Protein AF-0000000066304676 (afdb_homodimer)

Structure (mmCIF, N/CA/C/O backbone):
data_AF-0000000066304676-model_v1
#
loop_
_entity.id
_entity.type
_entity.pdbx_description
1 polymer 'Putative ABC transporter ATP-binding MG390 homolog'
#
loop_
_atom_site.group_PDB
_atom_site.id
_atom_site.type_symbol
_atom_site.label_atom_id
_atom_site.label_alt_id
_atom_site.label_comp_id
_atom_site.label_asym_id
_atom_site.label_entity_id
_atom_site.label_seq_id
_atom_site.pdbx_PDB_ins_code
_atom_site.Cartn_x
_atom_site.Cartn_y
_atom_site.Cartn_z
_atom_site.occupancy
_atom_site.B_iso_or_equiv
_atom_site.auth_seq_id
_atom_site.auth_comp_id
_atom_site.auth_asym_id
_atom_site.auth_atom_id
_atom_site.pdbx_PDB_model_num
ATOM 1 N N . MET A 1 1 ? -43.719 -0.341 -11.242 1 87 1 MET A N 1
ATOM 2 C CA . MET A 1 1 ? -43.531 0.084 -9.859 1 87 1 MET A CA 1
ATOM 3 C C . MET A 1 1 ? -44.625 1.04 -9.422 1 87 1 MET A C 1
ATOM 5 O O . MET A 1 1 ? -44.969 1.96 -10.164 1 87 1 MET A O 1
ATOM 9 N N . LYS A 1 2 ? -45.281 0.711 -8.258 1 88.31 2 LYS A N 1
ATOM 10 C CA . LYS A 1 2 ? -46.312 1.581 -7.715 1 88.31 2 LYS A CA 1
ATOM 11 C C . LYS A 1 2 ? -45.719 2.805 -7.035 1 88.31 2 LYS A C 1
ATOM 13 O O . LYS A 1 2 ? -44.75 2.686 -6.273 1 88.31 2 LYS A O 1
ATOM 18 N N . ILE A 1 3 ? -46.312 3.975 -7.305 1 93.06 3 ILE A N 1
ATOM 19 C CA . ILE A 1 3 ? -45.781 5.234 -6.805 1 93.06 3 ILE A CA 1
ATOM 20 C C . ILE A 1 3 ? -46.281 5.496 -5.395 1 93.06 3 ILE A C 1
ATOM 22 O O . ILE A 1 3 ? -47.469 5.273 -5.105 1 93.06 3 ILE A O 1
ATOM 26 N N . ILE A 1 4 ? -45.406 5.879 -4.539 1 93.31 4 ILE A N 1
ATOM 27 C CA . ILE A 1 4 ? -45.75 6.457 -3.242 1 93.31 4 ILE A CA 1
ATOM 28 C C . ILE A 1 4 ? -45.531 7.969 -3.275 1 93.31 4 ILE A C 1
ATOM 30 O O . ILE A 1 4 ? -44.375 8.438 -3.355 1 93.31 4 ILE A O 1
ATOM 34 N N . TYR A 1 5 ? -46.562 8.688 -3.117 1 92.44 5 TYR A N 1
ATOM 35 C CA . TYR A 1 5 ? -46.5 10.141 -3.256 1 92.44 5 TYR A CA 1
ATOM 36 C C . TYR A 1 5 ? -46.031 10.789 -1.954 1 92.44 5 TYR A C 1
ATOM 38 O O . TYR A 1 5 ? -46.469 10.383 -0.869 1 92.44 5 TYR A O 1
ATOM 46 N N . GLN A 1 6 ? -45.156 11.766 -2.191 1 91.88 6 GLN A N 1
ATOM 47 C CA . GLN A 1 6 ? -44.688 12.539 -1.034 1 91.88 6 GLN A CA 1
ATOM 48 C C . GLN A 1 6 ? -45.719 13.609 -0.657 1 91.88 6 GLN A C 1
ATOM 50 O O . GLN A 1 6 ? -46.406 14.141 -1.523 1 91.88 6 GLN A O 1
ATOM 55 N N . GLU A 1 7 ? -45.844 13.93 0.635 1 88.75 7 GLU A N 1
ATOM 56 C CA . GLU A 1 7 ? -46.719 14.992 1.123 1 88.75 7 GLU A CA 1
ATOM 57 C C . GLU A 1 7 ? -45.938 16.266 1.438 1 88.75 7 GLU A C 1
ATOM 59 O O . GLU A 1 7 ? -46.438 17.375 1.254 1 88.75 7 GLU A O 1
ATOM 64 N N . GLN A 1 8 ? -44.75 16.047 1.874 1 88 8 GLN A N 1
ATOM 65 C CA . GLN A 1 8 ? -43.844 17.141 2.184 1 88 8 GLN A CA 1
ATOM 66 C C . GLN A 1 8 ? -42.562 17.062 1.324 1 88 8 GLN A C 1
ATOM 68 O O . GLN A 1 8 ? -42.188 15.992 0.848 1 88 8 GLN A O 1
ATOM 73 N N . PRO A 1 9 ? -42 18.188 1.101 1 85.56 9 PRO A N 1
ATOM 74 C CA . PRO A 1 9 ? -40.844 18.219 0.215 1 85.56 9 PRO A CA 1
ATOM 75 C C . PRO A 1 9 ? -39.656 17.438 0.759 1 85.56 9 PRO A C 1
ATOM 77 O O . PRO A 1 9 ? -38.781 17 -0.008 1 85.56 9 PRO A O 1
ATOM 80 N N . ASN A 1 10 ? -39.594 17.188 1.979 1 85.94 10 ASN A N 1
ATOM 81 C CA . ASN A 1 10 ? -38.438 16.5 2.547 1 85.94 10 ASN A CA 1
ATOM 82 C C . ASN A 1 10 ? -38.625 14.984 2.553 1 85.94 10 ASN A C 1
ATOM 84 O O . ASN A 1 10 ? -37.781 14.242 3.07 1 85.94 10 ASN A O 1
ATOM 88 N N . GLU A 1 11 ? -39.688 14.523 1.877 1 89.75 11 GLU A N 1
ATOM 89 C CA . GLU A 1 11 ? -40.031 13.109 1.999 1 89.75 11 GLU A CA 1
ATOM 90 C C . GLU A 1 11 ? -39.625 12.344 0.742 1 89.75 11 GLU A C 1
ATOM 92 O O . GLU A 1 11 ? -39.938 11.148 0.616 1 89.75 11 GLU A O 1
ATOM 97 N N . CYS A 1 12 ? -39 12.984 -0.152 1 89.25 12 CYS A N 1
ATOM 98 C CA . CYS A 1 12 ? -38.719 12.312 -1.419 1 89.25 12 CYS A CA 1
ATOM 99 C C . CYS A 1 12 ? -37.844 11.094 -1.212 1 89.25 12 CYS A C 1
ATOM 101 O O . CYS A 1 12 ? -38.094 10.031 -1.79 1 89.25 12 CYS A O 1
ATOM 103 N N . GLY A 1 13 ? -36.875 11.18 -0.418 1 89.25 13 GLY A N 1
ATOM 104 C CA . GLY A 1 13 ? -35.938 10.086 -0.191 1 89.25 13 GLY A CA 1
ATOM 105 C C . GLY A 1 13 ? -36.594 8.852 0.396 1 89.25 13 GLY A C 1
ATOM 106 O O . GLY A 1 13 ? -36.375 7.738 -0.088 1 89.25 13 GLY A O 1
ATOM 107 N N . ILE A 1 14 ? -37.406 9.055 1.38 1 88.44 14 ILE A N 1
ATOM 108 C CA . ILE A 1 14 ? -38.031 7.934 2.062 1 88.44 14 ILE A CA 1
ATOM 109 C C . ILE A 1 14 ? -39.062 7.289 1.149 1 88.44 14 ILE A C 1
ATOM 111 O O . ILE A 1 14 ? -39.281 6.074 1.185 1 88.44 14 ILE A O 1
ATOM 115 N N . CYS A 1 15 ? -39.719 8.07 0.42 1 92.12 15 CYS A N 1
ATOM 116 C CA . CYS A 1 15 ? -40.688 7.543 -0.523 1 92.12 15 CYS A CA 1
ATOM 117 C C . CYS A 1 15 ? -40.031 6.68 -1.581 1 92.12 15 CYS A C 1
ATOM 119 O O . CYS A 1 15 ? -40.531 5.625 -1.955 1 92.12 15 CYS A O 1
ATOM 121 N N . VAL A 1 16 ? -38.906 7.164 -2.004 1 93.06 16 VAL A N 1
ATOM 122 C CA . VAL A 1 16 ? -38.125 6.406 -2.988 1 93.06 16 VAL A CA 1
ATOM 123 C C . VAL A 1 16 ? -37.719 5.055 -2.404 1 93.06 16 VAL A C 1
ATOM 125 O O . VAL A 1 16 ? -37.844 4.023 -3.068 1 93.06 16 VAL A O 1
ATOM 128 N N . LEU A 1 17 ? -37.281 5.07 -1.208 1 90 17 LEU A N 1
ATOM 129 C CA . LEU A 1 17 ? -36.906 3.83 -0.534 1 90 17 LEU A CA 1
ATOM 130 C C . LEU A 1 17 ? -38.094 2.889 -0.439 1 90 17 LEU A C 1
ATOM 132 O O . LEU A 1 17 ? -37.969 1.69 -0.703 1 90 17 LEU A O 1
ATOM 136 N N . GLY A 1 18 ? -39.25 3.451 -0.033 1 89.12 18 GLY A N 1
ATOM 137 C CA . GLY A 1 18 ? -40.438 2.656 0.064 1 89.12 18 GLY A CA 1
ATOM 138 C C . GLY A 1 18 ? -40.875 2.055 -1.262 1 89.12 18 GLY A C 1
ATOM 139 O O . GLY A 1 18 ? -41.25 0.885 -1.322 1 89.12 18 GLY A O 1
ATOM 140 N N . MET A 1 19 ? -40.781 2.842 -2.299 1 92.5 19 MET A N 1
ATOM 141 C CA . MET A 1 19 ? -41.125 2.367 -3.629 1 92.5 19 MET A CA 1
ATOM 142 C C . MET A 1 19 ? -40.25 1.194 -4.051 1 92.5 19 MET A C 1
ATOM 144 O O . MET A 1 19 ? -40.75 0.193 -4.566 1 92.5 19 MET A O 1
ATOM 148 N N . LEU A 1 20 ? -39.031 1.387 -3.822 1 90.75 20 LEU A N 1
ATOM 149 C CA . LEU A 1 20 ? -38.062 0.37 -4.223 1 90.75 20 LEU A CA 1
ATOM 150 C C . LEU A 1 20 ? -38.188 -0.884 -3.369 1 90.75 20 LEU A C 1
ATOM 152 O O . LEU A 1 20 ? -38.094 -2.004 -3.879 1 90.75 20 LEU A O 1
ATOM 156 N N . ALA A 1 21 ? -38.344 -0.717 -2.137 1 87.38 21 ALA A N 1
ATOM 157 C CA . ALA A 1 21 ? -38.562 -1.857 -1.252 1 87.38 21 ALA A CA 1
ATOM 158 C C . ALA A 1 21 ? -39.812 -2.641 -1.67 1 87.38 21 ALA A C 1
ATOM 160 O O . ALA A 1 21 ? -39.781 -3.873 -1.697 1 87.38 21 ALA A O 1
ATOM 161 N N . ASN A 1 22 ? -40.875 -1.925 -1.966 1 88.62 22 ASN A N 1
ATOM 162 C CA . ASN A 1 22 ? -42.125 -2.555 -2.402 1 88.62 22 ASN A CA 1
ATOM 163 C C . ASN A 1 22 ? -41.938 -3.328 -3.703 1 88.62 22 ASN A C 1
ATOM 165 O O . ASN A 1 22 ? -42.531 -4.395 -3.891 1 88.62 22 ASN A O 1
ATOM 169 N N . GLU A 1 23 ? -41.062 -2.771 -4.504 1 88.19 23 GLU A N 1
ATOM 170 C CA . GLU A 1 23 ? -40.875 -3.387 -5.809 1 88.19 23 GLU A CA 1
ATOM 171 C C . GLU A 1 23 ? -39.938 -4.598 -5.711 1 88.19 23 GLU A C 1
ATOM 173 O O . GLU A 1 23 ? -40.188 -5.633 -6.332 1 88.19 23 GLU A O 1
ATOM 178 N N . LEU A 1 24 ? -38.906 -4.465 -4.992 1 83.75 24 LEU A N 1
ATOM 179 C CA . LEU A 1 24 ? -37.875 -5.496 -4.969 1 83.75 24 LEU A CA 1
ATOM 180 C C . LEU A 1 24 ? -38.25 -6.594 -3.965 1 83.75 24 LEU A C 1
ATOM 182 O O . LEU A 1 24 ? -37.875 -7.758 -4.164 1 83.75 24 LEU A O 1
ATOM 186 N N . HIS A 1 25 ? -38.719 -6.312 -2.785 1 78.56 25 HIS A N 1
ATOM 187 C CA . HIS A 1 25 ? -39 -7.301 -1.756 1 78.56 25 HIS A CA 1
ATOM 188 C C . HIS A 1 25 ? -40.5 -7.602 -1.702 1 78.56 25 HIS A C 1
ATOM 190 O O . HIS A 1 25 ? -40.938 -8.422 -0.895 1 78.56 25 HIS A O 1
ATOM 196 N N . GLU A 1 26 ? -41.281 -7.094 -2.572 1 74.44 26 GLU A N 1
ATOM 197 C CA . GLU A 1 26 ? -42.75 -7.258 -2.574 1 74.44 26 GLU A CA 1
ATOM 198 C C . GLU A 1 26 ? -43.344 -6.867 -1.226 1 74.44 26 GLU A C 1
ATOM 200 O O . GLU A 1 26 ? -44.25 -7.547 -0.719 1 74.44 26 GLU A O 1
ATOM 205 N N . ASP A 1 27 ? -42.688 -5.949 -0.563 1 73.62 27 ASP A N 1
ATOM 206 C CA . ASP A 1 27 ? -43.281 -5.375 0.646 1 73.62 27 ASP A CA 1
ATOM 207 C C . ASP A 1 27 ? -44.469 -4.473 0.31 1 73.62 27 ASP A C 1
ATOM 209 O O . ASP A 1 27 ? -44.812 -4.301 -0.861 1 73.62 27 ASP A O 1
ATOM 213 N N . LYS A 1 28 ? -45.312 -4.184 1.273 1 78.94 28 LYS A N 1
ATOM 214 C CA . LYS A 1 28 ? -46.469 -3.283 1.063 1 78.94 28 LYS A CA 1
ATOM 215 C C . LYS A 1 28 ? -46.406 -2.098 2.023 1 78.94 28 LYS A C 1
ATOM 217 O O . LYS A 1 28 ? -47.312 -1.896 2.82 1 78.94 28 LYS A O 1
ATOM 222 N N . TYR A 1 29 ? -45.281 -1.302 1.848 1 84.5 29 TYR A N 1
ATOM 223 C CA . TYR A 1 29 ? -45.156 -0.112 2.684 1 84.5 29 TYR A CA 1
ATOM 224 C C . TYR A 1 29 ? -46.062 1.008 2.158 1 84.5 29 TYR A C 1
ATOM 226 O O . TYR A 1 29 ? -46.125 1.254 0.951 1 84.5 29 TYR A O 1
ATOM 234 N N . ALA A 1 30 ? -46.844 1.49 3.084 1 84.44 30 ALA A N 1
ATOM 235 C CA . ALA A 1 30 ? -47.625 2.689 2.775 1 84.44 30 ALA A CA 1
ATOM 236 C C . ALA A 1 30 ? -46.906 3.947 3.238 1 84.44 30 ALA A C 1
ATOM 238 O O . ALA A 1 30 ? -45.906 3.863 3.957 1 84.44 30 ALA A O 1
ATOM 239 N N . HIS A 1 31 ? -47.344 5.07 2.723 1 88.06 31 HIS A N 1
ATOM 240 C CA . HIS A 1 31 ? -46.719 6.363 3.014 1 88.06 31 HIS A CA 1
ATOM 241 C C . HIS A 1 31 ? -46.562 6.57 4.516 1 88.06 31 HIS A C 1
ATOM 243 O O . HIS A 1 31 ? -45.469 6.863 4.996 1 88.06 31 HIS A O 1
ATOM 249 N N . ASP A 1 32 ? -47.594 6.312 5.277 1 81.38 32 ASP A N 1
ATOM 250 C CA . ASP A 1 32 ? -47.594 6.586 6.711 1 81.38 32 ASP A CA 1
ATOM 251 C C . ASP A 1 32 ? -46.688 5.621 7.457 1 81.38 32 ASP A C 1
ATOM 253 O O . ASP A 1 32 ? -46.031 6.008 8.422 1 81.38 32 ASP A O 1
ATOM 257 N N . GLU A 1 33 ? -46.594 4.477 7.008 1 83.56 33 GLU A N 1
ATOM 258 C CA . GLU A 1 33 ? -45.781 3.459 7.645 1 83.56 33 GLU A CA 1
ATOM 259 C C . GLU A 1 33 ? -44.281 3.771 7.469 1 83.56 33 GLU A C 1
ATOM 261 O O . GLU A 1 33 ? -43.5 3.508 8.367 1 83.56 33 GLU A O 1
ATOM 266 N N . LEU A 1 34 ? -43.969 4.34 6.34 1 85.75 34 LEU A N 1
ATOM 267 C CA . LEU A 1 34 ? -42.594 4.684 6.055 1 85.75 34 LEU A CA 1
ATOM 268 C C . LEU A 1 34 ? -42.094 5.781 6.992 1 85.75 34 LEU A C 1
ATOM 270 O O . LEU A 1 34 ? -40.969 5.699 7.516 1 85.75 34 LEU A O 1
ATOM 274 N N . LEU A 1 35 ? -42.969 6.703 7.211 1 81.38 35 LEU A N 1
ATOM 275 C CA . LEU A 1 35 ? -42.594 7.848 8.039 1 81.38 35 LEU A CA 1
ATOM 276 C C . LEU A 1 35 ? -42.469 7.438 9.5 1 81.38 35 LEU A C 1
ATOM 278 O O . LEU A 1 35 ? -41.75 8.094 10.266 1 81.38 35 LEU A O 1
ATOM 282 N N . GLU A 1 36 ? -43.094 6.328 9.805 1 74.38 36 GLU A N 1
ATOM 283 C CA . GLU A 1 36 ? -43 5.824 11.172 1 74.38 36 GLU A CA 1
ATOM 284 C C . GLU A 1 36 ? -41.688 5.074 11.391 1 74.38 36 GLU A C 1
ATOM 286 O O . GLU A 1 36 ? -41.25 4.922 12.531 1 74.38 36 GLU A O 1
ATOM 291 N N . GLN A 1 37 ? -41.094 4.676 10.32 1 71.12 37 GLN A N 1
ATOM 292 C CA . GLN A 1 37 ? -39.906 3.814 10.453 1 71.12 37 GLN A CA 1
ATOM 293 C C . GLN A 1 37 ? -38.656 4.637 10.672 1 71.12 37 GLN A C 1
ATOM 295 O O . GLN A 1 37 ? -37.656 4.129 11.195 1 71.12 37 GLN A O 1
ATOM 300 N N . ILE A 1 38 ? -38.75 5.875 10.148 1 69.75 38 ILE A N 1
ATOM 301 C CA . ILE A 1 38 ? -37.531 6.68 10.266 1 69.75 38 ILE A CA 1
ATOM 302 C C . ILE A 1 38 ? -37.906 8.078 10.781 1 69.75 38 ILE A C 1
ATOM 304 O O . ILE A 1 38 ? -39 8.562 10.555 1 69.75 38 ILE A O 1
ATOM 308 N N . ASN A 1 39 ? -37 8.539 11.57 1 64 39 ASN A N 1
ATOM 309 C CA . ASN A 1 39 ? -37.125 9.961 11.906 1 64 39 ASN A CA 1
ATOM 310 C C . ASN A 1 39 ? -36.5 10.844 10.82 1 64 39 ASN A C 1
ATOM 312 O O . ASN A 1 39 ? -35.281 11.016 10.766 1 64 39 ASN A O 1
ATOM 316 N N . LEU A 1 40 ? -37.344 11.391 10.008 1 73.19 40 LEU A N 1
ATOM 317 C CA . LEU A 1 40 ? -36.906 12.141 8.836 1 73.19 40 LEU A CA 1
ATOM 318 C C . LEU A 1 40 ? -36.438 13.539 9.227 1 73.19 40 LEU A C 1
ATOM 320 O O . LEU A 1 40 ? -37.188 14.297 9.852 1 73.19 40 LEU A O 1
ATOM 324 N N . PRO A 1 41 ? -35.25 13.812 8.914 1 66.5 41 PRO A N 1
ATOM 325 C CA . PRO A 1 41 ? -34.812 15.188 9.133 1 66.5 41 PRO A CA 1
ATOM 326 C C . PRO A 1 41 ? -35.562 16.203 8.25 1 66.5 41 PRO A C 1
ATOM 328 O O . PRO A 1 41 ? -36.125 15.828 7.219 1 66.5 41 PRO A O 1
ATOM 331 N N . ALA A 1 42 ? -35.562 17.453 8.688 1 66.69 42 ALA A N 1
ATOM 332 C CA . ALA A 1 42 ? -36.25 18.516 7.949 1 66.69 42 ALA A CA 1
ATOM 333 C C . ALA A 1 42 ? -35.625 18.734 6.582 1 66.69 42 ALA A C 1
ATOM 335 O O . ALA A 1 42 ? -36.281 19.141 5.633 1 66.69 42 ALA A O 1
ATOM 336 N N . SER A 1 43 ? -34.344 18.359 6.48 1 66.69 43 SER A N 1
ATOM 337 C CA . SER A 1 43 ? -33.656 18.594 5.223 1 66.69 43 SER A CA 1
ATOM 338 C C . SER A 1 43 ? -33.781 17.406 4.281 1 66.69 43 SER A C 1
ATOM 340 O O . SER A 1 43 ? -33.438 17.484 3.107 1 66.69 43 SER A O 1
ATOM 342 N N . GLY A 1 44 ? -34.438 16.453 4.68 1 73.5 44 GLY A N 1
ATOM 343 C CA . GLY A 1 44 ? -34.531 15.242 3.893 1 73.5 44 GLY A CA 1
ATOM 344 C C . GLY A 1 44 ? -33.344 14.328 4.051 1 73.5 44 GLY A C 1
ATOM 345 O O . GLY A 1 44 ? -32.469 14.562 4.902 1 73.5 44 GLY A O 1
ATOM 346 N N . LEU A 1 45 ? -33.312 13.281 3.191 1 76 45 LEU A N 1
ATOM 347 C CA . LEU A 1 45 ? -32.281 12.273 3.289 1 76 45 LEU A CA 1
ATOM 348 C C . LEU A 1 45 ? -31.156 12.562 2.293 1 76 45 LEU A C 1
ATOM 350 O O . LEU A 1 45 ? -31.406 12.992 1.166 1 76 45 LEU A O 1
ATOM 354 N N . SER A 1 46 ? -29.953 12.461 2.766 1 70.88 46 SER A N 1
ATOM 355 C CA . SER A 1 46 ? -28.812 12.461 1.854 1 70.88 46 SER A CA 1
ATOM 356 C C . SER A 1 46 ? -28.641 11.102 1.192 1 70.88 46 SER A C 1
ATOM 358 O O . SER A 1 46 ? -29.312 10.133 1.556 1 70.88 46 SER A O 1
ATOM 360 N N . PHE A 1 47 ? -27.797 10.992 0.153 1 74.81 47 PHE A N 1
ATOM 361 C CA . PHE A 1 47 ? -27.516 9.719 -0.505 1 74.81 47 PHE A CA 1
ATOM 362 C C . PHE A 1 47 ? -26.984 8.695 0.491 1 74.81 47 PHE A C 1
ATOM 364 O O . PHE A 1 47 ? -27.359 7.527 0.453 1 74.81 47 PHE A O 1
ATOM 371 N N . PHE A 1 48 ? -26.234 9.164 1.286 1 67.5 48 PHE A N 1
ATOM 372 C CA . PHE A 1 48 ? -25.609 8.227 2.221 1 67.5 48 PHE A CA 1
ATOM 373 C C . PHE A 1 48 ? -26.625 7.766 3.268 1 67.5 48 PHE A C 1
ATOM 375 O O . PHE A 1 48 ? -26.594 6.605 3.689 1 67.5 48 PHE A O 1
ATOM 382 N N . GLU A 1 49 ? -27.422 8.727 3.646 1 71.81 49 GLU A N 1
ATOM 383 C CA . GLU A 1 49 ? -28.5 8.312 4.535 1 71.81 49 GLU A CA 1
ATOM 384 C C . GLU A 1 49 ? -29.438 7.328 3.842 1 71.81 49 GLU A C 1
ATOM 386 O O . GLU A 1 49 ? -29.953 6.402 4.473 1 71.81 49 GLU A O 1
ATOM 391 N N . LEU A 1 50 ? -29.547 7.578 2.574 1 81.06 50 LEU A N 1
ATOM 392 C CA . LEU A 1 50 ? -30.344 6.637 1.788 1 81.06 50 LEU A CA 1
ATOM 393 C C . LEU A 1 50 ? -29.719 5.242 1.83 1 81.06 50 LEU A C 1
ATOM 395 O O . LEU A 1 50 ? -30.438 4.246 1.939 1 81.06 50 LEU A O 1
ATOM 399 N N . GLU A 1 51 ? -28.438 5.277 1.788 1 75.69 51 GLU A N 1
ATOM 400 C CA . GLU A 1 51 ? -27.734 4 1.834 1 75.69 51 GLU A CA 1
ATOM 401 C C . GLU A 1 51 ? -27.922 3.314 3.184 1 75.69 51 GLU A C 1
ATOM 403 O O . GLU A 1 51 ? -28.156 2.105 3.244 1 75.69 51 GLU A O 1
ATOM 408 N N . THR A 1 52 ? -27.859 4.105 4.133 1 69.31 52 THR A N 1
ATOM 409 C CA . THR A 1 52 ? -27.984 3.574 5.488 1 69.31 52 THR A CA 1
ATOM 410 C C . THR A 1 52 ? -29.406 3.086 5.762 1 69.31 52 THR A C 1
ATOM 412 O O . THR A 1 52 ? -29.594 1.962 6.227 1 69.31 52 THR A O 1
ATOM 415 N N . TYR A 1 53 ? -30.359 3.904 5.441 1 73.12 53 TYR A N 1
ATOM 416 C CA . TYR A 1 53 ? -31.75 3.549 5.699 1 73.12 53 TYR A CA 1
ATOM 417 C C . TYR A 1 53 ? -32.25 2.475 4.73 1 73.12 53 TYR A C 1
ATOM 419 O O . TYR A 1 53 ? -33.125 1.686 5.055 1 73.12 53 TYR A O 1
ATOM 427 N N . GLY A 1 54 ? -31.594 2.527 3.586 1 79.12 54 GLY A N 1
ATOM 428 C CA . GLY A 1 54 ? -31.953 1.491 2.627 1 79.12 54 GLY A CA 1
ATOM 429 C C . GLY A 1 54 ? -31.781 0.087 3.174 1 79.12 54 GLY A C 1
ATOM 430 O O . GLY A 1 54 ? -32.594 -0.79 2.92 1 79.12 54 GLY A O 1
ATOM 431 N N . LYS A 1 55 ? -30.844 -0.022 3.977 1 71.19 55 LYS A N 1
ATOM 432 C CA . LYS A 1 55 ? -30.594 -1.335 4.562 1 71.19 55 LYS A CA 1
ATOM 433 C C . LYS A 1 55 ? -31.75 -1.78 5.445 1 71.19 55 LYS A C 1
ATOM 435 O O . LYS A 1 55 ? -32.094 -2.967 5.492 1 71.19 55 LYS A O 1
ATOM 440 N N . LYS A 1 56 ? -32.344 -0.828 6.137 1 71.38 56 LYS A N 1
ATOM 441 C CA . LYS A 1 56 ? -33.5 -1.12 6.98 1 71.38 56 LYS A CA 1
ATOM 442 C C . LYS A 1 56 ? -34.656 -1.647 6.152 1 71.38 56 LYS A C 1
ATOM 444 O O . LYS A 1 56 ? -35.469 -2.43 6.645 1 71.38 56 LYS A O 1
ATOM 449 N N . PHE A 1 57 ? -34.625 -1.282 4.945 1 77 57 PHE A N 1
ATOM 450 C CA . PHE A 1 57 ? -35.719 -1.689 4.066 1 77 57 PHE A CA 1
ATOM 451 C C . PHE A 1 57 ? -35.281 -2.848 3.174 1 77 57 PHE A C 1
ATOM 453 O O . PHE A 1 57 ? -35.938 -3.131 2.164 1 77 57 PHE A O 1
ATOM 460 N N . GLY A 1 58 ? -34.062 -3.367 3.498 1 72.56 58 GLY A N 1
ATOM 461 C CA . GLY A 1 58 ? -33.594 -4.516 2.742 1 72.56 58 GLY A CA 1
ATOM 462 C C . GLY A 1 58 ? -33 -4.137 1.402 1 72.56 58 GLY A C 1
ATOM 463 O O . GLY A 1 58 ? -33.031 -4.918 0.45 1 72.56 58 GLY A O 1
ATOM 464 N N . LEU A 1 59 ? -32.625 -2.896 1.308 1 81.06 59 LEU A N 1
ATOM 465 C CA . LEU A 1 59 ? -32.062 -2.426 0.05 1 81.06 59 LEU A CA 1
ATOM 466 C C . LEU A 1 59 ? -30.562 -2.148 0.201 1 81.06 59 LEU A C 1
ATOM 468 O O . LEU A 1 59 ? -30.109 -1.64 1.235 1 81.06 59 LEU A O 1
ATOM 472 N N . GLU A 1 60 ? -29.828 -2.637 -0.717 1 77.75 60 GLU A N 1
ATOM 473 C CA . GLU A 1 60 ? -28.422 -2.234 -0.835 1 77.75 60 GLU A CA 1
ATOM 474 C C . GLU A 1 60 ? -28.266 -1.118 -1.862 1 77.75 60 GLU A C 1
ATOM 476 O O . GLU A 1 60 ? -28.422 -1.344 -3.064 1 77.75 60 GLU A O 1
ATOM 481 N N . ILE A 1 61 ? -28.047 0.044 -1.237 1 82.06 61 ILE A N 1
ATOM 482 C CA . ILE A 1 61 ? -27.922 1.219 -2.092 1 82.06 61 ILE A CA 1
ATOM 483 C C . ILE A 1 61 ? -26.453 1.666 -2.141 1 82.06 61 ILE A C 1
ATOM 485 O O . ILE A 1 61 ? -25.781 1.73 -1.107 1 82.06 61 ILE A O 1
ATOM 489 N N . ALA A 1 62 ? -26 1.753 -3.295 1 76.81 62 ALA A N 1
ATOM 490 C CA . ALA A 1 62 ? -24.641 2.273 -3.498 1 76.81 62 ALA A CA 1
ATOM 491 C C . ALA A 1 62 ? -24.672 3.533 -4.359 1 76.81 62 ALA A C 1
ATOM 493 O O . ALA A 1 62 ? -25.125 3.502 -5.508 1 76.81 62 ALA A O 1
ATOM 494 N N . SER A 1 63 ? -24.266 4.637 -3.781 1 79.75 63 SER A N 1
ATOM 495 C CA . SER A 1 63 ? -24.328 5.914 -4.484 1 79.75 63 SER A CA 1
ATOM 496 C C . SER A 1 63 ? -23.031 6.176 -5.254 1 79.75 63 SER A C 1
ATOM 498 O O . SER A 1 63 ? -21.953 5.801 -4.809 1 79.75 63 SER A O 1
ATOM 500 N N . TYR A 1 64 ? -23.188 6.746 -6.43 1 77 64 TYR A N 1
ATOM 501 C CA . TYR A 1 64 ? -22.094 7.066 -7.328 1 77 64 TYR A CA 1
ATOM 502 C C . TYR A 1 64 ? -22.234 8.477 -7.891 1 77 64 TYR A C 1
ATOM 504 O O . TYR A 1 64 ? -23.328 9.031 -7.922 1 77 64 TYR A O 1
ATOM 512 N N . GLN A 1 65 ? -21.094 9.07 -8.195 1 76 65 GLN A N 1
ATOM 513 C CA . GLN A 1 65 ? -21.078 10.227 -9.078 1 76 65 GLN A CA 1
ATOM 514 C C . GLN A 1 65 ? -20.625 9.844 -10.492 1 76 65 GLN A C 1
ATOM 516 O O . GLN A 1 65 ? -19.516 9.352 -10.68 1 76 65 GLN A O 1
ATOM 521 N N . LEU A 1 66 ? -21.453 9.82 -11.305 1 77.19 66 LEU A N 1
ATOM 522 C CA . LEU A 1 66 ? -21.156 9.281 -12.625 1 77.19 66 LEU A CA 1
ATOM 523 C C . LEU A 1 66 ? -21.719 10.188 -13.727 1 77.19 66 LEU A C 1
ATOM 525 O O . LEU A 1 66 ? -22.531 11.062 -13.453 1 77.19 66 LEU A O 1
ATOM 529 N N . THR A 1 67 ? -21.172 9.977 -14.969 1 78.81 67 THR A N 1
ATOM 530 C CA . THR A 1 67 ? -21.75 10.555 -16.172 1 78.81 67 THR A CA 1
ATOM 531 C C . THR A 1 67 ? -22.922 9.711 -16.672 1 78.81 67 THR A C 1
ATOM 533 O O . THR A 1 67 ? -23.156 8.609 -16.172 1 78.81 67 THR A O 1
ATOM 536 N N . LEU A 1 68 ? -23.672 10.289 -17.516 1 84.31 68 LEU A N 1
ATOM 537 C CA . LEU A 1 68 ? -24.828 9.586 -18.062 1 84.31 68 LEU A CA 1
ATOM 538 C C . LEU A 1 68 ? -24.406 8.305 -18.766 1 84.31 68 LEU A C 1
ATOM 540 O O . LEU A 1 68 ? -25.094 7.277 -18.672 1 84.31 68 LEU A O 1
ATOM 544 N N . GLU A 1 69 ? -23.234 8.391 -19.359 1 81.25 69 GLU A N 1
ATOM 545 C CA . GLU A 1 69 ? -22.734 7.207 -20.047 1 81.25 69 GLU A CA 1
ATOM 546 C C . GLU A 1 69 ? -22.359 6.113 -19.047 1 81.25 69 GLU A C 1
ATOM 548 O O . GLU A 1 69 ? -22.594 4.93 -19.297 1 81.25 69 GLU A O 1
ATOM 553 N N . GLU A 1 70 ? -21.844 6.547 -17.984 1 82 70 GLU A N 1
ATOM 554 C CA . GLU A 1 70 ? -21.469 5.578 -16.953 1 82 70 GLU A CA 1
ATOM 555 C C . GLU A 1 70 ? -22.719 4.977 -16.297 1 82 70 GLU A C 1
ATOM 557 O O . GLU A 1 70 ? -22.719 3.803 -15.914 1 82 70 GLU A O 1
ATOM 562 N N . LEU A 1 71 ? -23.703 5.758 -16.188 1 84.88 71 LEU A N 1
ATOM 563 C CA . LEU A 1 71 ? -24.953 5.277 -15.609 1 84.88 71 LEU A CA 1
ATOM 564 C C . LEU A 1 71 ? -25.562 4.172 -16.469 1 84.88 71 LEU A C 1
ATOM 566 O O . LEU A 1 71 ? -26.094 3.191 -15.938 1 84.88 71 LEU A O 1
ATOM 570 N N . LYS A 1 72 ? -25.344 4.289 -17.734 1 82.75 72 LYS A N 1
ATOM 571 C CA . LYS A 1 72 ? -25.906 3.305 -18.656 1 82.75 72 LYS A CA 1
ATOM 572 C C . LYS A 1 72 ? -25.172 1.974 -18.547 1 82.75 72 LYS A C 1
ATOM 574 O O . LYS A 1 72 ? -25.719 0.921 -18.875 1 82.75 72 LYS A O 1
ATOM 579 N N . GLN A 1 73 ? -23.984 2.15 -18 1 76.88 73 GLN A N 1
ATOM 580 C CA . GLN A 1 73 ? -23.156 0.947 -17.938 1 76.88 73 GLN A CA 1
ATOM 581 C C . GLN A 1 73 ? -23.344 0.226 -16.609 1 76.88 73 GLN A C 1
ATOM 583 O O . GLN A 1 73 ? -22.922 -0.921 -16.453 1 76.88 73 GLN A O 1
ATOM 588 N N . LEU A 1 74 ? -23.969 0.918 -15.703 1 77.12 74 LEU A N 1
ATOM 589 C CA . LEU A 1 74 ? -24.172 0.298 -14.398 1 77.12 74 LEU A CA 1
ATOM 590 C C . LEU A 1 74 ? -25.172 -0.852 -14.492 1 77.12 74 LEU A C 1
ATOM 592 O O . LEU A 1 74 ? -26.109 -0.793 -15.281 1 77.12 74 LEU A O 1
ATOM 596 N N . GLU A 1 75 ? -24.844 -1.849 -13.766 1 71.75 75 GLU A N 1
ATOM 597 C CA . GLU A 1 75 ? -25.766 -2.984 -13.703 1 71.75 75 GLU A CA 1
ATOM 598 C C . GLU A 1 75 ? -26.906 -2.717 -12.742 1 71.75 75 GLU A C 1
ATOM 600 O O . GLU A 1 75 ? -26.719 -2.111 -11.688 1 71.75 75 GLU A O 1
ATOM 605 N N . GLY A 1 76 ? -28.125 -2.926 -13.164 1 76.19 76 GLY A N 1
ATOM 606 C CA . GLY A 1 76 ? -29.281 -2.791 -12.312 1 76.19 76 GLY A CA 1
ATOM 607 C C . GLY A 1 76 ? -30.547 -2.465 -13.086 1 76.19 76 GLY A C 1
ATOM 608 O O . GLY A 1 76 ? -30.484 -2.006 -14.227 1 76.19 76 GLY A O 1
ATOM 609 N N . LYS A 1 77 ? -31.625 -2.885 -12.5 1 82.62 77 LYS A N 1
ATOM 610 C CA . LYS A 1 77 ? -32.906 -2.619 -13.109 1 82.62 77 LYS A CA 1
ATOM 611 C C . LYS A 1 77 ? -33.406 -1.21 -12.781 1 82.62 77 LYS A C 1
ATOM 613 O O . LYS A 1 77 ? -33.906 -0.498 -13.656 1 82.62 77 LYS A O 1
ATOM 618 N N . TYR A 1 78 ? -33.219 -0.806 -11.555 1 90.06 78 TYR A N 1
ATOM 619 C CA . TYR A 1 78 ? -33.625 0.504 -11.078 1 90.06 78 TYR A CA 1
ATOM 620 C C . TYR A 1 78 ? -32.469 1.282 -10.508 1 90.06 78 TYR A C 1
ATOM 622 O O . TYR A 1 78 ? -31.562 0.701 -9.883 1 90.06 78 TYR A O 1
ATOM 630 N N . PHE A 1 79 ? -32.469 2.596 -10.797 1 91.56 79 PHE A N 1
ATOM 631 C CA . PHE A 1 79 ? -31.469 3.49 -10.258 1 91.56 79 PHE A CA 1
ATOM 632 C C . PHE A 1 79 ? -32.125 4.66 -9.523 1 91.56 79 PHE A C 1
ATOM 634 O O . PHE A 1 79 ? -33.188 5.129 -9.914 1 91.56 79 PHE A O 1
ATOM 641 N N . ILE A 1 80 ? -31.547 5.023 -8.461 1 92 80 ILE A N 1
ATOM 642 C CA . ILE A 1 80 ? -31.922 6.277 -7.816 1 92 80 ILE A CA 1
ATOM 643 C C . ILE A 1 80 ? -31.109 7.426 -8.406 1 92 80 ILE A C 1
ATOM 645 O O . ILE A 1 80 ? -29.891 7.363 -8.461 1 92 80 ILE A O 1
ATOM 649 N N . VAL A 1 81 ? -31.797 8.344 -8.938 1 90.81 81 VAL A N 1
ATOM 650 C CA . VAL A 1 81 ? -31.109 9.5 -9.523 1 90.81 81 VAL A CA 1
ATOM 651 C C . VAL A 1 81 ? -31.469 10.758 -8.734 1 90.81 81 VAL A C 1
ATOM 653 O O . VAL A 1 81 ? -32.594 10.906 -8.266 1 90.81 81 VAL A O 1
ATOM 656 N N . HIS A 1 82 ? -30.469 11.609 -8.609 1 88.69 82 HIS A N 1
ATOM 657 C CA . HIS A 1 82 ? -30.641 12.844 -7.852 1 88.69 82 HIS A CA 1
ATOM 658 C C . HIS A 1 82 ? -30.891 14.031 -8.773 1 88.69 82 HIS A C 1
ATOM 660 O O . HIS A 1 82 ? -30.078 14.305 -9.664 1 88.69 82 HIS A O 1
ATOM 666 N N . PHE A 1 83 ? -32.125 14.602 -8.648 1 86.44 83 PHE A N 1
ATOM 667 C CA . PHE A 1 83 ? -32.438 15.906 -9.227 1 86.44 83 PHE A CA 1
ATOM 668 C C . PHE A 1 83 ? -32.156 17.016 -8.227 1 86.44 83 PHE A C 1
ATOM 670 O O . PHE A 1 83 ? -31.906 16.75 -7.047 1 86.44 83 PHE A O 1
ATOM 677 N N . PRO A 1 84 ? -31.984 18.234 -8.703 1 81.38 84 PRO A N 1
ATOM 678 C CA . PRO A 1 84 ? -31.734 19.312 -7.734 1 81.38 84 PRO A CA 1
ATOM 679 C C . PRO A 1 84 ? -32.688 19.266 -6.547 1 81.38 84 PRO A C 1
ATOM 681 O O . PRO A 1 84 ? -33.875 19.578 -6.691 1 81.38 84 PRO A O 1
ATOM 684 N N . LYS A 1 85 ? -32.281 18.875 -5.387 1 77.12 85 LYS A N 1
ATOM 685 C CA . LYS A 1 85 ? -33 18.781 -4.109 1 77.12 85 LYS A CA 1
ATOM 686 C C . LYS A 1 85 ? -34.125 17.734 -4.18 1 77.12 85 LYS A C 1
ATOM 688 O O . LYS A 1 85 ? -35.156 17.891 -3.543 1 77.12 85 LYS A O 1
ATOM 693 N N . HIS A 1 86 ? -33.875 16.703 -5.07 1 86.5 86 HIS A N 1
ATOM 694 C CA . HIS A 1 86 ? -34.969 15.742 -5.273 1 86.5 86 HIS A CA 1
ATOM 695 C C . HIS A 1 86 ? -34.406 14.391 -5.715 1 86.5 86 HIS A C 1
ATOM 697 O O . HIS A 1 86 ? -33.438 14.328 -6.484 1 86.5 86 HIS A O 1
ATOM 703 N N . PHE A 1 87 ? -35.031 13.32 -5.102 1 91.5 87 PHE A N 1
ATOM 704 C CA . PHE A 1 87 ? -34.656 11.977 -5.516 1 91.5 87 PHE A CA 1
ATOM 705 C C . PHE A 1 87 ? -35.781 11.336 -6.34 1 91.5 87 PHE A C 1
ATOM 707 O O . PHE A 1 87 ? -36.969 11.492 -6.027 1 91.5 87 PHE A O 1
ATOM 714 N N . VAL A 1 88 ? -35.406 10.625 -7.418 1 92.88 88 VAL A N 1
ATOM 715 C CA . VAL A 1 88 ? -36.344 9.875 -8.242 1 92.88 88 VAL A CA 1
ATOM 716 C C . VAL A 1 88 ? -35.781 8.5 -8.57 1 92.88 88 VAL A C 1
ATOM 718 O O . VAL A 1 88 ? -34.594 8.266 -8.398 1 92.88 88 VAL A O 1
ATOM 721 N N . VAL A 1 89 ? -36.625 7.605 -8.914 1 94.19 89 VAL A N 1
ATOM 722 C CA . VAL A 1 89 ? -36.219 6.289 -9.383 1 94.19 89 VAL A CA 1
ATOM 723 C C . VAL A 1 89 ? -36.344 6.223 -10.906 1 94.19 89 VAL A C 1
ATOM 725 O O . VAL A 1 89 ? -37.312 6.668 -11.477 1 94.19 89 VAL A O 1
ATOM 728 N N . VAL A 1 90 ? -35.25 5.758 -11.516 1 93.19 90 VAL A N 1
ATOM 729 C CA . VAL A 1 90 ? -35.312 5.668 -12.969 1 93.19 90 VAL A CA 1
ATOM 730 C C . VAL A 1 90 ? -35.094 4.219 -13.406 1 93.19 90 VAL A C 1
ATOM 732 O O . VAL A 1 90 ? -34.375 3.459 -12.734 1 93.19 90 VAL A O 1
ATOM 735 N N . HIS A 1 91 ? -35.719 3.787 -14.398 1 91.69 91 HIS A N 1
ATOM 736 C CA . HIS A 1 91 ? -35.594 2.477 -15.031 1 91.69 91 HIS A CA 1
ATOM 737 C C . HIS A 1 91 ? -35.312 2.604 -16.516 1 91.69 91 HIS A C 1
ATOM 739 O O . HIS A 1 91 ? -36 3.348 -17.234 1 91.69 91 HIS A O 1
ATOM 745 N N . LYS A 1 92 ? -34.25 1.854 -16.906 1 84.75 92 LYS A N 1
ATOM 746 C CA . LYS A 1 92 ? -33.906 1.872 -18.312 1 84.75 92 LYS A CA 1
ATOM 747 C C . LYS A 1 92 ? -34.844 1.009 -19.125 1 84.75 92 LYS A C 1
ATOM 749 O O . LYS A 1 92 ? -34.875 -0.214 -18.969 1 84.75 92 LYS A O 1
ATOM 754 N N . LYS A 1 93 ? -35.812 1.454 -19.922 1 78.56 93 LYS A N 1
ATOM 755 C CA . LYS A 1 93 ? -36.781 0.718 -20.719 1 78.56 93 LYS A CA 1
ATOM 756 C C . LYS A 1 93 ? -36.188 0.293 -22.062 1 78.56 93 LYS A C 1
ATOM 758 O O . LYS A 1 93 ? -36.219 -0.882 -22.422 1 78.56 93 LYS A O 1
ATOM 763 N N . GLN A 1 94 ? -35.75 1.307 -22.922 1 76.94 94 GLN A N 1
ATOM 764 C CA . GLN A 1 94 ? -35.125 1.091 -24.219 1 76.94 94 GLN A CA 1
ATOM 765 C C . GLN A 1 94 ? -33.844 1.929 -24.359 1 76.94 94 GLN A C 1
ATOM 767 O O . GLN A 1 94 ? -33.531 2.742 -23.484 1 76.94 94 GLN A O 1
ATOM 772 N N . ASP A 1 95 ? -33.188 1.595 -25.5 1 73.44 95 ASP A N 1
ATOM 773 C CA . ASP A 1 95 ? -31.969 2.367 -25.781 1 73.44 95 ASP A CA 1
ATOM 774 C C . ASP A 1 95 ? -32.281 3.861 -25.859 1 73.44 95 ASP A C 1
ATOM 776 O O . ASP A 1 95 ? -33.156 4.285 -26.625 1 73.44 95 ASP A O 1
ATOM 780 N N . ASN A 1 96 ? -32.062 4.773 -24.906 1 80.06 96 ASN A N 1
ATOM 781 C CA . ASN A 1 96 ? -32.125 6.227 -24.844 1 80.06 96 ASN A CA 1
ATOM 782 C C . ASN A 1 96 ? -33.406 6.695 -24.188 1 80.06 96 ASN A C 1
ATOM 784 O O . ASN A 1 96 ? -33.844 7.836 -24.391 1 80.06 96 ASN A O 1
ATOM 788 N N . LEU A 1 97 ? -34.281 5.738 -23.719 1 88.81 97 LEU A N 1
ATOM 789 C CA . LEU A 1 97 ? -35.5 6.109 -23.016 1 88.81 97 LEU A CA 1
ATOM 790 C C . LEU A 1 97 ? -35.469 5.602 -21.578 1 88.81 97 LEU A C 1
ATOM 792 O O . LEU A 1 97 ? -35.188 4.43 -21.328 1 88.81 97 LEU A O 1
ATOM 796 N N . TRP A 1 98 ? -35.844 6.539 -20.656 1 92.31 98 TRP A N 1
ATOM 797 C CA . TRP A 1 98 ? -35.844 6.23 -19.234 1 92.31 98 TRP A CA 1
ATOM 798 C C . TRP A 1 98 ? -37.219 6.414 -18.641 1 92.31 98 TRP A C 1
ATOM 800 O O . TRP A 1 98 ? -37.875 7.434 -18.875 1 92.31 98 TRP A O 1
ATOM 810 N N . GLU A 1 99 ? -37.781 5.441 -18 1 93.56 99 GLU A N 1
ATOM 811 C CA . GLU A 1 99 ? -39 5.574 -17.188 1 93.56 99 GLU A CA 1
ATOM 812 C C . GLU A 1 99 ? -38.656 6.129 -15.812 1 93.56 99 GLU A C 1
ATOM 814 O O . GLU A 1 99 ? -37.844 5.574 -15.086 1 93.56 99 GLU A O 1
ATOM 819 N N . VAL A 1 100 ? -39.25 7.289 -15.453 1 94.31 100 VAL A N 1
ATOM 820 C CA . VAL A 1 100 ? -38.969 7.953 -14.18 1 94.31 100 VAL A CA 1
ATOM 821 C C . VAL A 1 100 ? -40.125 7.773 -13.227 1 94.31 100 VAL A C 1
ATOM 823 O O . VAL A 1 100 ? -41.281 7.984 -13.609 1 94.31 100 VAL A O 1
ATOM 826 N N . PHE A 1 101 ? -39.844 7.328 -12.047 1 94.62 101 PHE A N 1
ATOM 827 C CA . PHE A 1 101 ? -40.812 7.238 -10.945 1 94.62 101 PHE A CA 1
ATOM 828 C C . PHE A 1 101 ? -40.531 8.328 -9.914 1 94.62 101 PHE A C 1
ATOM 830 O O . PHE A 1 101 ? -39.625 8.219 -9.102 1 94.62 101 PHE A O 1
ATOM 837 N N . ASP A 1 102 ? -41.312 9.32 -9.891 1 93.5 102 ASP A N 1
ATOM 838 C CA . ASP A 1 102 ? -41.125 10.523 -9.078 1 93.5 102 ASP A CA 1
ATOM 839 C C . ASP A 1 102 ? -42.219 10.609 -7.988 1 93.5 102 ASP A C 1
ATOM 841 O O . ASP A 1 102 ? -43.406 10.719 -8.289 1 93.5 102 ASP A O 1
ATOM 845 N N . PRO A 1 103 ? -41.75 10.633 -6.77 1 93.25 103 PRO A N 1
ATOM 846 C CA . PRO A 1 103 ? -42.75 10.766 -5.684 1 93.25 103 PRO A CA 1
ATOM 847 C C . PRO A 1 103 ? -43.5 12.078 -5.75 1 93.25 103 PRO A C 1
ATOM 849 O O . PRO A 1 103 ? -44.594 12.188 -5.172 1 93.25 103 PRO A O 1
ATOM 852 N N . ALA A 1 104 ? -43 13.039 -6.363 1 91.62 104 ALA A N 1
ATOM 853 C CA . ALA A 1 104 ? -43.656 14.336 -6.453 1 91.62 104 ALA A CA 1
ATOM 854 C C . ALA A 1 104 ? -44.562 14.398 -7.676 1 91.62 104 ALA A C 1
ATOM 856 O O . ALA A 1 104 ? -45.688 14.945 -7.605 1 91.62 104 ALA A O 1
ATOM 857 N N . LYS A 1 105 ? -44.156 13.914 -8.844 1 91.94 105 LYS A N 1
ATOM 858 C CA . LYS A 1 105 ? -44.844 14.148 -10.109 1 91.94 105 LYS A CA 1
ATOM 859 C C . LYS A 1 105 ? -45.469 12.867 -10.648 1 91.94 105 LYS A C 1
ATOM 861 O O . LYS A 1 105 ? -46.281 12.898 -11.586 1 91.94 105 LYS A O 1
ATOM 866 N N . GLY A 1 106 ? -45.188 11.766 -10.094 1 92.31 106 GLY A N 1
ATOM 867 C CA . GLY A 1 106 ? -45.719 10.516 -10.602 1 92.31 106 GLY A CA 1
ATOM 868 C C . GLY A 1 106 ? -44.812 9.867 -11.641 1 92.31 106 GLY A C 1
ATOM 869 O O . GLY A 1 106 ? -43.594 10.016 -11.594 1 92.31 106 GLY A O 1
ATOM 870 N N . LYS A 1 107 ? -45.438 9.055 -12.523 1 94.25 107 LYS A N 1
ATOM 871 C CA . LYS A 1 107 ? -44.719 8.305 -13.523 1 94.25 107 LYS A CA 1
ATOM 872 C C . LYS A 1 107 ? -44.656 9.062 -14.844 1 94.25 107 LYS A C 1
ATOM 874 O O . LYS A 1 107 ? -45.656 9.547 -15.344 1 94.25 107 LYS A O 1
ATOM 879 N N . TYR A 1 108 ? -43.375 9.32 -15.367 1 93.5 108 TYR A N 1
ATOM 880 C CA . TYR A 1 108 ? -43.219 9.953 -16.672 1 93.5 108 TYR A CA 1
ATOM 881 C C . TYR A 1 108 ? -42 9.422 -17.391 1 93.5 108 TYR A C 1
ATOM 883 O O . TYR A 1 108 ? -41.188 8.672 -16.812 1 93.5 108 TYR A O 1
ATOM 891 N N . LEU A 1 109 ? -41.844 9.75 -18.688 1 93.19 109 LEU A N 1
ATOM 892 C CA . LEU A 1 109 ? -40.75 9.273 -19.516 1 93.19 109 LEU A CA 1
ATOM 893 C C . LEU A 1 109 ? -39.781 10.414 -19.844 1 93.19 109 LEU A C 1
ATOM 895 O O . LEU A 1 109 ? -40.219 11.547 -20.094 1 93.19 109 LEU A O 1
ATOM 899 N N . LEU A 1 110 ? -38.5 10.141 -19.703 1 93 110 LEU A N 1
ATOM 900 C CA . LEU A 1 110 ? -37.469 11.094 -20.078 1 93 110 LEU A CA 1
ATOM 901 C C . LEU A 1 110 ? -36.531 10.484 -21.109 1 93 110 LEU A C 1
ATOM 903 O O . LEU A 1 110 ? -36.25 9.281 -21.062 1 93 110 LEU A O 1
ATOM 907 N N . ASN A 1 111 ? -36.062 11.32 -22.109 1 90.62 111 ASN A N 1
ATOM 908 C CA . ASN A 1 111 ? -35 10.891 -23 1 90.62 111 ASN A CA 1
ATOM 909 C C . ASN A 1 111 ? -33.625 11.195 -22.406 1 90.62 111 ASN A C 1
ATOM 911 O O . ASN A 1 111 ? -33.5 11.812 -21.344 1 90.62 111 ASN A O 1
ATOM 915 N N . ASP A 1 112 ? -32.531 10.672 -23 1 89.94 112 ASP A N 1
ATOM 916 C CA . ASP A 1 112 ? -31.172 10.828 -22.5 1 89.94 112 ASP A CA 1
ATOM 917 C C . ASP A 1 112 ? -30.844 12.297 -22.281 1 89.94 112 ASP A C 1
ATOM 919 O O . ASP A 1 112 ? -30.266 12.656 -21.25 1 89.94 112 ASP A O 1
ATOM 923 N N . GLU A 1 113 ? -31.234 13.172 -23.188 1 88.56 113 GLU A N 1
ATOM 924 C CA . GLU A 1 113 ? -30.906 14.594 -23.109 1 88.56 113 GLU A CA 1
ATOM 925 C C . GLU A 1 113 ? -31.672 15.266 -21.969 1 88.56 113 GLU A C 1
ATOM 927 O O . GLU A 1 113 ? -31.109 16.109 -21.266 1 88.56 113 GLU A O 1
ATOM 932 N N . GLU A 1 114 ? -32.906 14.859 -21.828 1 90.44 114 GLU A N 1
ATOM 933 C CA . GLU A 1 114 ? -33.719 15.438 -20.766 1 90.44 114 GLU A CA 1
ATOM 934 C C . GLU A 1 114 ? -33.219 15.016 -19.391 1 90.44 114 GLU A C 1
ATOM 936 O O . GLU A 1 114 ? -33.188 15.82 -18.453 1 90.44 114 GLU A O 1
ATOM 941 N N . LEU A 1 115 ? -32.906 13.805 -19.297 1 90.69 115 LEU A N 1
ATOM 942 C CA . LEU A 1 115 ? -32.375 13.305 -18.031 1 90.69 115 LEU A CA 1
ATOM 943 C C . LEU A 1 115 ? -31.062 13.992 -17.672 1 90.69 115 LEU A C 1
ATOM 945 O O . LEU A 1 115 ? -30.844 14.352 -16.516 1 90.69 115 LEU A O 1
ATOM 949 N N . LYS A 1 116 ? -30.25 14.18 -18.625 1 87.38 116 LYS A N 1
ATOM 950 C CA . LYS A 1 116 ? -28.953 14.82 -18.422 1 87.38 116 LYS A CA 1
ATOM 951 C C . LYS A 1 116 ? -29.125 16.25 -17.922 1 87.38 116 LYS A C 1
ATOM 953 O O . LYS A 1 116 ? -28.344 16.734 -17.094 1 87.38 116 LYS A O 1
ATOM 958 N N . LYS A 1 117 ? -30.141 16.922 -18.328 1 84.81 117 LYS A N 1
ATOM 959 C CA . LYS A 1 117 ? -30.391 18.328 -17.969 1 84.81 117 LYS A CA 1
ATOM 960 C C . LYS A 1 117 ? -30.875 18.438 -16.531 1 84.81 117 LYS A C 1
ATOM 962 O O . LYS A 1 117 ? -30.578 19.422 -15.844 1 84.81 117 LYS A O 1
ATOM 967 N N . GLN A 1 118 ? -31.562 17.391 -16.078 1 87.12 118 GLN A N 1
ATOM 968 C CA . GLN A 1 118 ? -32.188 17.484 -14.75 1 87.12 118 GLN A CA 1
ATOM 969 C C . GLN A 1 118 ? -31.281 16.812 -13.703 1 87.12 118 GLN A C 1
ATOM 971 O O . GLN A 1 118 ? -31.406 17.109 -12.508 1 87.12 118 GLN A O 1
ATOM 976 N N . TRP A 1 119 ? -30.484 16.047 -14.109 1 85.5 119 TRP A N 1
ATOM 977 C CA . TRP A 1 119 ? -29.688 15.18 -13.25 1 85.5 119 TRP A CA 1
ATOM 978 C C . TRP A 1 119 ? -28.469 15.914 -12.719 1 85.5 119 TRP A C 1
ATOM 980 O O . TRP A 1 119 ? -27.812 16.656 -13.453 1 85.5 119 TRP A O 1
ATOM 990 N N . THR A 1 120 ? -28.203 15.789 -11.406 1 78.56 120 THR A N 1
ATOM 991 C CA . THR A 1 120 ? -27.078 16.469 -10.773 1 78.56 120 THR A CA 1
ATOM 992 C C . THR A 1 120 ? -25.797 15.672 -10.977 1 78.56 120 THR A C 1
ATOM 994 O O . THR A 1 120 ? -24.719 16.141 -10.602 1 78.56 120 THR A O 1
ATOM 997 N N . GLY A 1 121 ? -25.891 14.484 -11.5 1 79.25 121 GLY A N 1
ATOM 998 C CA . GLY A 1 121 ? -24.703 13.664 -11.68 1 79.25 121 GLY A CA 1
ATOM 999 C C . GLY A 1 121 ? -24.578 12.57 -10.641 1 79.25 121 GLY A C 1
ATOM 1000 O O . GLY A 1 121 ? -23.656 11.75 -10.711 1 79.25 121 GLY A O 1
ATOM 1001 N N . TYR A 1 122 ? -25.438 12.555 -9.68 1 83.19 122 TYR A N 1
ATOM 1002 C CA . TYR A 1 122 ? -25.391 11.555 -8.625 1 83.19 122 TYR A CA 1
ATOM 1003 C C . TYR A 1 122 ? -26.469 10.5 -8.828 1 83.19 122 TYR A C 1
ATOM 1005 O O . TYR A 1 122 ? -27.609 10.82 -9.18 1 83.19 122 TYR A O 1
ATOM 1013 N N . ALA A 1 123 ? -26.016 9.32 -8.742 1 87.69 123 ALA A N 1
ATOM 1014 C CA . ALA A 1 123 ? -26.953 8.203 -8.867 1 87.69 123 ALA A CA 1
ATOM 1015 C C . ALA A 1 123 ? -26.578 7.066 -7.922 1 87.69 123 ALA A C 1
ATOM 1017 O O . ALA A 1 123 ? -25.516 7.078 -7.312 1 87.69 123 ALA A O 1
ATOM 1018 N N . ALA A 1 124 ? -27.547 6.258 -7.645 1 87.75 124 ALA A N 1
ATOM 1019 C CA . ALA A 1 124 ? -27.297 5.109 -6.773 1 87.75 124 ALA A CA 1
ATOM 1020 C C . ALA A 1 124 ? -27.891 3.836 -7.363 1 87.75 124 ALA A C 1
ATOM 1022 O O . ALA A 1 124 ? -28.953 3.873 -7.992 1 87.75 124 ALA A O 1
ATOM 1023 N N . THR A 1 125 ? -27.156 2.809 -7.266 1 85.75 125 THR A N 1
ATOM 1024 C CA . THR A 1 125 ? -27.703 1.499 -7.609 1 85.75 125 THR A CA 1
ATOM 1025 C C . THR A 1 125 ? -28.438 0.894 -6.422 1 85.75 125 THR A C 1
ATOM 1027 O O . THR A 1 125 ? -28.156 1.226 -5.27 1 85.75 125 THR A O 1
ATOM 1030 N N . VAL A 1 126 ? -29.469 0.143 -6.762 1 86.31 126 VAL A N 1
ATOM 1031 C CA . VAL A 1 126 ? -30.266 -0.472 -5.711 1 86.31 126 VAL A CA 1
ATOM 1032 C C . VAL A 1 126 ? -30.359 -1.978 -5.949 1 86.31 126 VAL A C 1
ATOM 1034 O O . VAL A 1 126 ? -30.672 -2.416 -7.059 1 86.31 126 VAL A O 1
ATOM 1037 N N . GLN A 1 127 ? -29.859 -2.678 -4.977 1 78.25 127 GLN A N 1
ATOM 1038 C CA . GLN A 1 127 ? -29.984 -4.129 -5.023 1 78.25 127 GLN A CA 1
ATOM 1039 C C . GLN A 1 127 ? -30.625 -4.664 -3.742 1 78.25 127 GLN A C 1
ATOM 1041 O O . GLN A 1 127 ? -30.812 -3.922 -2.777 1 78.25 127 GLN A O 1
ATOM 1046 N N . LYS A 1 128 ? -31.109 -5.832 -3.877 1 69.5 128 LYS A N 1
ATOM 1047 C CA . LYS A 1 128 ? -31.656 -6.484 -2.693 1 69.5 128 LYS A CA 1
ATOM 1048 C C . LYS A 1 128 ? -30.578 -6.77 -1.665 1 69.5 128 LYS A C 1
ATOM 1050 O O . LYS A 1 128 ? -29.5 -7.262 -2.014 1 69.5 128 LYS A O 1
ATOM 1055 N N . SER A 1 129 ? -30.625 -5.809 -0.631 1 57.38 129 SER A N 1
ATOM 1056 C CA . SER A 1 129 ? -29.562 -5.934 0.369 1 57.38 129 SER A CA 1
ATOM 1057 C C . SER A 1 129 ? -29.797 -7.145 1.267 1 57.38 129 SER A C 1
ATOM 1059 O O . SER A 1 129 ? -30.938 -7.566 1.469 1 57.38 129 SER A O 1
ATOM 1061 N N . PHE A 1 130 ? -28.797 -7.824 1.554 1 46.47 130 PHE A N 1
ATOM 1062 C CA . PHE A 1 130 ? -28.812 -8.695 2.721 1 46.47 130 PHE A CA 1
ATOM 1063 C C . PHE A 1 130 ? -28.984 -7.887 4 1 46.47 130 PHE A C 1
ATOM 1065 O O . PHE A 1 130 ? -28.625 -6.711 4.051 1 46.47 130 PHE A O 1
ATOM 1072 N N . LYS A 1 131 ? -29.672 -8.305 5.086 1 46.06 131 LYS A N 1
ATOM 1073 C CA . LYS A 1 131 ? -30.031 -7.734 6.383 1 46.06 131 LYS A CA 1
ATOM 1074 C C . LYS A 1 131 ? -28.859 -6.938 6.961 1 46.06 131 LYS A C 1
ATOM 1076 O O . LYS A 1 131 ? -27.719 -7.094 6.527 1 46.06 131 LYS A O 1
ATOM 1081 N N . GLU A 1 132 ? -29.047 -6.156 8.094 1 50.34 132 GLU A N 1
ATOM 1082 C CA . GLU A 1 132 ? -28.281 -5.348 9.047 1 50.34 132 GLU A CA 1
ATOM 1083 C C . GLU A 1 132 ? -26.922 -5.98 9.344 1 50.34 132 GLU A C 1
ATOM 1085 O O . GLU A 1 132 ? -26.781 -7.203 9.312 1 50.34 132 GLU A O 1
ATOM 1090 N N . ILE A 1 133 ? -25.891 -5.254 9.312 1 55.91 133 ILE A N 1
ATOM 1091 C CA . ILE A 1 133 ? -24.562 -5.68 9.734 1 55.91 133 ILE A CA 1
ATOM 1092 C C . ILE A 1 133 ? -24.641 -6.305 11.125 1 55.91 133 ILE A C 1
ATOM 1094 O O . ILE A 1 133 ? -24.922 -5.613 12.109 1 55.91 133 ILE A O 1
ATOM 1098 N N . PRO A 1 134 ? -24.734 -7.547 11.219 1 58.81 134 PRO A N 1
ATOM 1099 C CA . PRO A 1 134 ? -24.734 -8.102 12.578 1 58.81 134 PRO A CA 1
ATOM 1100 C C . PRO A 1 134 ? -23.406 -7.871 13.297 1 58.81 134 PRO A C 1
ATOM 1102 O O . PRO A 1 134 ? -22.375 -7.691 12.656 1 58.81 134 PRO A O 1
ATOM 1105 N N . PRO A 1 135 ? -23.484 -7.547 14.602 1 65.81 135 PRO A N 1
ATOM 1106 C CA . PRO A 1 135 ? -22.234 -7.5 15.367 1 65.81 135 PRO A CA 1
ATOM 1107 C C . PRO A 1 135 ? -21.344 -8.727 15.133 1 65.81 135 PRO A C 1
ATOM 1109 O O . PRO A 1 135 ? -21.828 -9.859 15.242 1 65.81 135 PRO A O 1
ATOM 1112 N N . ILE A 1 136 ? -20.234 -8.539 14.633 1 77.06 136 ILE A N 1
ATOM 1113 C CA . ILE A 1 136 ? -19.312 -9.625 14.336 1 77.06 136 ILE A CA 1
ATOM 1114 C C . ILE A 1 136 ? -18.281 -9.75 15.453 1 77.06 136 ILE A C 1
ATOM 1116 O O . ILE A 1 136 ? -17.641 -8.766 15.828 1 77.06 136 ILE A O 1
ATOM 1120 N N . ASN A 1 137 ? -18.359 -10.82 16.219 1 76.12 137 ASN A N 1
ATOM 1121 C CA . ASN A 1 137 ? -17.375 -11.141 17.25 1 76.12 137 ASN A CA 1
ATOM 1122 C C . ASN A 1 137 ? -16.578 -12.383 16.875 1 76.12 137 ASN A C 1
ATOM 1124 O O . ASN A 1 137 ? -16.781 -12.977 15.82 1 76.12 137 ASN A O 1
ATOM 1128 N N . LYS A 1 138 ? -15.648 -12.719 17.734 1 76.69 138 LYS A N 1
ATOM 1129 C CA . LYS A 1 138 ? -14.773 -13.859 17.484 1 76.69 138 LYS A CA 1
ATOM 1130 C C . LYS A 1 138 ? -15.578 -15.156 17.375 1 76.69 138 LYS A C 1
ATOM 1132 O O . LYS A 1 138 ? -15.266 -16.016 16.547 1 76.69 138 LYS A O 1
ATOM 1137 N N . ARG A 1 139 ? -16.734 -15.352 18.062 1 77.31 139 ARG A N 1
ATOM 1138 C CA . ARG A 1 139 ? -17.516 -16.578 18.125 1 77.31 139 ARG A CA 1
ATOM 1139 C C . ARG A 1 139 ? -18.438 -16.703 16.922 1 77.31 139 ARG A C 1
ATOM 1141 O O . ARG A 1 139 ? -18.656 -17.812 16.406 1 77.31 139 ARG A O 1
ATOM 1148 N N . ASN A 1 140 ? -18.812 -15.523 16.344 1 81.88 140 ASN A N 1
ATOM 1149 C CA . ASN A 1 140 ? -19.797 -15.609 15.266 1 81.88 140 ASN A CA 1
ATOM 1150 C C . ASN A 1 140 ? -19.188 -15.211 13.922 1 81.88 140 ASN A C 1
ATOM 1152 O O . ASN A 1 140 ? -19.906 -15.086 12.922 1 81.88 140 ASN A O 1
ATOM 1156 N N . PHE A 1 141 ? -17.938 -15 13.938 1 84.12 141 PHE A N 1
ATOM 1157 C CA . PHE A 1 141 ? -17.266 -14.578 12.719 1 84.12 141 PHE A CA 1
ATOM 1158 C C . PHE A 1 141 ? -17.516 -15.57 11.586 1 84.12 141 PHE A C 1
ATOM 1160 O O . PHE A 1 141 ? -17.891 -15.18 10.484 1 84.12 141 PHE A O 1
ATOM 1167 N N . PHE A 1 142 ? -17.359 -16.812 11.961 1 83.38 142 PHE A N 1
ATOM 1168 C CA . PHE A 1 142 ? -17.516 -17.891 10.977 1 83.38 142 PHE A CA 1
ATOM 1169 C C . PHE A 1 142 ? -18.938 -17.938 10.438 1 83.38 142 PHE A C 1
ATOM 1171 O O . PHE A 1 142 ? -19.156 -18.094 9.234 1 83.38 142 PHE A O 1
ATOM 1178 N N . LYS A 1 143 ? -19.859 -17.719 11.242 1 80.44 143 LYS A N 1
ATOM 1179 C CA . LYS A 1 143 ? -21.266 -17.797 10.875 1 80.44 143 LYS A CA 1
ATOM 1180 C C . LYS A 1 143 ? -21.641 -16.688 9.883 1 80.44 143 LYS A C 1
ATOM 1182 O O . LYS A 1 143 ? -22.453 -16.906 8.992 1 80.44 143 LYS A O 1
ATOM 1187 N N . HIS A 1 144 ? -20.969 -15.672 9.906 1 78.56 144 HIS A N 1
ATOM 1188 C CA . HIS A 1 144 ? -21.344 -14.523 9.086 1 78.56 144 HIS A CA 1
ATOM 1189 C C . HIS A 1 144 ? -20.625 -14.547 7.746 1 78.56 144 HIS A C 1
ATOM 1191 O O . HIS A 1 144 ? -21.156 -14.055 6.742 1 78.56 144 HIS A O 1
ATOM 1197 N N . PHE A 1 145 ? -19.469 -15.141 7.758 1 82.56 145 PHE A N 1
ATOM 1198 C CA . PHE A 1 145 ? -18.703 -15.078 6.527 1 82.56 145 PHE A CA 1
ATOM 1199 C C . PHE A 1 145 ? -18.844 -16.375 5.734 1 82.56 145 PHE A C 1
ATOM 1201 O O . PHE A 1 145 ? -18.531 -16.422 4.539 1 82.56 145 PHE A O 1
ATOM 1208 N N . PHE A 1 146 ? -19.297 -17.359 6.461 1 85.38 146 PHE A N 1
ATOM 1209 C CA . PHE A 1 146 ? -19.453 -18.672 5.836 1 85.38 146 PHE A CA 1
ATOM 1210 C C . PHE A 1 146 ? -20.844 -18.828 5.25 1 85.38 146 PHE A C 1
ATOM 1212 O O . PHE A 1 146 ? -21.844 -18.672 5.961 1 85.38 146 PHE A O 1
ATOM 1219 N N . ASP A 1 147 ? -20.984 -19.062 3.957 1 84.69 147 ASP A N 1
ATOM 1220 C CA . ASP A 1 147 ? -22.25 -19.312 3.258 1 84.69 147 ASP A CA 1
ATOM 1221 C C . ASP A 1 147 ? -22.359 -20.766 2.818 1 84.69 147 ASP A C 1
ATOM 1223 O O . ASP A 1 147 ? -21.766 -21.156 1.808 1 84.69 147 ASP A O 1
ATOM 1227 N N . LEU A 1 148 ? -23.109 -21.562 3.486 1 86.5 148 LEU A N 1
ATOM 1228 C CA . LEU A 1 148 ? -23.234 -23 3.246 1 86.5 148 LEU A CA 1
ATOM 1229 C C . LEU A 1 148 ? -23.875 -23.266 1.89 1 86.5 148 LEU A C 1
ATOM 1231 O O . LEU A 1 148 ? -23.484 -24.203 1.185 1 86.5 148 LEU A O 1
ATOM 1235 N N . ASN A 1 149 ? -24.859 -22.438 1.53 1 85.06 149 ASN A N 1
ATOM 1236 C CA . ASN A 1 149 ? -25.547 -22.641 0.253 1 85.06 149 ASN A CA 1
ATOM 1237 C C . ASN A 1 149 ? -24.594 -22.438 -0.923 1 85.06 149 ASN A C 1
ATOM 1239 O O . ASN A 1 149 ? -24.641 -23.188 -1.9 1 85.06 149 ASN A O 1
ATOM 1243 N N . LEU A 1 150 ? -23.812 -21.531 -0.743 1 86.06 150 LEU A N 1
ATOM 1244 C CA . LEU A 1 150 ? -22.844 -21.266 -1.803 1 86.06 150 LEU A CA 1
ATOM 1245 C C . LEU A 1 150 ? -21.812 -22.375 -1.899 1 86.06 150 LEU A C 1
ATOM 1247 O O . LEU A 1 150 ? -21.438 -22.781 -3 1 86.06 150 LEU A O 1
ATOM 1251 N N . ILE A 1 151 ? -21.438 -22.938 -0.82 1 87.56 151 ILE A N 1
ATOM 1252 C CA . ILE A 1 151 ? -20.453 -24.016 -0.794 1 87.56 151 ILE A CA 1
ATOM 1253 C C . ILE A 1 151 ? -21.047 -25.281 -1.396 1 87.56 151 ILE A C 1
ATOM 1255 O O . ILE A 1 151 ? -20.391 -25.969 -2.189 1 87.56 151 ILE A O 1
ATOM 1259 N N . ILE A 1 152 ? -22.281 -25.516 -1.025 1 89.19 152 ILE A N 1
ATOM 1260 C CA . ILE A 1 152 ? -22.953 -26.703 -1.558 1 89.19 152 ILE A CA 1
ATOM 1261 C C . ILE A 1 152 ? -23.094 -26.578 -3.074 1 89.19 152 ILE A C 1
ATOM 1263 O O . ILE A 1 152 ? -22.891 -27.547 -3.803 1 89.19 152 ILE A O 1
ATOM 1267 N N . PHE A 1 153 ? -23.375 -25.391 -3.473 1 88 153 PHE A N 1
ATOM 1268 C CA . PHE A 1 153 ? -23.469 -25.125 -4.906 1 88 153 PHE A CA 1
ATOM 1269 C C . PHE A 1 153 ? -22.141 -25.375 -5.598 1 88 153 PHE A C 1
ATOM 1271 O O . PHE A 1 153 ? -22.078 -26.078 -6.617 1 88 153 PHE A O 1
ATOM 1278 N N . TYR A 1 154 ? -21.031 -24.969 -5.062 1 87.31 154 TYR A N 1
ATOM 1279 C CA . TYR A 1 154 ? -19.703 -25.172 -5.633 1 87.31 154 TYR A CA 1
ATOM 1280 C C . TYR A 1 154 ? -19.344 -26.641 -5.676 1 87.31 154 TYR A C 1
ATOM 1282 O O . TYR A 1 154 ? -18.859 -27.141 -6.688 1 87.31 154 TYR A O 1
ATOM 1290 N N . VAL A 1 155 ? -19.656 -27.281 -4.621 1 86.88 155 VAL A N 1
ATOM 1291 C CA . VAL A 1 155 ? -19.297 -28.688 -4.5 1 86.88 155 VAL A CA 1
ATOM 1292 C C . VAL A 1 155 ? -20.109 -29.516 -5.496 1 86.88 155 VAL A C 1
ATOM 1294 O O . VAL A 1 155 ? -19.578 -30.422 -6.137 1 86.88 155 VAL A O 1
ATOM 1297 N N . PHE A 1 156 ? -21.312 -29.125 -5.703 1 89 156 PHE A N 1
ATOM 1298 C CA . PHE A 1 156 ? -22.188 -29.859 -6.617 1 89 156 PHE A CA 1
ATOM 1299 C C . PHE A 1 156 ? -21.688 -29.75 -8.055 1 89 156 PHE A C 1
ATOM 1301 O O . PHE A 1 156 ? -21.562 -30.75 -8.758 1 89 156 PHE A O 1
ATOM 1308 N N . ILE A 1 157 ? -21.406 -28.609 -8.453 1 88.69 157 ILE A N 1
ATOM 1309 C CA . ILE A 1 157 ? -20.938 -28.406 -9.828 1 88.69 157 ILE A CA 1
ATOM 1310 C C . ILE A 1 157 ? -19.578 -29.062 -10.016 1 88.69 157 ILE A C 1
ATOM 1312 O O . ILE A 1 157 ? -19.297 -29.656 -11.062 1 88.69 157 ILE A O 1
ATOM 1316 N N . GLU A 1 158 ? -18.766 -29.031 -9.055 1 87.19 158 GLU A N 1
ATOM 1317 C CA . GLU A 1 158 ? -17.438 -29.625 -9.141 1 87.19 158 GLU A CA 1
ATOM 1318 C C . GLU A 1 158 ? -17.516 -31.141 -9.188 1 87.19 158 GLU A C 1
ATOM 1320 O O . GLU A 1 158 ? -16.672 -31.797 -9.812 1 87.19 158 GLU A O 1
ATOM 1325 N N . LEU A 1 159 ? -18.5 -31.672 -8.516 1 86.56 159 LEU A N 1
ATOM 1326 C CA . LEU A 1 159 ? -18.672 -33.125 -8.578 1 86.56 159 LEU A CA 1
ATOM 1327 C C . LEU A 1 159 ? -19.031 -33.562 -9.992 1 86.56 159 LEU A C 1
ATOM 1329 O O . LEU A 1 159 ? -18.594 -34.625 -10.445 1 86.56 159 LEU A O 1
ATOM 1333 N N . ILE A 1 160 ? -19.75 -32.719 -10.641 1 89.12 160 ILE A N 1
ATOM 1334 C CA . ILE A 1 160 ? -20.078 -33 -12.039 1 89.12 160 ILE A CA 1
ATOM 1335 C C . ILE A 1 160 ? -18.828 -32.938 -12.891 1 89.12 160 ILE A C 1
ATOM 1337 O O . ILE A 1 160 ? -18.578 -33.812 -13.727 1 89.12 160 ILE A O 1
ATOM 1341 N N . ILE A 1 161 ? -18.062 -32 -12.617 1 87.5 161 ILE A N 1
ATOM 1342 C CA . ILE A 1 161 ? -16.828 -31.812 -13.359 1 87.5 161 ILE A CA 1
ATOM 1343 C C . ILE A 1 161 ? -15.883 -33 -13.109 1 87.5 161 ILE A C 1
ATOM 1345 O O . ILE A 1 161 ? -15.25 -33.5 -14.039 1 87.5 161 ILE A O 1
ATOM 1349 N N . ILE A 1 162 ? -15.883 -33.438 -11.883 1 84.12 162 ILE A N 1
ATOM 1350 C CA . ILE A 1 162 ? -15.039 -34.562 -11.523 1 84.12 162 ILE A CA 1
ATOM 1351 C C . ILE A 1 162 ? -15.555 -35.812 -12.211 1 84.12 162 ILE A C 1
ATOM 1353 O O . ILE A 1 162 ? -14.766 -36.656 -12.656 1 84.12 162 ILE A O 1
ATOM 1357 N N . GLY A 1 163 ? -16.859 -35.938 -12.227 1 83.56 163 GLY A N 1
ATOM 1358 C CA . GLY A 1 163 ? -17.438 -37.062 -12.961 1 83.56 163 GLY A CA 1
ATOM 1359 C C . GLY A 1 163 ? -17.016 -37.094 -14.414 1 83.56 163 GLY A C 1
ATOM 1360 O O . GLY A 1 163 ? -16.625 -38.156 -14.922 1 83.56 163 GLY A O 1
ATOM 1361 N N . ILE A 1 164 ? -16.953 -36 -15.008 1 87.38 164 ILE A N 1
ATOM 1362 C CA . ILE A 1 164 ? -16.562 -35.906 -16.406 1 87.38 164 ILE A CA 1
ATOM 1363 C C . ILE A 1 164 ? -15.062 -36.188 -16.547 1 87.38 164 ILE A C 1
ATOM 1365 O O . ILE A 1 164 ? -14.625 -36.875 -17.469 1 87.38 164 ILE A O 1
ATOM 1369 N N . SER A 1 165 ? -14.32 -35.688 -15.609 1 82.94 165 SER A N 1
ATOM 1370 C CA . SER A 1 165 ? -12.875 -35.875 -15.641 1 82.94 165 SER A CA 1
ATOM 1371 C C . SER A 1 165 ? -12.516 -37.344 -15.469 1 82.94 165 SER A C 1
ATOM 1373 O O . SER A 1 165 ? -11.562 -37.844 -16.078 1 82.94 165 SER A O 1
ATOM 1375 N N . THR A 1 166 ? -13.242 -38.031 -14.641 1 82 166 THR A N 1
ATOM 1376 C CA . THR A 1 166 ? -13.008 -39.469 -14.445 1 82 166 THR A CA 1
ATOM 1377 C C . THR A 1 166 ? -13.336 -40.25 -15.719 1 82 166 THR A C 1
ATOM 1379 O O . THR A 1 166 ? -12.633 -41.188 -16.062 1 82 166 THR A O 1
ATOM 1382 N N . LEU A 1 167 ? -14.32 -39.781 -16.359 1 82.62 167 LEU A N 1
ATOM 1383 C CA . LEU A 1 167 ? -14.664 -40.406 -17.625 1 82.62 167 LEU A CA 1
ATOM 1384 C C . LEU A 1 167 ? -13.586 -40.156 -18.672 1 82.62 167 LEU A C 1
ATOM 1386 O O . LEU A 1 167 ? -13.266 -41.031 -19.453 1 82.62 167 LEU A O 1
ATOM 1390 N N . LEU A 1 168 ? -13.047 -39 -18.625 1 83.44 168 LEU A N 1
ATOM 1391 C CA . LEU A 1 168 ? -11.977 -38.625 -19.547 1 83.44 168 LEU A CA 1
ATOM 1392 C C . LEU A 1 168 ? -10.727 -39.469 -19.281 1 83.44 168 LEU A C 1
ATOM 1394 O O . LEU A 1 168 ? -9.984 -39.781 -20.203 1 83.44 168 LEU A O 1
ATOM 1398 N N . ALA A 1 169 ? -10.516 -39.812 -18.047 1 77.31 169 ALA A N 1
ATOM 1399 C CA . ALA A 1 169 ? -9.352 -40.625 -17.656 1 77.31 169 ALA A CA 1
ATOM 1400 C C . ALA A 1 169 ? -9.43 -42.031 -18.234 1 77.31 169 ALA A C 1
ATOM 1402 O O . ALA A 1 169 ? -8.414 -42.719 -18.359 1 77.31 169 ALA A O 1
ATOM 1403 N N . THR A 1 170 ? -10.664 -42.5 -18.641 1 79.44 170 THR A N 1
ATOM 1404 C CA . THR A 1 170 ? -10.828 -43.844 -19.203 1 79.44 170 THR A CA 1
ATOM 1405 C C . THR A 1 170 ? -10.609 -43.812 -20.703 1 79.44 170 THR A C 1
ATOM 1407 O O . THR A 1 170 ? -10.688 -44.844 -21.359 1 79.44 170 THR A O 1
ATOM 1410 N N . ALA A 1 171 ? -10.289 -42.656 -21.188 1 80.88 171 ALA A N 1
ATOM 1411 C CA . ALA A 1 171 ? -10.188 -42.5 -22.641 1 80.88 171 ALA A CA 1
ATOM 1412 C C . ALA A 1 171 ? -9.109 -43.438 -23.203 1 80.88 171 ALA A C 1
ATOM 1414 O O . ALA A 1 171 ? -9.375 -44.188 -24.141 1 80.88 171 ALA A O 1
ATOM 1415 N N . SER A 1 172 ? -7.863 -43.375 -22.625 1 76.56 172 SER A N 1
ATOM 1416 C CA . SER A 1 172 ? -6.766 -44.188 -23.141 1 76.56 172 SER A CA 1
ATOM 1417 C C . SER A 1 172 ? -7.074 -45.688 -23.047 1 76.56 172 SER A C 1
ATOM 1419 O O . SER A 1 172 ? -6.816 -46.438 -23.984 1 76.56 172 SER A O 1
ATOM 1421 N N . LYS A 1 173 ? -7.668 -46.031 -22.016 1 75.44 173 LYS A N 1
ATOM 1422 C CA . LYS A 1 173 ? -8.031 -47.438 -21.844 1 75.44 173 LYS A CA 1
ATOM 1423 C C . LYS A 1 173 ? -9.062 -47.875 -22.875 1 75.44 173 LYS A C 1
ATOM 1425 O O . LYS A 1 173 ? -8.906 -48.906 -23.5 1 75.44 173 LYS A O 1
ATOM 1430 N N . THR A 1 174 ? -10.055 -47.062 -22.984 1 79.19 174 THR A N 1
ATOM 1431 C CA . THR A 1 174 ? -11.133 -47.406 -23.906 1 79.19 174 THR A CA 1
ATOM 1432 C C . THR A 1 174 ? -10.633 -47.469 -25.344 1 79.19 174 THR A C 1
ATOM 1434 O O . THR A 1 174 ? -11 -48.375 -26.094 1 79.19 174 THR A O 1
ATOM 1437 N N . MET A 1 175 ? -9.758 -46.594 -25.688 1 79.94 175 MET A N 1
ATOM 1438 C CA . MET A 1 175 ? -9.234 -46.562 -27.047 1 79.94 175 MET A CA 1
ATOM 1439 C C . MET A 1 175 ? -8.312 -47.75 -27.328 1 79.94 175 MET A C 1
ATOM 1441 O O . MET A 1 175 ? -8.43 -48.375 -28.375 1 79.94 175 MET A O 1
ATOM 1445 N N . ILE A 1 176 ? -7.469 -48.094 -26.328 1 77 176 ILE A N 1
ATOM 1446 C CA . ILE A 1 176 ? -6.516 -49.156 -26.516 1 77 176 ILE A CA 1
ATOM 1447 C C . ILE A 1 176 ? -7.25 -50.5 -26.484 1 77 176 ILE A C 1
ATOM 1449 O O . ILE A 1 176 ? -7.012 -51.375 -27.344 1 77 176 ILE A O 1
ATOM 1453 N N . ALA A 1 177 ? -8.148 -50.656 -25.594 1 76.19 177 ALA A N 1
ATOM 1454 C CA . ALA A 1 177 ? -8.867 -51.938 -25.438 1 76.19 177 ALA A CA 1
ATOM 1455 C C . ALA A 1 177 ? -9.75 -52.219 -26.641 1 76.19 177 ALA A C 1
ATOM 1457 O O . ALA A 1 177 ? -9.883 -53.375 -27.062 1 76.19 177 ALA A O 1
ATOM 1458 N N . ASN A 1 178 ? -10.273 -51.156 -27.219 1 76.94 178 ASN A N 1
ATOM 1459 C CA . ASN A 1 178 ? -11.227 -51.375 -28.297 1 76.94 178 ASN A CA 1
ATOM 1460 C C . ASN A 1 178 ? -10.562 -51.312 -29.672 1 76.94 178 ASN A C 1
ATOM 1462 O O . ASN A 1 178 ? -11.234 -51.406 -30.688 1 76.94 178 ASN A O 1
ATOM 1466 N N . THR A 1 179 ? -9.312 -51.062 -29.75 1 76 179 THR A N 1
ATOM 1467 C CA . THR A 1 179 ? -8.648 -51 -31.047 1 76 179 THR A CA 1
ATOM 1468 C C . THR A 1 179 ? -7.5 -52 -31.125 1 76 179 THR A C 1
ATOM 1470 O O . THR A 1 179 ? -7.535 -52.938 -31.922 1 76 179 THR A O 1
ATOM 1473 N N . VAL A 1 180 ? -6.539 -51.875 -30.156 1 66.88 180 VAL A N 1
ATOM 1474 C CA . VAL A 1 180 ? -5.332 -52.719 -30.203 1 66.88 180 VAL A CA 1
ATOM 1475 C C . VAL A 1 180 ? -5.695 -54.156 -29.953 1 66.88 180 VAL A C 1
ATOM 1477 O O . VAL A 1 180 ? -5.234 -55.062 -30.672 1 66.88 180 VAL A O 1
ATOM 1480 N N . ASP A 1 181 ? -6.574 -54.281 -29.031 1 66.44 181 ASP A N 1
ATOM 1481 C CA . ASP A 1 181 ? -6.895 -55.656 -28.672 1 66.44 181 ASP A CA 1
ATOM 1482 C C . ASP A 1 181 ? -7.727 -56.344 -29.75 1 66.44 181 ASP A C 1
ATOM 1484 O O . ASP A 1 181 ? -7.629 -57.562 -29.953 1 66.44 181 ASP A O 1
ATOM 1488 N N . PHE A 1 182 ? -8.445 -55.531 -30.5 1 71.25 182 PHE A N 1
ATOM 1489 C CA . PHE A 1 182 ? -9.297 -56.094 -31.547 1 71.25 182 PHE A CA 1
ATOM 1490 C C . PHE A 1 182 ? -8.594 -56.031 -32.906 1 71.25 182 PHE A C 1
ATOM 1492 O O . PHE A 1 182 ? -9.023 -56.688 -33.844 1 71.25 182 PHE A O 1
ATOM 1499 N N . GLY A 1 183 ? -7.562 -55.375 -32.969 1 69.12 183 GLY A N 1
ATOM 1500 C CA . GLY A 1 183 ? -6.77 -55.312 -34.188 1 69.12 183 GLY A CA 1
ATOM 1501 C C . GLY A 1 183 ? -7.375 -54.406 -35.25 1 69.12 183 GLY A C 1
ATOM 1502 O O . GLY A 1 183 ? -7.105 -54.562 -36.438 1 69.12 183 GLY A O 1
ATOM 1503 N N . THR A 1 184 ? -8.43 -53.531 -34.875 1 77.12 184 THR A N 1
ATOM 1504 C CA . THR A 1 184 ? -9.055 -52.656 -35.875 1 77.12 184 THR A CA 1
ATOM 1505 C C . THR A 1 184 ? -8.992 -51.188 -35.406 1 77.12 184 THR A C 1
ATOM 1507 O O . THR A 1 184 ? -9.07 -50.906 -34.219 1 77.12 184 THR A O 1
ATOM 1510 N N . SER A 1 185 ? -8.664 -50.344 -36.406 1 76.69 185 SER A N 1
ATOM 1511 C CA . SER A 1 185 ? -8.539 -48.906 -36.094 1 76.69 185 SER A CA 1
ATOM 1512 C C . SER A 1 185 ? -9.805 -48.156 -36.5 1 76.69 185 SER A C 1
ATOM 1514 O O . SER A 1 185 ? -9.828 -46.906 -36.438 1 76.69 185 SER A O 1
ATOM 1516 N N . VAL A 1 186 ? -10.859 -48.781 -36.844 1 74.94 186 VAL A N 1
ATOM 1517 C CA . VAL A 1 186 ? -12.023 -48.094 -37.406 1 74.94 186 VAL A CA 1
ATOM 1518 C C . VAL A 1 186 ? -12.727 -47.281 -36.344 1 74.94 186 VAL A C 1
ATOM 1520 O O . VAL A 1 186 ? -13.203 -46.188 -36.594 1 74.94 186 VAL A O 1
ATOM 1523 N N . ASN A 1 187 ? -12.648 -47.719 -35.125 1 80.44 187 ASN A N 1
ATOM 1524 C CA . ASN A 1 187 ? -13.422 -47.062 -34.094 1 80.44 187 ASN A CA 1
ATOM 1525 C C . ASN A 1 187 ? -12.617 -45.969 -33.375 1 80.44 187 ASN A C 1
ATOM 1527 O O . ASN A 1 187 ? -13.125 -45.312 -32.469 1 80.44 187 ASN A O 1
ATOM 1531 N N . ILE A 1 188 ? -11.539 -45.688 -33.875 1 83.62 188 ILE A N 1
ATOM 1532 C CA . ILE A 1 188 ? -10.672 -44.75 -33.156 1 83.62 188 ILE A CA 1
ATOM 1533 C C . ILE A 1 188 ? -11.227 -43.344 -33.312 1 83.62 188 ILE A C 1
ATOM 1535 O O . ILE A 1 188 ? -11.219 -42.562 -32.344 1 83.62 188 ILE A O 1
ATOM 1539 N N . VAL A 1 189 ? -11.797 -43.094 -34.438 1 81.81 189 VAL A N 1
ATOM 1540 C CA . VAL A 1 189 ? -12.297 -41.75 -34.719 1 81.81 189 VAL A CA 1
ATOM 1541 C C . VAL A 1 189 ? -13.508 -41.438 -33.844 1 81.81 189 VAL A C 1
ATOM 1543 O O . VAL A 1 189 ? -13.648 -40.344 -33.312 1 81.81 189 VAL A O 1
ATOM 1546 N N . VAL A 1 190 ? -14.281 -42.438 -33.656 1 83.19 190 VAL A N 1
ATOM 1547 C CA . VAL A 1 190 ? -15.492 -42.281 -32.875 1 83.19 190 VAL A CA 1
ATOM 1548 C C . VAL A 1 190 ? -15.117 -42 -31.406 1 83.19 190 VAL A C 1
ATOM 1550 O O . VAL A 1 190 ? -15.695 -41.125 -30.766 1 83.19 190 VAL A O 1
ATOM 1553 N N . PHE A 1 191 ? -14.164 -42.594 -30.906 1 85 191 PHE A N 1
ATOM 1554 C CA . PHE A 1 191 ? -13.742 -42.406 -29.516 1 85 191 PHE A CA 1
ATOM 1555 C C . PHE A 1 191 ? -13.055 -41.062 -29.344 1 85 191 PHE A C 1
ATOM 1557 O O . PHE A 1 191 ? -13.266 -40.375 -28.328 1 85 191 PHE A O 1
ATOM 1564 N N . VAL A 1 192 ? -12.32 -40.688 -30.328 1 86.62 192 VAL A N 1
ATOM 1565 C CA . VAL A 1 192 ? -11.617 -39.406 -30.25 1 86.62 192 VAL A CA 1
ATOM 1566 C C . VAL A 1 192 ? -12.625 -38.281 -30.234 1 86.62 192 VAL A C 1
ATOM 1568 O O . VAL A 1 192 ? -12.508 -37.344 -29.422 1 86.62 192 VAL A O 1
ATOM 1571 N N . VAL A 1 193 ? -13.625 -38.375 -31.078 1 87.25 193 VAL A N 1
ATOM 1572 C CA . VAL A 1 193 ? -14.633 -37.312 -31.141 1 87.25 193 VAL A CA 1
ATOM 1573 C C . VAL A 1 193 ? -15.43 -37.281 -29.828 1 87.25 193 VAL A C 1
ATOM 1575 O O . VAL A 1 193 ? -15.711 -36.219 -29.297 1 87.25 193 VAL A O 1
ATOM 1578 N N . PHE A 1 194 ? -15.719 -38.438 -29.281 1 87.5 194 PHE A N 1
ATOM 1579 C CA . PHE A 1 194 ? -16.484 -38.531 -28.047 1 87.5 194 PHE A CA 1
ATOM 1580 C C . PHE A 1 194 ? -15.719 -37.906 -26.891 1 87.5 194 PHE A C 1
ATOM 1582 O O . PHE A 1 194 ? -16.266 -37.094 -26.141 1 87.5 194 PHE A O 1
ATOM 1589 N N . PHE A 1 195 ? -14.516 -38.188 -26.812 1 89 195 PHE A N 1
ATOM 1590 C CA . PHE A 1 195 ? -13.742 -37.719 -25.688 1 89 195 PHE A CA 1
ATOM 1591 C C . PHE A 1 195 ? -13.359 -36.25 -25.859 1 89 195 PHE A C 1
ATOM 1593 O O . PHE A 1 195 ? -13.188 -35.5 -24.875 1 89 195 PHE A O 1
ATOM 1600 N N . LEU A 1 196 ? -13.336 -35.781 -27.062 1 90.56 196 LEU A N 1
ATOM 1601 C CA . LEU A 1 196 ? -13.094 -34.375 -27.281 1 90.56 196 LEU A CA 1
ATOM 1602 C C . LEU A 1 196 ? -14.312 -33.531 -26.906 1 90.56 196 LEU A C 1
ATOM 1604 O O . LEU A 1 196 ? -14.18 -32.438 -26.375 1 90.56 196 LEU A O 1
ATOM 1608 N N . VAL A 1 197 ? -15.484 -34.094 -27.172 1 90.06 197 VAL A N 1
ATOM 1609 C CA . VAL A 1 197 ? -16.719 -33.406 -26.781 1 90.06 197 VAL A CA 1
ATOM 1610 C C . VAL A 1 197 ? -16.812 -33.375 -25.25 1 90.06 197 VAL A C 1
ATOM 1612 O O . VAL A 1 197 ? -17.219 -32.375 -24.672 1 90.06 197 VAL A O 1
ATOM 1615 N N . LEU A 1 198 ? -16.391 -34.438 -24.656 1 90.31 198 LEU A N 1
ATOM 1616 C CA . LEU A 1 198 ? -16.406 -34.469 -23.203 1 90.31 198 LEU A CA 1
A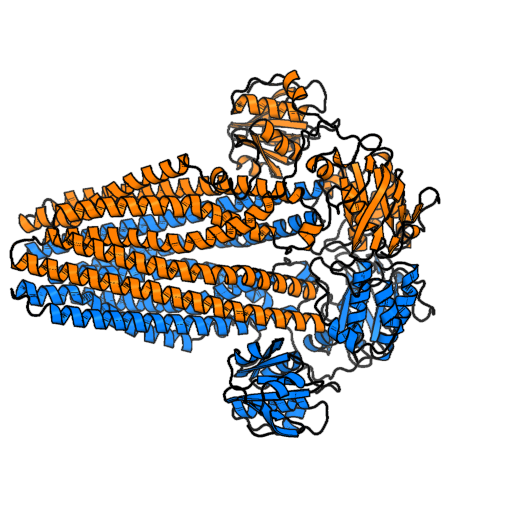TOM 1617 C C . LEU A 1 198 ? -15.422 -33.469 -22.609 1 90.31 198 LEU A C 1
ATOM 1619 O O . LEU A 1 198 ? -15.703 -32.844 -21.594 1 90.31 198 LEU A O 1
ATOM 1623 N N . LYS A 1 199 ? -14.289 -33.344 -23.234 1 91.19 199 LYS A N 1
ATOM 1624 C CA . LYS A 1 199 ? -13.305 -32.375 -22.797 1 91.19 199 LYS A CA 1
ATOM 1625 C C . LYS A 1 199 ? -13.836 -30.938 -22.969 1 91.19 199 LYS A C 1
ATOM 1627 O O . LYS A 1 199 ? -13.648 -30.094 -22.094 1 91.19 199 LYS A O 1
ATOM 1632 N N . GLY A 1 200 ? -14.484 -30.734 -24.109 1 90.94 200 GLY A N 1
ATOM 1633 C CA . GLY A 1 200 ? -15.102 -29.438 -24.328 1 90.94 200 GLY A CA 1
ATOM 1634 C C . GLY A 1 200 ? -16.141 -29.094 -23.266 1 90.94 200 GLY A C 1
ATOM 1635 O O . GLY A 1 200 ? -16.172 -27.969 -22.766 1 90.94 200 GLY A O 1
ATOM 1636 N N . LEU A 1 201 ? -16.906 -30.109 -22.891 1 91.12 201 LEU A N 1
ATOM 1637 C CA . LEU A 1 201 ? -17.922 -29.906 -21.859 1 91.12 201 LEU A CA 1
ATOM 1638 C C . LEU A 1 201 ? -17.281 -29.656 -20.5 1 91.12 201 LEU A C 1
ATOM 1640 O O . LEU A 1 201 ? -17.766 -28.812 -19.734 1 91.12 201 LEU A O 1
ATOM 1644 N N . TYR A 1 202 ? -16.234 -30.328 -20.219 1 90.56 202 TYR A N 1
ATOM 1645 C CA . TYR A 1 202 ? -15.477 -30.125 -18.984 1 90.56 202 TYR A CA 1
ATOM 1646 C C . TYR A 1 202 ? -14.969 -28.703 -18.875 1 90.56 202 TYR A C 1
ATOM 1648 O O . TYR A 1 202 ? -15.164 -28.031 -17.859 1 90.56 202 TYR A O 1
ATOM 1656 N N . LEU A 1 203 ? -14.414 -28.25 -19.938 1 92.19 203 LEU A N 1
ATOM 1657 C CA . LEU A 1 203 ? -13.797 -26.922 -19.938 1 92.19 203 LEU A CA 1
ATOM 1658 C C . LEU A 1 203 ? -14.859 -25.828 -19.844 1 92.19 203 LEU A C 1
ATOM 1660 O O . LEU A 1 203 ? -14.648 -24.812 -19.188 1 92.19 203 LEU A O 1
ATOM 1664 N N . LEU A 1 204 ? -15.953 -26.078 -20.484 1 91.44 204 LEU A N 1
ATOM 1665 C CA . LEU A 1 204 ? -17.047 -25.109 -20.453 1 91.44 204 LEU A CA 1
ATOM 1666 C C . LEU A 1 204 ? -17.641 -25 -19.047 1 91.44 204 LEU A C 1
ATOM 1668 O O . LEU A 1 204 ? -17.844 -23.906 -18.531 1 91.44 204 LEU A O 1
ATOM 1672 N N . LEU A 1 205 ? -17.844 -26.156 -18.438 1 90.31 205 LEU A N 1
ATOM 1673 C CA . LEU A 1 205 ? -18.406 -26.172 -17.094 1 90.31 205 LEU A CA 1
ATOM 1674 C C . LEU A 1 205 ? -17.422 -25.578 -16.094 1 90.31 205 LEU A C 1
ATOM 1676 O O . LEU A 1 205 ? -17.812 -24.875 -15.156 1 90.31 205 LEU A O 1
ATOM 1680 N N . TYR A 1 206 ? -16.188 -25.828 -16.312 1 89.94 206 TYR A N 1
ATOM 1681 C CA . TYR A 1 206 ? -15.156 -25.297 -15.438 1 89.94 206 TYR A CA 1
ATOM 1682 C C . TYR A 1 206 ? -15.078 -23.781 -15.555 1 89.94 206 TYR A C 1
ATOM 1684 O O . TYR A 1 206 ? -15 -23.078 -14.539 1 89.94 206 TYR A O 1
ATOM 1692 N N . ALA A 1 207 ? -15.133 -23.312 -16.766 1 91.12 207 ALA A N 1
ATOM 1693 C CA . ALA A 1 207 ? -15.086 -21.875 -17 1 91.12 207 ALA A CA 1
ATOM 1694 C C . ALA A 1 207 ? -16.297 -21.172 -16.406 1 91.12 207 ALA A C 1
ATOM 1696 O O . ALA A 1 207 ? -16.172 -20.109 -15.797 1 91.12 207 ALA A O 1
ATOM 1697 N N . LEU A 1 208 ? -17.391 -21.781 -16.562 1 89 208 LEU A N 1
ATOM 1698 C CA . LEU A 1 208 ? -18.625 -21.203 -16.031 1 89 208 LEU A CA 1
ATOM 1699 C C . LEU A 1 208 ? -18.594 -21.141 -14.508 1 89 208 LEU A C 1
ATOM 1701 O O . LEU A 1 208 ? -19.016 -20.141 -13.914 1 89 208 LEU A O 1
ATOM 1705 N N . LEU A 1 209 ? -18.125 -22.156 -13.93 1 89.75 209 LEU A N 1
ATOM 1706 C CA . LEU A 1 209 ? -18.047 -22.188 -12.469 1 89.75 209 LEU A CA 1
ATOM 1707 C C . LEU A 1 209 ? -17.094 -21.109 -11.953 1 89.75 209 LEU A C 1
ATOM 1709 O O . LEU A 1 209 ? -17.406 -20.406 -10.984 1 89.75 209 LEU A O 1
ATOM 1713 N N . GLN A 1 210 ? -15.961 -20.984 -12.625 1 90 210 GLN A N 1
ATOM 1714 C CA . GLN A 1 210 ? -14.977 -20 -12.188 1 90 210 GLN A CA 1
ATOM 1715 C C . GLN A 1 210 ? -15.5 -18.578 -12.367 1 90 210 GLN A C 1
ATOM 1717 O O . GLN A 1 210 ? -15.234 -17.703 -11.539 1 90 210 GLN A O 1
ATOM 1722 N N . MET A 1 211 ? -16.25 -18.375 -13.398 1 88.44 211 MET A N 1
ATOM 1723 C CA . MET A 1 211 ? -16.828 -17.047 -13.648 1 88.44 211 MET A CA 1
ATOM 1724 C C . MET A 1 211 ? -17.859 -16.703 -12.586 1 88.44 211 MET A C 1
ATOM 1726 O O . MET A 1 211 ? -17.859 -15.586 -12.07 1 88.44 211 MET A O 1
ATOM 1730 N N . VAL A 1 212 ? -18.656 -17.641 -12.281 1 84.94 212 VAL A N 1
ATOM 1731 C CA . VAL A 1 212 ? -19.688 -17.406 -11.258 1 84.94 212 VAL A CA 1
ATOM 1732 C C . VAL A 1 212 ? -19.016 -17.172 -9.906 1 84.94 212 VAL A C 1
ATOM 1734 O O . VAL A 1 212 ? -19.438 -16.281 -9.156 1 84.94 212 VAL A O 1
ATOM 1737 N N . ARG A 1 213 ? -18 -17.891 -9.617 1 88.31 213 ARG A N 1
ATOM 1738 C CA . ARG A 1 213 ? -17.266 -17.734 -8.367 1 88.31 213 ARG A CA 1
ATOM 1739 C C . ARG A 1 213 ? -16.641 -16.344 -8.266 1 88.31 213 ARG A C 1
ATOM 1741 O O . ARG A 1 213 ? -16.672 -15.719 -7.199 1 88.31 213 ARG A O 1
ATOM 1748 N N . ASN A 1 214 ? -16.156 -15.883 -9.344 1 88.06 214 ASN A N 1
ATOM 1749 C CA . ASN A 1 214 ? -15.523 -14.578 -9.352 1 88.06 214 ASN A CA 1
ATOM 1750 C C . ASN A 1 214 ? -16.531 -13.453 -9.141 1 88.06 214 ASN A C 1
ATOM 1752 O O . ASN A 1 214 ? -16.281 -12.523 -8.375 1 88.06 214 ASN A O 1
ATOM 1756 N N . VAL A 1 215 ? -17.672 -13.594 -9.789 1 82.88 215 VAL A N 1
ATOM 1757 C CA . VAL A 1 215 ? -18.703 -12.562 -9.672 1 82.88 215 VAL A CA 1
ATOM 1758 C C . VAL A 1 215 ? -19.234 -12.539 -8.242 1 82.88 215 VAL A C 1
ATOM 1760 O O . VAL A 1 215 ? -19.391 -11.469 -7.652 1 82.88 215 VAL A O 1
ATOM 1763 N N . LEU A 1 216 ? -19.453 -13.656 -7.715 1 83.5 216 LEU A N 1
ATOM 1764 C CA . LEU A 1 216 ? -20.016 -13.727 -6.367 1 83.5 216 LEU A CA 1
ATOM 1765 C C . LEU A 1 216 ? -18.984 -13.273 -5.332 1 83.5 216 LEU A C 1
ATOM 1767 O O . LEU A 1 216 ? -19.344 -12.664 -4.32 1 83.5 216 LEU A O 1
ATOM 1771 N N . PHE A 1 217 ? -17.703 -13.555 -5.59 1 88.56 217 PHE A N 1
ATOM 1772 C CA . PHE A 1 217 ? -16.641 -13.117 -4.703 1 88.56 217 PHE A CA 1
ATOM 1773 C C . PHE A 1 217 ? -16.625 -11.594 -4.59 1 88.56 217 PHE A C 1
ATOM 1775 O O . PHE A 1 217 ? -16.594 -11.047 -3.486 1 88.56 217 PHE A O 1
ATOM 1782 N N . TRP A 1 218 ? -16.734 -10.93 -5.691 1 85.5 218 TRP A N 1
ATOM 1783 C CA . TRP A 1 218 ? -16.625 -9.477 -5.691 1 85.5 218 TRP A CA 1
ATOM 1784 C C . TRP A 1 218 ? -17.891 -8.836 -5.129 1 85.5 218 TRP A C 1
ATOM 1786 O O . TRP A 1 218 ? -17.828 -7.777 -4.492 1 85.5 218 TRP A O 1
ATOM 1796 N N . LYS A 1 219 ? -18.922 -9.539 -5.332 1 80.25 219 LYS A N 1
ATOM 1797 C CA . LYS A 1 219 ? -20.156 -9.047 -4.727 1 80.25 219 LYS A CA 1
ATOM 1798 C C . LYS A 1 219 ? -20.078 -9.094 -3.203 1 80.25 219 LYS A C 1
ATOM 1800 O O . LYS A 1 219 ? -20.438 -8.117 -2.531 1 80.25 219 LYS A O 1
ATOM 1805 N N . GLN A 1 220 ? -19.578 -10.141 -2.637 1 84.88 220 GLN A N 1
ATOM 1806 C CA . GLN A 1 220 ? -19.391 -10.258 -1.193 1 84.88 220 GLN A CA 1
ATOM 1807 C C . GLN A 1 220 ? -18.328 -9.266 -0.696 1 84.88 220 GLN A C 1
ATOM 1809 O O . GLN A 1 220 ? -18.5 -8.656 0.361 1 84.88 220 GLN A O 1
ATOM 1814 N N . TYR A 1 221 ? -17.328 -9.133 -1.472 1 89.38 221 TYR A N 1
ATOM 1815 C CA . TYR A 1 221 ? -16.219 -8.242 -1.101 1 89.38 221 TYR A CA 1
ATOM 1816 C C . TYR A 1 221 ? -16.719 -6.816 -0.923 1 89.38 221 TYR A C 1
ATOM 1818 O O . TYR A 1 221 ? -16.406 -6.16 0.072 1 89.38 221 TYR A O 1
ATOM 1826 N N . ARG A 1 222 ? -17.531 -6.359 -1.853 1 82.25 222 ARG A N 1
ATOM 1827 C CA . ARG A 1 222 ? -18.047 -4.996 -1.785 1 82.25 222 ARG A CA 1
ATOM 1828 C C . ARG A 1 222 ? -18.984 -4.828 -0.589 1 82.25 222 ARG A C 1
ATOM 1830 O O . ARG A 1 222 ? -18.938 -3.799 0.089 1 82.25 222 ARG A O 1
ATOM 1837 N N . GLY A 1 223 ? -19.703 -5.824 -0.342 1 77.44 223 GLY A N 1
ATOM 1838 C CA . GLY A 1 223 ? -20.625 -5.766 0.789 1 77.44 223 GLY A CA 1
ATOM 1839 C C . GLY A 1 223 ? -19.906 -5.695 2.127 1 77.44 223 GLY A C 1
ATOM 1840 O O . GLY A 1 223 ? -20.203 -4.832 2.953 1 77.44 223 GLY A O 1
ATOM 1841 N N . TYR A 1 224 ? -18.922 -6.547 2.275 1 84.94 224 TYR A N 1
ATOM 1842 C CA . TYR A 1 224 ? -18.219 -6.594 3.551 1 84.94 224 TYR A CA 1
ATOM 1843 C C . TYR A 1 224 ? -17.297 -5.395 3.707 1 84.94 224 TYR A C 1
ATOM 1845 O O . TYR A 1 224 ? -17.047 -4.93 4.824 1 84.94 224 TYR A O 1
ATOM 1853 N N . LEU A 1 225 ? -16.828 -4.895 2.605 1 86.81 225 LEU A N 1
ATOM 1854 C CA . LEU A 1 225 ? -16.031 -3.678 2.684 1 86.81 225 LEU A CA 1
ATOM 1855 C C . LEU A 1 225 ? -16.875 -2.506 3.172 1 86.81 225 LEU A C 1
ATOM 1857 O O . LEU A 1 225 ? -16.375 -1.656 3.922 1 86.81 225 LEU A O 1
ATOM 1861 N N . GLY A 1 226 ? -18.109 -2.516 2.717 1 78.81 226 GLY A N 1
ATOM 1862 C CA . GLY A 1 226 ? -19.031 -1.518 3.236 1 78.81 226 GLY A CA 1
ATOM 1863 C C . GLY A 1 226 ? -19.203 -1.601 4.738 1 78.81 226 GLY A C 1
ATOM 1864 O O . GLY A 1 226 ? -19.266 -0.574 5.422 1 78.81 226 GLY A O 1
ATOM 1865 N N . TRP A 1 227 ? -19.141 -2.828 5.238 1 77.5 227 TRP A N 1
ATOM 1866 C CA . TRP A 1 227 ? -19.25 -3.039 6.68 1 77.5 227 TRP A CA 1
ATOM 1867 C C . TRP A 1 227 ? -18.016 -2.486 7.402 1 77.5 227 TRP A C 1
ATOM 1869 O O . TRP A 1 227 ? -18.141 -1.885 8.469 1 77.5 227 TRP A O 1
ATOM 1879 N N . ILE A 1 228 ? -16.969 -2.695 6.832 1 86.44 228 ILE A N 1
ATOM 1880 C CA . ILE A 1 228 ? -15.727 -2.252 7.441 1 86.44 228 ILE A CA 1
ATOM 1881 C C . ILE A 1 228 ? -15.688 -0.726 7.484 1 86.44 228 ILE A C 1
ATOM 1883 O O . ILE A 1 228 ? -15.336 -0.138 8.516 1 86.44 228 ILE A O 1
ATOM 1887 N N . MET A 1 229 ? -16.156 -0.114 6.449 1 83.56 229 MET A N 1
ATOM 1888 C CA . MET A 1 229 ? -16.125 1.345 6.383 1 83.56 229 MET A CA 1
ATOM 1889 C C . MET A 1 229 ? -17.109 1.949 7.391 1 83.56 229 MET A C 1
ATOM 1891 O O . MET A 1 229 ? -16.797 2.955 8.031 1 83.56 229 MET A O 1
ATOM 1895 N N . GLN A 1 230 ? -18.141 1.334 7.516 1 75.38 230 GLN A N 1
ATOM 1896 C CA . GLN A 1 230 ? -19.125 1.809 8.484 1 75.38 230 GLN A CA 1
ATOM 1897 C C . GLN A 1 230 ? -18.609 1.661 9.914 1 75.38 230 GLN A C 1
ATOM 1899 O O . GLN A 1 230 ? -18.828 2.537 10.75 1 75.38 230 GLN A O 1
ATOM 1904 N N . THR A 1 231 ? -17.938 0.625 10.117 1 81.5 231 THR A N 1
ATOM 1905 C CA . THR A 1 231 ? -17.391 0.397 11.445 1 81.5 231 THR A CA 1
ATOM 1906 C C . THR A 1 231 ? -16.266 1.385 11.742 1 81.5 231 THR A C 1
ATOM 1908 O O . THR A 1 231 ? -16.141 1.884 12.859 1 81.5 231 THR A O 1
ATOM 1911 N N . LEU A 1 232 ? -15.562 1.68 10.797 1 86.12 232 LEU A N 1
ATOM 1912 C CA . LEU A 1 232 ? -14.438 2.598 10.969 1 86.12 232 LEU A CA 1
ATOM 1913 C C . LEU A 1 232 ? -14.938 4.012 11.258 1 86.12 232 LEU A C 1
ATOM 1915 O O . LEU A 1 232 ? -14.281 4.77 11.977 1 86.12 232 LEU A O 1
ATOM 1919 N N . GLN A 1 233 ? -16.031 4.312 10.789 1 83.38 233 GLN A N 1
ATOM 1920 C CA . GLN A 1 233 ? -16.609 5.633 11 1 83.38 233 GLN A CA 1
ATOM 1921 C C . GLN A 1 233 ? -16.938 5.859 12.477 1 83.38 233 GLN A C 1
ATOM 1923 O O . GLN A 1 233 ? -16.969 7 12.938 1 83.38 233 GLN A O 1
ATOM 1928 N N . THR A 1 234 ? -17.094 4.809 13.125 1 80.44 234 THR A N 1
ATOM 1929 C CA . THR A 1 234 ? -17.516 4.938 14.516 1 80.44 234 THR A CA 1
ATOM 1930 C C . THR A 1 234 ? -16.328 4.844 15.461 1 80.44 234 THR A C 1
ATOM 1932 O O . THR A 1 234 ? -16.469 5.09 16.656 1 80.44 234 THR A O 1
ATOM 1935 N N . LYS A 1 235 ? -15.203 4.598 14.953 1 85.75 235 LYS A N 1
ATOM 1936 C CA . LYS A 1 235 ? -14.039 4.418 15.812 1 85.75 235 LYS A CA 1
ATOM 1937 C C . LYS A 1 235 ? -13.492 5.762 16.281 1 85.75 235 LYS A C 1
ATOM 1939 O O . LYS A 1 235 ? -13.633 6.77 15.594 1 85.75 235 LYS A O 1
ATOM 1944 N N . SER A 1 236 ? -12.898 5.695 17.391 1 87 236 SER A N 1
ATOM 1945 C CA . SER A 1 236 ? -12.375 6.906 18.016 1 87 236 SER A CA 1
ATOM 1946 C C . SER A 1 236 ? -11.109 7.391 17.328 1 87 236 SER A C 1
ATOM 1948 O O . SER A 1 236 ? -10.453 6.625 16.609 1 87 236 SER A O 1
ATOM 1950 N N . PHE A 1 237 ? -10.812 8.68 17.547 1 86.44 237 PHE A N 1
ATOM 1951 C CA . PHE A 1 237 ? -9.578 9.258 17.031 1 86.44 237 PHE A CA 1
ATOM 1952 C C . PHE A 1 237 ? -8.359 8.539 17.594 1 86.44 237 PHE A C 1
ATOM 1954 O O . PHE A 1 237 ? -7.336 8.406 16.922 1 86.44 237 PHE A O 1
ATOM 1961 N N . VAL A 1 238 ? -8.516 8.031 18.766 1 78.06 238 VAL A N 1
ATOM 1962 C CA . VAL A 1 238 ? -7.418 7.332 19.438 1 78.06 238 VAL A CA 1
ATOM 1963 C C . VAL A 1 238 ? -7.129 6.016 18.734 1 78.06 238 VAL A C 1
ATOM 1965 O O . VAL A 1 238 ? -5.973 5.609 18.609 1 78.06 238 VAL A O 1
ATOM 1968 N N . TYR A 1 239 ? -8.141 5.441 18.281 1 82.62 239 TYR A N 1
ATOM 1969 C CA . TYR A 1 239 ? -7.984 4.207 17.516 1 82.62 239 TYR A CA 1
ATOM 1970 C C . TYR A 1 239 ? -7.109 4.434 16.281 1 82.62 239 TYR A C 1
ATOM 1972 O O . TYR A 1 239 ? -6.188 3.656 16.016 1 82.62 239 TYR A O 1
ATOM 1980 N N . PHE A 1 240 ? -7.332 5.473 15.609 1 81.94 240 PHE A N 1
ATOM 1981 C CA . PHE A 1 240 ? -6.633 5.738 14.352 1 81.94 240 PHE A CA 1
ATOM 1982 C C . PHE A 1 240 ? -5.203 6.188 14.617 1 81.94 240 PHE A C 1
ATOM 1984 O O . PHE A 1 240 ? -4.309 5.945 13.805 1 81.94 240 PHE A O 1
ATOM 1991 N N . SER A 1 241 ? -5.047 6.809 15.727 1 75.5 241 SER A N 1
ATOM 1992 C CA . SER A 1 241 ? -3.711 7.297 16.047 1 75.5 241 SER A CA 1
ATOM 1993 C C . SER A 1 241 ? -2.748 6.141 16.297 1 75.5 241 SER A C 1
ATOM 1995 O O . SER A 1 241 ? -1.541 6.277 16.094 1 75.5 241 SER A O 1
ATOM 1997 N N . ASN A 1 242 ? -3.285 5 16.641 1 70.94 242 ASN A N 1
ATOM 1998 C CA . ASN A 1 242 ? -2.459 3.842 16.953 1 70.94 242 ASN A CA 1
ATOM 1999 C C . ASN A 1 242 ? -2.301 2.918 15.75 1 70.94 242 ASN A C 1
ATOM 2001 O O . ASN A 1 242 ? -1.579 1.922 15.812 1 70.94 242 ASN A O 1
ATOM 2005 N N . LYS A 1 243 ? -2.924 3.346 14.758 1 77.94 243 LYS A N 1
ATOM 2006 C CA . LYS A 1 243 ? -2.879 2.484 13.578 1 77.94 243 LYS A CA 1
ATOM 2007 C C . LYS A 1 243 ? -2.1 3.146 12.445 1 77.94 243 LYS A C 1
ATOM 2009 O O . LYS A 1 243 ? -1.914 4.363 12.438 1 77.94 243 LYS A O 1
ATOM 2014 N N . SER A 1 244 ? -1.676 2.301 11.516 1 75.62 244 SER A N 1
ATOM 2015 C CA . SER A 1 244 ? -0.963 2.801 10.344 1 75.62 244 SER A CA 1
ATOM 2016 C C . SER A 1 244 ? -1.902 3.545 9.398 1 75.62 244 SER A C 1
ATOM 2018 O O . SER A 1 244 ? -3.092 3.232 9.328 1 75.62 244 SER A O 1
ATOM 2020 N N . PRO A 1 245 ? -1.348 4.492 8.742 1 78.62 245 PRO A N 1
ATOM 2021 C CA . PRO A 1 245 ? -2.184 5.219 7.781 1 78.62 245 PRO A CA 1
ATOM 2022 C C . PRO A 1 245 ? -2.666 4.34 6.629 1 78.62 245 PRO A C 1
ATOM 2024 O O . PRO A 1 245 ? -3.637 4.684 5.953 1 78.62 245 PRO A O 1
ATOM 2027 N N . ASN A 1 246 ? -2.082 3.25 6.492 1 80.56 246 ASN A N 1
ATOM 2028 C CA . ASN A 1 246 ? -2.49 2.334 5.434 1 80.56 246 ASN A CA 1
ATOM 2029 C C . ASN A 1 246 ? -3.418 1.244 5.961 1 80.56 246 ASN A C 1
ATOM 2031 O O . ASN A 1 246 ? -3.564 0.191 5.336 1 80.56 246 ASN A O 1
ATOM 2035 N N . GLN A 1 247 ? -4.031 1.477 6.996 1 85.62 247 GLN A N 1
ATOM 2036 C CA . GLN A 1 247 ? -4.809 0.425 7.645 1 85.62 247 GLN A CA 1
ATOM 2037 C C . GLN A 1 247 ? -5.969 -0.028 6.762 1 85.62 247 GLN A C 1
ATOM 2039 O O . GLN A 1 247 ? -6.309 -1.213 6.73 1 85.62 247 GLN A O 1
ATOM 2044 N N . LEU A 1 248 ? -6.539 0.948 6.074 1 88.12 248 LEU A N 1
ATOM 2045 C CA . LEU A 1 248 ? -7.664 0.557 5.234 1 88.12 248 LEU A CA 1
ATOM 2046 C C . LEU A 1 248 ? -7.211 -0.355 4.102 1 88.12 248 LEU A C 1
ATOM 2048 O O . LEU A 1 248 ? -7.891 -1.328 3.77 1 88.12 248 LEU A O 1
ATOM 2052 N N . THR A 1 249 ? -6.094 -0.048 3.502 1 86.31 249 THR A N 1
ATOM 2053 C CA . THR A 1 249 ? -5.547 -0.91 2.463 1 86.31 249 THR A CA 1
ATOM 2054 C C . THR A 1 249 ? -5.195 -2.283 3.027 1 86.31 249 THR A C 1
ATOM 2056 O O . THR A 1 249 ? -5.418 -3.305 2.375 1 86.31 249 THR A O 1
ATOM 2059 N N . GLU A 1 250 ? -4.684 -2.322 4.223 1 87.69 250 GLU A N 1
ATOM 2060 C CA . GLU A 1 250 ? -4.355 -3.586 4.875 1 87.69 250 GLU A CA 1
ATOM 2061 C C . GLU A 1 250 ? -5.613 -4.402 5.156 1 87.69 250 GLU A C 1
ATOM 2063 O O . GLU A 1 250 ? -5.629 -5.621 4.957 1 87.69 250 GLU A O 1
ATOM 2068 N N . ARG A 1 251 ? -6.617 -3.756 5.543 1 90.62 251 ARG A N 1
ATOM 2069 C CA . ARG A 1 251 ? -7.863 -4.449 5.859 1 90.62 251 ARG A CA 1
ATOM 2070 C C . ARG A 1 251 ? -8.523 -4.992 4.602 1 90.62 251 ARG A C 1
ATOM 2072 O O . ARG A 1 251 ? -9.18 -6.035 4.637 1 90.62 251 ARG A O 1
ATOM 2079 N N . GLN A 1 252 ? -8.336 -4.25 3.518 1 90.69 252 GLN A N 1
ATOM 2080 C CA . GLN A 1 252 ? -8.828 -4.777 2.248 1 90.69 252 GLN A CA 1
ATOM 2081 C C . GLN A 1 252 ? -8.125 -6.09 1.892 1 90.69 252 GLN A C 1
ATOM 2083 O O . GLN A 1 252 ? -8.766 -7.027 1.407 1 90.69 252 GLN A O 1
ATOM 2088 N N . PHE A 1 253 ? -6.859 -6.121 2.225 1 90.31 253 PHE A N 1
ATOM 2089 C CA . PHE A 1 253 ? -6.109 -7.352 2.004 1 90.31 253 PHE A CA 1
ATOM 2090 C C . PHE A 1 253 ? -6.613 -8.461 2.914 1 90.31 253 PHE A C 1
ATOM 2092 O O . PHE A 1 253 ? -6.82 -9.594 2.467 1 90.31 253 PHE A O 1
ATOM 2099 N N . TYR A 1 254 ? -6.852 -8.227 4.195 1 92.12 254 TYR A N 1
ATOM 2100 C CA . TYR A 1 254 ? -7.348 -9.227 5.133 1 92.12 254 TYR A CA 1
ATOM 2101 C C . TYR A 1 254 ? -8.703 -9.758 4.691 1 92.12 254 TYR A C 1
ATOM 2103 O O . TYR A 1 254 ? -8.945 -10.969 4.738 1 92.12 254 TYR A O 1
ATOM 2111 N N . LEU A 1 255 ? -9.523 -8.844 4.262 1 93.56 255 LEU A N 1
ATOM 2112 C CA . LEU A 1 255 ? -10.867 -9.227 3.842 1 93.56 255 LEU A CA 1
ATOM 2113 C C . LEU A 1 255 ? -10.82 -10.133 2.617 1 93.56 255 LEU A C 1
ATOM 2115 O O . LEU A 1 255 ? -11.531 -11.133 2.555 1 93.56 255 LEU A O 1
ATOM 2119 N N . LYS A 1 256 ? -9.945 -9.789 1.68 1 93.44 256 LYS A N 1
ATOM 2120 C CA . LYS A 1 256 ? -9.805 -10.609 0.479 1 93.44 256 LYS A CA 1
ATOM 2121 C C . LYS A 1 256 ? -9.344 -12.023 0.83 1 93.44 256 LYS A C 1
ATOM 2123 O O . LYS A 1 256 ? -9.844 -13 0.275 1 93.44 256 LYS A O 1
ATOM 2128 N N . GLU A 1 257 ? -8.438 -12.156 1.737 1 92.56 257 GLU A N 1
ATOM 2129 C CA . GLU A 1 257 ? -7.914 -13.453 2.135 1 92.56 257 GLU A CA 1
ATOM 2130 C C . GLU A 1 257 ? -8.961 -14.273 2.885 1 92.56 257 GLU A C 1
ATOM 2132 O O . GLU A 1 257 ? -9.062 -15.484 2.693 1 92.56 257 GLU A O 1
ATOM 2137 N N . VAL A 1 258 ? -9.734 -13.641 3.723 1 94.06 258 VAL A N 1
ATOM 2138 C CA . VAL A 1 258 ? -10.781 -14.336 4.469 1 94.06 258 VAL A CA 1
ATOM 2139 C C . VAL A 1 258 ? -11.852 -14.844 3.506 1 94.06 258 VAL A C 1
ATOM 2141 O O . VAL A 1 258 ? -12.273 -16 3.594 1 94.06 258 VAL A O 1
ATOM 2144 N N . LEU A 1 259 ? -12.227 -13.984 2.59 1 92.75 259 LEU A N 1
ATOM 2145 C CA . LEU A 1 259 ? -13.242 -14.391 1.627 1 92.75 259 LEU A CA 1
ATOM 2146 C C . LEU A 1 259 ? -12.719 -15.484 0.703 1 92.75 259 LEU A C 1
ATOM 2148 O O . LEU A 1 259 ? -13.461 -16.391 0.324 1 92.75 259 LEU A O 1
ATOM 2152 N N . SER A 1 260 ? -11.414 -15.344 0.333 1 92.5 260 SER A N 1
ATOM 2153 C CA . SER A 1 260 ? -10.812 -16.391 -0.492 1 92.5 260 SER A CA 1
ATOM 2154 C C . SER A 1 260 ? -10.789 -17.734 0.239 1 92.5 260 SER A C 1
ATOM 2156 O O . SER A 1 260 ? -10.961 -18.781 -0.377 1 92.5 260 SER A O 1
ATOM 2158 N N . PHE A 1 261 ? -10.586 -17.734 1.523 1 92.75 261 PHE A N 1
ATOM 2159 C CA . PHE A 1 261 ? -10.57 -18.953 2.322 1 92.75 261 PHE A CA 1
ATOM 2160 C C . PHE A 1 261 ? -11.914 -19.672 2.248 1 92.75 261 PHE A C 1
ATOM 2162 O O . PHE A 1 261 ? -11.969 -20.875 2.006 1 92.75 261 PHE A O 1
ATOM 2169 N N . PHE A 1 262 ? -12.984 -19.031 2.342 1 90.44 262 PHE A N 1
ATOM 2170 C CA . PHE A 1 262 ? -14.32 -19.609 2.391 1 90.44 262 PHE A CA 1
ATOM 2171 C C . PHE A 1 262 ? -14.805 -19.969 0.991 1 90.44 262 PHE A C 1
ATOM 2173 O O . PHE A 1 262 ? -15.484 -20.969 0.798 1 90.44 262 PHE A O 1
ATOM 2180 N N . ASN A 1 263 ? -14.453 -19.094 0.017 1 88.56 263 ASN A N 1
ATOM 2181 C CA . ASN A 1 263 ? -15.008 -19.281 -1.321 1 88.56 263 ASN A CA 1
ATOM 2182 C C . ASN A 1 263 ? -14.164 -20.25 -2.148 1 88.56 263 ASN A C 1
ATOM 2184 O O . ASN A 1 263 ? -14.664 -20.875 -3.078 1 88.56 263 ASN A O 1
ATOM 2188 N N . VAL A 1 264 ? -12.867 -20.344 -1.789 1 88.69 264 VAL A N 1
ATOM 2189 C CA . VAL A 1 264 ? -11.992 -21.141 -2.656 1 88.69 264 VAL A CA 1
ATOM 2190 C C . VAL A 1 264 ? -11.398 -22.297 -1.872 1 88.69 264 VAL A C 1
ATOM 2192 O O . VAL A 1 264 ? -11.594 -23.469 -2.24 1 88.69 264 VAL A O 1
ATOM 2195 N N . HIS A 1 265 ? -10.82 -22.109 -0.723 1 89.75 265 HIS A N 1
ATOM 2196 C CA . HIS A 1 265 ? -10.016 -23.141 -0.052 1 89.75 265 HIS A CA 1
ATOM 2197 C C . HIS A 1 265 ? -10.906 -24.156 0.645 1 89.75 265 HIS A C 1
ATOM 2199 O O . HIS A 1 265 ? -10.609 -25.359 0.624 1 89.75 265 HIS A O 1
ATOM 2205 N N . ILE A 1 266 ? -12.031 -23.734 1.222 1 90.75 266 ILE A N 1
ATOM 2206 C CA . ILE A 1 266 ? -12.914 -24.672 1.915 1 90.75 266 ILE A CA 1
ATOM 2207 C C . ILE A 1 266 ? -13.586 -25.594 0.903 1 90.75 266 ILE A C 1
ATOM 2209 O O . ILE A 1 266 ? -13.531 -26.812 1.032 1 90.75 266 ILE A O 1
ATOM 2213 N N . PRO A 1 267 ? -14.227 -25 -0.108 1 88.25 267 PRO A N 1
ATOM 2214 C CA . PRO A 1 267 ? -14.797 -25.891 -1.113 1 88.25 267 PRO A CA 1
ATOM 2215 C C . PRO A 1 267 ? -13.758 -26.812 -1.746 1 88.25 267 PRO A C 1
ATOM 2217 O O . PRO A 1 267 ? -14.039 -28 -1.991 1 88.25 267 PRO A O 1
ATOM 2220 N N . ASN A 1 268 ? -12.539 -26.297 -1.984 1 87.62 268 ASN A N 1
ATOM 2221 C CA . ASN A 1 268 ? -11.484 -27.109 -2.572 1 87.62 268 ASN A CA 1
ATOM 2222 C C . ASN A 1 268 ? -11.109 -28.281 -1.66 1 87.62 268 ASN A C 1
ATOM 2224 O O . ASN A 1 268 ? -10.789 -29.375 -2.137 1 87.62 268 ASN A O 1
ATOM 2228 N N . LEU A 1 269 ? -11.102 -28.062 -0.377 1 88.25 269 LEU A N 1
ATOM 2229 C CA . LEU A 1 269 ? -10.805 -29.125 0.576 1 88.25 269 LEU A CA 1
ATOM 2230 C C . LEU A 1 269 ? -11.883 -30.203 0.536 1 88.25 269 LEU A C 1
ATOM 2232 O O . LEU A 1 269 ? -11.578 -31.391 0.479 1 88.25 269 LEU A O 1
ATOM 2236 N N . ILE A 1 270 ? -13.133 -29.781 0.52 1 88.62 270 ILE A N 1
ATOM 2237 C CA . ILE A 1 270 ? -14.25 -30.719 0.509 1 88.62 270 ILE A CA 1
ATOM 2238 C C . ILE A 1 270 ? -14.219 -31.547 -0.773 1 88.62 270 ILE A C 1
ATOM 2240 O O . ILE A 1 270 ? -14.359 -32.781 -0.732 1 88.62 270 ILE A O 1
ATOM 2244 N N . ILE A 1 271 ? -13.953 -30.859 -1.821 1 87 271 ILE A N 1
ATOM 2245 C CA . ILE A 1 271 ? -13.906 -31.516 -3.123 1 87 271 ILE A CA 1
ATOM 2246 C C . ILE A 1 271 ? -12.734 -32.5 -3.166 1 87 271 ILE A C 1
ATOM 2248 O O . ILE A 1 271 ? -12.891 -33.625 -3.605 1 87 271 ILE A O 1
ATOM 2252 N N . SER A 1 272 ? -11.555 -32.031 -2.729 1 86 272 SER A N 1
ATOM 2253 C CA . SER A 1 272 ? -10.367 -32.875 -2.756 1 86 272 SER A CA 1
ATOM 2254 C C . SER A 1 272 ? -10.555 -34.125 -1.896 1 86 272 SER A C 1
ATOM 2256 O O . SER A 1 272 ? -10.141 -35.219 -2.277 1 86 272 SER A O 1
ATOM 2258 N N . CYS A 1 273 ? -11.203 -34.031 -0.791 1 84.44 273 CYS A N 1
ATOM 2259 C CA . CYS A 1 273 ? -11.469 -35.188 0.081 1 84.44 273 CYS A CA 1
ATOM 2260 C C . CYS A 1 273 ? -12.477 -36.125 -0.559 1 84.44 273 CYS A C 1
ATOM 2262 O O . CYS A 1 273 ? -12.305 -37.344 -0.498 1 84.44 273 CYS A O 1
ATOM 2264 N N . THR A 1 274 ? -13.477 -35.594 -1.184 1 83.31 274 THR A N 1
ATOM 2265 C CA . THR A 1 274 ? -14.492 -36.438 -1.835 1 83.31 274 THR A CA 1
ATOM 2266 C C . THR A 1 274 ? -13.891 -37.188 -3.014 1 83.31 274 THR A C 1
ATOM 2268 O O . THR A 1 274 ? -14.172 -38.375 -3.197 1 83.31 274 THR A O 1
ATOM 2271 N N . VAL A 1 275 ? -13.078 -36.469 -3.76 1 81.62 275 VAL A N 1
ATOM 2272 C CA . VAL A 1 275 ? -12.438 -37.094 -4.91 1 81.62 275 VAL A CA 1
ATOM 2273 C C . VAL A 1 275 ? -11.484 -38.188 -4.434 1 81.62 275 VAL A C 1
ATOM 2275 O O . VAL A 1 275 ? -11.398 -39.25 -5.043 1 81.62 275 VAL A O 1
ATOM 2278 N N . ALA A 1 276 ? -10.695 -37.938 -3.408 1 79.69 276 ALA A N 1
ATOM 2279 C CA . ALA A 1 276 ? -9.789 -38.938 -2.855 1 79.69 276 ALA A CA 1
ATOM 2280 C C . ALA A 1 276 ? -10.547 -40.188 -2.439 1 79.69 276 ALA A C 1
ATOM 2282 O O . ALA A 1 276 ? -10.086 -41.312 -2.676 1 79.69 276 ALA A O 1
ATOM 2283 N N . LEU A 1 277 ? -11.75 -39.969 -1.936 1 81.12 277 LEU A N 1
ATOM 2284 C CA . LEU A 1 277 ? -12.562 -41.125 -1.512 1 81.12 277 LEU A CA 1
ATOM 2285 C C . LEU A 1 277 ? -13.094 -41.875 -2.717 1 81.12 277 LEU A C 1
ATOM 2287 O O . LEU A 1 277 ? -13.062 -43.125 -2.736 1 81.12 277 LEU A O 1
ATOM 2291 N N . ILE A 1 278 ? -13.508 -41.156 -3.709 1 80.75 278 ILE A N 1
ATOM 2292 C CA . ILE A 1 278 ? -14.078 -41.781 -4.895 1 80.75 278 ILE A CA 1
ATOM 2293 C C . ILE A 1 278 ? -12.984 -42.562 -5.645 1 80.75 278 ILE A C 1
ATOM 2295 O O . ILE A 1 278 ? -13.172 -43.719 -6.012 1 80.75 278 ILE A O 1
ATOM 2299 N N . ILE A 1 279 ? -11.914 -41.906 -5.832 1 78.94 279 ILE A N 1
ATOM 2300 C CA . ILE A 1 279 ? -10.82 -42.5 -6.586 1 78.94 279 ILE A CA 1
ATOM 2301 C C . ILE A 1 279 ? -10.234 -43.656 -5.789 1 78.94 279 ILE A C 1
ATOM 2303 O O . ILE A 1 279 ? -9.883 -44.719 -6.359 1 78.94 279 ILE A O 1
ATOM 2307 N N . GLY A 1 280 ? -10.148 -43.5 -4.441 1 76.19 280 GLY A N 1
ATOM 2308 C CA . GLY A 1 280 ? -9.703 -44.594 -3.609 1 76.19 280 GLY A CA 1
ATOM 2309 C C . GLY A 1 280 ? -10.578 -45.812 -3.732 1 76.19 280 GLY A C 1
ATOM 2310 O O . GLY A 1 280 ? -10.07 -46.938 -3.832 1 76.19 280 GLY A O 1
ATOM 2311 N N . THR A 1 281 ? -11.844 -45.594 -3.863 1 79.25 281 THR A N 1
ATOM 2312 C CA . THR A 1 281 ? -12.781 -46.719 -3.988 1 79.25 281 THR A CA 1
ATOM 2313 C C . THR A 1 281 ? -12.68 -47.344 -5.367 1 79.25 281 THR A C 1
ATOM 2315 O O . THR A 1 281 ? -12.734 -48.562 -5.492 1 79.25 281 THR A O 1
ATOM 2318 N N . LEU A 1 282 ? -12.469 -46.531 -6.375 1 79.38 282 LEU A N 1
ATOM 2319 C CA . LEU A 1 282 ? -12.367 -47.062 -7.738 1 79.38 282 LEU A CA 1
ATOM 2320 C C . LEU A 1 282 ? -11.109 -47.875 -7.914 1 79.38 282 LEU A C 1
ATOM 2322 O O . LEU A 1 282 ? -11.133 -48.906 -8.586 1 79.38 282 LEU A O 1
ATOM 2326 N N . ILE A 1 283 ? -10.039 -47.438 -7.332 1 79.44 283 ILE A N 1
ATOM 2327 C CA . ILE A 1 283 ? -8.781 -48.188 -7.402 1 79.44 283 ILE A CA 1
ATOM 2328 C C . ILE A 1 283 ? -8.898 -49.469 -6.582 1 79.44 283 ILE A C 1
ATOM 2330 O O . ILE A 1 283 ? -8.422 -50.5 -7.004 1 79.44 283 ILE A O 1
ATOM 2334 N N . GLY A 1 284 ? -9.578 -49.375 -5.438 1 76.62 284 GLY A N 1
ATOM 2335 C CA . GLY A 1 284 ? -9.727 -50.531 -4.547 1 76.62 284 GLY A CA 1
ATOM 2336 C C . GLY A 1 284 ? -10.547 -51.656 -5.145 1 76.62 284 GLY A C 1
ATOM 2337 O O . GLY A 1 284 ? -10.258 -52.844 -4.93 1 76.62 284 GLY A O 1
ATOM 2338 N N . ILE A 1 285 ? -11.492 -51.312 -5.977 1 76.81 285 ILE A N 1
ATOM 2339 C CA . ILE A 1 285 ? -12.359 -52.312 -6.598 1 76.81 285 ILE A CA 1
ATOM 2340 C C . ILE A 1 285 ? -11.562 -53.094 -7.629 1 76.81 285 ILE A C 1
ATOM 2342 O O . ILE A 1 285 ? -11.789 -54.312 -7.805 1 76.81 285 ILE A O 1
ATOM 2346 N N . ASN A 1 286 ? -10.602 -52.5 -8.164 1 70.94 286 ASN A N 1
ATOM 2347 C CA . ASN A 1 286 ? -9.883 -53.156 -9.234 1 70.94 286 ASN A CA 1
ATOM 2348 C C . ASN A 1 286 ? -8.758 -54.031 -8.68 1 70.94 286 ASN A C 1
ATOM 2350 O O . ASN A 1 286 ? -8.641 -55.219 -9.039 1 70.94 286 ASN A O 1
ATOM 2354 N N . GLN A 1 287 ? -7.848 -53.438 -7.957 1 79.44 287 GLN A N 1
ATOM 2355 C CA . GLN A 1 287 ? -6.77 -54.25 -7.398 1 79.44 287 GLN A CA 1
ATOM 2356 C C . GLN A 1 287 ? -6.266 -53.656 -6.082 1 79.44 287 GLN A C 1
ATOM 2358 O O . GLN A 1 287 ? -5.949 -52.469 -6.012 1 79.44 287 GLN A O 1
ATOM 2363 N N . MET A 1 288 ? -6.086 -54.562 -5.16 1 81.94 288 MET A N 1
ATOM 2364 C CA . MET A 1 288 ? -5.738 -54.188 -3.791 1 81.94 288 MET A CA 1
ATOM 2365 C C . MET A 1 288 ? -4.309 -53.656 -3.717 1 81.94 288 MET A C 1
ATOM 2367 O O . MET A 1 288 ? -3.996 -52.844 -2.863 1 81.94 288 MET A O 1
ATOM 2371 N N . GLU A 1 289 ? -3.488 -54.031 -4.621 1 85.88 289 GLU A N 1
ATOM 2372 C CA . GLU A 1 289 ? -2.088 -53.625 -4.574 1 85.88 289 GLU A CA 1
ATOM 2373 C C . GLU A 1 289 ? -1.94 -52.125 -4.84 1 85.88 289 GLU A C 1
ATOM 2375 O O . GLU A 1 289 ? -1.148 -51.438 -4.18 1 85.88 289 GLU A O 1
ATOM 2380 N N . PHE A 1 290 ? -2.795 -51.656 -5.676 1 86.44 290 PHE A N 1
ATOM 2381 C CA . PHE A 1 290 ? -2.707 -50.25 -6.023 1 86.44 290 PHE A CA 1
ATOM 2382 C C . PHE A 1 290 ? -3.385 -49.406 -4.965 1 86.44 290 PHE A C 1
ATOM 2384 O O . PHE A 1 290 ? -3.051 -48.219 -4.809 1 86.44 290 PHE A O 1
ATOM 2391 N N . LEU A 1 291 ? -4.23 -50 -4.172 1 84.56 291 LEU A N 1
ATOM 2392 C CA . LEU A 1 291 ? -4.867 -49.281 -3.068 1 84.56 291 LEU A CA 1
ATOM 2393 C C . LEU A 1 291 ? -3.863 -49 -1.958 1 84.56 291 LEU A C 1
ATOM 2395 O O . LEU A 1 291 ? -3.916 -47.938 -1.329 1 84.56 291 LEU A O 1
ATOM 2399 N N . TRP A 1 292 ? -3.01 -49.906 -1.76 1 86.94 292 TRP A N 1
ATOM 2400 C CA . TRP A 1 292 ? -1.988 -49.719 -0.736 1 86.94 292 TRP A CA 1
ATOM 2401 C C . TRP A 1 292 ? -1.062 -48.562 -1.105 1 86.94 292 TRP A C 1
ATOM 2403 O O . TRP A 1 292 ? -0.637 -47.781 -0.238 1 86.94 292 TRP A O 1
ATOM 2413 N N . ILE A 1 293 ? -0.763 -48.406 -2.354 1 87.44 293 ILE A N 1
ATOM 2414 C CA . ILE A 1 293 ? 0.082 -47.312 -2.811 1 87.44 293 ILE A CA 1
ATOM 2415 C C . ILE A 1 293 ? -0.643 -46 -2.607 1 87.44 293 ILE A C 1
ATOM 2417 O O . ILE A 1 293 ? -0.038 -45 -2.18 1 87.44 293 ILE A O 1
ATOM 2421 N N . ALA A 1 294 ? -1.931 -46 -2.857 1 83.88 294 ALA A N 1
ATOM 2422 C CA . ALA A 1 294 ? -2.727 -44.781 -2.682 1 83.88 294 ALA A CA 1
ATOM 2423 C C . ALA A 1 294 ? -2.787 -44.375 -1.213 1 83.88 294 ALA A C 1
ATOM 2425 O O . ALA A 1 294 ? -2.715 -43.188 -0.888 1 83.88 294 ALA A O 1
ATOM 2426 N N . ILE A 1 295 ? -2.844 -45.375 -0.331 1 84.12 295 ILE A N 1
ATOM 2427 C CA . ILE A 1 295 ? -2.906 -45.094 1.1 1 84.12 295 ILE A CA 1
ATOM 2428 C C . ILE A 1 295 ? -1.571 -44.531 1.572 1 84.12 295 ILE A C 1
ATOM 2430 O O . ILE A 1 295 ? -1.54 -43.562 2.342 1 84.12 295 ILE A O 1
ATOM 2434 N N . VAL A 1 296 ? -0.526 -45.062 1.067 1 87.38 296 VAL A N 1
ATOM 2435 C CA . VAL A 1 296 ? 0.793 -44.562 1.444 1 87.38 296 VAL A CA 1
ATOM 2436 C C . VAL A 1 296 ? 0.981 -43.156 0.915 1 87.38 296 VAL A C 1
ATOM 2438 O O . VAL A 1 296 ? 1.6 -42.312 1.574 1 87.38 296 VAL A O 1
ATOM 2441 N N . GLN A 1 297 ? 0.413 -42.938 -0.272 1 86.31 297 GLN A N 1
ATOM 2442 C CA . GLN A 1 297 ? 0.49 -41.594 -0.851 1 86.31 297 GLN A CA 1
ATOM 2443 C C . GLN A 1 297 ? -0.259 -40.594 0.007 1 86.31 297 GLN A C 1
ATOM 2445 O O . GLN A 1 297 ? 0.201 -39.469 0.186 1 86.31 297 GLN A O 1
ATOM 2450 N N . ILE A 1 298 ? -1.319 -41 0.569 1 83.38 298 ILE A N 1
ATOM 2451 C CA . ILE A 1 298 ? -2.105 -40.125 1.435 1 83.38 298 ILE A CA 1
ATOM 2452 C C . ILE A 1 298 ? -1.317 -39.812 2.703 1 83.38 298 ILE A C 1
ATOM 2454 O O . ILE A 1 298 ? -1.303 -38.656 3.166 1 83.38 298 ILE A O 1
ATOM 2458 N N . VAL A 1 299 ? -0.643 -40.781 3.164 1 86.25 299 VAL A N 1
ATOM 2459 C CA . VAL A 1 299 ? 0.125 -40.625 4.395 1 86.25 299 VAL A CA 1
ATOM 2460 C C . VAL A 1 299 ? 1.287 -39.656 4.152 1 86.25 299 VAL A C 1
ATOM 2462 O O . VAL A 1 299 ? 1.554 -38.781 4.969 1 86.25 299 VAL A O 1
ATOM 2465 N N . VAL A 1 300 ? 1.903 -39.781 3.031 1 88.62 300 VAL A N 1
ATOM 2466 C CA . VAL A 1 300 ? 3.033 -38.938 2.701 1 88.62 300 VAL A CA 1
ATOM 2467 C C . VAL A 1 300 ? 2.549 -37.5 2.496 1 88.62 300 VAL A C 1
ATOM 2469 O O . VAL A 1 300 ? 3.168 -36.562 2.986 1 88.62 300 VAL A O 1
ATOM 2472 N N . ASN A 1 301 ? 1.437 -37.344 1.802 1 86.31 301 ASN A N 1
ATOM 2473 C CA . ASN A 1 301 ? 0.893 -36 1.579 1 86.31 301 ASN A CA 1
ATOM 2474 C C . ASN A 1 301 ? 0.436 -35.344 2.885 1 86.31 301 ASN A C 1
ATOM 2476 O O . ASN A 1 301 ? 0.538 -34.125 3.051 1 86.31 301 ASN A O 1
ATOM 2480 N N . CYS A 1 302 ? -0.007 -36.156 3.811 1 85.62 302 CYS A N 1
ATOM 2481 C CA . CYS A 1 302 ? -0.395 -35.656 5.125 1 85.62 302 CYS A CA 1
ATOM 2482 C C . CYS A 1 302 ? 0.823 -35.188 5.91 1 85.62 302 CYS A C 1
ATOM 2484 O O . CYS A 1 302 ? 0.758 -34.188 6.617 1 85.62 302 CYS A O 1
ATOM 2486 N N . ALA A 1 303 ? 1.89 -35.906 5.73 1 89.56 303 ALA A N 1
ATOM 2487 C CA . ALA A 1 303 ? 3.121 -35.5 6.402 1 89.56 303 ALA A CA 1
ATOM 2488 C C . ALA A 1 303 ? 3.643 -34.188 5.855 1 89.56 303 ALA A C 1
ATOM 2490 O O . ALA A 1 303 ? 4.09 -33.312 6.617 1 89.56 303 ALA A O 1
ATOM 2491 N N . ILE A 1 304 ? 3.539 -34.062 4.562 1 89.69 304 ILE A N 1
ATOM 2492 C CA . ILE A 1 304 ? 3.98 -32.812 3.936 1 89.69 304 ILE A CA 1
ATOM 2493 C C . ILE A 1 304 ? 3.061 -31.672 4.352 1 89.69 304 ILE A C 1
ATOM 2495 O O . ILE A 1 304 ? 3.52 -30.547 4.598 1 89.69 304 ILE A O 1
ATOM 2499 N N . PHE A 1 305 ? 1.795 -32 4.453 1 87.31 305 PHE A N 1
ATOM 2500 C CA . PHE A 1 305 ? 0.806 -31.031 4.906 1 87.31 305 PHE A CA 1
ATOM 2501 C C . PHE A 1 305 ? 1.135 -30.547 6.312 1 87.31 305 PHE A C 1
ATOM 2503 O O . PHE A 1 305 ? 1.121 -29.344 6.57 1 87.31 305 PHE A O 1
ATOM 2510 N N . LEU A 1 306 ? 1.444 -31.422 7.176 1 89 306 LEU A N 1
ATOM 2511 C CA . LEU A 1 306 ? 1.745 -31.062 8.555 1 89 306 LEU A CA 1
ATOM 2512 C C . LEU A 1 306 ? 3.021 -30.219 8.633 1 89 306 LEU A C 1
ATOM 2514 O O . LEU A 1 306 ? 3.08 -29.234 9.375 1 89 306 LEU A O 1
ATOM 2518 N N . TYR A 1 307 ? 3.941 -30.594 7.84 1 89.19 307 TYR A N 1
ATOM 2519 C CA . TYR A 1 307 ? 5.188 -29.844 7.789 1 89.19 307 TYR A CA 1
ATOM 2520 C C . TYR A 1 307 ? 4.941 -28.422 7.32 1 89.19 307 TYR A C 1
ATOM 2522 O O . TYR A 1 307 ? 5.402 -27.453 7.945 1 89.19 307 TYR A O 1
ATOM 2530 N N . ASP A 1 308 ? 4.191 -28.281 6.262 1 87.44 308 ASP A N 1
ATOM 2531 C CA . ASP A 1 308 ? 3.918 -26.969 5.691 1 87.44 308 ASP A CA 1
ATOM 2532 C C . ASP A 1 308 ? 3.033 -26.141 6.625 1 87.44 308 ASP A C 1
ATOM 2534 O O . ASP A 1 308 ? 3.189 -24.922 6.719 1 87.44 308 ASP A O 1
ATOM 2538 N N . PHE A 1 309 ? 2.188 -26.828 7.332 1 88.06 309 PHE A N 1
ATOM 2539 C CA . PHE A 1 309 ? 1.277 -26.172 8.258 1 88.06 309 PHE A CA 1
ATOM 2540 C C . PHE A 1 309 ? 2.047 -25.5 9.391 1 88.06 309 PHE A C 1
ATOM 2542 O O . PHE A 1 309 ? 1.825 -24.328 9.695 1 88.06 309 PHE A O 1
ATOM 2549 N N . PHE A 1 310 ? 2.975 -26.188 9.938 1 89.81 310 PHE A N 1
ATOM 2550 C CA . PHE A 1 310 ? 3.703 -25.641 11.078 1 89.81 310 PHE A CA 1
ATOM 2551 C C . PHE A 1 310 ? 4.695 -24.578 10.625 1 89.81 310 PHE A C 1
ATOM 2553 O O . PHE A 1 310 ? 4.926 -23.594 11.336 1 89.81 310 PHE A O 1
ATOM 2560 N N . PHE A 1 311 ? 5.195 -24.734 9.469 1 90.25 311 PHE A N 1
ATOM 2561 C CA . PHE A 1 311 ? 6.102 -23.703 8.945 1 90.25 311 PHE A CA 1
ATOM 2562 C C . PHE A 1 311 ? 5.352 -22.406 8.664 1 90.25 311 PHE A C 1
ATOM 2564 O O . PHE A 1 311 ? 5.805 -21.328 9.055 1 90.25 311 PHE A O 1
ATOM 2571 N N . THR A 1 312 ? 4.23 -22.562 8.008 1 89.56 312 THR A N 1
ATOM 2572 C CA . THR A 1 312 ? 3.477 -21.375 7.621 1 89.56 312 THR A CA 1
ATOM 2573 C C . THR A 1 312 ? 2.908 -20.672 8.852 1 89.56 312 THR A C 1
ATOM 2575 O O . THR A 1 312 ? 2.754 -19.438 8.852 1 89.56 312 THR A O 1
ATOM 2578 N N . LYS A 1 313 ? 2.668 -21.453 9.883 1 89 313 LYS A N 1
ATOM 2579 C CA . LYS A 1 313 ? 2.182 -20.859 11.125 1 89 313 LYS A CA 1
ATOM 2580 C C . LYS A 1 313 ? 3.221 -19.922 11.727 1 89 313 LYS A C 1
ATOM 2582 O O . LYS A 1 313 ? 2.893 -18.812 12.141 1 89 313 LYS A O 1
ATOM 2587 N N . ARG A 1 314 ? 4.398 -20.266 11.617 1 88.31 314 ARG A N 1
ATOM 2588 C CA . ARG A 1 314 ? 5.484 -19.469 12.195 1 88.31 314 ARG A CA 1
ATOM 2589 C C . ARG A 1 314 ? 5.82 -18.281 11.305 1 88.31 314 ARG A C 1
ATOM 2591 O O . ARG A 1 314 ? 5.965 -17.156 11.789 1 88.31 314 ARG A O 1
ATOM 2598 N N . ILE A 1 315 ? 5.816 -18.5 10.008 1 90.75 315 ILE A N 1
ATOM 2599 C CA . ILE A 1 315 ? 6.328 -17.484 9.086 1 90.75 315 ILE A CA 1
ATOM 2600 C C . ILE A 1 315 ? 5.273 -16.406 8.883 1 90.75 315 ILE A C 1
ATOM 2602 O O . ILE A 1 315 ? 5.609 -15.227 8.703 1 90.75 315 ILE A O 1
ATOM 2606 N N . THR A 1 316 ? 4.008 -16.766 8.945 1 89.56 316 THR A N 1
ATOM 2607 C CA . THR A 1 316 ? 2.934 -15.805 8.727 1 89.56 316 THR A CA 1
ATOM 2608 C C . THR A 1 316 ? 2.893 -14.773 9.844 1 89.56 316 THR A C 1
ATOM 2610 O O . THR A 1 316 ? 2.621 -13.594 9.609 1 89.56 316 THR A O 1
ATOM 2613 N N . LYS A 1 317 ? 3.258 -15.148 10.992 1 85.81 317 LYS A N 1
ATOM 2614 C CA . LYS A 1 317 ? 3.244 -14.266 12.148 1 85.81 317 LYS A CA 1
ATOM 2615 C C . LYS A 1 317 ? 4.344 -13.211 12.039 1 85.81 317 LYS A C 1
ATOM 2617 O O . LYS A 1 317 ? 4.238 -12.133 12.641 1 85.81 317 LYS A O 1
ATOM 2622 N N . GLN A 1 318 ? 5.289 -13.516 11.164 1 88.25 318 GLN A N 1
ATOM 2623 C CA . GLN A 1 318 ? 6.406 -12.586 11.023 1 88.25 318 GLN A CA 1
ATOM 2624 C C . GLN A 1 318 ? 6.312 -11.805 9.719 1 88.25 318 GLN A C 1
ATOM 2626 O O . GLN A 1 318 ? 6.605 -10.609 9.688 1 88.25 318 GLN A O 1
ATOM 2631 N N . ALA A 1 319 ? 5.809 -12.383 8.734 1 89.75 319 ALA A N 1
ATOM 2632 C CA . ALA A 1 319 ? 5.867 -11.828 7.383 1 89.75 319 ALA A CA 1
ATOM 2633 C C . ALA A 1 319 ? 4.941 -10.625 7.246 1 89.75 319 ALA A C 1
ATOM 2635 O O . ALA A 1 319 ? 5.34 -9.578 6.723 1 89.75 319 ALA A O 1
ATOM 2636 N N . ILE A 1 320 ? 3.75 -10.68 7.797 1 86.81 320 ILE A N 1
ATOM 2637 C CA . ILE A 1 320 ? 2.754 -9.641 7.562 1 86.81 320 ILE A CA 1
ATOM 2638 C C . ILE A 1 320 ? 3.119 -8.383 8.352 1 86.81 320 ILE A C 1
ATOM 2640 O O . ILE A 1 320 ? 3.199 -7.289 7.785 1 86.81 320 ILE A O 1
ATOM 2644 N N . PRO A 1 321 ? 3.482 -8.586 9.648 1 84.62 321 PRO A N 1
ATOM 2645 C CA . PRO A 1 321 ? 3.857 -7.371 10.383 1 84.62 321 PRO A CA 1
ATOM 2646 C C . PRO A 1 321 ? 5.098 -6.695 9.805 1 84.62 321 PRO A C 1
ATOM 2648 O O . PRO A 1 321 ? 5.195 -5.465 9.82 1 84.62 321 PRO A O 1
ATOM 2651 N N . GLN A 1 322 ? 5.992 -7.48 9.281 1 86.06 322 GLN A N 1
ATOM 2652 C CA . GLN A 1 322 ? 7.207 -6.895 8.727 1 86.06 322 GLN A CA 1
ATOM 2653 C C . GLN A 1 322 ? 6.914 -6.141 7.43 1 86.06 322 GLN A C 1
ATOM 2655 O O . GLN A 1 322 ? 7.527 -5.109 7.148 1 86.06 322 GLN A O 1
ATOM 2660 N N . MET A 1 323 ? 6.027 -6.668 6.691 1 88.12 323 MET A N 1
ATOM 2661 C CA . MET A 1 323 ? 5.613 -5.973 5.477 1 88.12 323 MET A CA 1
ATOM 2662 C C . MET A 1 323 ? 4.906 -4.664 5.812 1 88.12 323 MET A C 1
ATOM 2664 O O . MET A 1 323 ? 5.121 -3.65 5.148 1 88.12 323 MET A O 1
ATOM 2668 N N . GLU A 1 324 ? 4.148 -4.699 6.867 1 85.62 324 GLU A N 1
ATOM 2669 C CA . GLU A 1 324 ? 3.467 -3.488 7.312 1 85.62 324 GLU A CA 1
ATOM 2670 C C . GLU A 1 324 ? 4.465 -2.441 7.801 1 85.62 324 GLU A C 1
ATOM 2672 O O . GLU A 1 324 ? 4.301 -1.249 7.539 1 85.62 324 GLU A O 1
ATOM 2677 N N . LEU A 1 325 ? 5.469 -2.941 8.438 1 85.25 325 LEU A N 1
ATOM 2678 C CA . LEU A 1 325 ? 6.504 -2.039 8.93 1 85.25 325 LEU A CA 1
ATOM 2679 C C . LEU A 1 325 ? 7.266 -1.4 7.777 1 85.25 325 LEU A C 1
ATOM 2681 O O . LEU A 1 325 ? 7.543 -0.199 7.801 1 85.25 325 LEU A O 1
ATOM 2685 N N . GLN A 1 326 ? 7.586 -2.176 6.812 1 88 326 GLN A N 1
ATOM 2686 C CA . GLN A 1 326 ? 8.273 -1.656 5.637 1 88 326 GLN A CA 1
ATOM 2687 C C . GLN A 1 326 ? 7.438 -0.595 4.93 1 88 326 GLN A C 1
ATOM 2689 O O . GLN A 1 326 ? 7.957 0.439 4.512 1 88 326 GLN A O 1
ATOM 2694 N N . ASN A 1 327 ? 6.176 -0.826 4.824 1 86.12 327 ASN A N 1
ATOM 2695 C CA . ASN A 1 327 ? 5.281 0.128 4.184 1 86.12 327 ASN A CA 1
ATOM 2696 C C . ASN A 1 327 ? 5.152 1.413 4.996 1 86.12 327 ASN A C 1
ATOM 2698 O O . ASN A 1 327 ? 5.098 2.508 4.434 1 86.12 327 ASN A O 1
ATOM 2702 N N . LYS A 1 328 ? 5.145 1.205 6.273 1 85.62 328 LYS A N 1
ATOM 2703 C CA . LYS A 1 328 ? 5.059 2.365 7.156 1 85.62 328 LYS A CA 1
ATOM 2704 C C . LYS A 1 328 ? 6.289 3.258 7.016 1 85.62 328 LYS A C 1
ATOM 2706 O O . LYS A 1 328 ? 6.164 4.477 6.875 1 85.62 328 LYS A O 1
ATOM 2711 N N . VAL A 1 329 ? 7.449 2.66 6.984 1 87.25 329 VAL A N 1
ATOM 2712 C CA . VAL A 1 329 ? 8.695 3.412 6.879 1 87.25 329 VAL A CA 1
ATOM 2713 C C . VAL A 1 329 ? 8.789 4.062 5.5 1 87.25 329 VAL A C 1
ATOM 2715 O O . VAL A 1 329 ? 9.273 5.188 5.371 1 87.25 329 VAL A O 1
ATOM 2718 N N . SER A 1 330 ? 8.297 3.373 4.512 1 89.12 330 SER A N 1
ATOM 2719 C CA . SER A 1 330 ? 8.305 3.92 3.158 1 89.12 330 SER A CA 1
ATOM 2720 C C . SER A 1 330 ? 7.422 5.16 3.059 1 89.12 330 SER A C 1
ATOM 2722 O O . SER A 1 330 ? 7.781 6.137 2.395 1 89.12 330 SER A O 1
ATOM 2724 N N . LEU A 1 331 ? 6.375 5.141 3.729 1 86.44 331 LEU A N 1
ATOM 2725 C CA . LEU A 1 331 ? 5.473 6.285 3.734 1 86.44 331 LEU A CA 1
ATOM 2726 C C . LEU A 1 331 ? 6.109 7.473 4.449 1 86.44 331 LEU A C 1
ATOM 2728 O O . LEU A 1 331 ? 5.973 8.617 4.008 1 86.44 331 LEU A O 1
ATOM 2732 N N . GLN A 1 332 ? 6.785 7.199 5.508 1 86.44 332 GLN A N 1
ATOM 2733 C CA . GLN A 1 332 ? 7.449 8.258 6.266 1 86.44 332 GLN A CA 1
ATOM 2734 C C . GLN A 1 332 ? 8.586 8.875 5.461 1 86.44 332 GLN A C 1
ATOM 2736 O O . GLN A 1 332 ? 8.812 10.086 5.52 1 86.44 332 GLN A O 1
ATOM 2741 N N . LEU A 1 333 ? 9.289 8.023 4.77 1 88.56 333 LEU A N 1
ATOM 2742 C CA . LEU A 1 333 ? 10.367 8.508 3.922 1 88.56 333 LEU A CA 1
ATOM 2743 C C . LEU A 1 333 ? 9.836 9.414 2.818 1 88.56 333 LEU A C 1
ATOM 2745 O O . LEU A 1 333 ? 10.422 10.453 2.523 1 88.56 333 LEU A O 1
ATOM 2749 N N . ASP A 1 334 ? 8.742 8.969 2.24 1 87.44 334 ASP A N 1
ATOM 2750 C CA . ASP A 1 334 ? 8.109 9.781 1.208 1 87.44 334 ASP A CA 1
ATOM 2751 C C . ASP A 1 334 ? 7.637 11.117 1.776 1 87.44 334 ASP A C 1
ATOM 2753 O O . ASP A 1 334 ? 7.734 12.156 1.11 1 87.44 334 ASP A O 1
ATOM 2757 N N . GLY A 1 335 ? 7.18 11.062 2.965 1 84.44 335 GLY A N 1
ATOM 2758 C CA . GLY A 1 335 ? 6.77 12.297 3.623 1 84.44 335 GLY A CA 1
ATOM 2759 C C . GLY A 1 335 ? 7.918 13.258 3.852 1 84.44 335 GLY A C 1
ATOM 2760 O O . GLY A 1 335 ? 7.766 14.469 3.664 1 84.44 335 GLY A O 1
ATOM 2761 N N . ASN A 1 336 ? 9.047 12.766 4.195 1 86.25 336 ASN A N 1
ATOM 2762 C CA . ASN A 1 336 ? 10.227 13.586 4.426 1 86.25 336 ASN A CA 1
ATOM 2763 C C . ASN A 1 336 ? 10.727 14.227 3.131 1 86.25 336 ASN A C 1
ATOM 2765 O O . ASN A 1 336 ? 11.273 15.328 3.15 1 86.25 336 ASN A O 1
ATOM 2769 N N . LEU A 1 337 ? 10.508 13.609 2.082 1 88.94 337 LEU A N 1
ATOM 2770 C CA . LEU A 1 337 ? 10.961 14.125 0.797 1 88.94 337 LEU A CA 1
ATOM 2771 C C . LEU A 1 337 ? 9.938 15.094 0.212 1 88.94 337 LEU A C 1
ATOM 2773 O O . LEU A 1 337 ? 10.305 16.031 -0.507 1 88.94 337 LEU A O 1
ATOM 2777 N N . ARG A 1 338 ? 8.766 14.93 0.575 1 87.56 338 ARG A N 1
ATOM 2778 C CA . ARG A 1 338 ? 7.672 15.703 -0.002 1 87.56 338 ARG A CA 1
ATOM 2779 C C . ARG A 1 338 ? 7.516 17.047 0.705 1 87.56 338 ARG A C 1
ATOM 2781 O O . ARG A 1 338 ? 7.324 18.078 0.056 1 87.56 338 ARG A O 1
ATOM 2788 N N . ASP A 1 339 ? 7.664 16.984 1.989 1 85.25 339 ASP A N 1
ATOM 2789 C CA . ASP A 1 339 ? 7.262 18.172 2.744 1 85.25 339 ASP A CA 1
ATOM 2790 C C . ASP A 1 339 ? 8.469 18.844 3.393 1 85.25 339 ASP A C 1
ATOM 2792 O O . ASP A 1 339 ? 8.422 20.031 3.719 1 85.25 339 ASP A O 1
ATOM 2796 N N . GLU A 1 340 ? 9.469 18.094 3.607 1 90.06 340 GLU A N 1
ATOM 2797 C CA . GLU A 1 340 ? 10.625 18.609 4.328 1 90.06 340 GLU A CA 1
ATOM 2798 C C . GLU A 1 340 ? 11.93 18.141 3.705 1 90.06 340 GLU A C 1
ATOM 2800 O O . GLU A 1 340 ? 11.922 17.344 2.76 1 90.06 340 GLU A O 1
ATOM 2805 N N . GLN A 1 341 ? 12.883 18.797 4.121 1 91.56 341 GLN A N 1
ATOM 2806 C CA . GLN A 1 341 ? 14.25 18.359 3.852 1 91.56 341 GLN A CA 1
ATOM 2807 C C . GLN A 1 341 ? 15.062 18.281 5.141 1 91.56 341 GLN A C 1
ATOM 2809 O O . GLN A 1 341 ? 15.602 19.281 5.605 1 91.56 341 GLN A O 1
ATOM 2814 N N . ASN A 1 342 ? 15.055 17.141 5.676 1 87.88 342 ASN A N 1
ATOM 2815 C CA . ASN A 1 342 ? 15.773 16.812 6.902 1 87.88 342 ASN A CA 1
ATOM 2816 C C . ASN A 1 342 ? 16.703 15.617 6.715 1 87.88 342 ASN A C 1
ATOM 2818 O O . ASN A 1 342 ? 16.266 14.469 6.812 1 87.88 342 ASN A O 1
ATOM 2822 N N . GLY A 1 343 ? 17.875 15.953 6.5 1 81.44 343 GLY A N 1
ATOM 2823 C CA . GLY A 1 343 ? 18.844 14.906 6.223 1 81.44 343 GLY A CA 1
ATOM 2824 C C . GLY A 1 343 ? 19 13.922 7.363 1 81.44 343 GLY A C 1
ATOM 2825 O O . GLY A 1 343 ? 19.156 12.719 7.137 1 81.44 343 GLY A O 1
ATOM 2826 N N . LYS A 1 344 ? 18.922 14.398 8.547 1 77.44 344 LYS A N 1
ATOM 2827 C CA . LYS A 1 344 ? 19.062 13.539 9.719 1 77.44 344 LYS A CA 1
ATOM 2828 C C . LYS A 1 344 ? 17.906 12.562 9.82 1 77.44 344 LYS A C 1
ATOM 2830 O O . LYS A 1 344 ? 18.109 11.359 10.047 1 77.44 344 LYS A O 1
ATOM 2835 N N . ARG A 1 345 ? 16.797 13.039 9.664 1 82.19 345 ARG A N 1
ATOM 2836 C CA . ARG A 1 345 ? 15.617 12.188 9.711 1 82.19 345 ARG A CA 1
ATOM 2837 C C . ARG A 1 345 ? 15.594 11.219 8.531 1 82.19 345 ARG A C 1
ATOM 2839 O O . ARG A 1 345 ? 15.234 10.047 8.695 1 82.19 345 ARG A O 1
ATOM 2846 N N . PHE A 1 346 ? 15.953 11.711 7.387 1 84 346 PHE A N 1
ATOM 2847 C CA . PHE A 1 346 ? 16 10.875 6.195 1 84 346 PHE A CA 1
ATOM 2848 C C . PHE A 1 346 ? 16.938 9.688 6.406 1 84 346 PHE A C 1
ATOM 2850 O O . PHE A 1 346 ? 16.578 8.547 6.102 1 84 346 PHE A O 1
ATOM 2857 N N . ASN A 1 347 ? 18.031 9.992 7.012 1 75.56 347 ASN A N 1
ATOM 2858 C CA . ASN A 1 347 ? 19.016 8.938 7.242 1 75.56 347 ASN A CA 1
ATOM 2859 C C . ASN A 1 347 ? 18.531 7.926 8.273 1 75.56 347 ASN A C 1
ATOM 2861 O O . ASN A 1 347 ? 18.781 6.727 8.133 1 75.56 347 ASN A O 1
ATOM 2865 N N . TYR A 1 348 ? 17.875 8.406 9.195 1 75.25 348 TYR A N 1
ATOM 2866 C CA . TYR A 1 348 ? 17.297 7.516 10.195 1 75.25 348 TYR A CA 1
ATOM 2867 C C . TYR A 1 348 ? 16.25 6.602 9.578 1 75.25 348 TYR A C 1
ATOM 2869 O O . TYR A 1 348 ? 16.266 5.391 9.805 1 75.25 348 TYR A O 1
ATOM 2877 N N . LEU A 1 349 ? 15.422 7.203 8.836 1 82.31 349 LEU A N 1
ATOM 2878 C CA . LEU A 1 349 ? 14.367 6.43 8.195 1 82.31 349 LEU A CA 1
ATOM 2879 C C . LEU A 1 349 ? 14.945 5.461 7.172 1 82.31 349 LEU A C 1
ATOM 2881 O O . LEU A 1 349 ? 14.438 4.352 6.996 1 82.31 349 LEU A O 1
ATOM 2885 N N . MET A 1 350 ? 16.016 5.867 6.543 1 80.88 350 MET A N 1
ATOM 2886 C CA . MET A 1 350 ? 16.672 4.996 5.578 1 80.88 350 MET A CA 1
ATOM 2887 C C . MET A 1 350 ? 17.281 3.777 6.273 1 80.88 350 MET A C 1
ATOM 2889 O O . MET A 1 350 ? 17.234 2.668 5.738 1 80.88 350 MET A O 1
ATOM 2893 N N . MET A 1 351 ? 17.781 3.99 7.387 1 75.19 351 MET A N 1
ATOM 2894 C CA . MET A 1 351 ? 18.328 2.875 8.156 1 75.19 351 MET A CA 1
ATOM 2895 C C . MET A 1 351 ? 17.219 1.908 8.57 1 75.19 351 MET A C 1
ATOM 2897 O O . MET A 1 351 ? 17.406 0.691 8.516 1 75.19 351 MET A O 1
ATOM 2901 N N . GLN A 1 352 ? 16.109 2.463 8.945 1 78.12 352 GLN A N 1
ATOM 2902 C CA . GLN A 1 352 ? 14.977 1.62 9.32 1 78.12 352 GLN A CA 1
ATOM 2903 C C . GLN A 1 352 ? 14.453 0.841 8.109 1 78.12 352 GLN A C 1
ATOM 2905 O O . GLN A 1 352 ? 14.07 -0.323 8.242 1 78.12 352 GLN A O 1
ATOM 2910 N N . LEU A 1 353 ? 14.492 1.487 6.977 1 84.19 353 LEU A N 1
ATOM 2911 C CA . LEU A 1 353 ? 14.039 0.822 5.758 1 84.19 353 LEU A CA 1
ATOM 2912 C C . LEU A 1 353 ? 14.977 -0.32 5.383 1 84.19 353 LEU A C 1
ATOM 2914 O O . LEU A 1 353 ? 14.523 -1.406 5.016 1 84.19 353 LEU A O 1
ATOM 2918 N N . ARG A 1 354 ? 16.219 -0.108 5.531 1 79.75 354 ARG A N 1
ATOM 2919 C CA . ARG A 1 354 ? 17.188 -1.146 5.219 1 79.75 354 ARG A CA 1
ATOM 2920 C C . ARG A 1 354 ? 17.047 -2.338 6.16 1 79.75 354 ARG A C 1
ATOM 2922 O O . ARG A 1 354 ? 17.109 -3.49 5.723 1 79.75 354 ARG A O 1
ATOM 2929 N N . LYS A 1 355 ? 16.828 -2.031 7.387 1 77.19 355 LYS A N 1
ATOM 2930 C CA . LYS A 1 355 ? 16.625 -3.094 8.359 1 77.19 355 LYS A CA 1
ATOM 2931 C C . LYS A 1 355 ? 15.375 -3.906 8.031 1 77.19 355 LYS A C 1
ATOM 2933 O O . LYS A 1 355 ? 15.398 -5.137 8.062 1 77.19 355 LYS A O 1
ATOM 2938 N N . ALA A 1 356 ? 14.367 -3.189 7.703 1 83.06 356 ALA A N 1
ATOM 2939 C CA . ALA A 1 356 ? 13.125 -3.865 7.344 1 83.06 356 ALA A CA 1
ATOM 2940 C C . ALA A 1 356 ? 13.297 -4.688 6.07 1 83.06 356 ALA A C 1
ATOM 2942 O O . ALA A 1 356 ? 12.758 -5.793 5.965 1 83.06 356 ALA A O 1
ATOM 2943 N N . LEU A 1 357 ? 14.086 -4.234 5.133 1 83.88 357 LEU A N 1
ATOM 2944 C CA . LEU A 1 357 ? 14.32 -4.926 3.867 1 83.88 357 LEU A CA 1
ATOM 2945 C C . LEU A 1 357 ? 15.117 -6.207 4.086 1 83.88 357 LEU A C 1
ATOM 2947 O O . LEU A 1 357 ? 14.812 -7.242 3.486 1 83.88 357 LEU A O 1
ATOM 2951 N N . ILE A 1 358 ? 16.016 -6.164 4.926 1 79.62 358 ILE A N 1
ATOM 2952 C CA . ILE A 1 358 ? 16.844 -7.336 5.203 1 79.62 358 ILE A CA 1
ATOM 2953 C C . ILE A 1 358 ? 16 -8.398 5.902 1 79.62 358 ILE A C 1
ATOM 2955 O O . ILE A 1 358 ? 16.078 -9.586 5.562 1 79.62 358 ILE A O 1
ATOM 2959 N N . LYS A 1 359 ? 15.234 -8 6.828 1 82.25 359 LYS A N 1
ATOM 2960 C CA . LYS A 1 359 ? 14.367 -8.945 7.516 1 82.25 359 LYS A CA 1
ATOM 2961 C C . LYS A 1 359 ? 13.352 -9.562 6.555 1 82.25 359 LYS A C 1
ATOM 2963 O O . LYS A 1 359 ? 13.094 -10.766 6.605 1 82.25 359 LYS A O 1
ATOM 2968 N N . ASN A 1 360 ? 12.852 -8.773 5.664 1 86.44 360 ASN A N 1
ATOM 2969 C CA . ASN A 1 360 ? 11.906 -9.281 4.672 1 86.44 360 ASN A CA 1
ATOM 2970 C C . ASN A 1 360 ? 12.586 -10.219 3.682 1 86.44 360 ASN A C 1
ATOM 2972 O O . ASN A 1 360 ? 11.984 -11.195 3.227 1 86.44 360 ASN A O 1
ATOM 2976 N N . GLN A 1 361 ? 13.781 -9.867 3.344 1 84.88 361 GLN A N 1
ATOM 2977 C CA . GLN A 1 361 ? 14.555 -10.75 2.471 1 84.88 361 GLN A CA 1
ATOM 2978 C C . GLN A 1 361 ? 14.797 -12.102 3.129 1 84.88 361 GLN A C 1
ATOM 2980 O O . GLN A 1 361 ? 14.672 -13.141 2.484 1 84.88 361 GLN A O 1
ATOM 2985 N N . ASN A 1 362 ? 15.094 -12.055 4.359 1 83.88 362 ASN A N 1
ATOM 2986 C CA . ASN A 1 362 ? 15.305 -13.305 5.082 1 83.88 362 ASN A CA 1
ATOM 2987 C C . ASN A 1 362 ? 14.023 -14.133 5.16 1 83.88 362 ASN A C 1
ATOM 2989 O O . ASN A 1 362 ? 14.062 -15.352 4.992 1 83.88 362 ASN A O 1
ATOM 2993 N N . ILE A 1 363 ? 12.984 -13.516 5.395 1 89.69 363 ILE A N 1
ATOM 2994 C CA . ILE A 1 363 ? 11.695 -14.195 5.445 1 89.69 363 ILE A CA 1
ATOM 2995 C C . ILE A 1 363 ? 11.367 -14.781 4.074 1 89.69 363 ILE A C 1
ATOM 2997 O O . ILE A 1 363 ? 10.922 -15.93 3.969 1 89.69 363 ILE A O 1
ATOM 3001 N N . SER A 1 364 ? 11.656 -14.016 3.053 1 86.5 364 SER A N 1
ATOM 3002 C CA . SER A 1 364 ? 11.406 -14.492 1.695 1 86.5 364 SER A CA 1
ATOM 3003 C C . SER A 1 364 ? 12.289 -15.695 1.365 1 86.5 364 SER A C 1
ATOM 3005 O O . SER A 1 364 ? 11.828 -16.656 0.732 1 86.5 364 SER A O 1
ATOM 3007 N N . ASN A 1 365 ? 13.508 -15.648 1.826 1 86.75 365 ASN A N 1
ATOM 3008 C CA . ASN A 1 365 ? 14.414 -16.781 1.617 1 86.75 365 ASN A CA 1
ATOM 3009 C C . ASN A 1 365 ? 13.93 -18.031 2.348 1 86.75 365 ASN A C 1
ATOM 3011 O O . ASN A 1 365 ? 13.977 -19.125 1.797 1 86.75 365 ASN A O 1
ATOM 3015 N N . GLN A 1 366 ? 13.445 -17.828 3.482 1 89 366 GLN A N 1
ATOM 3016 C CA . GLN A 1 366 ? 12.922 -18.969 4.238 1 89 366 GLN A CA 1
ATOM 3017 C C . GLN A 1 366 ? 11.68 -19.547 3.566 1 89 366 GLN A C 1
ATOM 3019 O O . GLN A 1 366 ? 11.516 -20.766 3.512 1 89 366 GLN A O 1
ATOM 3024 N N . LYS A 1 367 ? 10.859 -18.703 3.066 1 88.56 367 LYS A N 1
ATOM 3025 C CA . LYS A 1 367 ? 9.664 -19.172 2.359 1 88.56 367 LYS A CA 1
ATOM 3026 C C . LYS A 1 367 ? 10.039 -19.938 1.097 1 88.56 367 LYS A C 1
ATOM 3028 O O . LYS A 1 367 ? 9.438 -20.969 0.795 1 88.56 367 LYS A O 1
ATOM 3033 N N . GLU A 1 368 ? 11.023 -19.391 0.454 1 88.62 368 GLU A N 1
ATOM 3034 C CA . GLU A 1 368 ? 11.453 -20.062 -0.774 1 88.62 368 GLU A CA 1
ATOM 3035 C C . GLU A 1 368 ? 12.094 -21.406 -0.477 1 88.62 368 GLU A C 1
ATOM 3037 O O . GLU A 1 368 ? 11.82 -22.391 -1.171 1 88.62 368 GLU A O 1
ATOM 3042 N N . VAL A 1 369 ? 12.883 -21.484 0.546 1 88.5 369 VAL A N 1
ATOM 3043 C CA . VAL A 1 369 ? 13.516 -22.734 0.935 1 88.5 369 VAL A CA 1
ATOM 3044 C C . VAL A 1 369 ? 12.445 -23.766 1.32 1 88.5 369 VAL A C 1
ATOM 3046 O O . VAL A 1 369 ? 12.516 -24.922 0.92 1 88.5 369 VAL A O 1
ATOM 3049 N N . ASN A 1 370 ? 11.477 -23.312 2.01 1 88.5 370 ASN A N 1
ATOM 3050 C CA . ASN A 1 370 ? 10.391 -24.219 2.395 1 88.5 370 ASN A CA 1
ATOM 3051 C C . ASN A 1 370 ? 9.602 -24.688 1.18 1 88.5 370 ASN A C 1
ATOM 3053 O O . ASN A 1 370 ? 9.234 -25.859 1.095 1 88.5 370 ASN A O 1
ATOM 3057 N N . HIS A 1 371 ? 9.328 -23.734 0.321 1 87.88 371 HIS A N 1
ATOM 3058 C CA . HIS A 1 371 ? 8.594 -24.094 -0.886 1 87.88 371 HIS A CA 1
ATOM 3059 C C . HIS A 1 371 ? 9.359 -25.125 -1.714 1 87.88 371 HIS A C 1
ATOM 3061 O O . HIS A 1 371 ? 8.781 -26.109 -2.164 1 87.88 371 HIS A O 1
ATOM 3067 N N . LEU A 1 372 ? 10.641 -24.922 -1.856 1 89.56 372 LEU A N 1
ATOM 3068 C CA . LEU A 1 372 ? 11.484 -25.828 -2.631 1 89.56 372 LEU A CA 1
ATOM 3069 C C . LEU A 1 372 ? 11.602 -27.188 -1.941 1 89.56 372 LEU A C 1
ATOM 3071 O O . LEU A 1 372 ? 11.547 -28.219 -2.598 1 89.56 372 LEU A O 1
ATOM 3075 N N . ALA A 1 373 ? 11.672 -27.141 -0.648 1 87.94 373 ALA A N 1
ATOM 3076 C CA . ALA A 1 373 ? 11.766 -28.391 0.103 1 87.94 373 ALA A CA 1
ATOM 3077 C C . ALA A 1 373 ? 10.461 -29.188 0.023 1 87.94 373 ALA A C 1
ATOM 3079 O O . ALA A 1 373 ? 10.477 -30.375 -0.272 1 87.94 373 ALA A O 1
ATOM 3080 N N . SER A 1 374 ? 9.359 -28.531 0.23 1 88 374 SER A N 1
ATOM 3081 C CA . SER A 1 374 ? 8.07 -29.203 0.205 1 88 374 SER A CA 1
ATOM 3082 C C . SER A 1 374 ? 7.738 -29.719 -1.194 1 88 374 SER A C 1
ATOM 3084 O O . SER A 1 374 ? 7.32 -30.875 -1.36 1 88 374 SER A O 1
ATOM 3086 N N . ASP A 1 375 ? 7.965 -28.844 -2.211 1 87 375 ASP A N 1
ATOM 3087 C CA . ASP A 1 375 ? 7.691 -29.25 -3.586 1 87 375 ASP A CA 1
ATOM 3088 C C . ASP A 1 375 ? 8.656 -30.344 -4.035 1 87 375 ASP A C 1
ATOM 3090 O O . ASP A 1 375 ? 8.281 -31.234 -4.809 1 87 375 ASP A O 1
ATOM 3094 N N . GLY A 1 376 ? 9.938 -30.219 -3.547 1 88.12 376 GLY A N 1
ATOM 3095 C CA . GLY A 1 376 ? 10.922 -31.25 -3.873 1 88.12 376 GLY A CA 1
ATOM 3096 C C . GLY A 1 376 ? 10.578 -32.594 -3.293 1 88.12 376 GLY A C 1
ATOM 3097 O O . GLY A 1 376 ? 10.586 -33.594 -4.004 1 88.12 376 GLY A O 1
ATOM 3098 N N . VAL A 1 377 ? 10.18 -32.656 -2.053 1 88.5 377 VAL A N 1
ATOM 3099 C CA . VAL A 1 377 ? 9.828 -33.906 -1.399 1 88.5 377 VAL A CA 1
ATOM 3100 C C . VAL A 1 377 ? 8.555 -34.469 -2.029 1 88.5 377 VAL A C 1
ATOM 3102 O O . VAL A 1 377 ? 8.453 -35.688 -2.238 1 88.5 377 VAL A O 1
ATOM 3105 N N . LYS A 1 378 ? 7.637 -33.594 -2.342 1 87.94 378 LYS A N 1
ATOM 3106 C CA . LYS A 1 378 ? 6.402 -34.031 -2.98 1 87.94 378 LYS A CA 1
ATOM 3107 C C . LYS A 1 378 ? 6.68 -34.656 -4.355 1 87.94 378 LYS A C 1
ATOM 3109 O O . LYS A 1 378 ? 6.18 -35.719 -4.676 1 87.94 378 LYS A O 1
ATOM 3114 N N . SER A 1 379 ? 7.441 -33.906 -5.102 1 88.38 379 SER A N 1
ATOM 3115 C CA . SER A 1 379 ? 7.758 -34.375 -6.449 1 88.38 379 SER A CA 1
ATOM 3116 C C . SER A 1 379 ? 8.547 -35.688 -6.418 1 88.38 379 SER A C 1
ATOM 3118 O O . SER A 1 379 ? 8.305 -36.562 -7.227 1 88.38 379 SER A O 1
ATOM 3120 N N . PHE A 1 380 ? 9.453 -35.781 -5.504 1 90.56 380 PHE A N 1
ATOM 3121 C CA . PHE A 1 380 ? 10.242 -37 -5.363 1 90.56 380 PHE A CA 1
ATOM 3122 C C . PHE A 1 380 ? 9.359 -38.188 -4.941 1 90.56 380 PHE A C 1
ATOM 3124 O O . PHE A 1 380 ? 9.453 -39.25 -5.504 1 90.56 380 PHE A O 1
ATOM 3131 N N . ALA A 1 381 ? 8.562 -37.938 -3.941 1 89.12 381 ALA A N 1
ATOM 3132 C CA . ALA A 1 381 ? 7.652 -38.969 -3.477 1 89.12 381 ALA A CA 1
ATOM 3133 C C . ALA A 1 381 ? 6.719 -39.438 -4.598 1 89.12 381 ALA A C 1
ATOM 3135 O O . ALA A 1 381 ? 6.469 -40.625 -4.758 1 89.12 381 ALA A O 1
ATOM 3136 N N . GLN A 1 382 ? 6.215 -38.469 -5.352 1 87.94 382 GLN A N 1
ATOM 3137 C CA . GLN A 1 382 ? 5.332 -38.812 -6.465 1 87.94 382 GLN A CA 1
ATOM 3138 C C . GLN A 1 382 ? 6.047 -39.688 -7.484 1 87.94 382 GLN A C 1
ATOM 3140 O O . GLN A 1 382 ? 5.453 -40.625 -8.023 1 87.94 382 GLN A O 1
ATOM 3145 N N . GLN A 1 383 ? 7.316 -39.375 -7.738 1 88.44 383 GLN A N 1
ATOM 3146 C CA . GLN A 1 383 ? 8.086 -40.188 -8.68 1 88.44 383 GLN A CA 1
ATOM 3147 C C . GLN A 1 383 ? 8.281 -41.594 -8.156 1 88.44 383 GLN A C 1
ATOM 3149 O O . GLN A 1 383 ? 8.242 -42.562 -8.93 1 88.44 383 GLN A O 1
ATOM 3154 N N . VAL A 1 384 ? 8.523 -41.719 -6.883 1 88.94 384 VAL A N 1
ATOM 3155 C CA . VAL A 1 384 ? 8.656 -43.031 -6.262 1 88.94 384 VAL A CA 1
ATOM 3156 C C . VAL A 1 384 ? 7.375 -43.844 -6.453 1 88.94 384 VAL A C 1
ATOM 3158 O O . VAL A 1 384 ? 7.414 -45 -6.824 1 88.94 384 VAL A O 1
ATOM 3161 N N . PHE A 1 385 ? 6.246 -43.188 -6.281 1 88.38 385 PHE A N 1
ATOM 3162 C CA . PHE A 1 385 ? 4.969 -43.875 -6.441 1 88.38 385 PHE A CA 1
ATOM 3163 C C . PHE A 1 385 ? 4.734 -44.25 -7.898 1 88.38 385 PHE A C 1
ATOM 3165 O O . PHE A 1 385 ? 4.227 -45.344 -8.188 1 88.38 385 PHE A O 1
ATOM 3172 N N . ASP A 1 386 ? 5.07 -43.344 -8.828 1 86.94 386 ASP A N 1
ATOM 3173 C CA . ASP A 1 386 ? 4.918 -43.625 -10.25 1 86.94 386 ASP A CA 1
ATOM 3174 C C . ASP A 1 386 ? 5.727 -44.875 -10.641 1 86.94 386 ASP A C 1
ATOM 3176 O O . ASP A 1 386 ? 5.242 -45.719 -11.391 1 86.94 386 ASP A O 1
ATOM 3180 N N . PHE A 1 387 ? 6.941 -45 -10.156 1 88 387 PHE A N 1
ATOM 3181 C CA . PHE A 1 387 ? 7.805 -46.125 -10.492 1 88 387 PHE A CA 1
ATOM 3182 C C . PHE A 1 387 ? 7.305 -47.406 -9.836 1 88 387 PHE A C 1
ATOM 3184 O O . PHE A 1 387 ? 7.43 -48.469 -10.406 1 88 387 PHE A O 1
ATOM 3191 N N . LEU A 1 388 ? 6.762 -47.25 -8.641 1 87.38 388 LEU A N 1
ATOM 3192 C CA . LEU A 1 388 ? 6.188 -48.406 -7.977 1 87.38 388 LEU A CA 1
ATOM 3193 C C . LEU A 1 388 ? 4.984 -48.938 -8.75 1 87.38 388 LEU A C 1
ATOM 3195 O O . LEU A 1 388 ? 4.824 -50.156 -8.914 1 87.38 388 LEU A O 1
ATOM 3199 N N . ILE A 1 389 ? 4.164 -48.031 -9.242 1 87.31 389 ILE A N 1
ATOM 3200 C CA . ILE A 1 389 ? 2.992 -48.406 -10.023 1 87.31 389 ILE A CA 1
ATOM 3201 C C . ILE A 1 389 ? 3.436 -49.062 -11.336 1 87.31 389 ILE A C 1
ATOM 3203 O O . ILE A 1 389 ? 2.881 -50.062 -11.75 1 87.31 389 ILE A O 1
ATOM 3207 N N . LEU A 1 390 ? 4.422 -48.406 -11.93 1 84.44 390 LEU A N 1
ATOM 3208 C CA . LEU A 1 390 ? 4.938 -48.969 -13.18 1 84.44 390 LEU A CA 1
ATOM 3209 C C . LEU A 1 390 ? 5.531 -50.344 -12.961 1 84.44 390 LEU A C 1
ATOM 3211 O O . LEU A 1 390 ? 5.285 -51.25 -13.75 1 84.44 390 LEU A O 1
ATOM 3215 N N . ALA A 1 391 ? 6.32 -50.5 -11.914 1 84.81 391 ALA A N 1
ATOM 3216 C CA . ALA A 1 391 ? 6.949 -51.812 -11.625 1 84.81 391 ALA A CA 1
ATOM 3217 C C . ALA A 1 391 ? 5.902 -52.875 -11.344 1 84.81 391 ALA A C 1
ATOM 3219 O O . ALA A 1 391 ? 5.957 -53.969 -11.914 1 84.81 391 ALA A O 1
ATOM 3220 N N . LEU A 1 392 ? 4.961 -52.531 -10.523 1 85.56 392 LEU A N 1
ATOM 3221 C CA . LEU A 1 392 ? 3.914 -53.5 -10.188 1 85.56 392 LEU A CA 1
ATOM 3222 C C . LEU A 1 392 ? 3.053 -53.812 -11.414 1 85.56 392 LEU A C 1
ATOM 3224 O O . LEU A 1 392 ? 2.594 -54.938 -11.586 1 85.56 392 LEU A O 1
ATOM 3228 N N . GLY A 1 393 ? 2.771 -52.719 -12.219 1 83.56 393 GLY A N 1
ATOM 3229 C CA . GLY A 1 393 ? 2.027 -52.938 -13.453 1 83.56 393 GLY A CA 1
ATOM 3230 C C . GLY A 1 393 ? 2.727 -53.875 -14.422 1 83.56 393 GLY A C 1
ATOM 3231 O O . GLY A 1 393 ? 2.098 -54.75 -15 1 83.56 393 GLY A O 1
ATOM 3232 N N . ILE A 1 394 ? 4.047 -53.719 -14.602 1 83 394 ILE A N 1
ATOM 3233 C CA . ILE A 1 394 ? 4.832 -54.562 -15.516 1 83 394 ILE A CA 1
ATOM 3234 C C . ILE A 1 394 ? 4.871 -56 -15.008 1 83 394 ILE A C 1
ATOM 3236 O O . ILE A 1 394 ? 4.691 -56.938 -15.781 1 83 394 ILE A O 1
ATOM 3240 N N . ILE A 1 395 ? 5.121 -56.125 -13.695 1 85.31 395 ILE A N 1
ATOM 3241 C CA . ILE A 1 395 ? 5.137 -57.469 -13.117 1 85.31 395 ILE A CA 1
ATOM 3242 C C . ILE A 1 395 ? 3.783 -58.125 -13.344 1 85.31 395 ILE A C 1
ATOM 3244 O O . ILE A 1 395 ? 3.723 -59.312 -13.688 1 85.31 395 ILE A O 1
ATOM 3248 N N . GLY A 1 396 ? 2.715 -57.344 -13.172 1 85.69 396 GLY A N 1
ATOM 3249 C CA . GLY A 1 396 ? 1.38 -57.906 -13.383 1 85.69 396 GLY A CA 1
ATOM 3250 C C . GLY A 1 396 ? 1.119 -58.281 -14.828 1 85.69 396 GLY A C 1
ATOM 3251 O O . GLY A 1 396 ? 0.407 -59.25 -15.094 1 85.69 396 GLY A O 1
ATOM 3252 N N . ILE A 1 397 ? 1.669 -57.594 -15.773 1 82.81 397 ILE A N 1
ATOM 3253 C CA . ILE A 1 397 ? 1.496 -57.875 -17.188 1 82.81 397 ILE A CA 1
ATOM 3254 C C . ILE A 1 397 ? 2.27 -59.156 -17.547 1 82.81 397 ILE A C 1
ATOM 3256 O O . ILE A 1 397 ? 1.775 -60 -18.297 1 82.81 397 ILE A O 1
ATOM 3260 N N . ILE A 1 398 ? 3.502 -59.312 -17.016 1 83.38 398 ILE A N 1
ATOM 3261 C CA . ILE A 1 398 ? 4.316 -60.5 -17.266 1 83.38 398 ILE A CA 1
ATOM 3262 C C . ILE A 1 398 ? 3.609 -61.75 -16.719 1 83.38 398 ILE A C 1
ATOM 3264 O O . ILE A 1 398 ? 3.617 -62.781 -17.359 1 83.38 398 ILE A O 1
ATOM 3268 N N . GLU A 1 399 ? 2.998 -61.562 -15.617 1 86 399 GLU A N 1
ATOM 3269 C CA . GLU A 1 399 ? 2.287 -62.688 -15 1 86 399 GLU A CA 1
ATOM 3270 C C . GLU A 1 399 ? 0.896 -62.844 -15.602 1 86 399 GLU A C 1
ATOM 3272 O O . GLU A 1 399 ? 0.122 -63.719 -15.164 1 86 399 GLU A O 1
ATOM 3277 N N . GLN A 1 400 ? 0.397 -62.062 -16.594 1 83.5 400 GLN A N 1
ATOM 3278 C CA . GLN A 1 400 ? -0.861 -62.125 -17.328 1 83.5 400 GLN A CA 1
ATOM 3279 C C . GLN A 1 400 ? -2.047 -61.812 -16.422 1 83.5 400 GLN A C 1
ATOM 3281 O O . GLN A 1 400 ? -3.133 -62.375 -16.594 1 83.5 400 GLN A O 1
ATOM 3286 N N . ARG A 1 401 ? -1.793 -60.969 -15.461 1 86.31 401 ARG A N 1
ATOM 3287 C CA . ARG A 1 401 ? -2.861 -60.562 -14.555 1 86.31 401 ARG A CA 1
ATOM 3288 C C . ARG A 1 401 ? -3.529 -59.281 -15.039 1 86.31 401 ARG A C 1
ATOM 3290 O O . ARG A 1 401 ? -4.719 -59.062 -14.797 1 86.31 401 ARG A O 1
ATOM 3297 N N . TYR A 1 402 ? -2.68 -58.375 -15.648 1 83.62 402 TYR A N 1
ATOM 3298 C CA . TYR A 1 402 ? -3.164 -57.094 -16.094 1 83.62 402 TYR A CA 1
ATOM 3299 C C . TYR A 1 402 ? -2.896 -56.875 -17.578 1 83.62 402 TYR A C 1
ATOM 3301 O O . TYR A 1 402 ? -2.004 -57.531 -18.141 1 83.62 402 TYR A O 1
ATOM 3309 N N . THR A 1 403 ? -3.852 -56.094 -18.125 1 78.38 403 THR A N 1
ATOM 3310 C CA . THR A 1 403 ? -3.633 -55.688 -19.516 1 78.38 403 THR A CA 1
ATOM 3311 C C . THR A 1 403 ? -2.926 -54.312 -19.578 1 78.38 403 THR A C 1
ATOM 3313 O O . THR A 1 403 ? -2.811 -53.625 -18.562 1 78.38 403 THR A O 1
ATOM 3316 N N . LEU A 1 404 ? -2.436 -54.031 -20.734 1 73.88 404 LEU A N 1
ATOM 3317 C CA . LEU A 1 404 ? -1.792 -52.75 -20.953 1 73.88 404 LEU A CA 1
ATOM 3318 C C . LEU A 1 404 ? -2.785 -51.594 -20.75 1 73.88 404 LEU A C 1
ATOM 3320 O O . LEU A 1 404 ? -2.432 -50.562 -20.234 1 73.88 404 LEU A O 1
ATOM 3324 N N . ALA A 1 405 ? -3.996 -51.781 -21.188 1 75.12 405 ALA A N 1
ATOM 3325 C CA . ALA A 1 405 ? -5.059 -50.812 -21.031 1 75.12 405 ALA A CA 1
ATOM 3326 C C . ALA A 1 405 ? -5.324 -50.5 -19.562 1 75.12 405 ALA A C 1
ATOM 3328 O O . ALA A 1 405 ? -5.562 -49.344 -19.188 1 75.12 405 ALA A O 1
ATOM 3329 N N . PHE A 1 406 ? -5.16 -51.469 -18.812 1 79.75 406 PHE A N 1
ATOM 3330 C CA . PHE A 1 406 ? -5.383 -51.312 -17.391 1 79.75 406 PHE A CA 1
ATOM 3331 C C . PHE A 1 406 ? -4.281 -50.469 -16.75 1 79.75 406 PHE A C 1
ATOM 3333 O O . PHE A 1 406 ? -4.547 -49.656 -15.875 1 79.75 406 PHE A O 1
ATOM 3340 N N . LEU A 1 407 ? -3.105 -50.656 -17.219 1 78.5 407 LEU A N 1
ATOM 3341 C CA . LEU A 1 407 ? -1.986 -49.906 -16.688 1 78.5 407 LEU A CA 1
ATOM 3342 C C . LEU A 1 407 ? -2.141 -48.406 -17 1 78.5 407 LEU A C 1
ATOM 3344 O O . LEU A 1 407 ? -1.9 -47.562 -16.156 1 78.5 407 LEU A O 1
ATOM 3348 N N . PHE A 1 408 ? -2.6 -48.094 -18.188 1 75.44 408 PHE A N 1
ATOM 3349 C CA . PHE A 1 408 ? -2.834 -46.688 -18.578 1 75.44 408 PHE A CA 1
ATOM 3350 C C . PHE A 1 408 ? -3.949 -46.094 -17.734 1 75.44 408 PHE A C 1
ATOM 3352 O O . PHE A 1 408 ? -3.879 -44.906 -17.375 1 75.44 408 PHE A O 1
ATOM 3359 N N . TYR A 1 409 ? -4.895 -46.906 -17.469 1 78.31 409 TYR A N 1
ATOM 3360 C CA . TYR A 1 409 ? -6.012 -46.438 -16.656 1 78.31 409 TYR A CA 1
ATOM 3361 C C . TYR A 1 409 ? -5.555 -46.094 -15.234 1 78.31 409 TYR A C 1
ATOM 3363 O O . TYR A 1 409 ? -5.918 -45.062 -14.695 1 78.31 409 TYR A O 1
ATOM 3371 N N . ILE A 1 410 ? -4.719 -46.906 -14.656 1 80.44 410 ILE A N 1
ATOM 3372 C CA . ILE A 1 410 ? -4.25 -46.688 -13.289 1 80.44 410 ILE A CA 1
ATOM 3373 C C . ILE A 1 410 ? -3.367 -45.438 -13.234 1 80.44 410 ILE A C 1
ATOM 3375 O O . ILE A 1 410 ? -3.438 -44.656 -12.273 1 80.44 410 ILE A O 1
ATOM 3379 N N . PHE A 1 411 ? -2.623 -45.188 -14.281 1 77.81 411 PHE A N 1
ATOM 3380 C CA . PHE A 1 411 ? -1.773 -44.031 -14.328 1 77.81 411 PHE A CA 1
ATOM 3381 C C . PHE A 1 411 ? -2.615 -42.75 -14.367 1 77.81 411 PHE A C 1
ATOM 3383 O O . PHE A 1 411 ? -2.297 -41.75 -13.703 1 77.81 411 PHE A O 1
ATOM 3390 N N . SER A 1 412 ? -3.66 -42.812 -15.141 1 78.81 412 SER A N 1
ATOM 3391 C CA . SER A 1 412 ? -4.508 -41.625 -15.281 1 78.81 412 SER A CA 1
ATOM 3392 C C . SER A 1 412 ? -5.262 -41.312 -13.992 1 78.81 412 SER A C 1
ATOM 3394 O O . SER A 1 412 ? -5.391 -40.156 -13.594 1 78.81 412 SER A O 1
ATOM 3396 N N . ILE A 1 413 ? -5.719 -42.344 -13.344 1 79.88 413 ILE A N 1
ATOM 3397 C CA . ILE A 1 413 ? -6.465 -42.188 -12.102 1 79.88 413 ILE A CA 1
ATOM 3398 C C . ILE A 1 413 ? -5.523 -41.719 -10.992 1 79.88 413 ILE A C 1
ATOM 3400 O O . ILE A 1 413 ? -5.902 -40.875 -10.156 1 79.88 413 ILE A O 1
ATOM 3404 N N . GLN A 1 414 ? -4.379 -42.25 -11.047 1 77.5 414 GLN A N 1
ATOM 3405 C CA . GLN A 1 414 ? -3.393 -41.844 -10.055 1 77.5 414 GLN A CA 1
ATOM 3406 C C . GLN A 1 414 ? -2.99 -40.375 -10.242 1 77.5 414 GLN A C 1
ATOM 3408 O O . GLN A 1 414 ? -2.725 -39.688 -9.266 1 77.5 414 GLN A O 1
ATOM 3413 N N . ALA A 1 415 ? -2.885 -40 -11.492 1 75.81 415 ALA A N 1
ATOM 3414 C CA . ALA A 1 415 ? -2.566 -38.594 -11.773 1 75.81 415 ALA A CA 1
ATOM 3415 C C . ALA A 1 415 ? -3.658 -37.656 -11.25 1 75.81 415 ALA A C 1
ATOM 3417 O O . ALA A 1 415 ? -3.367 -36.594 -10.703 1 75.81 415 ALA A O 1
ATOM 3418 N N . LEU A 1 416 ? -4.875 -38.062 -11.406 1 77.75 416 LEU A N 1
ATOM 3419 C CA . LEU A 1 416 ? -6.004 -37.281 -10.883 1 77.75 416 LEU A CA 1
ATOM 3420 C C . LEU A 1 416 ? -5.969 -37.219 -9.359 1 77.75 416 LEU A C 1
ATOM 3422 O O . LEU A 1 416 ? -6.191 -36.156 -8.773 1 77.75 416 LEU A O 1
ATOM 3426 N N . PHE A 1 417 ? -5.613 -38.344 -8.812 1 78.38 417 PHE A N 1
ATOM 3427 C CA . PHE A 1 417 ? -5.52 -38.438 -7.359 1 78.38 417 PHE A CA 1
ATOM 3428 C C . PHE A 1 417 ? -4.438 -37.5 -6.836 1 78.38 417 PHE A C 1
ATOM 3430 O O . PHE A 1 417 ? -4.645 -36.812 -5.84 1 78.38 417 PHE A O 1
ATOM 3437 N N . SER A 1 418 ? -3.352 -37.469 -7.477 1 77.62 418 SER A N 1
ATOM 3438 C CA . SER A 1 418 ? -2.229 -36.656 -7.047 1 77.62 418 SER A CA 1
ATOM 3439 C C . SER A 1 418 ? -2.568 -35.156 -7.137 1 77.62 418 SER A C 1
ATOM 3441 O O . SER A 1 418 ? -2.176 -34.375 -6.27 1 77.62 418 SER A O 1
ATOM 3443 N N . ALA A 1 419 ? -3.301 -34.781 -8.156 1 76.94 419 ALA A N 1
ATOM 3444 C CA . ALA A 1 419 ? -3.682 -33.406 -8.344 1 76.94 419 ALA A CA 1
ATOM 3445 C C . ALA A 1 419 ? -4.586 -32.906 -7.203 1 76.94 419 ALA A C 1
ATOM 3447 O O . ALA A 1 419 ? -4.418 -31.812 -6.695 1 76.94 419 ALA A O 1
ATOM 3448 N N . TYR A 1 420 ? -5.445 -33.688 -6.75 1 79.38 420 TYR A N 1
ATOM 3449 C CA . TYR A 1 420 ? -6.379 -33.312 -5.699 1 79.38 420 TYR A CA 1
ATOM 3450 C C . TYR A 1 420 ? -5.711 -33.375 -4.328 1 79.38 420 TYR A C 1
ATOM 3452 O O . TYR A 1 420 ? -6.059 -32.625 -3.426 1 79.38 420 TYR A O 1
ATOM 3460 N N . ALA A 1 421 ? -4.723 -34.312 -4.211 1 76 421 ALA A N 1
ATOM 3461 C CA . ALA A 1 421 ? -3.971 -34.375 -2.961 1 76 421 ALA A CA 1
ATOM 3462 C C . ALA A 1 421 ? -3.184 -33.094 -2.734 1 76 421 ALA A C 1
ATOM 3464 O O . ALA A 1 421 ? -3.053 -32.625 -1.6 1 76 421 ALA A O 1
ATOM 3465 N N . THR A 1 422 ? -2.75 -32.5 -3.84 1 77.56 422 THR A N 1
ATOM 3466 C CA . THR A 1 422 ? -2.004 -31.25 -3.756 1 77.56 422 THR A CA 1
ATOM 3467 C C . THR A 1 422 ? -2.885 -30.125 -3.207 1 77.56 422 THR A C 1
ATOM 3469 O O . THR A 1 422 ? -2.416 -29.281 -2.445 1 77.56 422 THR A O 1
ATOM 3472 N N . ARG A 1 423 ? -4.109 -30.172 -3.529 1 81.19 423 ARG A N 1
ATOM 3473 C CA . ARG A 1 423 ? -5.039 -29.141 -3.059 1 81.19 423 ARG A CA 1
ATOM 3474 C C . ARG A 1 423 ? -5.242 -29.234 -1.551 1 81.19 423 ARG A C 1
ATOM 3476 O O . ARG A 1 423 ? -5.477 -28.219 -0.885 1 81.19 423 ARG A O 1
ATOM 3483 N N . ILE A 1 424 ? -5.07 -30.406 -1.04 1 79.69 424 ILE A N 1
ATOM 3484 C CA . ILE A 1 424 ? -5.215 -30.594 0.398 1 79.69 424 ILE A CA 1
ATOM 3485 C C . ILE A 1 424 ? -4.035 -29.969 1.128 1 79.69 424 ILE A C 1
ATOM 3487 O O . ILE A 1 424 ? -4.207 -29.344 2.176 1 79.69 424 ILE A O 1
ATOM 3491 N N . ILE A 1 425 ? -2.865 -30.062 0.534 1 80.12 425 ILE A N 1
ATOM 3492 C CA . ILE A 1 425 ? -1.665 -29.484 1.133 1 80.12 425 ILE A CA 1
ATOM 3493 C C . ILE A 1 425 ? -1.771 -27.969 1.15 1 80.12 425 ILE A C 1
ATOM 3495 O O . ILE A 1 425 ? -1.424 -27.328 2.145 1 80.12 425 ILE A O 1
ATOM 3499 N N . GLN A 1 426 ? -2.311 -27.438 0.084 1 82.56 426 GLN A N 1
ATOM 3500 C CA . GLN A 1 426 ? -2.43 -25.984 -0.014 1 82.56 426 GLN A CA 1
ATOM 3501 C C . GLN A 1 426 ? -3.412 -25.438 1.02 1 82.56 426 GLN A C 1
ATOM 3503 O O . GLN A 1 426 ? -3.318 -24.281 1.424 1 82.56 426 GLN A O 1
ATOM 3508 N N . PHE A 1 427 ? -4.316 -26.266 1.459 1 86 427 PHE A N 1
ATOM 3509 C CA . PHE A 1 427 ? -5.297 -25.859 2.457 1 86 427 PHE A CA 1
ATOM 3510 C C . PHE A 1 427 ? -4.629 -25.594 3.799 1 86 427 PHE A C 1
ATOM 3512 O O . PHE A 1 427 ? -5.027 -24.688 4.523 1 86 427 PHE A O 1
ATOM 3519 N N . GLY A 1 428 ? -3.607 -26.312 4.121 1 80.5 428 GLY A N 1
ATOM 3520 C CA . GLY A 1 428 ? -2.898 -26.094 5.371 1 80.5 428 GLY A CA 1
ATOM 3521 C C . GLY A 1 428 ? -2.285 -24.719 5.48 1 80.5 428 GLY A C 1
ATOM 3522 O O . GLY A 1 428 ? -2.418 -24.047 6.508 1 80.5 428 GLY A O 1
ATOM 3523 N N . ALA A 1 429 ? -1.719 -24.25 4.383 1 82.38 429 ALA A N 1
ATOM 3524 C CA . ALA A 1 429 ? -1.121 -22.922 4.359 1 82.38 429 ALA A CA 1
ATOM 3525 C C . ALA A 1 429 ? -2.195 -21.844 4.398 1 82.38 429 ALA A C 1
ATOM 3527 O O . ALA A 1 429 ? -2.02 -20.812 5.047 1 82.38 429 ALA A O 1
ATOM 3528 N N . ALA A 1 430 ? -3.324 -22.094 3.805 1 90 430 ALA A N 1
ATOM 3529 C CA . ALA A 1 430 ? -4.398 -21.109 3.713 1 90 430 ALA A CA 1
ATOM 3530 C C . ALA A 1 430 ? -5.09 -20.922 5.062 1 90 430 ALA A C 1
ATOM 3532 O O . ALA A 1 430 ? -5.566 -19.828 5.375 1 90 430 ALA A O 1
ATOM 3533 N N . VAL A 1 431 ? -5.02 -21.969 5.91 1 91.44 431 VAL A N 1
ATOM 3534 C CA . VAL A 1 431 ? -5.684 -21.906 7.207 1 91.44 431 VAL A CA 1
ATOM 3535 C C . VAL A 1 431 ? -4.941 -20.922 8.117 1 91.44 431 VAL A C 1
ATOM 3537 O O . VAL A 1 431 ? -5.566 -20.125 8.82 1 91.44 431 VAL A O 1
ATOM 3540 N N . ASN A 1 432 ? -3.66 -20.953 8.102 1 90.19 432 ASN A N 1
ATOM 3541 C CA . ASN A 1 432 ? -2.873 -20.062 8.945 1 90.19 432 ASN A CA 1
ATOM 3542 C C . ASN A 1 432 ? -3.018 -18.609 8.516 1 90.19 432 ASN A C 1
ATOM 3544 O O . ASN A 1 432 ? -3.123 -17.719 9.359 1 90.19 432 ASN A O 1
ATOM 3548 N N . LEU A 1 433 ? -3.049 -18.453 7.199 1 91.75 433 LEU A N 1
ATOM 3549 C CA . LEU A 1 433 ? -3.252 -17.094 6.695 1 91.75 433 LEU A CA 1
ATOM 3550 C C . LEU A 1 433 ? -4.641 -16.578 7.055 1 91.75 433 LEU A C 1
ATOM 3552 O O . LEU A 1 433 ? -4.797 -15.43 7.465 1 91.75 433 LEU A O 1
ATOM 3556 N N . TYR A 1 434 ? -5.574 -17.453 7 1 93.44 434 TYR A N 1
ATOM 3557 C CA . TYR A 1 434 ? -6.945 -17.109 7.363 1 93.44 434 TYR A CA 1
ATOM 3558 C C . TYR A 1 434 ? -7.039 -16.734 8.836 1 93.44 434 TYR A C 1
ATOM 3560 O O . TYR A 1 434 ? -7.645 -15.719 9.195 1 93.44 434 TYR A O 1
ATOM 3568 N N . GLN A 1 435 ? -6.457 -17.484 9.656 1 90.75 435 GLN A N 1
ATOM 3569 C CA . GLN A 1 435 ? -6.543 -17.234 11.086 1 90.75 435 GLN A CA 1
ATOM 3570 C C . GLN A 1 435 ? -5.918 -15.891 11.453 1 90.75 435 GLN A C 1
ATOM 3572 O O . GLN A 1 435 ? -6.473 -15.148 12.258 1 90.75 435 GLN A O 1
ATOM 3577 N N . PHE A 1 436 ? -4.879 -15.625 10.844 1 89.88 436 PHE A N 1
ATOM 3578 C CA . PHE A 1 436 ? -4.223 -14.352 11.109 1 89.88 436 PHE A CA 1
ATOM 3579 C C . PHE A 1 436 ? -5.098 -13.188 10.664 1 89.88 436 PHE A C 1
ATOM 3581 O O . PHE A 1 436 ? -5.297 -12.227 11.406 1 89.88 436 PHE A O 1
ATOM 3588 N N . CYS A 1 437 ? -5.609 -13.242 9.453 1 91.88 437 CYS A N 1
ATOM 3589 C CA . CYS A 1 437 ? -6.426 -12.172 8.891 1 91.88 437 CYS A CA 1
ATOM 3590 C C . CYS A 1 437 ? -7.738 -12.031 9.648 1 91.88 437 CYS A C 1
ATOM 3592 O O . CYS A 1 437 ? -8.227 -10.914 9.859 1 91.88 437 CYS A O 1
ATOM 3594 N N . LYS A 1 438 ? -8.25 -13.203 10.016 1 92.38 438 LYS A N 1
ATOM 3595 C CA . LYS A 1 438 ? -9.461 -13.195 10.82 1 92.38 438 LYS A CA 1
ATOM 3596 C C . LYS A 1 438 ? -9.25 -12.438 12.125 1 92.38 438 LYS A C 1
ATOM 3598 O O . LYS A 1 438 ? -10.07 -11.594 12.5 1 92.38 438 LYS A O 1
ATOM 3603 N N . ASP A 1 439 ? -8.18 -12.648 12.758 1 86.75 439 ASP A N 1
ATOM 3604 C CA . ASP A 1 439 ? -7.898 -12.016 14.039 1 86.75 439 ASP A CA 1
ATOM 3605 C C . ASP A 1 439 ? -7.738 -10.5 13.875 1 86.75 439 ASP A C 1
ATOM 3607 O O . ASP A 1 439 ? -8.141 -9.734 14.75 1 86.75 439 ASP A O 1
ATOM 3611 N N . LYS A 1 440 ? -7.23 -10.102 12.766 1 86.94 440 LYS A N 1
ATOM 3612 C CA . LYS A 1 440 ? -7.043 -8.672 12.5 1 86.94 440 LYS A CA 1
ATOM 3613 C C . LYS A 1 440 ? -8.375 -7.992 12.188 1 86.94 440 LYS A C 1
ATOM 3615 O O . LYS A 1 440 ? -8.594 -6.84 12.562 1 86.94 440 LYS A O 1
ATOM 3620 N N . LEU A 1 441 ? -9.25 -8.719 11.594 1 88.88 441 LEU A N 1
ATOM 3621 C CA . LEU A 1 441 ? -10.531 -8.141 11.203 1 88.88 441 LEU A CA 1
ATOM 3622 C C . LEU A 1 441 ? -11.508 -8.125 12.375 1 88.88 441 LEU A C 1
ATOM 3624 O O . LEU A 1 441 ? -12.289 -7.188 12.531 1 88.88 441 LEU A O 1
ATOM 3628 N N . VAL A 1 442 ? -11.422 -9.164 13.156 1 85.69 442 VAL A N 1
ATOM 3629 C CA . VAL A 1 442 ? -12.359 -9.312 14.258 1 85.69 442 VAL A CA 1
ATOM 3630 C C . VAL A 1 442 ? -12.148 -8.18 15.266 1 85.69 442 VAL A C 1
ATOM 3632 O O . VAL A 1 442 ? -13.109 -7.695 15.875 1 85.69 442 VAL A O 1
ATOM 3635 N N . THR A 1 443 ? -10.93 -7.711 15.422 1 79.94 443 THR A N 1
ATOM 3636 C CA . THR A 1 443 ? -10.625 -6.637 16.359 1 79.94 443 THR A CA 1
ATOM 3637 C C . THR A 1 443 ? -11.312 -5.344 15.953 1 79.94 443 THR A C 1
ATOM 3639 O O . THR A 1 443 ? -11.609 -4.496 16.797 1 79.94 443 THR A O 1
ATOM 3642 N N . LEU A 1 444 ? -11.609 -5.289 14.75 1 82.06 444 LEU A N 1
ATOM 3643 C CA . LEU A 1 444 ? -12.297 -4.102 14.258 1 82.06 444 LEU A CA 1
ATOM 3644 C C . LEU A 1 444 ? -13.766 -4.117 14.672 1 82.06 444 LEU A C 1
ATOM 3646 O O . LEU A 1 444 ? -14.328 -3.074 15.016 1 82.06 444 LEU A O 1
ATOM 3650 N N . PHE A 1 445 ? -14.32 -5.258 14.711 1 74.31 445 PHE A N 1
ATOM 3651 C CA . PHE A 1 445 ? -15.758 -5.391 14.914 1 74.31 445 PHE A CA 1
ATOM 3652 C C . PHE A 1 445 ? -16.078 -5.473 16.406 1 74.31 445 PHE A C 1
ATOM 3654 O O . PHE A 1 445 ? -17.219 -5.219 16.812 1 74.31 445 PHE A O 1
ATOM 3661 N N . GLU A 1 446 ? -15.258 -5.914 17.312 1 64.75 446 GLU A N 1
ATOM 3662 C CA . GLU A 1 446 ? -15.523 -6.184 18.734 1 64.75 446 GLU A CA 1
ATOM 3663 C C . GLU A 1 446 ? -16.031 -4.93 19.438 1 64.75 446 GLU A C 1
ATOM 3665 O O . GLU A 1 446 ? -16.719 -5.027 20.469 1 64.75 446 GLU A O 1
ATOM 3670 N N . ASP A 1 447 ? -15.852 -3.857 18.938 1 58.31 447 ASP A N 1
ATOM 3671 C CA . ASP A 1 447 ? -16.281 -2.756 19.797 1 58.31 447 ASP A CA 1
ATOM 3672 C C . ASP A 1 447 ? -17.797 -2.604 19.766 1 58.31 447 ASP A C 1
ATOM 3674 O O . ASP A 1 447 ? -18.406 -2.588 18.688 1 58.31 447 ASP A O 1
ATOM 3678 N N . LYS A 1 448 ? -18.469 -3.34 20.859 1 51.84 448 LYS A N 1
ATOM 3679 C CA . LYS A 1 448 ? -19.906 -3.387 21.125 1 51.84 448 LYS A CA 1
ATOM 3680 C C . LYS A 1 448 ? -20.531 -2.012 20.938 1 51.84 448 LYS A C 1
ATOM 3682 O O . LYS A 1 448 ? -20.312 -1.103 21.75 1 51.84 448 LYS A O 1
ATOM 3687 N N . VAL A 1 449 ? -20.531 -1.514 19.781 1 49.22 449 VAL A N 1
ATOM 3688 C CA . VAL A 1 449 ? -21.344 -0.31 19.812 1 49.22 449 VAL A CA 1
ATOM 3689 C C . VAL A 1 449 ? -22.734 -0.64 20.359 1 49.22 449 VAL A C 1
ATOM 3691 O O . VAL A 1 449 ? -23.422 -1.508 19.844 1 49.22 449 VAL A O 1
ATOM 3694 N N . ASN A 1 450 ? -22.875 -0.752 21.547 1 43.78 450 ASN A N 1
ATOM 3695 C CA . ASN A 1 450 ? -24.234 -0.688 22.062 1 43.78 450 ASN A CA 1
ATOM 3696 C C . ASN A 1 450 ? -25.078 0.301 21.266 1 43.78 450 ASN A C 1
ATOM 3698 O O . ASN A 1 450 ? -25.031 1.507 21.516 1 43.78 450 ASN A O 1
ATOM 3702 N N . ASP A 1 451 ? -25.078 0.212 20.125 1 46.66 451 ASP A N 1
ATOM 3703 C CA . ASP A 1 451 ? -26.016 1.141 19.516 1 46.66 451 ASP A CA 1
ATOM 3704 C C . ASP A 1 451 ? -27.406 1.016 20.156 1 46.66 451 ASP A C 1
ATOM 3706 O O . ASP A 1 451 ? -28.078 0 19.984 1 46.66 451 ASP A O 1
ATOM 3710 N N . CYS A 1 452 ? -27.578 1.325 21.312 1 41.91 452 CYS A N 1
ATOM 3711 C CA . CYS A 1 452 ? -28.938 1.448 21.844 1 41.91 452 CYS A CA 1
ATOM 3712 C C . CYS A 1 452 ? -29.875 2.043 20.797 1 41.91 452 CYS A C 1
ATOM 3714 O O . CYS A 1 452 ? -29.438 2.783 19.906 1 41.91 452 CYS A O 1
ATOM 3716 N N . ASN A 1 453 ? -30.969 1.444 20.609 1 46.56 453 ASN A N 1
ATOM 3717 C CA . ASN A 1 453 ? -32.188 1.917 19.938 1 46.56 453 ASN A CA 1
ATOM 3718 C C . ASN A 1 453 ? -32.344 3.43 20.062 1 46.56 453 ASN A C 1
ATOM 3720 O O . ASN A 1 453 ? -32.875 3.922 21.062 1 46.56 453 ASN A O 1
ATOM 3724 N N . PHE A 1 454 ? -31.438 4.18 19.594 1 51.47 454 PHE A N 1
ATOM 3725 C CA . PHE A 1 454 ? -31.422 5.625 19.797 1 51.47 454 PHE A CA 1
ATOM 3726 C C . PHE A 1 454 ? -32.594 6.281 19.062 1 51.47 454 PHE A C 1
ATOM 3728 O O . PHE A 1 454 ? -32.75 6.059 17.859 1 51.47 454 PHE A O 1
ATOM 3735 N N . LYS A 1 455 ? -33.656 6.531 19.781 1 56.47 455 LYS A N 1
ATOM 3736 C CA . LYS A 1 455 ? -34.938 7.09 19.422 1 56.47 455 LYS A CA 1
ATOM 3737 C C . LYS A 1 455 ? -34.875 8.609 19.297 1 56.47 455 LYS A C 1
ATOM 3739 O O . LYS A 1 455 ? -35.906 9.281 19.234 1 56.47 455 LYS A O 1
ATOM 3744 N N . VAL A 1 456 ? -33.5 9.359 19.234 1 66.25 456 VAL A N 1
ATOM 3745 C CA . VAL A 1 456 ? -33.625 10.812 19.297 1 66.25 456 VAL A CA 1
ATOM 3746 C C . VAL A 1 456 ? -33.375 11.406 17.906 1 66.25 456 VAL A C 1
ATOM 3748 O O . VAL A 1 456 ? -32.594 10.867 17.125 1 66.25 456 VAL A O 1
ATOM 3751 N N . SER A 1 457 ? -34.125 12.375 17.594 1 74.94 457 SER A N 1
ATOM 3752 C CA . SER A 1 457 ? -34 13.117 16.344 1 74.94 457 SER A CA 1
ATOM 3753 C C . SER A 1 457 ? -32.969 14.234 16.469 1 74.94 457 SER A C 1
ATOM 3755 O O . SER A 1 457 ? -32.844 14.852 17.531 1 74.94 457 SER A O 1
ATOM 3757 N N . TRP A 1 458 ? -32.219 14.461 15.484 1 82.62 458 TRP A N 1
ATOM 3758 C CA . TRP A 1 458 ? -31.188 15.477 15.5 1 82.62 458 TRP A CA 1
ATOM 3759 C C . TRP A 1 458 ? -31.781 16.875 15.375 1 82.62 458 TRP A C 1
ATOM 3761 O O . TRP A 1 458 ? -32.656 17.109 14.547 1 82.62 458 TRP A O 1
ATOM 3771 N N . LYS A 1 459 ? -31.406 17.719 16.219 1 85 459 LYS A N 1
ATOM 3772 C CA . LYS A 1 459 ? -31.656 19.141 16.141 1 85 459 LYS A CA 1
ATOM 3773 C C . LYS A 1 459 ? -30.406 19.953 16.516 1 85 459 LYS A C 1
ATOM 3775 O O . LYS A 1 459 ? -29.719 19.625 17.484 1 85 459 LYS A O 1
ATOM 3780 N N . CYS A 1 460 ? -30.109 20.922 15.672 1 92.25 460 CYS A N 1
ATOM 3781 C CA . CYS A 1 460 ? -28.969 21.766 15.969 1 92.25 460 CYS A CA 1
ATOM 3782 C C . CYS A 1 460 ? -29.125 22.453 17.328 1 92.25 460 CYS A C 1
ATOM 3784 O O . CYS A 1 460 ? -30.141 23.094 17.594 1 92.25 460 CYS A O 1
ATOM 3786 N N . PRO A 1 461 ? -28.203 22.25 18.141 1 95.56 461 PRO A N 1
ATOM 3787 C CA . PRO A 1 461 ? -28.359 22.812 19.484 1 95.56 461 PRO A CA 1
ATOM 3788 C C . PRO A 1 461 ? -28.156 24.328 19.516 1 95.56 461 PRO A C 1
ATOM 3790 O O . PRO A 1 461 ? -27.484 24.875 18.656 1 95.56 461 PRO A O 1
ATOM 3793 N N . LYS A 1 462 ? -28.703 24.922 20.578 1 94.56 462 LYS A N 1
ATOM 3794 C CA . LYS A 1 462 ? -28.469 26.344 20.828 1 94.56 462 LYS A CA 1
ATOM 3795 C C . LYS A 1 462 ? -27.359 26.547 21.859 1 94.56 462 LYS A C 1
ATOM 3797 O O . LYS A 1 462 ? -26.688 27.562 21.844 1 94.56 462 LYS A O 1
ATOM 3802 N N . VAL A 1 463 ? -27.312 25.562 22.656 1 95.94 463 VAL A N 1
ATOM 3803 C CA . VAL A 1 463 ? -26.312 25.609 23.719 1 95.94 463 VAL A CA 1
ATOM 3804 C C . VAL A 1 463 ? -25.766 24.219 23.984 1 95.94 463 VAL A C 1
ATOM 3806 O O . VAL A 1 463 ? -26.484 23.219 23.844 1 95.94 463 VAL A O 1
ATOM 3809 N N . ILE A 1 464 ? -24.484 24.156 24.344 1 96.94 464 ILE A N 1
ATOM 3810 C CA . ILE A 1 464 ? -23.859 22.922 24.797 1 96.94 464 ILE A CA 1
ATOM 3811 C C . ILE A 1 464 ? -23.359 23.094 26.234 1 96.94 464 ILE A C 1
ATOM 3813 O O . ILE A 1 464 ? -22.531 23.953 26.516 1 96.94 464 ILE A O 1
ATOM 3817 N N . ASN A 1 465 ? -23.891 22.25 27.078 1 96.12 465 ASN A N 1
ATOM 3818 C CA . ASN A 1 465 ? -23.562 22.359 28.484 1 96.12 465 ASN A CA 1
ATOM 3819 C C . ASN A 1 465 ? -22.703 21.188 28.969 1 96.12 465 ASN A C 1
ATOM 3821 O O . ASN A 1 465 ? -23.047 20.031 28.703 1 96.12 465 ASN A O 1
ATOM 3825 N N . LEU A 1 466 ? -21.609 21.484 29.562 1 95.38 466 LEU A N 1
ATOM 3826 C CA . LEU A 1 466 ? -20.797 20.5 30.25 1 95.38 466 LEU A CA 1
ATOM 3827 C C . LEU A 1 466 ? -21.047 20.547 31.766 1 95.38 466 LEU A C 1
ATOM 3829 O O . LEU A 1 466 ? -20.891 21.609 32.375 1 95.38 466 LEU A O 1
ATOM 3833 N N . ASN A 1 467 ? -21.5 19.453 32.312 1 94.5 467 ASN A N 1
ATOM 3834 C CA . ASN A 1 467 ? -21.797 19.359 33.719 1 94.5 467 ASN A CA 1
ATOM 3835 C C . ASN A 1 467 ? -20.875 18.375 34.438 1 94.5 467 ASN A C 1
ATOM 3837 O O . ASN A 1 467 ? -20.984 17.156 34.25 1 94.5 467 ASN A O 1
ATOM 3841 N N . ASN A 1 468 ? -19.938 18.844 35.281 1 92.12 468 ASN A N 1
ATOM 3842 C CA . ASN A 1 468 ? -19 18.047 36.062 1 92.12 468 ASN A CA 1
ATOM 3843 C C . ASN A 1 468 ? -18.234 17.062 35.188 1 92.12 468 ASN A C 1
ATOM 3845 O O . ASN A 1 468 ? -18.203 15.859 35.469 1 92.12 468 ASN A O 1
ATOM 3849 N N . CYS A 1 469 ? -17.828 17.594 34.094 1 91.38 469 CYS A N 1
ATOM 3850 C CA . CYS A 1 469 ? -17.141 16.75 33.156 1 91.38 469 CYS A CA 1
ATOM 3851 C C . CYS A 1 469 ? -15.648 16.641 33.5 1 91.38 469 CYS A C 1
ATOM 3853 O O . CYS A 1 469 ? -15 17.656 33.781 1 91.38 469 CYS A O 1
ATOM 3855 N N . SER A 1 470 ? -15.164 15.445 33.531 1 87.94 470 SER A N 1
ATOM 3856 C CA . SER A 1 470 ? -13.742 15.195 33.781 1 87.94 470 SER A CA 1
ATOM 3857 C C . SER A 1 470 ? -13.156 14.312 32.688 1 87.94 470 SER A C 1
ATOM 3859 O O . SER A 1 470 ? -13.773 13.328 32.25 1 87.94 470 SER A O 1
ATOM 3861 N N . ILE A 1 471 ? -12.125 14.805 32.188 1 86.19 471 ILE A N 1
ATOM 3862 C CA . ILE A 1 471 ? -11.461 14.109 31.078 1 86.19 471 ILE A CA 1
ATOM 3863 C C . ILE A 1 471 ? -10.031 13.766 31.484 1 86.19 471 ILE A C 1
ATOM 3865 O O . ILE A 1 471 ? -9.305 14.609 32 1 86.19 471 ILE A O 1
ATOM 3869 N N . THR A 1 472 ? -9.672 12.562 31.328 1 75 472 THR A N 1
ATOM 3870 C CA . THR A 1 472 ? -8.305 12.141 31.594 1 75 472 THR A CA 1
ATOM 3871 C C . THR A 1 472 ? -7.461 12.203 30.328 1 75 472 THR A C 1
ATOM 3873 O O . THR A 1 472 ? -7.77 11.539 29.344 1 75 472 THR A O 1
ATOM 3876 N N . LEU A 1 473 ? -6.613 13.203 30.359 1 66.81 473 LEU A N 1
ATOM 3877 C CA . LEU A 1 473 ? -5.688 13.352 29.25 1 66.81 473 LEU A CA 1
ATOM 3878 C C . LEU A 1 473 ? -4.395 12.578 29.516 1 66.81 473 LEU A C 1
ATOM 3880 O O . LEU A 1 473 ? -3.779 12.734 30.562 1 66.81 473 LEU A O 1
ATOM 3884 N N . ASN A 1 474 ? -3.979 11.625 28.828 1 59.38 474 ASN A N 1
ATOM 3885 C CA . ASN A 1 474 ? -2.771 10.828 29 1 59.38 474 ASN A CA 1
ATOM 3886 C C . ASN A 1 474 ? -2.518 10.5 30.469 1 59.38 474 ASN A C 1
ATOM 3888 O O . ASN A 1 474 ? -3.449 10.484 31.266 1 59.38 474 ASN A O 1
ATOM 3892 N N . GLN A 1 475 ? -1.409 10.078 31.062 1 53.25 475 GLN A N 1
ATOM 3893 C CA . GLN A 1 475 ? -1.082 9.602 32.406 1 53.25 475 GLN A CA 1
ATOM 3894 C C . GLN A 1 475 ? -1.154 10.742 33.406 1 53.25 475 GLN A C 1
ATOM 3896 O O . GLN A 1 475 ? -1.261 10.5 34.625 1 53.25 475 GLN A O 1
ATOM 3901 N N . ASN A 1 476 ? -0.995 11.977 33.031 1 55.38 476 ASN A N 1
ATOM 3902 C CA . ASN A 1 476 ? -0.836 12.938 34.094 1 55.38 476 ASN A CA 1
ATOM 3903 C C . ASN A 1 476 ? -1.912 14.023 34.062 1 55.38 476 ASN A C 1
ATOM 3905 O O . ASN A 1 476 ? -2.385 14.484 35.094 1 55.38 476 ASN A O 1
ATOM 3909 N N . LEU A 1 477 ? -2.076 14.625 32.844 1 58.56 477 LEU A N 1
ATOM 3910 C CA . LEU A 1 477 ? -2.846 15.859 32.812 1 58.56 477 LEU A CA 1
ATOM 3911 C C . LEU A 1 477 ? -4.328 15.578 32.594 1 58.56 477 LEU A C 1
ATOM 3913 O O . LEU A 1 477 ? -4.695 14.805 31.703 1 58.56 477 LEU A O 1
ATOM 3917 N N . ASP A 1 478 ? -5.246 15.883 33.719 1 70.25 478 ASP A N 1
ATOM 3918 C CA . ASP A 1 478 ? -6.691 15.688 33.625 1 70.25 478 ASP A CA 1
ATOM 3919 C C . ASP A 1 478 ? -7.43 17.016 33.594 1 70.25 478 ASP A C 1
ATOM 3921 O O . ASP A 1 478 ? -6.969 18 34.188 1 70.25 478 ASP A O 1
ATOM 3925 N N . LEU A 1 479 ? -8.352 17.25 32.656 1 81.62 479 LEU A N 1
ATOM 3926 C CA . LEU A 1 479 ? -9.383 18.281 32.781 1 81.62 479 LEU A CA 1
ATOM 3927 C C . LEU A 1 479 ? -10.453 17.844 33.781 1 81.62 479 LEU A C 1
ATOM 3929 O O . LEU A 1 479 ? -11.227 16.922 33.5 1 81.62 479 LEU A O 1
ATOM 3933 N N . ALA A 1 480 ? -10.398 18.531 35.062 1 81.62 480 ALA A N 1
ATOM 3934 C CA . ALA A 1 480 ? -11.25 18.047 36.125 1 81.62 480 ALA A CA 1
ATOM 3935 C C . ALA A 1 480 ? -12.43 19 36.375 1 81.62 480 ALA A C 1
ATOM 3937 O O . ALA A 1 480 ? -12.266 20.219 36.312 1 81.62 480 ALA A O 1
ATOM 3938 N N . ASN A 1 481 ? -13.578 18.375 36.594 1 84.56 481 ASN A N 1
ATOM 3939 C CA . ASN A 1 481 ? -14.812 19.016 37.031 1 84.56 481 ASN A CA 1
ATOM 3940 C C . ASN A 1 481 ? -15.156 20.234 36.188 1 84.56 481 ASN A C 1
ATOM 3942 O O . ASN A 1 481 ? -15.344 21.328 36.688 1 84.56 481 ASN A O 1
ATOM 3946 N N . LEU A 1 482 ? -15.203 20.062 34.844 1 89 482 LEU A N 1
ATOM 3947 C CA . LEU A 1 482 ? -15.539 21.125 33.906 1 89 482 LEU A CA 1
ATOM 3948 C C . LEU A 1 482 ? -17.031 21.438 33.938 1 89 482 LEU A C 1
ATOM 3950 O O . LEU A 1 482 ? -17.859 20.547 33.688 1 89 482 LEU A O 1
ATOM 3954 N N . ASN A 1 483 ? -17.375 22.578 34.406 1 92.56 483 ASN A N 1
ATOM 3955 C CA . ASN A 1 483 ? -18.719 23.109 34.281 1 92.56 483 ASN A CA 1
ATOM 3956 C C . ASN A 1 483 ? -18.766 24.328 33.375 1 92.56 483 ASN A C 1
ATOM 3958 O O . ASN A 1 483 ? -18.484 25.453 33.781 1 92.56 483 ASN A O 1
ATOM 3962 N N . LEU A 1 484 ? -19.125 24.094 32.125 1 92.38 484 LEU A N 1
ATOM 3963 C CA . LEU A 1 484 ? -19.062 25.141 31.094 1 92.38 484 LEU A CA 1
ATOM 3964 C C . LEU A 1 484 ? -20.359 25.219 30.312 1 92.38 484 LEU A C 1
ATOM 3966 O O . LEU A 1 484 ? -21.031 24.203 30.094 1 92.38 484 LEU A O 1
ATOM 3970 N N . ASN A 1 485 ? -20.734 26.422 29.953 1 93.62 485 ASN A N 1
ATOM 3971 C CA . ASN A 1 485 ? -21.828 26.703 29.031 1 93.62 485 ASN A CA 1
ATOM 3972 C C . ASN A 1 485 ? -21.328 27.281 27.719 1 93.62 485 ASN A C 1
ATOM 3974 O O . ASN A 1 485 ? -21.016 28.484 27.641 1 93.62 485 ASN A O 1
ATOM 3978 N N . LEU A 1 486 ? -21.297 26.438 26.703 1 95.06 486 LEU A N 1
ATOM 3979 C CA . LEU A 1 486 ? -20.797 26.859 25.406 1 95.06 486 LEU A CA 1
ATOM 3980 C C . LEU A 1 486 ? -21.938 27.359 24.516 1 95.06 486 LEU A C 1
ATOM 3982 O O . LEU A 1 486 ? -22.906 26.625 24.281 1 95.06 486 LEU A O 1
ATOM 3986 N N . THR A 1 487 ? -21.828 28.562 24.047 1 94.62 487 THR A N 1
ATOM 3987 C CA . THR A 1 487 ? -22.828 29.156 23.172 1 94.62 487 THR A CA 1
ATOM 3988 C C . THR A 1 487 ? -22.312 29.25 21.734 1 94.62 487 THR A C 1
ATOM 3990 O O . THR A 1 487 ? -21.125 29.078 21.484 1 94.62 487 THR A O 1
ATOM 3993 N N . ASN A 1 488 ? -23.234 29.469 20.844 1 94.88 488 ASN A N 1
ATOM 3994 C CA . ASN A 1 488 ? -22.922 29.531 19.422 1 94.88 488 ASN A CA 1
ATOM 3995 C C . ASN A 1 488 ? -21.938 30.672 19.109 1 94.88 488 ASN A C 1
ATOM 3997 O O . ASN A 1 488 ? -22.141 31.797 19.547 1 94.88 488 ASN A O 1
ATOM 4001 N N . GLY A 1 489 ? -20.859 30.312 18.438 1 92.81 489 GLY A N 1
ATOM 4002 C CA . GLY A 1 489 ? -19.875 31.297 18.031 1 92.81 489 GLY A CA 1
ATOM 4003 C C . GLY A 1 489 ? -18.781 31.516 19.062 1 92.81 489 GLY A C 1
ATOM 4004 O O . GLY A 1 489 ? -17.906 32.375 18.875 1 92.81 489 GLY A O 1
ATOM 4005 N N . MET A 1 490 ? -18.797 30.781 20.062 1 93.69 490 MET A N 1
ATOM 4006 C CA . MET A 1 490 ? -17.828 30.938 21.141 1 93.69 490 MET A CA 1
ATOM 4007 C C . MET A 1 490 ? -16.438 30.5 20.703 1 93.69 490 MET A C 1
ATOM 4009 O O . MET A 1 490 ? -16.297 29.562 19.906 1 93.69 490 MET A O 1
ATOM 4013 N N . VAL A 1 491 ? -15.398 31.125 21.234 1 93.38 491 VAL A N 1
ATOM 4014 C CA . VAL A 1 491 ? -14 30.828 20.969 1 93.38 491 VAL A CA 1
ATOM 4015 C C . VAL A 1 491 ? -13.328 30.281 22.219 1 93.38 491 VAL A C 1
ATOM 4017 O O . VAL A 1 491 ? -13.445 30.859 23.297 1 93.38 491 VAL A O 1
ATOM 4020 N N . ILE A 1 492 ? -12.719 29.188 22.047 1 92.81 492 ILE A N 1
ATOM 4021 C CA . ILE A 1 492 ? -12.016 28.531 23.156 1 92.81 492 ILE A CA 1
ATOM 4022 C C . ILE A 1 492 ? -10.523 28.812 23.047 1 92.81 492 ILE A C 1
ATOM 4024 O O . ILE A 1 492 ? -9.922 28.641 21.984 1 92.81 492 ILE A O 1
ATOM 4028 N N . SER A 1 493 ? -9.914 29.281 24.078 1 89.62 493 SER A N 1
ATOM 4029 C CA . SER A 1 493 ? -8.484 29.531 24.141 1 89.62 493 SER A CA 1
ATOM 4030 C C . SER A 1 493 ? -7.84 28.766 25.297 1 89.62 493 SER A C 1
ATOM 4032 O O . SER A 1 493 ? -8.539 28.188 26.125 1 89.62 493 SER A O 1
ATOM 4034 N N . GLY A 1 494 ? -6.539 28.688 25.297 1 85.69 494 GLY A N 1
ATOM 4035 C CA . GLY A 1 494 ? -5.785 28 26.328 1 85.69 494 GLY A CA 1
ATOM 4036 C C . GLY A 1 494 ? -4.367 27.672 25.922 1 85.69 494 GLY A C 1
ATOM 4037 O O . GLY A 1 494 ? -4.02 27.781 24.734 1 85.69 494 GLY A O 1
ATOM 4038 N N . GLU A 1 495 ? -3.635 27.188 26.875 1 82.31 495 GLU A N 1
ATOM 4039 C CA . GLU A 1 495 ? -2.244 26.828 26.625 1 82.31 495 GLU A CA 1
ATOM 4040 C C . GLU A 1 495 ? -2.146 25.547 25.812 1 82.31 495 GLU A C 1
ATOM 4042 O O . GLU A 1 495 ? -3.131 24.812 25.672 1 82.31 495 GLU A O 1
ATOM 4047 N N . ASN A 1 496 ? -0.956 25.328 25.312 1 81.56 496 ASN A N 1
ATOM 4048 C CA . ASN A 1 496 ? -0.737 24.078 24.578 1 81.56 496 ASN A CA 1
ATOM 4049 C C . ASN A 1 496 ? -0.887 22.859 25.484 1 81.56 496 ASN A C 1
ATOM 4051 O O . ASN A 1 496 ? -0.358 22.844 26.609 1 81.56 496 ASN A O 1
ATOM 4055 N N . GLY A 1 497 ? -1.642 21.953 25.047 1 78 497 GLY A N 1
ATOM 4056 C CA . GLY A 1 497 ? -1.84 20.75 25.844 1 78 497 GLY A CA 1
ATOM 4057 C C . GLY A 1 497 ? -2.92 20.891 26.891 1 78 497 GLY A C 1
ATOM 4058 O O . GLY A 1 497 ? -3.072 20.016 27.75 1 78 497 GLY A O 1
ATOM 4059 N N . SER A 1 498 ? -3.65 21.938 26.797 1 80.38 498 SER A N 1
ATOM 4060 C CA . SER A 1 498 ? -4.664 22.188 27.812 1 80.38 498 SER A CA 1
ATOM 4061 C C . SER A 1 498 ? -5.914 21.344 27.578 1 80.38 498 SER A C 1
ATOM 4063 O O . SER A 1 498 ? -6.836 21.344 28.391 1 80.38 498 SER A O 1
ATOM 4065 N N . GLY A 1 499 ? -5.996 20.703 26.422 1 84.38 499 GLY A N 1
ATOM 4066 C CA . GLY A 1 499 ? -7.113 19.812 26.172 1 84.38 499 GLY A CA 1
ATOM 4067 C C . GLY A 1 499 ? -8.148 20.406 25.234 1 84.38 499 GLY A C 1
ATOM 4068 O O . GLY A 1 499 ? -9.242 19.859 25.062 1 84.38 499 GLY A O 1
ATOM 4069 N N . LYS A 1 500 ? -7.863 21.516 24.594 1 89.56 500 LYS A N 1
ATOM 4070 C CA . LYS A 1 500 ? -8.789 22.188 23.703 1 89.56 500 LYS A CA 1
ATOM 4071 C C . LYS A 1 500 ? -9.258 21.25 22.578 1 89.56 500 LYS A C 1
ATOM 4073 O O . LYS A 1 500 ? -10.461 21.062 22.375 1 89.56 500 LYS A O 1
ATOM 4078 N N . SER A 1 501 ? -8.266 20.625 21.891 1 89.38 501 SER A N 1
ATOM 4079 C CA . SER A 1 501 ? -8.586 19.719 20.797 1 89.38 501 SER A CA 1
ATOM 4080 C C . SER A 1 501 ? -9.281 18.453 21.328 1 89.38 501 SER A C 1
ATOM 4082 O O . SER A 1 501 ? -10.156 17.906 20.656 1 89.38 501 SER A O 1
ATOM 4084 N N . THR A 1 502 ? -8.891 18.062 22.484 1 88.56 502 THR A N 1
ATOM 4085 C CA . THR A 1 502 ? -9.508 16.891 23.094 1 88.56 502 THR A CA 1
ATOM 4086 C C . THR A 1 502 ? -10.992 17.141 23.375 1 88.56 502 THR A C 1
ATOM 4088 O O . THR A 1 502 ? -11.828 16.266 23.125 1 88.56 502 THR A O 1
ATOM 4091 N N . LEU A 1 503 ? -11.266 18.297 23.875 1 92.12 503 LEU A N 1
ATOM 4092 C CA . LEU A 1 503 ? -12.656 18.656 24.156 1 92.12 503 LEU A CA 1
ATOM 4093 C C . LEU A 1 503 ? -13.484 18.656 22.875 1 92.12 503 LEU A C 1
ATOM 4095 O O . LEU A 1 503 ? -14.594 18.109 22.844 1 92.12 503 LEU A O 1
ATOM 4099 N N . LEU A 1 504 ? -12.969 19.266 21.797 1 94.75 504 LEU A N 1
ATOM 4100 C CA . LEU A 1 504 ? -13.672 19.281 20.516 1 94.75 504 LEU A CA 1
ATOM 4101 C C . LEU A 1 504 ? -13.898 17.875 20 1 94.75 504 LEU A C 1
ATOM 4103 O O . LEU A 1 504 ? -14.984 17.562 19.5 1 94.75 504 LEU A O 1
ATOM 4107 N N . LYS A 1 505 ? -12.906 17.078 20.141 1 93.31 505 LYS A N 1
ATOM 4108 C CA . LYS A 1 505 ? -13.016 15.711 19.656 1 93.31 505 LYS A CA 1
ATOM 4109 C C . LYS A 1 505 ? -14.062 14.93 20.438 1 93.31 505 LYS A C 1
ATOM 4111 O O . LYS A 1 505 ? -14.742 14.062 19.891 1 93.31 505 LYS A O 1
ATOM 4116 N N . ILE A 1 506 ? -14.164 15.188 21.703 1 93.5 506 ILE A N 1
ATOM 4117 C CA . ILE A 1 506 ? -15.18 14.531 22.516 1 93.5 506 ILE A CA 1
ATOM 4118 C C . ILE A 1 506 ? -16.562 14.883 22 1 93.5 506 ILE A C 1
ATOM 4120 O O . ILE A 1 506 ? -17.453 14.023 21.953 1 93.5 506 ILE A O 1
ATOM 4124 N N . LEU A 1 507 ? -16.734 16.078 21.547 1 95.38 507 LEU A N 1
ATOM 4125 C CA . LEU A 1 507 ? -18.031 16.547 21.078 1 95.38 507 LEU A CA 1
ATOM 4126 C C . LEU A 1 507 ? -18.422 15.836 19.781 1 95.38 507 LEU A C 1
ATOM 4128 O O . LEU A 1 507 ? -19.609 15.836 19.406 1 95.38 507 LEU A O 1
ATOM 4132 N N . THR A 1 508 ? -17.5 15.281 19.094 1 95.25 508 THR A N 1
ATOM 4133 C CA . THR A 1 508 ? -17.812 14.555 17.875 1 95.25 508 THR A CA 1
ATOM 4134 C C . THR A 1 508 ? -18.375 13.18 18.188 1 95.25 508 THR A C 1
ATOM 4136 O O . THR A 1 508 ? -18.938 12.516 17.312 1 95.25 508 THR A O 1
ATOM 4139 N N . GLY A 1 509 ? -18.125 12.766 19.391 1 92.69 509 GLY A N 1
ATOM 4140 C CA . GLY A 1 509 ? -18.516 11.422 19.781 1 92.69 509 GLY A CA 1
ATOM 4141 C C . GLY A 1 509 ? -17.422 10.398 19.562 1 92.69 509 GLY A C 1
ATOM 4142 O O . GLY A 1 509 ? -17.562 9.234 19.938 1 92.69 509 GLY A O 1
ATOM 4143 N N . ARG A 1 510 ? -16.328 10.836 19.062 1 92.12 510 ARG A N 1
ATOM 4144 C CA . ARG A 1 510 ? -15.227 9.93 18.75 1 92.12 510 ARG A CA 1
ATOM 4145 C C . ARG A 1 510 ? -14 10.242 19.594 1 92.12 510 ARG A C 1
ATOM 4147 O O . ARG A 1 510 ? -12.898 9.781 19.297 1 92.12 510 ARG A O 1
ATOM 4154 N N . GLY A 1 511 ? -14.227 11.039 20.562 1 89.94 511 GLY A N 1
ATOM 4155 C CA . GLY A 1 511 ? -13.125 11.438 21.422 1 89.94 511 GLY A CA 1
ATOM 4156 C C . GLY A 1 511 ? -12.898 10.484 22.578 1 89.94 511 GLY A C 1
ATOM 4157 O O . GLY A 1 511 ? -13.43 9.375 22.594 1 89.94 511 GLY A O 1
ATOM 4158 N N . LEU A 1 512 ? -12.109 10.922 23.516 1 82.31 512 LEU A N 1
ATOM 4159 C CA . LEU A 1 512 ? -11.797 10.164 24.719 1 82.31 512 LEU A CA 1
ATOM 4160 C C . LEU A 1 512 ? -13.031 10.008 25.594 1 82.31 512 LEU A C 1
ATOM 4162 O O . LEU A 1 512 ? -13.969 10.805 25.5 1 82.31 512 LEU A O 1
ATOM 4166 N N . SER A 1 513 ? -12.922 9 26.375 1 83.75 513 SER A N 1
ATOM 4167 C CA . SER A 1 513 ? -13.992 8.82 27.344 1 83.75 513 SER A CA 1
ATOM 4168 C C . SER A 1 513 ? -13.969 9.914 28.406 1 83.75 513 SER A C 1
ATOM 4170 O O . SER A 1 513 ? -12.906 10.477 28.703 1 83.75 513 SER A O 1
ATOM 4172 N N . TYR A 1 514 ? -15.125 10.258 28.844 1 87.81 514 TYR A N 1
ATOM 4173 C CA . TYR A 1 514 ? -15.227 11.312 29.859 1 87.81 514 TYR A CA 1
ATOM 4174 C C . TYR A 1 514 ? -16.234 10.93 30.938 1 87.81 514 TYR A C 1
ATOM 4176 O O . TYR A 1 514 ? -17.094 10.07 30.719 1 87.81 514 TYR A O 1
ATOM 4184 N N . GLN A 1 515 ? -15.984 11.5 32.094 1 86.94 515 GLN A N 1
ATOM 4185 C CA . GLN A 1 515 ? -16.938 11.391 33.188 1 86.94 515 GLN A CA 1
ATOM 4186 C C . GLN A 1 515 ? -17.828 12.633 33.281 1 86.94 515 GLN A C 1
ATOM 4188 O O . GLN A 1 515 ? -17.438 13.711 32.844 1 86.94 515 GLN A O 1
ATOM 4193 N N . GLY A 1 516 ? -19.016 12.438 33.688 1 92.56 516 GLY A N 1
ATOM 4194 C CA . GLY A 1 516 ? -19.969 13.547 33.719 1 92.56 516 GLY A CA 1
ATOM 4195 C C . GLY A 1 516 ? -20.953 13.531 32.562 1 92.56 516 GLY A C 1
ATOM 4196 O O . GLY A 1 516 ? -21.312 12.461 32.062 1 92.56 516 GLY A O 1
ATOM 4197 N N . GLN A 1 517 ? -21.516 14.852 32.344 1 93.94 517 GLN A N 1
ATOM 4198 C CA . GLN A 1 517 ? -22.531 14.914 31.312 1 93.94 517 GLN A CA 1
ATOM 4199 C C . GLN A 1 517 ? -22.266 16.078 30.344 1 93.94 517 GLN A C 1
ATOM 4201 O O . GLN A 1 517 ? -21.859 17.156 30.781 1 93.94 517 GLN A O 1
ATOM 4206 N N . ILE A 1 518 ? -22.438 15.805 29.156 1 95.5 518 ILE A N 1
ATOM 4207 C CA . ILE A 1 518 ? -22.422 16.828 28.109 1 95.5 518 ILE A CA 1
ATOM 4208 C C . ILE A 1 518 ? -23.781 16.859 27.422 1 95.5 518 ILE A C 1
ATOM 4210 O O . ILE A 1 518 ? -24.219 15.875 26.828 1 95.5 518 ILE A O 1
ATOM 4214 N N . LYS A 1 519 ? -24.406 18 27.5 1 95.75 519 LYS A N 1
ATOM 4215 C CA . LYS A 1 519 ? -25.766 18.109 26.984 1 95.75 519 LYS A CA 1
ATOM 4216 C C . LYS A 1 519 ? -25.812 19.078 25.797 1 95.75 519 LYS A C 1
ATOM 4218 O O . LYS A 1 519 ? -25.266 20.172 25.859 1 95.75 519 LYS A O 1
ATOM 4223 N N . LEU A 1 520 ? -26.391 18.656 24.734 1 95.75 520 LEU A N 1
ATOM 4224 C CA . LEU A 1 520 ? -26.812 19.516 23.641 1 95.75 520 LEU A CA 1
ATOM 4225 C C . LEU A 1 520 ? -28.266 19.969 23.828 1 95.75 520 LEU A C 1
ATOM 4227 O O . LEU A 1 520 ? -29.188 19.25 23.484 1 95.75 520 LEU A O 1
ATOM 4231 N N . ASP A 1 521 ? -28.344 21.156 24.297 1 94.56 521 ASP A N 1
ATOM 4232 C CA . ASP A 1 521 ? -29.625 21.609 24.828 1 94.56 521 ASP A CA 1
ATOM 4233 C C . ASP A 1 521 ? -30.141 20.672 25.922 1 94.56 521 ASP A C 1
ATOM 4235 O O . ASP A 1 521 ? -29.531 20.578 26.984 1 94.56 521 ASP A O 1
ATOM 4239 N N . GLU A 1 522 ? -31.141 19.797 25.516 1 90.25 522 GLU A N 1
ATOM 4240 C CA . GLU A 1 522 ? -31.719 18.953 26.547 1 90.25 522 GLU A CA 1
ATOM 4241 C C . GLU A 1 522 ? -31.281 17.5 26.406 1 90.25 522 GLU A C 1
ATOM 4243 O O . GLU A 1 522 ? -31.5 16.688 27.297 1 90.25 522 GLU A O 1
ATOM 4248 N N . LEU A 1 523 ? -30.609 17.328 25.422 1 91.31 523 LEU A N 1
ATOM 4249 C CA . LEU A 1 523 ? -30.266 15.945 25.125 1 91.31 523 LEU A CA 1
ATOM 4250 C C . LEU A 1 523 ? -28.797 15.68 25.438 1 91.31 523 LEU A C 1
ATOM 4252 O O . LEU A 1 523 ? -27.938 16.516 25.141 1 91.31 523 LEU A O 1
ATOM 4256 N N . ASP A 1 524 ? -28.531 14.547 26 1 92.38 524 ASP A N 1
ATOM 4257 C CA . ASP A 1 524 ? -27.156 14.156 26.297 1 92.38 524 ASP A CA 1
ATOM 4258 C C . ASP A 1 524 ? -26.438 13.695 25.031 1 92.38 524 ASP A C 1
ATOM 4260 O O . ASP A 1 524 ? -27.031 13.055 24.172 1 92.38 524 ASP A O 1
ATOM 4264 N N . LEU A 1 525 ? -25.156 13.938 24.953 1 92.94 525 LEU A N 1
ATOM 4265 C CA . LEU A 1 525 ? -24.328 13.547 23.812 1 92.94 525 LEU A CA 1
ATOM 4266 C C . LEU A 1 525 ? -24.359 12.031 23.625 1 92.94 525 LEU A C 1
ATOM 4268 O O . LEU A 1 525 ? -24.359 11.547 22.484 1 92.94 525 LEU A O 1
ATOM 4272 N N . LYS A 1 526 ? -24.453 11.312 24.688 1 87.81 526 LYS A N 1
ATOM 4273 C CA . LYS A 1 526 ? -24.406 9.852 24.656 1 87.81 526 LYS A CA 1
ATOM 4274 C C . LYS A 1 526 ? -25.719 9.273 24.125 1 87.81 526 LYS A C 1
ATOM 4276 O O . LYS A 1 526 ? -25.781 8.094 23.781 1 87.81 526 LYS A O 1
ATOM 4281 N N . ASP A 1 527 ? -26.703 10.125 24.016 1 85.94 527 ASP A N 1
ATOM 4282 C CA . ASP A 1 527 ? -28 9.672 23.531 1 85.94 527 ASP A CA 1
ATOM 4283 C C . ASP A 1 527 ? -28.031 9.586 22 1 85.94 527 ASP A C 1
ATOM 4285 O O . ASP A 1 527 ? -28.906 8.953 21.422 1 85.94 527 ASP A O 1
ATOM 4289 N N . PHE A 1 528 ? -27.094 10.242 21.359 1 84.94 528 PHE A N 1
ATOM 4290 C CA . PHE A 1 528 ? -27.031 10.211 19.906 1 84.94 528 PHE A CA 1
ATOM 4291 C C . PHE A 1 528 ? -26.25 8.992 19.422 1 84.94 528 PHE A C 1
ATOM 4293 O O . PHE A 1 528 ? -25.312 8.547 20.078 1 84.94 528 PHE A O 1
ATOM 4300 N N . SER A 1 529 ? -26.672 8.484 18.328 1 77 529 SER A N 1
ATOM 4301 C CA . SER A 1 529 ? -25.922 7.398 17.719 1 77 529 SER A CA 1
ATOM 4302 C C . SER A 1 529 ? -24.625 7.91 17.094 1 77 529 SER A C 1
ATOM 4304 O O . SER A 1 529 ? -24.5 9.094 16.766 1 77 529 SER A O 1
ATOM 4306 N N . ALA A 1 530 ? -23.703 7.039 16.938 1 80.38 530 ALA A N 1
ATOM 4307 C CA . ALA A 1 530 ? -22.422 7.395 16.312 1 80.38 530 ALA A CA 1
ATOM 4308 C C . ALA A 1 530 ? -22.625 7.902 14.891 1 80.38 530 ALA A C 1
ATOM 4310 O O . ALA A 1 530 ? -21.922 8.828 14.453 1 80.38 530 ALA A O 1
ATOM 4311 N N . SER A 1 531 ? -23.547 7.336 14.266 1 75.62 531 SER A N 1
ATOM 4312 C CA . SER A 1 531 ? -23.844 7.738 12.891 1 75.62 531 SER A CA 1
ATOM 4313 C C . SER A 1 531 ? -24.422 9.148 12.836 1 75.62 531 SER A C 1
ATOM 4315 O O . SER A 1 531 ? -24.062 9.938 11.961 1 75.62 531 SER A O 1
ATOM 4317 N N . GLN A 1 532 ? -25.281 9.484 13.719 1 79.62 532 GLN A N 1
ATOM 4318 C CA . GLN A 1 532 ? -25.859 10.82 13.789 1 79.62 532 GLN A CA 1
ATOM 4319 C C . GLN A 1 532 ? -24.797 11.875 14.055 1 79.62 532 GLN A C 1
ATOM 4321 O O . GLN A 1 532 ? -24.766 12.922 13.406 1 79.62 532 GLN A O 1
ATOM 4326 N N . LEU A 1 533 ? -23.984 11.508 14.969 1 89.12 533 LEU A N 1
ATOM 4327 C CA . LEU A 1 533 ? -22.938 12.461 15.305 1 89.12 533 LEU A CA 1
ATOM 4328 C C . LEU A 1 533 ? -21.953 12.617 14.156 1 89.12 533 LEU A C 1
ATOM 4330 O O . LEU A 1 533 ? -21.5 13.727 13.867 1 89.12 533 LEU A O 1
ATOM 4334 N N . PHE A 1 534 ? -21.719 11.578 13.523 1 87.69 534 PHE A N 1
ATOM 4335 C CA . PHE A 1 534 ? -20.75 11.617 12.43 1 87.69 534 PHE A CA 1
ATOM 4336 C C . PHE A 1 534 ? -21.266 12.508 11.305 1 87.69 534 PHE A C 1
ATOM 4338 O O . PHE A 1 534 ? -20.469 13.211 10.664 1 87.69 534 PHE A O 1
ATOM 4345 N N . HIS A 1 535 ? -22.5 12.539 11.086 1 81.31 535 HIS A N 1
ATOM 4346 C CA . HIS A 1 535 ? -23.047 13.258 9.945 1 81.31 535 HIS A CA 1
ATOM 4347 C C . HIS A 1 535 ? -23.453 14.68 10.328 1 81.31 535 HIS A C 1
ATOM 4349 O O . HIS A 1 535 ? -23.641 15.531 9.461 1 81.31 535 HIS A O 1
ATOM 4355 N N . ASN A 1 536 ? -23.516 14.906 11.625 1 89.75 536 ASN A N 1
ATOM 4356 C CA . ASN A 1 536 ? -24.047 16.203 12.016 1 89.75 536 ASN A CA 1
ATOM 4357 C C . ASN A 1 536 ? -23.016 17.031 12.773 1 89.75 536 ASN A C 1
ATOM 4359 O O . ASN A 1 536 ? -23.203 18.25 12.945 1 89.75 536 ASN A O 1
ATOM 4363 N N . VAL A 1 537 ? -22.016 16.438 13.195 1 95.25 537 VAL A N 1
ATOM 4364 C CA . VAL A 1 537 ? -20.938 17.156 13.875 1 95.25 537 VAL A CA 1
ATOM 4365 C C . VAL A 1 537 ? -19.688 17.141 13.008 1 95.25 537 VAL A C 1
ATOM 4367 O O . VAL A 1 537 ? -19.109 16.094 12.742 1 95.25 537 VAL A O 1
ATOM 4370 N N . TYR A 1 538 ? -19.266 18.328 12.594 1 94.81 538 TYR A N 1
ATOM 4371 C CA . TYR A 1 538 ? -18.094 18.484 11.75 1 94.81 538 TYR A CA 1
ATOM 4372 C C . TYR A 1 538 ? -16.891 18.953 12.578 1 94.81 538 TYR A C 1
ATOM 4374 O O . TYR A 1 538 ? -17.016 19.828 13.422 1 94.81 538 TYR A O 1
ATOM 4382 N N . TYR A 1 539 ? -15.867 18.25 12.445 1 95.62 539 TYR A N 1
ATOM 4383 C CA . TYR A 1 539 ? -14.609 18.625 13.094 1 95.62 539 TYR A CA 1
ATOM 4384 C C . TYR A 1 539 ? -13.5 18.812 12.07 1 95.62 539 TYR A C 1
ATOM 4386 O O . TYR A 1 539 ? -13.148 17.875 11.344 1 95.62 539 TYR A O 1
ATOM 4394 N N . LEU A 1 540 ? -12.953 20.031 11.984 1 91.88 540 LEU A N 1
ATOM 4395 C CA . LEU A 1 540 ? -11.883 20.375 11.055 1 91.88 540 LEU A CA 1
ATOM 4396 C C . LEU A 1 540 ? -10.648 20.875 11.797 1 91.88 540 LEU A C 1
ATOM 4398 O O . LEU A 1 540 ? -10.766 21.594 12.789 1 91.88 540 LEU A O 1
ATOM 4402 N N . THR A 1 541 ? -9.531 20.406 11.289 1 88.31 541 THR A N 1
ATOM 4403 C CA . THR A 1 541 ? -8.273 20.875 11.867 1 88.31 541 THR A CA 1
ATOM 4404 C C . THR A 1 541 ? -7.457 21.656 10.836 1 88.31 541 THR A C 1
ATOM 4406 O O . THR A 1 541 ? -7.664 21.5 9.633 1 88.31 541 THR A O 1
ATOM 4409 N N . GLY A 1 542 ? -6.699 22.547 11.312 1 75.5 542 GLY A N 1
ATOM 4410 C CA . GLY A 1 542 ? -5.852 23.344 10.438 1 75.5 542 GLY A CA 1
ATOM 4411 C C . GLY A 1 542 ? -4.707 22.547 9.836 1 75.5 542 GLY A C 1
ATOM 4412 O O . GLY A 1 542 ? -4.023 23.016 8.922 1 75.5 542 GLY A O 1
ATOM 4413 N N . GLN A 1 543 ? -4.469 21.453 10.312 1 64.25 543 GLN A N 1
ATOM 4414 C CA . GLN A 1 543 ? -3.322 20.672 9.852 1 64.25 543 GLN A CA 1
ATOM 4415 C C . GLN A 1 543 ? -3.668 19.891 8.586 1 64.25 543 GLN A C 1
ATOM 4417 O O . GLN A 1 543 ? -4.527 19 8.617 1 64.25 543 GLN A O 1
ATOM 4422 N N . LEU A 1 544 ? -3.656 20.672 7.457 1 57.78 544 LEU A N 1
ATOM 4423 C CA . LEU A 1 544 ? -4.043 19.984 6.227 1 57.78 544 LEU A CA 1
ATOM 4424 C C . LEU A 1 544 ? -3.033 18.891 5.871 1 57.78 544 LEU A C 1
ATOM 4426 O O . LEU A 1 544 ? -1.829 19.156 5.812 1 57.78 544 LEU A O 1
ATOM 4430 N N . THR A 1 545 ? -3.428 17.703 6.047 1 54.94 545 THR A N 1
ATOM 4431 C CA . THR A 1 545 ? -2.588 16.547 5.727 1 54.94 545 THR A CA 1
ATOM 4432 C C . THR A 1 545 ? -2.336 16.469 4.223 1 54.94 545 THR A C 1
ATOM 4434 O O . THR A 1 545 ? -3.113 17 3.43 1 54.94 545 THR A O 1
ATOM 4437 N N . ALA A 1 546 ? -1.162 16.125 3.797 1 50.81 546 ALA A N 1
ATOM 4438 C CA . ALA A 1 546 ? -0.575 15.938 2.473 1 50.81 546 ALA A CA 1
ATOM 4439 C C . ALA A 1 546 ? -1.591 15.352 1.499 1 50.81 546 ALA A C 1
ATOM 4441 O O . ALA A 1 546 ? -1.493 15.555 0.288 1 50.81 546 ALA A O 1
ATOM 4442 N N . TYR A 1 547 ? -2.629 14.664 2.041 1 52.84 547 TYR A N 1
ATOM 4443 C CA . TYR A 1 547 ? -3.443 13.867 1.126 1 52.84 547 TYR A CA 1
ATOM 4444 C C . TYR A 1 547 ? -4.613 14.688 0.588 1 52.84 547 TYR A C 1
ATOM 4446 O O . TYR A 1 547 ? -5.426 14.188 -0.189 1 52.84 547 TYR A O 1
ATOM 4454 N N . ASN A 1 548 ? -4.676 15.984 1.02 1 53.62 548 ASN A N 1
ATOM 4455 C CA . ASN A 1 548 ? -5.941 16.656 0.744 1 53.62 548 ASN A CA 1
ATOM 4456 C C . ASN A 1 548 ? -5.891 17.422 -0.574 1 53.62 548 ASN A C 1
ATOM 4458 O O . ASN A 1 548 ? -5.25 18.469 -0.664 1 53.62 548 ASN A O 1
ATOM 4462 N N . ASP A 1 549 ? -5.93 16.609 -1.671 1 53.56 549 ASP A N 1
ATOM 4463 C CA . ASP A 1 549 ? -6.266 17.328 -2.895 1 53.56 549 ASP A CA 1
ATOM 4464 C C . ASP A 1 549 ? -7.656 17.953 -2.801 1 53.56 549 ASP A C 1
ATOM 4466 O O . ASP A 1 549 ? -8.664 17.25 -2.863 1 53.56 549 ASP A O 1
ATOM 4470 N N . ILE A 1 550 ? -7.789 19.078 -2.164 1 54.03 550 ILE A N 1
ATOM 4471 C CA . ILE A 1 550 ? -9.047 19.75 -1.873 1 54.03 550 ILE A CA 1
ATOM 4472 C C . ILE A 1 550 ? -9.758 20.094 -3.178 1 54.03 550 ILE A C 1
ATOM 4474 O O . ILE A 1 550 ? -10.984 20.25 -3.201 1 54.03 550 ILE A O 1
ATOM 4478 N N . THR A 1 551 ? -9 20.266 -4.297 1 51.5 551 THR A N 1
ATOM 4479 C CA . THR A 1 551 ? -9.617 20.969 -5.422 1 51.5 551 THR A CA 1
ATOM 4480 C C . THR A 1 551 ? -10.891 20.266 -5.867 1 51.5 551 THR A C 1
ATOM 4482 O O . THR A 1 551 ? -11.812 20.906 -6.379 1 51.5 551 THR A O 1
ATOM 4485 N N . ASP A 1 552 ? -10.961 19.062 -5.75 1 53.19 552 ASP A N 1
ATOM 4486 C CA . ASP A 1 552 ? -12.094 18.594 -6.551 1 53.19 552 ASP A CA 1
ATOM 4487 C C . ASP A 1 552 ? -13.336 18.422 -5.684 1 53.19 552 ASP A C 1
ATOM 4489 O O . ASP A 1 552 ? -14.461 18.391 -6.195 1 53.19 552 ASP A O 1
ATOM 4493 N N . PHE A 1 553 ? -13.156 18.703 -4.328 1 61.09 553 PHE A N 1
ATOM 4494 C CA . PHE A 1 553 ? -14.328 18.297 -3.562 1 61.09 553 PHE A CA 1
ATOM 4495 C C . PHE A 1 553 ? -15.273 19.469 -3.346 1 61.09 553 PHE A C 1
ATOM 4497 O O . PHE A 1 553 ? -14.945 20.406 -2.619 1 61.09 553 PHE A O 1
ATOM 4504 N N . GLY A 1 554 ? -16.375 19.656 -4.156 1 62.31 554 GLY A N 1
ATOM 4505 C CA . GLY A 1 554 ? -17.516 20.5 -3.846 1 62.31 554 GLY A CA 1
ATOM 4506 C C . GLY A 1 554 ? -17.281 21.969 -4.191 1 62.31 554 GLY A C 1
ATOM 4507 O O . GLY A 1 554 ? -18.078 22.828 -3.818 1 62.31 554 GLY A O 1
ATOM 4508 N N . TYR A 1 555 ? -16.016 22.219 -4.727 1 69.75 555 TYR A N 1
ATOM 4509 C CA . TYR A 1 555 ? -15.695 23.609 -5.004 1 69.75 555 TYR A CA 1
ATOM 4510 C C . TYR A 1 555 ? -16.719 24.234 -5.949 1 69.75 555 TYR A C 1
ATOM 4512 O O . TYR A 1 555 ? -17.234 25.312 -5.688 1 69.75 555 TYR A O 1
ATOM 4520 N N . SER A 1 556 ? -17.031 23.438 -6.961 1 64.12 556 SER A N 1
ATOM 4521 C CA . SER A 1 556 ? -17.984 23.953 -7.945 1 64.12 556 SER A CA 1
ATOM 4522 C C . SER A 1 556 ? -19.359 24.141 -7.332 1 64.12 556 SER A C 1
ATOM 4524 O O . SER A 1 556 ? -20.047 25.125 -7.613 1 64.12 556 SER A O 1
ATOM 4526 N N . GLU A 1 557 ? -19.688 23.312 -6.516 1 64.56 557 GLU A N 1
ATOM 4527 C CA . GLU A 1 557 ? -20.984 23.391 -5.844 1 64.56 557 GLU A CA 1
ATOM 4528 C C . GLU A 1 557 ? -21.016 24.578 -4.871 1 64.56 557 GLU A C 1
ATOM 4530 O O . GLU A 1 557 ? -22.031 25.281 -4.785 1 64.56 557 GLU A O 1
ATOM 4535 N N . ALA A 1 558 ? -19.953 24.734 -4.156 1 71.75 558 ALA A N 1
ATOM 4536 C CA . ALA A 1 558 ? -19.859 25.828 -3.195 1 71.75 558 ALA A CA 1
ATOM 4537 C C . ALA A 1 558 ? -19.906 27.188 -3.904 1 71.75 558 ALA A C 1
ATOM 4539 O O . ALA A 1 558 ? -20.547 28.125 -3.42 1 71.75 558 ALA A O 1
ATOM 4540 N N . LEU A 1 559 ? -19.312 27.188 -5.055 1 71.94 559 LEU A N 1
ATOM 4541 C CA . LEU A 1 559 ? -19.297 28.422 -5.828 1 71.94 559 LEU A CA 1
ATOM 4542 C C . LEU A 1 559 ? -20.688 28.766 -6.348 1 71.94 559 LEU A C 1
ATOM 4544 O O . LEU A 1 559 ? -21.078 29.938 -6.348 1 71.94 559 LEU A O 1
ATOM 4548 N N . LEU A 1 560 ? -21.359 27.828 -6.773 1 65.38 560 LEU A N 1
ATOM 4549 C CA . LEU A 1 560 ? -22.688 28.016 -7.324 1 65.38 560 LEU A CA 1
ATOM 4550 C C . LEU A 1 560 ? -23.672 28.469 -6.242 1 65.38 560 LEU A C 1
ATOM 4552 O O . LEU A 1 560 ? -24.562 29.281 -6.504 1 65.38 560 LEU A O 1
ATOM 4556 N N . ASN A 1 561 ? -23.406 28.016 -5.086 1 68.19 561 ASN A N 1
ATOM 4557 C CA . ASN A 1 561 ? -24.328 28.297 -3.992 1 68.19 561 ASN A CA 1
ATOM 4558 C C . ASN A 1 561 ? -23.969 29.594 -3.279 1 68.19 561 ASN A C 1
ATOM 4560 O O . ASN A 1 561 ? -24.781 30.156 -2.547 1 68.19 561 ASN A O 1
ATOM 4564 N N . CYS A 1 562 ? -22.75 29.984 -3.506 1 76.12 562 CYS A N 1
ATOM 4565 C CA . CYS A 1 562 ? -22.297 31.188 -2.834 1 76.12 562 CYS A CA 1
ATOM 4566 C C . CYS A 1 562 ? -22.922 32.438 -3.455 1 76.12 562 CYS A C 1
ATOM 4568 O O . CYS A 1 562 ? -22.75 32.688 -4.648 1 76.12 562 CYS A O 1
ATOM 4570 N N . LYS A 1 563 ? -23.797 33.125 -2.738 1 76.06 563 LYS A N 1
ATOM 4571 C CA . LYS A 1 563 ? -24.516 34.312 -3.236 1 76.06 563 LYS A CA 1
ATOM 4572 C C . LYS A 1 563 ? -23.844 35.594 -2.781 1 76.06 563 LYS A C 1
ATOM 4574 O O . LYS A 1 563 ? -24.219 36.688 -3.217 1 76.06 563 LYS A O 1
ATOM 4579 N N . ASN A 1 564 ? -22.844 35.562 -1.991 1 86.75 564 ASN A N 1
ATOM 4580 C CA . ASN A 1 564 ? -22.203 36.75 -1.442 1 86.75 564 ASN A CA 1
ATOM 4581 C C . ASN A 1 564 ? -21 37.188 -2.289 1 86.75 564 ASN A C 1
ATOM 4583 O O . ASN A 1 564 ? -19.969 36.5 -2.289 1 86.75 564 ASN A O 1
ATOM 4587 N N . PRO A 1 565 ? -21.047 38.219 -2.9 1 88.62 565 PRO A N 1
ATOM 4588 C CA . PRO A 1 565 ? -19.953 38.688 -3.764 1 88.62 565 PRO A CA 1
ATOM 4589 C C . PRO A 1 565 ? -18.656 38.938 -2.998 1 88.62 565 PRO A C 1
ATOM 4591 O O . PRO A 1 565 ? -17.562 38.844 -3.564 1 88.62 565 PRO A O 1
ATOM 4594 N N . GLN A 1 566 ? -18.781 39.281 -1.74 1 91.06 566 GLN A N 1
ATOM 4595 C CA . GLN A 1 566 ? -17.578 39.562 -0.946 1 91.06 566 GLN A CA 1
ATOM 4596 C C . GLN A 1 566 ? -16.75 38.281 -0.768 1 91.06 566 GLN A C 1
ATOM 4598 O O . GLN A 1 566 ? -15.523 38.344 -0.649 1 91.06 566 GLN A O 1
ATOM 4603 N N . VAL A 1 567 ? -17.422 37.25 -0.713 1 91.56 567 VAL A N 1
ATOM 4604 C CA . VAL A 1 567 ? -16.703 35.969 -0.593 1 91.56 567 VAL A CA 1
ATOM 4605 C C . VAL A 1 567 ? -15.953 35.688 -1.889 1 91.56 567 VAL A C 1
ATOM 4607 O O . VAL A 1 567 ? -14.82 35.188 -1.859 1 91.56 567 VAL A O 1
ATOM 4610 N N . TYR A 1 568 ? -16.531 36 -2.99 1 86.69 568 TYR A N 1
ATOM 4611 C CA . TYR A 1 568 ? -15.883 35.844 -4.281 1 86.69 568 TYR A CA 1
ATOM 4612 C C . TYR A 1 568 ? -14.617 36.688 -4.359 1 86.69 568 TYR A C 1
ATOM 4614 O O . TYR A 1 568 ? -13.586 36.25 -4.871 1 86.69 568 TYR A O 1
ATOM 4622 N N . GLN A 1 569 ? -14.797 37.812 -3.869 1 89.12 569 GLN A N 1
ATOM 4623 C CA . GLN A 1 569 ? -13.656 38.719 -3.881 1 89.12 569 GLN A CA 1
ATOM 4624 C C . GLN A 1 569 ? -12.531 38.188 -2.99 1 89.12 569 GLN A C 1
ATOM 4626 O O . GLN A 1 569 ? -11.352 38.312 -3.33 1 89.12 569 GLN A O 1
ATOM 4631 N N . LEU A 1 570 ? -12.891 37.656 -1.88 1 90.19 570 LEU A N 1
ATOM 4632 C CA . LEU A 1 570 ? -11.898 37.094 -0.979 1 90.19 570 LEU A CA 1
ATOM 4633 C C . LEU A 1 570 ? -11.141 35.969 -1.661 1 90.19 570 LEU A C 1
ATOM 4635 O O . LEU A 1 570 ? -9.914 35.875 -1.562 1 90.19 570 LEU A O 1
ATOM 4639 N N . LEU A 1 571 ? -11.875 35.125 -2.342 1 87.75 571 LEU A N 1
ATOM 4640 C CA . LEU A 1 571 ? -11.266 34 -3.039 1 87.75 571 LEU A CA 1
ATOM 4641 C C . LEU A 1 571 ? -10.375 34.469 -4.176 1 87.75 571 LEU A C 1
ATOM 4643 O O . LEU A 1 571 ? -9.305 33.906 -4.414 1 87.75 571 LEU A O 1
ATOM 4647 N N . ALA A 1 572 ? -10.805 35.469 -4.816 1 82.81 572 ALA A N 1
ATOM 4648 C CA . ALA A 1 572 ? -10.008 36.062 -5.898 1 82.81 572 ALA A CA 1
ATOM 4649 C C . ALA A 1 572 ? -8.75 36.719 -5.355 1 82.81 572 ALA A C 1
ATOM 4651 O O . ALA A 1 572 ? -7.66 36.531 -5.895 1 82.81 572 ALA A O 1
ATOM 4652 N N . ASP A 1 573 ? -8.961 37.469 -4.258 1 84.06 573 ASP A N 1
ATOM 4653 C CA . ASP A 1 573 ? -7.855 38.188 -3.654 1 84.06 573 ASP A CA 1
ATOM 4654 C C . ASP A 1 573 ? -6.77 37.25 -3.164 1 84.06 573 ASP A C 1
ATOM 4656 O O . ASP A 1 573 ? -5.582 37.594 -3.191 1 84.06 573 ASP A O 1
ATOM 4660 N N . THR A 1 574 ? -7.184 36.125 -2.676 1 85 574 THR A N 1
ATOM 4661 C CA . THR A 1 574 ? -6.23 35.188 -2.111 1 85 574 THR A CA 1
ATOM 4662 C C . THR A 1 574 ? -5.711 34.219 -3.186 1 85 574 THR A C 1
ATOM 4664 O O . THR A 1 574 ? -4.848 33.375 -2.914 1 85 574 THR A O 1
ATOM 4667 N N . GLY A 1 575 ? -6.223 34.25 -4.398 1 76.94 575 GLY A N 1
ATOM 4668 C CA . GLY A 1 575 ? -5.738 33.438 -5.516 1 76.94 575 GLY A CA 1
ATOM 4669 C C . GLY A 1 575 ? -6.203 32 -5.457 1 76.94 575 GLY A C 1
ATOM 4670 O O . GLY A 1 575 ? -5.523 31.109 -5.969 1 76.94 575 GLY A O 1
ATOM 4671 N N . ILE A 1 576 ? -7.223 31.656 -4.832 1 78.62 576 ILE A N 1
ATOM 4672 C CA . ILE A 1 576 ? -7.703 30.281 -4.66 1 78.62 576 ILE A CA 1
ATOM 4673 C C . ILE A 1 576 ? -8.391 29.812 -5.941 1 78.62 576 ILE A C 1
ATOM 4675 O O . ILE A 1 576 ? -8.352 28.625 -6.277 1 78.62 576 ILE A O 1
ATOM 4679 N N . HIS A 1 577 ? -9 30.656 -6.77 1 65.19 577 HIS A N 1
ATOM 4680 C CA . HIS A 1 577 ? -9.82 30.328 -7.934 1 65.19 577 HIS A CA 1
ATOM 4681 C C . HIS A 1 577 ? -8.992 29.609 -9 1 65.19 577 HIS A C 1
ATOM 4683 O O . HIS A 1 577 ? -9.516 28.766 -9.734 1 65.19 577 HIS A O 1
ATOM 4689 N N . ASN A 1 578 ? -7.719 29.953 -9.219 1 57.62 578 ASN A N 1
ATOM 4690 C CA . ASN A 1 578 ? -7.004 29.516 -10.414 1 57.62 578 ASN A CA 1
ATOM 4691 C C . ASN A 1 578 ? -5.801 28.641 -10.055 1 57.62 578 ASN A C 1
ATOM 4693 O O . ASN A 1 578 ? -4.852 28.531 -10.836 1 57.62 578 ASN A O 1
ATOM 4697 N N . GLN A 1 579 ? -5.875 28.016 -8.852 1 59.38 579 GLN A N 1
ATOM 4698 C CA . GLN A 1 579 ? -4.555 27.469 -8.555 1 59.38 579 GLN A CA 1
ATOM 4699 C C . GLN A 1 579 ? -4.629 25.984 -8.266 1 59.38 579 GLN A C 1
ATOM 4701 O O . GLN A 1 579 ? -5.602 25.5 -7.676 1 59.38 579 GLN A O 1
ATOM 4706 N N . ILE A 1 580 ? -3.699 25.453 -8.914 1 58.19 580 ILE A N 1
ATOM 4707 C CA . ILE A 1 580 ? -3.5 24.016 -8.75 1 58.19 580 ILE A CA 1
ATOM 4708 C C . ILE A 1 580 ? -2.832 23.734 -7.41 1 58.19 580 ILE A C 1
ATOM 4710 O O . ILE A 1 580 ? -3.217 22.797 -6.699 1 58.19 580 ILE A O 1
ATOM 4714 N N . LYS A 1 581 ? -1.877 24.641 -7 1 68.44 581 LYS A N 1
ATOM 4715 C CA . LYS A 1 581 ? -1.156 24.422 -5.75 1 68.44 581 LYS A CA 1
ATOM 4716 C C . LYS A 1 581 ? -1.39 25.562 -4.77 1 68.44 581 LYS A C 1
ATOM 4718 O O . LYS A 1 581 ? -1.102 26.719 -5.082 1 68.44 581 LYS A O 1
ATOM 4723 N N . LEU A 1 582 ? -2.008 25.203 -3.676 1 76.75 582 LEU A N 1
ATOM 4724 C CA . LEU A 1 582 ? -2.391 26.203 -2.693 1 76.75 582 LEU A CA 1
ATOM 4725 C C . LEU A 1 582 ? -1.443 26.188 -1.5 1 76.75 582 LEU A C 1
ATOM 4727 O O . LEU A 1 582 ? -0.944 25.141 -1.112 1 76.75 582 LEU A O 1
ATOM 4731 N N . SER A 1 583 ? -1.145 27.359 -1.025 1 78.5 583 SER A N 1
ATOM 4732 C CA . SER A 1 583 ? -0.422 27.453 0.238 1 78.5 583 SER A CA 1
ATOM 4733 C C . SER A 1 583 ? -1.27 26.953 1.401 1 78.5 583 SER A C 1
ATOM 4735 O O . SER A 1 583 ? -2.459 26.672 1.235 1 78.5 583 SER A O 1
ATOM 4737 N N . SER A 1 584 ? -0.682 26.828 2.506 1 79.75 584 SER A N 1
ATOM 4738 C CA . SER A 1 584 ? -1.398 26.344 3.684 1 79.75 584 SER A CA 1
ATOM 4739 C C . SER A 1 584 ? -2.549 27.281 4.047 1 79.75 584 SER A C 1
ATOM 4741 O O . SER A 1 584 ? -3.635 26.828 4.41 1 79.75 584 SER A O 1
ATOM 4743 N N . GLY A 1 585 ? -2.285 28.578 3.975 1 84.06 585 GLY A N 1
ATOM 4744 C CA . GLY A 1 585 ? -3.334 29.547 4.258 1 84.06 585 GLY A CA 1
ATOM 4745 C C . GLY A 1 585 ? -4.469 29.516 3.254 1 84.06 585 GLY A C 1
ATOM 4746 O O . GLY A 1 585 ? -5.641 29.594 3.631 1 84.06 585 GLY A O 1
ATOM 4747 N N . GLN A 1 586 ? -4.121 29.375 2.051 1 83 586 GLN A N 1
ATOM 4748 C CA . GLN A 1 586 ? -5.133 29.281 1.003 1 83 586 GLN A CA 1
ATOM 4749 C C . GLN A 1 586 ? -5.977 28.016 1.169 1 83 586 GLN A C 1
ATOM 4751 O O . GLN A 1 586 ? -7.188 28.047 0.947 1 83 586 GLN A O 1
ATOM 4756 N N . LYS A 1 587 ? -5.324 27.078 1.581 1 83.62 587 LYS A N 1
ATOM 4757 C CA . LYS A 1 587 ? -6.035 25.828 1.808 1 83.62 587 LYS A CA 1
ATOM 4758 C C . LYS A 1 587 ? -7.043 25.953 2.945 1 83.62 587 LYS A C 1
ATOM 4760 O O . LYS A 1 587 ? -8.141 25.406 2.877 1 83.62 587 LYS A O 1
ATOM 4765 N N . GLN A 1 588 ? -6.641 26.594 3.945 1 87.75 588 GLN A N 1
ATOM 4766 C CA . GLN A 1 588 ? -7.535 26.797 5.082 1 87.75 588 GLN A CA 1
ATOM 4767 C C . GLN A 1 588 ? -8.75 27.625 4.684 1 87.75 588 GLN A C 1
ATOM 4769 O O . GLN A 1 588 ? -9.875 27.328 5.098 1 87.75 588 GLN A O 1
ATOM 4774 N N . ILE A 1 589 ? -8.531 28.625 3.891 1 89.06 589 ILE A N 1
ATOM 4775 C CA . ILE A 1 589 ? -9.633 29.453 3.412 1 89.06 589 ILE A CA 1
ATOM 4776 C C . ILE A 1 589 ? -10.586 28.609 2.564 1 89.06 589 ILE A C 1
ATOM 4778 O O . ILE A 1 589 ? -11.805 28.688 2.719 1 89.06 589 ILE A O 1
ATOM 4782 N N . LEU A 1 590 ? -10.023 27.859 1.734 1 85.94 590 LEU A N 1
ATOM 4783 C CA . LEU A 1 590 ? -10.828 27 0.876 1 85.94 590 LEU A CA 1
ATOM 4784 C C . LEU A 1 590 ? -11.641 26.016 1.707 1 85.94 590 LEU A C 1
ATOM 4786 O O . LEU A 1 590 ? -12.812 25.75 1.4 1 85.94 590 LEU A O 1
ATOM 4790 N N . GLN A 1 591 ? -11.062 25.438 2.707 1 86.5 591 GLN A N 1
ATOM 4791 C CA . GLN A 1 591 ? -11.758 24.484 3.57 1 86.5 591 GLN A CA 1
ATOM 4792 C C . GLN A 1 591 ? -12.969 25.141 4.234 1 86.5 591 GLN A C 1
ATOM 4794 O O . GLN A 1 591 ? -14.031 24.516 4.352 1 86.5 591 GLN A O 1
ATOM 4799 N N . LEU A 1 592 ? -12.766 26.281 4.664 1 89.69 592 LEU A N 1
ATOM 4800 C CA . LEU A 1 592 ? -13.859 27.016 5.297 1 89.69 592 LEU A CA 1
ATOM 4801 C C . LEU A 1 592 ? -14.945 27.359 4.281 1 89.69 592 LEU A C 1
ATOM 4803 O O . LEU A 1 592 ? -16.141 27.297 4.59 1 89.69 592 LEU A O 1
ATOM 4807 N N . PHE A 1 593 ? -14.516 27.703 3.113 1 88.88 593 PHE A N 1
ATOM 4808 C CA . PHE A 1 593 ? -15.445 28.016 2.041 1 88.88 593 PHE A CA 1
ATOM 4809 C C . PHE A 1 593 ? -16.328 26.828 1.708 1 88.88 593 PHE A C 1
ATOM 4811 O O . PHE A 1 593 ? -17.531 26.969 1.462 1 88.88 593 PHE A O 1
ATOM 4818 N N . LEU A 1 594 ? -15.773 25.703 1.742 1 84.56 594 LEU A N 1
ATOM 4819 C CA . LEU A 1 594 ? -16.469 24.484 1.35 1 84.56 594 LEU A CA 1
ATOM 4820 C C . LEU A 1 594 ? -17.547 24.125 2.379 1 84.56 594 LEU A C 1
ATOM 4822 O O . LEU A 1 594 ? -18.406 23.297 2.107 1 84.56 594 LEU A O 1
ATOM 4826 N N . LEU A 1 595 ? -17.578 24.766 3.541 1 88 595 LEU A N 1
ATOM 4827 C CA . LEU A 1 595 ? -18.531 24.469 4.594 1 88 595 LEU A CA 1
ATOM 4828 C C . LEU A 1 595 ? -19.766 25.344 4.461 1 88 595 LEU A C 1
ATOM 4830 O O . LEU A 1 595 ? -20.766 25.125 5.152 1 88 595 LEU A O 1
ATOM 4834 N N . GLN A 1 596 ? -19.734 26.312 3.662 1 83.88 596 GLN A N 1
ATOM 4835 C CA . GLN A 1 596 ? -20.719 27.375 3.646 1 83.88 596 GLN A CA 1
ATOM 4836 C C . GLN A 1 596 ? -22.125 26.812 3.412 1 83.88 596 GLN A C 1
ATOM 4838 O O . GLN A 1 596 ? -23.125 27.406 3.846 1 83.88 596 GLN A O 1
ATOM 4843 N N . ASN A 1 597 ? -22.312 25.703 2.84 1 77.62 597 ASN A N 1
ATOM 4844 C CA . ASN A 1 597 ? -23.641 25.203 2.506 1 77.62 597 ASN A CA 1
ATOM 4845 C C . ASN A 1 597 ? -24.172 24.25 3.584 1 77.62 597 ASN A C 1
ATOM 4847 O O . ASN A 1 597 ? -25.281 23.734 3.467 1 77.62 597 ASN A O 1
ATOM 4851 N N . LEU A 1 598 ? -23.484 24.219 4.688 1 85.31 598 LEU A N 1
ATOM 4852 C CA . LEU A 1 598 ? -23.953 23.359 5.777 1 85.31 598 LEU A CA 1
ATOM 4853 C C . LEU A 1 598 ? -25.031 24.062 6.594 1 85.31 598 LEU A C 1
ATOM 4855 O O . LEU A 1 598 ? -24.969 25.281 6.82 1 85.31 598 LEU A O 1
ATOM 4859 N N . LYS A 1 599 ? -26.062 23.312 6.93 1 85.75 599 LYS A N 1
ATOM 4860 C CA . LYS A 1 599 ? -27.156 23.828 7.758 1 85.75 599 LYS A CA 1
ATOM 4861 C C . LYS A 1 599 ? -27.516 22.844 8.867 1 85.75 599 LYS A C 1
ATOM 4863 O O . LYS A 1 599 ? -27.484 21.625 8.656 1 85.75 599 LYS A O 1
ATOM 4868 N N . ASP A 1 600 ? -27.766 23.406 10.031 1 91.38 600 ASP A N 1
ATOM 4869 C CA . ASP A 1 600 ? -28.25 22.656 11.18 1 91.38 600 ASP A CA 1
ATOM 4870 C C . ASP A 1 600 ? -27.203 21.641 11.641 1 91.38 600 ASP A C 1
ATOM 4872 O O . ASP A 1 600 ? -27.531 20.469 11.867 1 91.38 600 ASP A O 1
ATOM 4876 N N . LYS A 1 601 ? -25.969 22.078 11.625 1 94.69 601 LYS A N 1
ATOM 4877 C CA . LYS A 1 601 ? -24.859 21.234 12.047 1 94.69 601 LYS A CA 1
ATOM 4878 C C . LYS A 1 601 ? -24.094 21.859 13.203 1 94.69 601 LYS A C 1
ATOM 4880 O O . LYS A 1 601 ? -24.281 23.047 13.508 1 94.69 601 LYS A O 1
ATOM 4885 N N . VAL A 1 602 ? -23.359 21.031 13.852 1 97.12 602 VAL A N 1
ATOM 4886 C CA . VAL A 1 602 ? -22.344 21.516 14.781 1 97.12 602 VAL A CA 1
ATOM 4887 C C . VAL A 1 602 ? -20.984 21.531 14.094 1 97.12 602 VAL A C 1
ATOM 4889 O O . VAL A 1 602 ? -20.531 20.516 13.57 1 97.12 602 VAL A O 1
ATOM 4892 N N . ILE A 1 603 ? -20.391 22.672 14.016 1 97.31 603 ILE A N 1
ATOM 4893 C CA . ILE A 1 603 ? -19.109 22.828 13.328 1 97.31 603 ILE A CA 1
ATOM 4894 C C . ILE A 1 603 ? -18.031 23.203 14.336 1 97.31 603 ILE A C 1
ATOM 4896 O O . ILE A 1 603 ? -18.109 24.234 14.992 1 97.31 603 ILE A O 1
ATOM 4900 N N . LEU A 1 604 ? -17.109 22.312 14.477 1 97.69 604 LEU A N 1
ATOM 4901 C CA . LEU A 1 604 ? -15.977 22.5 15.383 1 97.69 604 LEU A CA 1
ATOM 4902 C C . LEU A 1 604 ? -14.703 22.828 14.602 1 97.69 604 LEU A C 1
ATOM 4904 O O . LEU A 1 604 ? -14.211 22 13.836 1 97.69 604 LEU A O 1
ATOM 4908 N N . LEU A 1 605 ? -14.18 23.969 14.789 1 95.56 605 LEU A N 1
ATOM 4909 C CA . LEU A 1 605 ? -12.992 24.438 14.086 1 95.56 605 LEU A CA 1
ATOM 4910 C C . LEU A 1 605 ? -11.789 24.484 15.016 1 95.56 605 LEU A C 1
ATOM 4912 O O . LEU A 1 605 ? -11.773 25.25 15.984 1 95.56 605 LEU A O 1
ATOM 4916 N N . ASP A 1 606 ? -10.844 23.641 14.711 1 93.25 606 ASP A N 1
ATOM 4917 C CA . ASP A 1 606 ? -9.641 23.516 15.539 1 93.25 606 ASP A CA 1
ATOM 4918 C C . ASP A 1 606 ? -8.445 24.203 14.867 1 93.25 606 ASP A C 1
ATOM 4920 O O . ASP A 1 606 ? -7.734 23.562 14.086 1 93.25 606 ASP A O 1
ATOM 4924 N N . GLU A 1 607 ? -8.195 25.375 15.172 1 89.06 607 GLU A N 1
ATOM 4925 C CA . GLU A 1 607 ? -7.07 26.156 14.688 1 89.06 607 GLU A CA 1
ATOM 4926 C C . GLU A 1 607 ? -7.07 26.25 13.164 1 89.06 607 GLU A C 1
ATOM 4928 O O . GLU A 1 607 ? -6.055 25.984 12.523 1 89.06 607 GLU A O 1
ATOM 4933 N N . THR A 1 608 ? -8.148 26.625 12.625 1 90.06 608 THR A N 1
ATOM 4934 C CA . THR A 1 608 ? -8.328 26.656 11.18 1 90.06 608 THR A CA 1
ATOM 4935 C C . THR A 1 608 ? -7.91 28 10.602 1 90.06 608 THR A C 1
ATOM 4937 O O . THR A 1 608 ? -7.949 28.203 9.383 1 90.06 608 THR A O 1
ATOM 4940 N N . LEU A 1 609 ? -7.453 28.906 11.438 1 88.5 609 LEU A N 1
ATOM 4941 C CA . LEU A 1 609 ? -7.02 30.219 10.961 1 88.5 609 LEU A CA 1
ATOM 4942 C C . LEU A 1 609 ? -5.52 30.391 11.156 1 88.5 609 LEU A C 1
ATOM 4944 O O . LEU A 1 609 ? -4.969 31.453 10.844 1 88.5 609 LEU A O 1
ATOM 4948 N N . ASN A 1 610 ? -4.891 29.375 11.633 1 82.25 610 ASN A N 1
ATOM 4949 C CA . ASN A 1 610 ? -3.504 29.5 12.07 1 82.25 610 ASN A CA 1
ATOM 4950 C C . ASN A 1 610 ? -2.576 29.859 10.914 1 82.25 610 ASN A C 1
ATOM 4952 O O . ASN A 1 610 ? -1.604 30.594 11.094 1 82.25 610 ASN A O 1
ATOM 4956 N N . ALA A 1 611 ? -2.846 29.344 9.75 1 81.31 611 ALA A N 1
ATOM 4957 C CA . ALA A 1 611 ? -1.939 29.547 8.625 1 81.31 611 ALA A CA 1
ATOM 4958 C C . ALA A 1 611 ? -2.34 30.766 7.812 1 81.31 611 ALA A C 1
ATOM 4960 O O . ALA A 1 611 ? -1.654 31.141 6.855 1 81.31 611 ALA A O 1
ATOM 4961 N N . ILE A 1 612 ? -3.391 31.422 8.203 1 86.56 612 ILE A N 1
ATOM 4962 C CA . ILE A 1 612 ? -3.879 32.594 7.484 1 86.56 612 ILE A CA 1
ATOM 4963 C C . ILE A 1 612 ? -3.137 33.844 7.965 1 86.56 612 ILE A C 1
ATOM 4965 O O . ILE A 1 612 ? -2.889 34 9.164 1 86.56 612 ILE A O 1
ATOM 4969 N N . ALA A 1 613 ? -2.83 34.688 7.066 1 83.44 613 ALA A N 1
ATOM 4970 C CA . ALA A 1 613 ? -2.143 35.938 7.391 1 83.44 613 ALA A CA 1
ATOM 4971 C C . ALA A 1 613 ? -2.936 36.75 8.406 1 83.44 613 ALA A C 1
ATOM 4973 O O . ALA A 1 613 ? -4.168 36.812 8.344 1 83.44 613 ALA A O 1
ATOM 4974 N N . THR A 1 614 ? -2.23 37.406 9.25 1 81.94 614 THR A N 1
ATOM 4975 C CA . THR A 1 614 ? -2.828 38.125 10.367 1 81.94 614 THR A CA 1
ATOM 4976 C C . THR A 1 614 ? -3.793 39.188 9.859 1 81.94 614 THR A C 1
ATOM 4978 O O . THR A 1 614 ? -4.863 39.406 10.445 1 81.94 614 THR A O 1
ATOM 4981 N N . GLU A 1 615 ? -3.436 39.781 8.844 1 82.25 615 GLU A N 1
ATOM 4982 C CA . GLU A 1 615 ? -4.238 40.906 8.328 1 82.25 615 GLU A CA 1
ATOM 4983 C C . GLU A 1 615 ? -5.531 40.375 7.695 1 82.25 615 GLU A C 1
ATOM 4985 O O . GLU A 1 615 ? -6.527 41.125 7.637 1 82.25 615 GLU A O 1
ATOM 4990 N N . LEU A 1 616 ? -5.566 39.188 7.289 1 88.31 616 LEU A N 1
ATOM 4991 C CA . LEU A 1 616 ? -6.699 38.625 6.566 1 88.31 616 LEU A CA 1
ATOM 4992 C C . LEU A 1 616 ? -7.656 37.906 7.52 1 88.31 616 LEU A C 1
ATOM 4994 O O . LEU A 1 616 ? -8.805 37.656 7.164 1 88.31 616 LEU A O 1
ATOM 4998 N N . LYS A 1 617 ? -7.23 37.562 8.656 1 89.25 617 LYS A N 1
ATOM 4999 C CA . LYS A 1 617 ? -7.977 36.75 9.594 1 89.25 617 LYS A CA 1
ATOM 5000 C C . LYS A 1 617 ? -9.344 37.344 9.898 1 89.25 617 LYS A C 1
ATOM 5002 O O . LYS A 1 617 ? -10.359 36.656 9.844 1 89.25 617 LYS A O 1
ATOM 5007 N N . PRO A 1 618 ? -9.375 38.719 10.172 1 89.38 618 PRO A N 1
ATOM 5008 C CA . PRO A 1 618 ? -10.688 39.281 10.461 1 89.38 618 PRO A CA 1
ATOM 5009 C C . PRO A 1 618 ? -11.648 39.188 9.281 1 89.38 618 PRO A C 1
ATOM 5011 O O . PRO A 1 618 ? -12.844 38.938 9.469 1 89.38 618 PRO A O 1
ATOM 5014 N N . ARG A 1 619 ? -11.133 39.344 8.156 1 91.38 619 ARG A N 1
ATOM 5015 C CA . ARG A 1 619 ? -11.953 39.281 6.949 1 91.38 619 ARG A CA 1
ATOM 5016 C C . ARG A 1 619 ? -12.484 37.844 6.758 1 91.38 619 ARG A C 1
ATOM 5018 O O . ARG A 1 619 ? -13.656 37.656 6.43 1 91.38 619 ARG A O 1
ATOM 5025 N N . VAL A 1 620 ? -11.664 36.906 6.875 1 92.62 620 VAL A N 1
ATOM 5026 C CA . VAL A 1 620 ? -12.055 35.5 6.734 1 92.62 620 VAL A CA 1
ATOM 5027 C C . VAL A 1 620 ? -13.094 35.156 7.793 1 92.62 620 VAL A C 1
ATOM 5029 O O . VAL A 1 620 ? -14.07 34.469 7.5 1 92.62 620 VAL A O 1
ATOM 5032 N N . TYR A 1 621 ? -12.922 35.625 8.984 1 92.38 621 TYR A N 1
ATOM 5033 C CA . TYR A 1 621 ? -13.883 35.375 10.055 1 92.38 621 TYR A CA 1
ATOM 5034 C C . TYR A 1 621 ? -15.258 35.938 9.695 1 92.38 621 TYR A C 1
ATOM 5036 O O . TYR A 1 621 ? -16.266 35.25 9.812 1 92.38 621 TYR A O 1
ATOM 5044 N N . GLN A 1 622 ? -15.266 37.125 9.242 1 92 622 GLN A N 1
ATOM 5045 C CA . GLN A 1 622 ? -16.516 37.812 8.961 1 92 622 GLN A CA 1
ATOM 5046 C C . GLN A 1 622 ? -17.25 37.188 7.777 1 92 622 GLN A C 1
ATOM 5048 O O . GLN A 1 622 ? -18.484 37.125 7.773 1 92 622 GLN A O 1
ATOM 5053 N N . LEU A 1 623 ? -16.484 36.75 6.871 1 93.19 623 LEU A N 1
ATOM 5054 C CA . LEU A 1 623 ? -17.109 36.344 5.613 1 93.19 623 LEU A CA 1
ATOM 5055 C C . LEU A 1 623 ? -17.375 34.844 5.609 1 93.19 623 LEU A C 1
ATOM 5057 O O . LEU A 1 623 ? -18.297 34.375 4.941 1 93.19 623 LEU A O 1
ATOM 5061 N N . LEU A 1 624 ? -16.562 34.125 6.273 1 93.19 624 LEU A N 1
ATOM 5062 C CA . LEU A 1 624 ? -16.656 32.656 6.117 1 93.19 624 LEU A CA 1
ATOM 5063 C C . LEU A 1 624 ? -17.094 32 7.426 1 93.19 624 LEU A C 1
ATOM 5065 O O . LEU A 1 624 ? -17.844 31.031 7.414 1 93.19 624 LEU A O 1
ATOM 5069 N N . ILE A 1 625 ? -16.703 32.438 8.547 1 93.19 625 ILE A N 1
ATOM 5070 C CA . ILE A 1 625 ? -16.984 31.766 9.812 1 93.19 625 ILE A CA 1
ATOM 5071 C C . ILE A 1 625 ? -18.281 32.312 10.406 1 93.19 625 ILE A C 1
ATOM 5073 O O . ILE A 1 625 ? -19.172 31.531 10.789 1 93.19 625 ILE A O 1
ATOM 5077 N N . LYS A 1 626 ? -18.438 33.625 10.508 1 91.81 626 LYS A N 1
ATOM 5078 C CA . LYS A 1 626 ? -19.609 34.25 11.102 1 91.81 626 LYS A CA 1
ATOM 5079 C C . LYS A 1 626 ? -20.891 33.75 10.43 1 91.81 626 LYS A C 1
ATOM 5081 O O . LYS A 1 626 ? -21.859 33.406 11.102 1 91.81 626 LYS A O 1
ATOM 5086 N N . PRO A 1 627 ? -20.891 33.75 9.117 1 91.75 627 PRO A N 1
ATOM 5087 C CA . PRO A 1 627 ? -22.109 33.281 8.453 1 91.75 627 PRO A CA 1
ATOM 5088 C C . PRO A 1 627 ? -22.469 31.828 8.844 1 91.75 627 PRO A C 1
ATOM 5090 O O . PRO A 1 627 ? -23.641 31.469 8.844 1 91.75 627 PRO A O 1
ATOM 5093 N N . LEU A 1 628 ? -21.516 31.047 9.141 1 93.25 628 LEU A N 1
ATOM 5094 C CA . LEU A 1 628 ? -21.781 29.672 9.555 1 93.25 628 LEU A CA 1
ATOM 5095 C C . LEU A 1 628 ? -22.578 29.641 10.852 1 93.25 628 LEU A C 1
ATOM 5097 O O . LEU A 1 628 ? -23.328 28.688 11.102 1 93.25 628 LEU A O 1
ATOM 5101 N N . THR A 1 629 ? -22.453 30.656 11.672 1 93.56 629 THR A N 1
ATOM 5102 C CA . THR A 1 629 ? -23.094 30.703 12.977 1 93.56 629 THR A CA 1
ATOM 5103 C C . THR A 1 629 ? -24.594 30.984 12.82 1 93.56 629 THR A C 1
ATOM 5105 O O . THR A 1 629 ? -25.375 30.75 13.75 1 93.56 629 THR A O 1
ATOM 5108 N N . TYR A 1 630 ? -24.969 31.453 11.703 1 92.5 630 TYR A N 1
ATOM 5109 C CA . TYR A 1 630 ? -26.375 31.812 11.492 1 92.5 630 TYR A CA 1
ATOM 5110 C C . TYR A 1 630 ? -27.234 30.562 11.367 1 92.5 630 TYR A C 1
ATOM 5112 O O . TYR A 1 630 ? -28.391 30.547 11.812 1 92.5 630 TYR A O 1
ATOM 5120 N N . ASN A 1 631 ? -26.609 29.562 10.742 1 91.38 631 ASN A N 1
ATOM 5121 C CA . ASN A 1 631 ? -27.406 28.375 10.445 1 91.38 631 ASN A CA 1
ATOM 5122 C C . ASN A 1 631 ? -26.875 27.141 11.156 1 91.38 631 ASN A C 1
ATOM 5124 O O . ASN A 1 631 ? -27.375 26.031 10.961 1 91.38 631 ASN A O 1
ATOM 5128 N N . ASN A 1 632 ? -25.844 27.312 11.906 1 95.88 632 ASN A N 1
ATOM 5129 C CA . ASN A 1 632 ? -25.172 26.188 12.586 1 95.88 632 ASN A CA 1
ATOM 5130 C C . ASN A 1 632 ? -24.719 26.578 13.984 1 95.88 632 ASN A C 1
ATOM 5132 O O . ASN A 1 632 ? -24.859 27.734 14.391 1 95.88 632 ASN A O 1
ATOM 5136 N N . PHE A 1 633 ? -24.344 25.609 14.75 1 97.19 633 PHE A N 1
ATOM 5137 C CA . PHE A 1 633 ? -23.641 25.828 16 1 97.19 633 PHE A CA 1
ATOM 5138 C C . PHE A 1 633 ? -22.125 25.734 15.805 1 97.19 633 PHE A C 1
ATOM 5140 O O . PHE A 1 633 ? -21.609 24.672 15.453 1 97.19 633 PHE A O 1
ATOM 5147 N N . VAL A 1 634 ? -21.406 26.828 16 1 96.75 634 VAL A N 1
ATOM 5148 C CA . VAL A 1 634 ? -19.984 26.875 15.672 1 96.75 634 VAL A CA 1
ATOM 5149 C C . VAL A 1 634 ? -19.172 27.109 16.938 1 96.75 634 VAL A C 1
ATOM 5151 O O . VAL A 1 634 ? -19.484 28 17.734 1 96.75 634 VAL A O 1
ATOM 5154 N N . LEU A 1 635 ? -18.219 26.234 17.172 1 96.31 635 LEU A N 1
ATOM 5155 C CA . LEU A 1 635 ? -17.203 26.438 18.188 1 96.31 635 LEU A CA 1
ATOM 5156 C C . LEU A 1 635 ? -15.812 26.484 17.547 1 96.31 635 LEU A C 1
ATOM 5158 O O . LEU A 1 635 ? -15.516 25.734 16.625 1 96.31 635 LEU A O 1
ATOM 5162 N N . MET A 1 636 ? -14.992 27.297 17.984 1 94.5 636 MET A N 1
ATOM 5163 C CA . MET A 1 636 ? -13.672 27.422 17.375 1 94.5 636 MET A CA 1
ATOM 5164 C C . MET A 1 636 ? -12.586 27.484 18.453 1 94.5 636 MET A C 1
ATOM 5166 O O . MET A 1 636 ? -12.828 28 19.547 1 94.5 636 MET A O 1
ATOM 5170 N N . VAL A 1 637 ? -11.492 26.906 18.203 1 92.69 637 VAL A N 1
ATOM 5171 C CA . VAL A 1 637 ? -10.281 27 19 1 92.69 637 VAL A CA 1
ATOM 5172 C C . VAL A 1 637 ? -9.234 27.828 18.266 1 92.69 637 VAL A C 1
ATOM 5174 O O . VAL A 1 637 ? -8.883 27.516 17.125 1 92.69 637 VAL A O 1
ATOM 5177 N N . GLU A 1 638 ? -8.812 28.891 18.844 1 88.19 638 GLU A N 1
ATOM 5178 C CA . GLU A 1 638 ? -7.805 29.75 18.219 1 88.19 638 GLU A CA 1
ATOM 5179 C C . GLU A 1 638 ? -6.84 30.297 19.266 1 88.19 638 GLU A C 1
ATOM 5181 O O . GLU A 1 638 ? -7.211 30.484 20.438 1 88.19 638 GLU A O 1
ATOM 5186 N N . HIS A 1 639 ? -5.66 30.562 18.906 1 79.69 639 HIS A N 1
ATOM 5187 C CA . HIS A 1 639 ? -4.672 31.188 19.781 1 79.69 639 HIS A CA 1
ATOM 5188 C C . HIS A 1 639 ? -4.672 32.719 19.594 1 79.69 639 HIS A C 1
ATOM 5190 O O . HIS A 1 639 ? -4.367 33.438 20.531 1 79.69 639 HIS A O 1
ATOM 5196 N N . ASP A 1 640 ? -4.922 33.094 18.406 1 78.38 640 ASP A N 1
ATOM 5197 C CA . ASP A 1 640 ? -5.023 34.531 18.094 1 78.38 640 ASP A CA 1
ATOM 5198 C C . ASP A 1 640 ? -6.449 35.031 18.297 1 78.38 640 ASP A C 1
ATOM 5200 O O . ASP A 1 640 ? -7.352 34.656 17.547 1 78.38 640 ASP A O 1
ATOM 5204 N N . LEU A 1 641 ? -6.574 35.906 19.266 1 77.38 641 LEU A N 1
ATOM 5205 C CA . LEU A 1 641 ? -7.918 36.281 19.672 1 77.38 641 LEU A CA 1
ATOM 5206 C C . LEU A 1 641 ? -8.242 37.688 19.203 1 77.38 641 LEU A C 1
ATOM 5208 O O . LEU A 1 641 ? -9.227 38.281 19.641 1 77.38 641 LEU A O 1
ATOM 5212 N N . ARG A 1 642 ? -7.578 38.219 18.266 1 73.56 642 ARG A N 1
ATOM 5213 C CA . ARG A 1 642 ? -7.738 39.594 17.875 1 73.56 642 ARG A CA 1
ATOM 5214 C C . ARG A 1 642 ? -9.094 39.844 17.203 1 73.56 642 ARG A C 1
ATOM 5216 O O . ARG A 1 642 ? -9.617 40.938 17.203 1 73.56 642 ARG A O 1
ATOM 5223 N N . PHE A 1 643 ? -9.664 38.812 16.688 1 75.75 643 PHE A N 1
ATOM 5224 C CA . PHE A 1 643 ? -10.914 38.938 15.945 1 75.75 643 PHE A CA 1
ATOM 5225 C C . PHE A 1 643 ? -12.117 38.781 16.875 1 75.75 643 PHE A C 1
ATOM 5227 O O . PHE A 1 643 ? -13.25 39.031 16.484 1 75.75 643 PHE A O 1
ATOM 5234 N N . VAL A 1 644 ? -11.836 38.375 18.062 1 77.69 644 VAL A N 1
ATOM 5235 C CA . VAL A 1 644 ? -12.922 38.156 19.031 1 77.69 644 VAL A CA 1
ATOM 5236 C C . VAL A 1 644 ? -13.344 39.5 19.641 1 77.69 644 VAL A C 1
ATOM 5238 O O . VAL A 1 644 ? -12.523 40.188 20.234 1 77.69 644 VAL A O 1
ATOM 5241 N N . ASN A 1 645 ? -14.484 39.938 19.391 1 70.62 645 ASN A N 1
ATOM 5242 C CA . ASN A 1 645 ? -14.93 41.281 19.766 1 70.62 645 ASN A CA 1
ATOM 5243 C C . ASN A 1 645 ? -15.422 41.312 21.219 1 70.62 645 ASN A C 1
ATOM 5245 O O . ASN A 1 645 ? -15.305 42.344 21.891 1 70.62 645 ASN A O 1
ATOM 5249 N N . SER A 1 646 ? -16.062 40.25 21.625 1 76.31 646 SER A N 1
ATOM 5250 C CA . SER A 1 646 ? -16.656 40.281 22.969 1 76.31 646 SER A CA 1
ATOM 5251 C C . SER A 1 646 ? -16.016 39.219 23.875 1 76.31 646 SER A C 1
ATOM 5253 O O . SER A 1 646 ? -15.82 38.094 23.453 1 76.31 646 SER A O 1
ATOM 5255 N N . GLU A 1 647 ? -15.688 39.688 25 1 75.25 647 GLU A N 1
ATOM 5256 C CA . GLU A 1 647 ? -15.133 38.781 26.016 1 75.25 647 GLU A CA 1
ATOM 5257 C C . GLU A 1 647 ? -16.125 37.656 26.344 1 75.25 647 GLU A C 1
ATOM 5259 O O . GLU A 1 647 ? -15.711 36.562 26.75 1 75.25 647 GLU A O 1
ATOM 5264 N N . GLN A 1 648 ? -17.328 37.938 26.188 1 72.12 648 GLN A N 1
ATOM 5265 C CA . GLN A 1 648 ? -18.359 36.938 26.5 1 72.12 648 GLN A CA 1
ATOM 5266 C C . GLN A 1 648 ? -18.297 35.75 25.547 1 72.12 648 GLN A C 1
ATOM 5268 O O . GLN A 1 648 ? -18.797 34.656 25.859 1 72.12 648 GLN A O 1
ATOM 5273 N N . ASP A 1 649 ? -17.641 36 24.562 1 85.75 649 ASP A N 1
ATOM 5274 C CA . ASP A 1 649 ? -17.562 34.938 23.547 1 85.75 649 ASP A CA 1
ATOM 5275 C C . ASP A 1 649 ? -16.266 34.156 23.672 1 85.75 649 ASP A C 1
ATOM 5277 O O . ASP A 1 649 ? -15.945 33.312 22.812 1 85.75 649 ASP A O 1
ATOM 5281 N N . LEU A 1 650 ? -15.594 34.344 24.797 1 90.12 650 LEU A N 1
ATOM 5282 C CA . LEU A 1 650 ? -14.297 33.688 24.984 1 90.12 650 LEU A CA 1
ATOM 5283 C C . LEU A 1 650 ? -14.289 32.844 26.25 1 90.12 650 LEU A C 1
ATOM 5285 O O . LEU A 1 650 ? -14.781 33.281 27.297 1 90.12 650 LEU A O 1
ATOM 5289 N N . ILE A 1 651 ? -13.781 31.625 26.094 1 88.81 651 ILE A N 1
ATOM 5290 C CA . ILE A 1 651 ? -13.57 30.734 27.234 1 88.81 651 ILE A CA 1
ATOM 5291 C C . ILE A 1 651 ? -12.117 30.266 27.266 1 88.81 651 ILE A C 1
ATOM 5293 O O . ILE A 1 651 ? -11.57 29.859 26.234 1 88.81 651 ILE A O 1
ATOM 5297 N N . ASN A 1 652 ? -11.508 30.359 28.391 1 88.81 652 ASN A N 1
ATOM 5298 C CA . ASN A 1 652 ? -10.156 29.875 28.594 1 88.81 652 ASN A CA 1
ATOM 5299 C C . ASN A 1 652 ? -10.156 28.547 29.375 1 88.81 652 ASN A C 1
ATOM 5301 O O . ASN A 1 652 ? -10.633 28.484 30.5 1 88.81 652 ASN A O 1
ATOM 5305 N N . LEU A 1 653 ? -9.547 27.531 28.828 1 88.75 653 LEU A N 1
ATOM 5306 C CA . LEU A 1 653 ? -9.586 26.203 29.422 1 88.75 653 LEU A CA 1
ATOM 5307 C C . LEU A 1 653 ? -8.391 25.984 30.328 1 88.75 653 LEU A C 1
ATOM 5309 O O . LEU A 1 653 ? -8.367 25.016 31.109 1 88.75 653 LEU A O 1
ATOM 5313 N N . SER A 1 654 ? -7.402 26.781 30.375 1 84.06 654 SER A N 1
ATOM 5314 C CA . SER A 1 654 ? -6.145 26.594 31.094 1 84.06 654 SER A CA 1
ATOM 5315 C C . SER A 1 654 ? -6.383 26.422 32.594 1 84.06 654 SER A C 1
ATOM 5317 O O . SER A 1 654 ? -5.734 25.609 33.25 1 84.06 654 SER A O 1
ATOM 5319 N N . PRO A 1 655 ? -7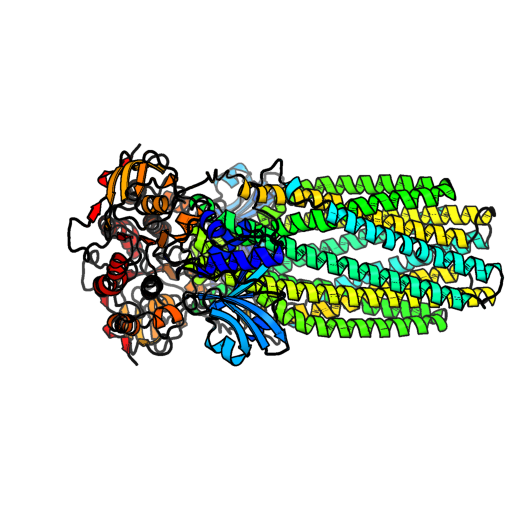.32 27.141 33.125 1 81.62 655 PRO A N 1
ATOM 5320 C CA . PRO A 1 655 ? -7.52 27.047 34.594 1 81.62 655 PRO A CA 1
ATOM 5321 C C . PRO A 1 655 ? -8.086 25.688 35 1 81.62 655 PRO A C 1
ATOM 5323 O O . PRO A 1 655 ? -7.996 25.328 36.188 1 81.62 655 PRO A O 1
ATOM 5326 N N . TYR A 1 656 ? -8.617 25.047 34.156 1 82.44 656 TYR A N 1
ATOM 5327 C CA . TYR A 1 656 ? -9.258 23.781 34.469 1 82.44 656 TYR A CA 1
ATOM 5328 C C . TYR A 1 656 ? -8.258 22.641 34.438 1 82.44 656 TYR A C 1
ATOM 5330 O O . TYR A 1 656 ? -8.594 21.5 34.75 1 82.44 656 TYR A O 1
ATOM 5338 N N . LEU A 1 657 ? -7.07 22.891 33.938 1 77.81 657 LEU A N 1
ATOM 5339 C CA . LEU A 1 657 ? -6.031 21.859 33.875 1 77.81 657 LEU A CA 1
ATOM 5340 C C . LEU A 1 657 ? -5.488 21.562 35.25 1 77.81 657 LEU A C 1
ATOM 5342 O O . LEU A 1 657 ? -5.082 22.469 35.969 1 77.81 657 LEU A O 1
ATOM 5346 N N . GLN A 1 658 ? -5.766 20.312 35.75 1 69.88 658 GLN A N 1
ATOM 5347 C CA . GLN A 1 658 ? -5.211 19.922 37.062 1 69.88 658 GLN A CA 1
ATOM 5348 C C . GLN A 1 658 ? -3.898 19.172 36.875 1 69.88 658 GLN A C 1
ATOM 5350 O O . GLN A 1 658 ? -3.797 18.266 36.062 1 69.88 658 GLN A O 1
ATOM 5355 N N . GLN A 1 659 ? -2.701 19.719 36.969 1 55.03 659 GLN A N 1
ATOM 5356 C CA . GLN A 1 659 ? -1.427 19 36.969 1 55.03 659 GLN A CA 1
ATOM 5357 C C . GLN A 1 659 ? -1.41 17.875 38 1 55.03 659 GLN A C 1
ATOM 5359 O O . GLN A 1 659 ? -1.646 18.109 39.188 1 55.03 659 GLN A O 1
ATOM 5364 N N . THR A 1 660 ? -1.857 16.688 37.719 1 45.41 660 THR A N 1
ATOM 5365 C CA . THR A 1 660 ? -1.563 15.711 38.75 1 45.41 660 THR A CA 1
ATOM 5366 C C . THR A 1 660 ? -0.064 15.445 38.844 1 45.41 660 THR A C 1
ATOM 5368 O O . THR A 1 660 ? 0.621 15.391 37.812 1 45.41 660 THR A O 1
ATOM 5371 N N . MET B 1 1 ? 44.156 -6.797 7.387 1 87.12 1 MET B N 1
ATOM 5372 C CA . MET B 1 1 ? 43.906 -5.48 6.801 1 87.12 1 MET B CA 1
ATOM 5373 C C . MET B 1 1 ? 44.969 -4.48 7.254 1 87.12 1 MET B C 1
ATOM 5375 O O . MET B 1 1 ? 45.312 -4.426 8.438 1 87.12 1 MET B O 1
ATOM 5379 N N . LYS B 1 2 ? 45.594 -3.787 6.254 1 88.12 2 LYS B N 1
ATOM 5380 C CA . LYS B 1 2 ? 46.594 -2.766 6.57 1 88.12 2 LYS B CA 1
ATOM 5381 C C . LYS B 1 2 ? 45.906 -1.477 7.043 1 88.12 2 LYS B C 1
ATOM 5383 O O . LYS B 1 2 ? 44.938 -1.016 6.441 1 88.12 2 LYS B O 1
ATOM 5388 N N . ILE B 1 3 ? 46.469 -0.899 8.109 1 92.94 3 ILE B N 1
ATOM 5389 C CA . ILE B 1 3 ? 45.875 0.276 8.734 1 92.94 3 ILE B CA 1
ATOM 5390 C C . ILE B 1 3 ? 46.344 1.538 8.016 1 92.94 3 ILE B C 1
ATOM 5392 O O . ILE B 1 3 ? 47.531 1.657 7.676 1 92.94 3 ILE B O 1
ATOM 5396 N N . ILE B 1 4 ? 45.438 2.396 7.742 1 93.12 4 ILE B N 1
ATOM 5397 C CA . ILE B 1 4 ? 45.719 3.766 7.332 1 93.12 4 ILE B CA 1
ATOM 5398 C C . ILE B 1 4 ? 45.438 4.719 8.492 1 93.12 4 ILE B C 1
ATOM 5400 O O . ILE B 1 4 ? 44.312 4.918 8.891 1 93.12 4 ILE B O 1
ATOM 5404 N N . TYR B 1 5 ? 46.469 5.352 8.953 1 92.25 5 TYR B N 1
ATOM 5405 C CA . TYR B 1 5 ? 46.344 6.188 10.141 1 92.25 5 TYR B CA 1
ATOM 5406 C C . TYR B 1 5 ? 45.844 7.578 9.773 1 92.25 5 TYR B C 1
ATOM 5408 O O . TYR B 1 5 ? 46.25 8.156 8.766 1 92.25 5 TYR B O 1
ATOM 5416 N N . GLN B 1 6 ? 44.906 8 10.672 1 91.75 6 GLN B N 1
ATOM 5417 C CA . GLN B 1 6 ? 44.406 9.359 10.5 1 91.75 6 GLN B CA 1
ATOM 5418 C C . GLN B 1 6 ? 45.375 10.383 11.07 1 91.75 6 GLN B C 1
ATOM 5420 O O . GLN B 1 6 ? 46.094 10.102 12.047 1 91.75 6 GLN B O 1
ATOM 5425 N N . GLU B 1 7 ? 45.5 11.57 10.453 1 88.44 7 GLU B N 1
ATOM 5426 C CA . GLU B 1 7 ? 46.312 12.664 10.945 1 88.44 7 GLU B CA 1
ATOM 5427 C C . GLU B 1 7 ? 45.5 13.695 11.695 1 88.44 7 GLU B C 1
ATOM 5429 O O . GLU B 1 7 ? 45.969 14.297 12.664 1 88.44 7 GLU B O 1
ATOM 5434 N N . GLN B 1 8 ? 44.281 13.844 11.234 1 87.75 8 GLN B N 1
ATOM 5435 C CA . GLN B 1 8 ? 43.344 14.758 11.859 1 87.75 8 GLN B CA 1
ATOM 5436 C C . GLN B 1 8 ? 42.094 14.008 12.359 1 87.75 8 GLN B C 1
ATOM 5438 O O . GLN B 1 8 ? 41.781 12.938 11.852 1 87.75 8 GLN B O 1
ATOM 5443 N N . PRO B 1 9 ? 41.5 14.539 13.336 1 85.31 9 PRO B N 1
ATOM 5444 C CA . PRO B 1 9 ? 40.344 13.859 13.938 1 85.31 9 PRO B CA 1
ATOM 5445 C C . PRO B 1 9 ? 39.188 13.711 12.977 1 85.31 9 PRO B C 1
ATOM 5447 O O . PRO B 1 9 ? 38.344 12.812 13.141 1 85.31 9 PRO B O 1
ATOM 5450 N N . ASN B 1 10 ? 39.094 14.469 12 1 85.62 10 ASN B N 1
ATOM 5451 C CA . ASN B 1 10 ? 37.938 14.406 11.094 1 85.62 10 ASN B CA 1
ATOM 5452 C C . ASN B 1 10 ? 38.188 13.43 9.945 1 85.62 10 ASN B C 1
ATOM 5454 O O . ASN B 1 10 ? 37.375 13.32 9.039 1 85.62 10 ASN B O 1
ATOM 5458 N N . GLU B 1 11 ? 39.281 12.672 10.055 1 89.5 11 GLU B N 1
ATOM 5459 C CA . GLU B 1 11 ? 39.656 11.852 8.906 1 89.5 11 GLU B CA 1
ATOM 5460 C C . GLU B 1 11 ? 39.344 10.383 9.148 1 89.5 11 GLU B C 1
ATOM 5462 O O . GLU B 1 11 ? 39.688 9.523 8.336 1 89.5 11 GLU B O 1
ATOM 5467 N N . CYS B 1 12 ? 38.719 10.102 10.203 1 89.12 12 CYS B N 1
ATOM 5468 C CA . CYS B 1 12 ? 38.5 8.695 10.523 1 89.12 12 CYS B CA 1
ATOM 5469 C C . CYS B 1 12 ? 37.656 8.016 9.453 1 89.12 12 CYS B C 1
ATOM 5471 O O . CYS B 1 12 ? 37.938 6.898 9.039 1 89.12 12 CYS B O 1
ATOM 5473 N N . GLY B 1 13 ? 36.625 8.625 8.992 1 89.12 13 GLY B N 1
ATOM 5474 C CA . GLY B 1 13 ? 35.75 8.039 8.008 1 89.12 13 GLY B CA 1
ATOM 5475 C C . GLY B 1 13 ? 36.438 7.711 6.699 1 89.12 13 GLY B C 1
ATOM 5476 O O . GLY B 1 13 ? 36.281 6.609 6.172 1 89.12 13 GLY B O 1
ATOM 5477 N N . ILE B 1 14 ? 37.188 8.617 6.211 1 88.31 14 ILE B N 1
ATOM 5478 C CA . ILE B 1 14 ? 37.844 8.43 4.918 1 88.31 14 ILE B CA 1
ATOM 5479 C C . ILE B 1 14 ? 38.938 7.363 5.043 1 88.31 14 ILE B C 1
ATOM 5481 O O . ILE B 1 14 ? 39.156 6.602 4.102 1 88.31 14 ILE B O 1
ATOM 5485 N N . CYS B 1 15 ? 39.562 7.344 6.125 1 92 15 CYS B N 1
ATOM 5486 C CA . CYS B 1 15 ? 40.594 6.32 6.348 1 92 15 CYS B CA 1
ATOM 5487 C C . CYS B 1 15 ? 39.969 4.93 6.375 1 92 15 CYS B C 1
ATOM 5489 O O . CYS B 1 15 ? 40.531 3.982 5.828 1 92 15 CYS B O 1
ATOM 5491 N N . VAL B 1 16 ? 38.812 4.891 7 1 93 16 VAL B N 1
ATOM 5492 C CA . VAL B 1 16 ? 38.094 3.621 7.062 1 93 16 VAL B CA 1
ATOM 5493 C C . VAL B 1 16 ? 37.75 3.164 5.652 1 93 16 VAL B C 1
ATOM 5495 O O . VAL B 1 16 ? 37.906 1.993 5.309 1 93 16 VAL B O 1
ATOM 5498 N N . LEU B 1 17 ? 37.281 4.062 4.887 1 89.94 17 LEU B N 1
ATOM 5499 C CA . LEU B 1 17 ? 36.938 3.748 3.506 1 89.94 17 LEU B CA 1
ATOM 5500 C C . LEU B 1 17 ? 38.156 3.254 2.744 1 89.94 17 LEU B C 1
ATOM 5502 O O . LEU B 1 17 ? 38.094 2.268 2.008 1 89.94 17 LEU B O 1
ATOM 5506 N N . GLY B 1 18 ? 39.281 3.984 2.908 1 89.12 18 GLY B N 1
ATOM 5507 C CA . GLY B 1 18 ? 40.5 3.588 2.254 1 89.12 18 GLY B CA 1
ATOM 5508 C C . GLY B 1 18 ? 40.969 2.207 2.666 1 89.12 18 GLY B C 1
ATOM 5509 O O . GLY B 1 18 ? 41.406 1.416 1.823 1 89.12 18 GLY B O 1
ATOM 5510 N N . MET B 1 19 ? 40.875 1.916 3.939 1 92.5 19 MET B N 1
ATOM 5511 C CA . MET B 1 19 ? 41.281 0.615 4.453 1 92.5 19 MET B CA 1
ATOM 5512 C C . MET B 1 19 ? 40.469 -0.506 3.83 1 92.5 19 MET B C 1
ATOM 5514 O O . MET B 1 19 ? 41 -1.527 3.41 1 92.5 19 MET B O 1
ATOM 5518 N N . LEU B 1 20 ? 39.188 -0.245 3.82 1 90.69 20 LEU B N 1
ATOM 5519 C CA . LEU B 1 20 ? 38.281 -1.252 3.303 1 90.69 20 LEU B CA 1
ATOM 5520 C C . LEU B 1 20 ? 38.438 -1.416 1.797 1 90.69 20 LEU B C 1
ATOM 5522 O O . LEU B 1 20 ? 38.406 -2.535 1.281 1 90.69 20 LEU B O 1
ATOM 5526 N N . ALA B 1 21 ? 38.562 -0.368 1.124 1 87.31 21 ALA B N 1
ATOM 5527 C CA . ALA B 1 21 ? 38.781 -0.43 -0.316 1 87.31 21 ALA B CA 1
ATOM 5528 C C . ALA B 1 21 ? 40.062 -1.206 -0.626 1 87.31 21 ALA B C 1
ATOM 5530 O O . ALA B 1 21 ? 40.094 -2.031 -1.543 1 87.31 21 ALA B O 1
ATOM 5531 N N . ASN B 1 22 ? 41.125 -0.921 0.115 1 88.62 22 ASN B N 1
ATOM 5532 C CA . ASN B 1 22 ? 42.406 -1.611 -0.068 1 88.62 22 ASN B CA 1
ATOM 5533 C C . ASN B 1 22 ? 42.25 -3.107 0.198 1 88.62 22 ASN B C 1
ATOM 5535 O O . ASN B 1 22 ? 42.906 -3.92 -0.482 1 88.62 22 ASN B O 1
ATOM 5539 N N . GLU B 1 23 ? 41.406 -3.387 1.132 1 88.12 23 GLU B N 1
ATOM 5540 C CA . GLU B 1 23 ? 41.25 -4.789 1.519 1 88.12 23 GLU B CA 1
ATOM 5541 C C . GLU B 1 23 ? 40.375 -5.539 0.529 1 88.12 23 GLU B C 1
ATOM 5543 O O . GLU B 1 23 ? 40.656 -6.676 0.153 1 88.12 23 GLU B O 1
ATOM 5548 N N . LEU B 1 24 ? 39.312 -4.961 0.157 1 83.69 24 LEU B N 1
ATOM 5549 C CA . LEU B 1 24 ? 38.312 -5.656 -0.647 1 83.69 24 LEU B CA 1
ATOM 5550 C C . LEU B 1 24 ? 38.688 -5.598 -2.129 1 83.69 24 LEU B C 1
ATOM 5552 O O . LEU B 1 24 ? 38.375 -6.516 -2.887 1 83.69 24 LEU B O 1
ATOM 5556 N N . HIS B 1 25 ? 39.125 -4.512 -2.682 1 78.62 25 HIS B N 1
ATOM 5557 C CA . HIS B 1 25 ? 39.438 -4.363 -4.102 1 78.62 25 HIS B CA 1
ATOM 5558 C C . HIS B 1 25 ? 40.938 -4.449 -4.355 1 78.62 25 HIS B C 1
ATOM 5560 O O . HIS B 1 25 ? 41.375 -4.348 -5.496 1 78.62 25 HIS B O 1
ATOM 5566 N N . GLU B 1 26 ? 41.719 -4.75 -3.396 1 74.06 26 GLU B N 1
ATOM 5567 C CA . GLU B 1 26 ? 43.156 -4.797 -3.51 1 74.06 26 GLU B CA 1
ATOM 5568 C C . GLU B 1 26 ? 43.719 -3.498 -4.094 1 74.06 26 GLU B C 1
ATOM 5570 O O . GLU B 1 26 ? 44.625 -3.521 -4.934 1 74.06 26 GLU B O 1
ATOM 5575 N N . ASP B 1 27 ? 43.031 -2.43 -3.834 1 73.31 27 ASP B N 1
ATOM 5576 C CA . ASP B 1 27 ? 43.562 -1.116 -4.184 1 73.31 27 ASP B CA 1
ATOM 5577 C C . ASP B 1 27 ? 44.719 -0.731 -3.266 1 73.31 27 ASP B C 1
ATOM 5579 O O . ASP B 1 27 ? 45.094 -1.493 -2.369 1 73.31 27 ASP B O 1
ATOM 5583 N N . LYS B 1 28 ? 45.562 0.223 -3.656 1 78.62 28 LYS B N 1
ATOM 5584 C CA . LYS B 1 28 ? 46.656 0.696 -2.824 1 78.62 28 LYS B CA 1
ATOM 5585 C C . LYS B 1 28 ? 46.562 2.193 -2.557 1 78.62 28 LYS B C 1
ATOM 5587 O O . LYS B 1 28 ? 47.438 2.965 -2.914 1 78.62 28 LYS B O 1
ATOM 5592 N N . TYR B 1 29 ? 45.375 2.525 -1.853 1 84.06 29 TYR B N 1
ATOM 5593 C CA . TYR B 1 29 ? 45.219 3.932 -1.499 1 84.06 29 TYR B CA 1
ATOM 5594 C C . TYR B 1 29 ? 46.094 4.301 -0.3 1 84.06 29 TYR B C 1
ATOM 5596 O O . TYR B 1 29 ? 46.156 3.549 0.677 1 84.06 29 TYR B O 1
ATOM 5604 N N . ALA B 1 30 ? 46.844 5.344 -0.535 1 83.62 30 ALA B N 1
ATOM 5605 C CA . ALA B 1 30 ? 47.594 5.926 0.582 1 83.62 30 ALA B CA 1
ATOM 5606 C C . ALA B 1 30 ? 46.812 7.066 1.226 1 83.62 30 ALA B C 1
ATOM 5608 O O . ALA B 1 30 ? 45.781 7.52 0.68 1 83.62 30 ALA B O 1
ATOM 5609 N N . HIS B 1 31 ? 47.219 7.426 2.416 1 87.75 31 HIS B N 1
ATOM 5610 C CA . HIS B 1 31 ? 46.562 8.461 3.195 1 87.75 31 HIS B CA 1
ATOM 5611 C C . HIS B 1 31 ? 46.344 9.734 2.373 1 87.75 31 HIS B C 1
ATOM 5613 O O . HIS B 1 31 ? 45.219 10.234 2.26 1 87.75 31 HIS B O 1
ATOM 5619 N N . ASP B 1 32 ? 47.375 10.18 1.691 1 80.75 32 ASP B N 1
ATOM 5620 C CA . ASP B 1 32 ? 47.344 11.445 0.966 1 80.75 32 ASP B CA 1
ATOM 5621 C C . ASP B 1 32 ? 46.438 11.344 -0.262 1 80.75 32 ASP B C 1
ATOM 5623 O O . ASP B 1 32 ? 45.719 12.297 -0.602 1 80.75 32 ASP B O 1
ATOM 5627 N N . GLU B 1 33 ? 46.406 10.25 -0.825 1 82.62 33 GLU B N 1
ATOM 5628 C CA . GLU B 1 33 ? 45.594 10.031 -2.02 1 82.62 33 GLU B CA 1
ATOM 5629 C C . GLU B 1 33 ? 44.094 10.047 -1.685 1 82.62 33 GLU B C 1
ATOM 5631 O O . GLU B 1 33 ? 43.281 10.523 -2.477 1 82.62 33 GLU B O 1
ATOM 5636 N N . LEU B 1 34 ? 43.781 9.547 -0.532 1 85.44 34 LEU B N 1
ATOM 5637 C CA . LEU B 1 34 ? 42.406 9.5 -0.099 1 85.44 34 LEU B CA 1
ATOM 5638 C C . LEU B 1 34 ? 41.844 10.906 0.11 1 85.44 34 LEU B C 1
ATOM 5640 O O . LEU B 1 34 ? 40.719 11.203 -0.306 1 85.44 34 LEU B O 1
ATOM 5644 N N . LEU B 1 35 ? 42.688 11.711 0.675 1 81 35 LEU B N 1
ATOM 5645 C CA . LEU B 1 35 ? 42.281 13.07 0.996 1 81 35 LEU B CA 1
ATOM 5646 C C . LEU B 1 35 ? 42.094 13.898 -0.271 1 81 35 LEU B C 1
ATOM 5648 O O . LEU B 1 35 ? 41.344 14.883 -0.281 1 81 35 LEU B O 1
ATOM 5652 N N . GLU B 1 36 ? 42.781 13.438 -1.303 1 73.75 36 GLU B N 1
ATOM 5653 C CA . GLU B 1 36 ? 42.656 14.133 -2.578 1 73.75 36 GLU B CA 1
ATOM 5654 C C . GLU B 1 36 ? 41.375 13.766 -3.305 1 73.75 36 GLU B C 1
ATOM 5656 O O . GLU B 1 36 ? 40.906 14.508 -4.164 1 73.75 36 GLU B O 1
ATOM 5661 N N . GLN B 1 37 ? 40.812 12.672 -2.9 1 70.56 37 GLN B N 1
ATOM 5662 C CA . GLN B 1 37 ? 39.656 12.164 -3.648 1 70.56 37 GLN B CA 1
ATOM 5663 C C . GLN B 1 37 ? 38.344 12.82 -3.188 1 70.56 37 GLN B C 1
ATOM 5665 O O . GLN B 1 37 ? 37.375 12.852 -3.926 1 70.56 37 GLN B O 1
ATOM 5670 N N . ILE B 1 38 ? 38.406 13.227 -1.901 1 69.12 38 ILE B N 1
ATOM 5671 C CA . ILE B 1 38 ? 37.188 13.797 -1.382 1 69.12 38 ILE B CA 1
ATOM 5672 C C . ILE B 1 38 ? 37.469 15.109 -0.654 1 69.12 38 ILE B C 1
ATOM 5674 O O . ILE B 1 38 ? 38.562 15.289 -0.111 1 69.12 38 ILE B O 1
ATOM 5678 N N . ASN B 1 39 ? 36.562 15.977 -0.836 1 63.22 39 ASN B N 1
ATOM 5679 C CA . ASN B 1 39 ? 36.625 17.156 0.014 1 63.22 39 ASN B CA 1
ATOM 5680 C C . ASN B 1 39 ? 36 16.891 1.387 1 63.22 39 ASN B C 1
ATOM 5682 O O . ASN B 1 39 ? 34.781 16.922 1.54 1 63.22 39 ASN B O 1
ATOM 5686 N N . LEU B 1 40 ? 36.844 16.688 2.346 1 72.44 40 LEU B N 1
ATOM 5687 C CA . LEU B 1 40 ? 36.406 16.266 3.676 1 72.44 40 LEU B CA 1
ATOM 5688 C C . LEU B 1 40 ? 35.875 17.453 4.477 1 72.44 40 LEU B C 1
ATOM 5690 O O . LEU B 1 40 ? 36.594 18.453 4.645 1 72.44 40 LEU B O 1
ATOM 5694 N N . PRO B 1 41 ? 34.719 17.344 4.883 1 66.25 41 PRO B N 1
ATOM 5695 C CA . PRO B 1 41 ? 34.219 18.391 5.777 1 66.25 41 PRO B CA 1
ATOM 5696 C C . PRO B 1 41 ? 34.938 18.406 7.121 1 66.25 41 PRO B C 1
ATOM 5698 O O . PRO B 1 41 ? 35.531 17.406 7.52 1 66.25 41 PRO B O 1
ATOM 5701 N N . ALA B 1 42 ? 34.906 19.562 7.785 1 66.06 42 ALA B N 1
ATOM 5702 C CA . ALA B 1 42 ? 35.594 19.719 9.07 1 66.06 42 ALA B CA 1
ATOM 5703 C C . ALA B 1 42 ? 34.969 18.797 10.125 1 66.06 42 ALA B C 1
ATOM 5705 O O . ALA B 1 42 ? 35.656 18.375 11.062 1 66.06 42 ALA B O 1
ATOM 5706 N N . SER B 1 43 ? 33.719 18.438 9.898 1 66.31 43 SER B N 1
ATOM 5707 C CA . SER B 1 43 ? 33.031 17.609 10.891 1 66.31 43 SER B CA 1
ATOM 5708 C C . SER B 1 43 ? 33.25 16.125 10.602 1 66.31 43 SER B C 1
ATOM 5710 O O . SER B 1 43 ? 32.906 15.273 11.43 1 66.31 43 SER B O 1
ATOM 5712 N N . GLY B 1 44 ? 33.906 15.836 9.633 1 72.88 44 GLY B N 1
ATOM 5713 C CA . GLY B 1 44 ? 34.062 14.445 9.227 1 72.88 44 GLY B CA 1
ATOM 5714 C C . GLY B 1 44 ? 32.906 13.922 8.422 1 72.88 44 GLY B C 1
ATOM 5715 O O . GLY B 1 44 ? 32 14.688 8.031 1 72.88 44 GLY B O 1
ATOM 5716 N N . LEU B 1 45 ? 32.938 12.602 8.188 1 75.5 45 LEU B N 1
ATOM 5717 C CA . LEU B 1 45 ? 31.922 11.977 7.355 1 75.5 45 LEU B CA 1
ATOM 5718 C C . LEU B 1 45 ? 30.812 11.367 8.211 1 75.5 45 LEU B C 1
ATOM 5720 O O . LEU B 1 45 ? 31.094 10.805 9.273 1 75.5 45 LEU B O 1
ATOM 5724 N N . SER B 1 46 ? 29.625 11.602 7.809 1 70.62 46 SER B N 1
ATOM 5725 C CA . SER B 1 46 ? 28.5 10.867 8.398 1 70.62 46 SER B CA 1
ATOM 5726 C C . SER B 1 46 ? 28.391 9.469 7.797 1 70.62 46 SER B C 1
ATOM 5728 O O . SER B 1 46 ? 29.094 9.141 6.84 1 70.62 46 SER B O 1
ATOM 5730 N N . PHE B 1 47 ? 27.578 8.586 8.406 1 74.62 47 PHE B N 1
ATOM 5731 C CA . PHE B 1 47 ? 27.375 7.242 7.871 1 74.62 47 PHE B CA 1
ATOM 5732 C C . PHE B 1 47 ? 26.859 7.305 6.441 1 74.62 47 PHE B C 1
ATOM 5734 O O . PHE B 1 47 ? 27.281 6.527 5.586 1 74.62 47 PHE B O 1
ATOM 5741 N N . PHE B 1 48 ? 26.078 8.164 6.258 1 67.25 48 PHE B N 1
ATOM 5742 C CA . PHE B 1 48 ? 25.469 8.227 4.934 1 67.25 48 PHE B CA 1
ATOM 5743 C C . PHE B 1 48 ? 26.453 8.766 3.906 1 67.25 48 PHE B C 1
ATOM 5745 O O . PHE B 1 48 ? 26.469 8.328 2.754 1 67.25 48 PHE B O 1
ATOM 5752 N N . GLU B 1 49 ? 27.219 9.719 4.387 1 71.88 49 GLU B N 1
ATOM 5753 C CA . GLU B 1 49 ? 28.281 10.164 3.502 1 71.88 49 GLU B CA 1
ATOM 5754 C C . GLU B 1 49 ? 29.281 9.039 3.221 1 71.88 49 GLU B C 1
ATOM 5756 O O . GLU B 1 49 ? 29.812 8.93 2.113 1 71.88 49 GLU B O 1
ATOM 5761 N N . LEU B 1 50 ? 29.391 8.242 4.246 1 80.81 50 LEU B N 1
ATOM 5762 C CA . LEU B 1 50 ? 30.234 7.066 4.055 1 80.81 50 LEU B CA 1
ATOM 5763 C C . LEU B 1 50 ? 29.656 6.164 2.965 1 80.81 50 LEU B C 1
ATOM 5765 O O . LEU B 1 50 ? 30.406 5.625 2.145 1 80.81 50 LEU B O 1
ATOM 5769 N N . GLU B 1 51 ? 28.375 6.105 3.008 1 75.88 51 GLU B N 1
ATOM 5770 C CA . GLU B 1 51 ? 27.719 5.277 2.004 1 75.88 51 GLU B CA 1
ATOM 5771 C C . GLU B 1 51 ? 27.891 5.859 0.604 1 75.88 51 GLU B C 1
ATOM 5773 O O . GLU B 1 51 ? 28.172 5.125 -0.348 1 75.88 51 GLU B O 1
ATOM 5778 N N . THR B 1 52 ? 27.781 7.086 0.584 1 69.19 52 THR B N 1
ATOM 5779 C CA . THR B 1 52 ? 27.891 7.766 -0.702 1 69.19 52 THR B CA 1
ATOM 5780 C C . THR B 1 52 ? 29.312 7.711 -1.236 1 69.19 52 THR B C 1
ATOM 5782 O O . THR B 1 52 ? 29.531 7.34 -2.389 1 69.19 52 THR B O 1
ATOM 5785 N N . TYR B 1 53 ? 30.266 8.047 -0.397 1 73.12 53 TYR B N 1
ATOM 5786 C CA . TYR B 1 53 ? 31.656 8.07 -0.826 1 73.12 53 TYR B CA 1
ATOM 5787 C C . TYR B 1 53 ? 32.188 6.656 -0.999 1 73.12 53 TYR B C 1
ATOM 5789 O O . TYR B 1 53 ? 33.094 6.426 -1.796 1 73.12 53 TYR B O 1
ATOM 5797 N N . GLY B 1 54 ? 31.578 5.793 -0.207 1 79 54 GLY B N 1
ATOM 5798 C CA . GLY B 1 54 ? 31.984 4.406 -0.359 1 79 54 GLY B CA 1
ATOM 5799 C C . GLY B 1 54 ? 31.844 3.895 -1.781 1 79 54 GLY B C 1
ATOM 5800 O O . GLY B 1 54 ? 32.719 3.166 -2.27 1 79 54 GLY B O 1
ATOM 5801 N N . LYS B 1 55 ? 30.906 4.395 -2.395 1 71.38 55 LYS B N 1
ATOM 5802 C CA . LYS B 1 55 ? 30.672 3.967 -3.771 1 71.38 55 LYS B CA 1
ATOM 5803 C C . LYS B 1 55 ? 31.828 4.391 -4.676 1 71.38 55 LYS B C 1
ATOM 5805 O O . LYS B 1 55 ? 32.188 3.664 -5.598 1 71.38 55 LYS B O 1
ATOM 5810 N N . LYS B 1 56 ? 32.375 5.555 -4.414 1 71.38 56 LYS B N 1
ATOM 5811 C CA . LYS B 1 56 ? 33.5 6.051 -5.176 1 71.38 56 LYS B CA 1
ATOM 5812 C C . LYS B 1 56 ? 34.719 5.125 -5.023 1 71.38 56 LYS B C 1
ATOM 5814 O O . LYS B 1 56 ? 35.531 5.02 -5.934 1 71.38 56 LYS B O 1
ATOM 5819 N N . PHE B 1 57 ? 34.719 4.441 -3.963 1 76.94 57 PHE B N 1
ATOM 5820 C CA . PHE B 1 57 ? 35.844 3.555 -3.688 1 76.94 57 PHE B CA 1
ATOM 5821 C C . PHE B 1 57 ? 35.469 2.105 -3.986 1 76.94 57 PHE B C 1
ATOM 5823 O O . PHE B 1 57 ? 36.156 1.182 -3.539 1 76.94 57 PHE B O 1
ATOM 5830 N N . GLY B 1 58 ? 34.25 1.965 -4.602 1 72.62 58 GLY B N 1
ATOM 5831 C CA . GLY B 1 58 ? 33.844 0.626 -4.98 1 72.62 58 GLY B CA 1
ATOM 5832 C C . GLY B 1 58 ? 33.25 -0.165 -3.824 1 72.62 58 GLY B C 1
ATOM 5833 O O . GLY B 1 58 ? 33.344 -1.393 -3.791 1 72.62 58 GLY B O 1
ATOM 5834 N N . LEU B 1 59 ? 32.812 0.569 -2.834 1 81 59 LEU B N 1
ATOM 5835 C CA . LEU B 1 59 ? 32.281 -0.099 -1.661 1 81 59 LEU B CA 1
ATOM 5836 C C . LEU B 1 59 ? 30.766 0.135 -1.563 1 81 59 LEU B C 1
ATOM 5838 O O . LEU B 1 59 ? 30.281 1.231 -1.857 1 81 59 LEU B O 1
ATOM 5842 N N . GLU B 1 60 ? 30.094 -0.894 -1.338 1 77.94 60 GLU B N 1
ATOM 5843 C CA . GLU B 1 60 ? 28.688 -0.778 -0.969 1 77.94 60 GLU B CA 1
ATOM 5844 C C . GLU B 1 60 ? 28.5 -0.829 0.545 1 77.94 60 GLU B C 1
ATOM 5846 O O . GLU B 1 60 ? 28.703 -1.876 1.164 1 77.94 60 GLU B O 1
ATOM 5851 N N . ILE B 1 61 ? 28.234 0.391 1.008 1 82 61 ILE B N 1
ATOM 5852 C CA . ILE B 1 61 ? 28.078 0.506 2.455 1 82 61 ILE B CA 1
ATOM 5853 C C . ILE B 1 61 ? 26.609 0.708 2.812 1 82 61 ILE B C 1
ATOM 5855 O O . ILE B 1 61 ? 25.922 1.509 2.18 1 82 61 ILE B O 1
ATOM 5859 N N . ALA B 1 62 ? 26.188 -0.126 3.619 1 76.38 62 ALA B N 1
ATOM 5860 C CA . ALA B 1 62 ? 24.828 0.012 4.137 1 76.38 62 ALA B CA 1
ATOM 5861 C C . ALA B 1 62 ? 24.828 0.176 5.652 1 76.38 62 ALA B C 1
ATOM 5863 O O . ALA B 1 62 ? 25.297 -0.699 6.379 1 76.38 62 ALA B O 1
ATOM 5864 N N . SER B 1 63 ? 24.359 1.315 6.105 1 79.69 63 SER B N 1
ATOM 5865 C CA . SER B 1 63 ? 24.391 1.609 7.531 1 79.69 63 SER B CA 1
ATOM 5866 C C . SER B 1 63 ? 23.109 1.15 8.219 1 79.69 63 SER B C 1
ATOM 5868 O O . SER B 1 63 ? 22.031 1.206 7.629 1 79.69 63 SER B O 1
ATOM 5870 N N . TYR B 1 64 ? 23.281 0.634 9.43 1 76.88 64 TYR B N 1
ATOM 5871 C CA . TYR B 1 64 ? 22.188 0.123 10.242 1 76.88 64 TYR B CA 1
ATOM 5872 C C . TYR B 1 64 ? 22.297 0.618 11.68 1 76.88 64 TYR B C 1
ATOM 5874 O O . TYR B 1 64 ? 23.391 0.988 12.133 1 76.88 64 TYR B O 1
ATOM 5882 N N . GLN B 1 65 ? 21.156 0.72 12.312 1 76.19 65 GLN B N 1
ATOM 5883 C CA . GLN B 1 65 ? 21.109 0.8 13.766 1 76.19 65 GLN B CA 1
ATOM 5884 C C . GLN B 1 65 ? 20.719 -0.542 14.383 1 76.19 65 GLN B C 1
ATOM 5886 O O . GLN B 1 65 ? 19.641 -1.059 14.117 1 76.19 65 GLN B O 1
ATOM 5891 N N . LEU B 1 66 ? 21.578 -1.141 14.922 1 76.69 66 LEU B N 1
ATOM 5892 C CA . LEU B 1 66 ? 21.344 -2.512 15.367 1 76.69 66 LEU B CA 1
ATOM 5893 C C . LEU B 1 66 ? 21.859 -2.723 16.781 1 76.69 66 LEU B C 1
ATOM 5895 O O . LEU B 1 66 ? 22.641 -1.907 17.281 1 76.69 66 LEU B O 1
ATOM 5899 N N . THR B 1 67 ? 21.344 -3.809 17.406 1 78.75 67 THR B N 1
ATOM 5900 C CA . THR B 1 67 ? 21.938 -4.32 18.641 1 78.75 67 THR B CA 1
ATOM 5901 C C . THR B 1 67 ? 23.141 -5.199 18.344 1 78.75 67 THR B C 1
ATOM 5903 O O . THR B 1 67 ? 23.406 -5.527 17.188 1 78.75 67 THR B O 1
ATOM 5906 N N . LEU B 1 68 ? 23.891 -5.426 19.344 1 83.88 68 LEU B N 1
ATOM 5907 C CA . LEU B 1 68 ? 25.094 -6.25 19.172 1 83.88 68 LEU B CA 1
ATOM 5908 C C . LEU B 1 68 ? 24.734 -7.637 18.656 1 83.88 68 LEU B C 1
ATOM 5910 O O . LEU B 1 68 ? 25.438 -8.203 17.828 1 83.88 68 LEU B O 1
ATOM 5914 N N . GLU B 1 69 ? 23.562 -8.062 19.094 1 80.88 69 GLU B N 1
ATOM 5915 C CA . GLU B 1 69 ? 23.125 -9.375 18.641 1 80.88 69 GLU B CA 1
ATOM 5916 C C . GLU B 1 69 ? 22.766 -9.352 17.156 1 80.88 69 GLU B C 1
ATOM 5918 O O . GLU B 1 69 ? 23.062 -10.305 16.422 1 80.88 69 GLU B O 1
ATOM 5923 N N . GLU B 1 70 ? 22.203 -8.289 16.781 1 81.94 70 GLU B N 1
ATOM 5924 C CA . GLU B 1 70 ? 21.859 -8.156 15.367 1 81.94 70 GLU B CA 1
ATOM 5925 C C . GLU B 1 70 ? 23.094 -8 14.5 1 81.94 70 GLU B C 1
ATOM 5927 O O . GLU B 1 70 ? 23.141 -8.477 13.367 1 81.94 70 GLU B O 1
ATOM 5932 N N . LEU B 1 71 ? 24.062 -7.371 15.039 1 84.5 71 LEU B N 1
ATOM 5933 C CA . LEU B 1 71 ? 25.328 -7.199 14.32 1 84.5 71 LEU B CA 1
ATOM 5934 C C . LEU B 1 71 ? 25.984 -8.547 14.047 1 84.5 71 LEU B C 1
ATOM 5936 O O . LEU B 1 71 ? 26.547 -8.758 12.969 1 84.5 71 LEU B O 1
ATOM 5940 N N . LYS B 1 72 ? 25.797 -9.43 14.961 1 82.5 72 LYS B N 1
ATOM 5941 C CA . LYS B 1 72 ? 26.406 -10.75 14.828 1 82.5 72 LYS B CA 1
ATOM 5942 C C . LYS B 1 72 ? 25.719 -11.562 13.742 1 82.5 72 LYS B C 1
ATOM 5944 O O . LYS B 1 72 ? 26.312 -12.469 13.156 1 82.5 72 LYS B O 1
ATOM 5949 N N . GLN B 1 73 ? 24.5 -11.086 13.508 1 76.81 73 GLN B N 1
ATOM 5950 C CA . GLN B 1 73 ? 23.719 -11.852 12.547 1 76.81 73 GLN B CA 1
ATOM 5951 C C . GLN B 1 73 ? 23.906 -11.305 11.133 1 76.81 73 GLN B C 1
ATOM 5953 O O . GLN B 1 73 ? 23.516 -11.953 10.156 1 76.81 73 GLN B O 1
ATOM 5958 N N . LEU B 1 74 ? 24.484 -10.148 11.07 1 76.94 74 LEU B N 1
ATOM 5959 C CA . LEU B 1 74 ? 24.672 -9.555 9.75 1 76.94 74 LEU B CA 1
ATOM 5960 C C . LEU B 1 74 ? 25.719 -10.336 8.953 1 76.94 74 LEU B C 1
ATOM 5962 O O . LEU B 1 74 ? 26.688 -10.852 9.523 1 76.94 74 LEU B O 1
ATOM 5966 N N . GLU B 1 75 ? 25.422 -10.453 7.711 1 71.56 75 GLU B N 1
ATOM 5967 C CA . GLU B 1 75 ? 26.375 -11.117 6.828 1 71.56 75 GLU B CA 1
ATOM 5968 C C . GLU B 1 75 ? 27.484 -10.164 6.402 1 71.56 75 GLU B C 1
ATOM 5970 O O . GLU B 1 75 ? 27.234 -8.984 6.145 1 71.56 75 GLU B O 1
ATOM 5975 N N . GLY B 1 76 ? 28.688 -10.57 6.551 1 76.06 76 GLY B N 1
ATOM 5976 C CA . GLY B 1 76 ? 29.844 -9.789 6.102 1 76.06 76 GLY B CA 1
ATOM 5977 C C . GLY B 1 76 ? 31.109 -10.102 6.863 1 76.06 76 GLY B C 1
ATOM 5978 O O . GLY B 1 76 ? 31.062 -10.664 7.961 1 76.06 76 GLY B O 1
ATOM 5979 N N . LYS B 1 77 ? 32.188 -9.906 6.164 1 82.56 77 LYS B N 1
ATOM 5980 C CA . LYS B 1 77 ? 33.469 -10.133 6.77 1 82.56 77 LYS B CA 1
ATOM 5981 C C . LYS B 1 77 ? 33.906 -8.945 7.629 1 82.56 77 LYS B C 1
ATOM 5983 O O . LYS B 1 77 ? 34.406 -9.125 8.75 1 82.56 77 LYS B O 1
ATOM 5988 N N . TYR B 1 78 ? 33.688 -7.758 7.141 1 89.88 78 TYR B N 1
ATOM 5989 C CA . TYR B 1 78 ? 34.031 -6.523 7.824 1 89.88 78 TYR B CA 1
ATOM 5990 C C . TYR B 1 78 ? 32.812 -5.633 8.023 1 89.88 78 TYR B C 1
ATOM 5992 O O . TYR B 1 78 ? 31.938 -5.574 7.172 1 89.88 78 TYR B O 1
ATOM 6000 N N . PHE B 1 79 ? 32.812 -5 9.219 1 91.44 79 PHE B N 1
ATOM 6001 C CA . PHE B 1 79 ? 31.75 -4.047 9.523 1 91.44 79 PHE B CA 1
ATOM 6002 C C . PHE B 1 79 ? 32.344 -2.703 9.945 1 91.44 79 PHE B C 1
ATOM 6004 O O . PHE B 1 79 ? 33.406 -2.652 10.57 1 91.44 79 PHE B O 1
ATOM 6011 N N . ILE B 1 80 ? 31.734 -1.679 9.508 1 91.88 80 ILE B N 1
ATOM 6012 C CA . ILE B 1 80 ? 32.062 -0.361 10.047 1 91.88 80 ILE B CA 1
ATOM 6013 C C . ILE B 1 80 ? 31.234 -0.093 11.297 1 91.88 80 ILE B C 1
ATOM 6015 O O . ILE B 1 80 ? 30 -0.223 11.273 1 91.88 80 ILE B O 1
ATOM 6019 N N . VAL B 1 81 ? 31.875 0.131 12.344 1 90.69 81 VAL B N 1
ATOM 6020 C CA . VAL B 1 81 ? 31.188 0.413 13.594 1 90.69 81 VAL B CA 1
ATOM 6021 C C . VAL B 1 81 ? 31.469 1.845 14.031 1 90.69 81 VAL B C 1
ATOM 6023 O O . VAL B 1 81 ? 32.594 2.346 13.852 1 90.69 81 VAL B O 1
ATOM 6026 N N . HIS B 1 82 ? 30.438 2.457 14.594 1 88.56 82 HIS B N 1
ATOM 6027 C CA . HIS B 1 82 ? 30.547 3.842 15.031 1 88.56 82 HIS B CA 1
ATOM 6028 C C . HIS B 1 82 ? 30.781 3.926 16.531 1 88.56 82 HIS B C 1
ATOM 6030 O O . HIS B 1 82 ? 29.984 3.4 17.312 1 88.56 82 HIS B O 1
ATOM 6036 N N . PHE B 1 83 ? 32 4.441 16.891 1 86.44 83 PHE B N 1
ATOM 6037 C CA . PHE B 1 83 ? 32.281 4.871 18.266 1 86.44 83 PHE B CA 1
ATOM 6038 C C . PHE B 1 83 ? 31.938 6.344 18.453 1 86.44 83 PHE B C 1
ATOM 6040 O O . PHE B 1 83 ? 31.656 7.047 17.469 1 86.44 83 PHE B O 1
ATOM 6047 N N . PRO B 1 84 ? 31.719 6.773 19.688 1 81.25 84 PRO B N 1
ATOM 6048 C CA . PRO B 1 84 ? 31.422 8.195 19.859 1 81.25 84 PRO B CA 1
ATOM 6049 C C . PRO B 1 84 ? 32.344 9.102 19.062 1 81.25 84 PRO B C 1
ATOM 6051 O O . PRO B 1 84 ? 33.531 9.25 19.406 1 81.25 84 PRO B O 1
ATOM 6054 N N . LYS B 1 85 ? 31.938 9.711 18 1 77.06 85 LYS B N 1
ATOM 6055 C CA . LYS B 1 85 ? 32.594 10.633 17.094 1 77.06 85 LYS B CA 1
ATOM 6056 C C . LYS B 1 85 ? 33.75 9.945 16.359 1 77.06 85 LYS B C 1
ATOM 6058 O O . LYS B 1 85 ? 34.781 10.578 16.062 1 77.06 85 LYS B O 1
ATOM 6063 N N . HIS B 1 86 ? 33.594 8.594 16.172 1 86.56 86 HIS B N 1
ATOM 6064 C CA . HIS B 1 86 ? 34.719 7.855 15.594 1 86.56 86 HIS B CA 1
ATOM 6065 C C . HIS B 1 86 ? 34.219 6.617 14.852 1 86.56 86 HIS B C 1
ATOM 6067 O O . HIS B 1 86 ? 33.281 5.949 15.305 1 86.56 86 HIS B O 1
ATOM 6073 N N . PHE B 1 87 ? 34.875 6.406 13.648 1 91.44 87 PHE B N 1
ATOM 6074 C CA . PHE B 1 87 ? 34.531 5.199 12.898 1 91.44 87 PHE B CA 1
ATOM 6075 C C . PHE B 1 87 ? 35.688 4.203 12.961 1 91.44 87 PHE B C 1
ATOM 6077 O O . PHE B 1 87 ? 36.875 4.59 12.891 1 91.44 87 PHE B O 1
ATOM 6084 N N . VAL B 1 88 ? 35.375 2.922 13.117 1 92.62 88 VAL B N 1
ATOM 6085 C CA . VAL B 1 88 ? 36.375 1.852 13.094 1 92.62 88 VAL B CA 1
ATOM 6086 C C . VAL B 1 88 ? 35.844 0.679 12.266 1 92.62 88 VAL B C 1
ATOM 6088 O O . VAL B 1 88 ? 34.656 0.597 11.977 1 92.62 88 VAL B O 1
ATOM 6091 N N . VAL B 1 89 ? 36.75 -0.135 11.828 1 93.88 89 VAL B N 1
ATOM 6092 C CA . VAL B 1 89 ? 36.375 -1.37 11.141 1 93.88 89 VAL B CA 1
ATOM 6093 C C . VAL B 1 89 ? 36.531 -2.557 12.094 1 93.88 89 VAL B C 1
ATOM 6095 O O . VAL B 1 89 ? 37.531 -2.652 12.82 1 93.88 89 VAL B O 1
ATOM 6098 N N . VAL B 1 90 ? 35.5 -3.357 12.102 1 93.06 90 VAL B N 1
ATOM 6099 C CA . VAL B 1 90 ? 35.594 -4.516 12.984 1 93.06 90 VAL B CA 1
ATOM 6100 C C . VAL B 1 90 ? 35.438 -5.801 12.172 1 93.06 90 VAL B C 1
ATOM 6102 O O . VAL B 1 90 ? 34.75 -5.816 11.148 1 93.06 90 VAL B O 1
ATOM 6105 N N . HIS B 1 91 ? 36.094 -6.809 12.516 1 91.62 91 HIS B N 1
ATOM 6106 C CA . HIS B 1 91 ? 36.031 -8.148 11.938 1 91.62 91 HIS B CA 1
ATOM 6107 C C . HIS B 1 91 ? 35.781 -9.203 13 1 91.62 91 HIS B C 1
ATOM 6109 O O . HIS B 1 91 ? 36.469 -9.227 14.031 1 91.62 91 HIS B O 1
ATOM 6115 N N . LYS B 1 92 ? 34.75 -10.016 12.672 1 84.69 92 LYS B N 1
ATOM 6116 C CA . LYS B 1 92 ? 34.438 -11.094 13.609 1 84.69 92 LYS B CA 1
ATOM 6117 C C . LYS B 1 92 ? 35.469 -12.227 13.492 1 84.69 92 LYS B C 1
ATOM 6119 O O . LYS B 1 92 ? 35.531 -12.906 12.461 1 84.69 92 LYS B O 1
ATOM 6124 N N . LYS B 1 93 ? 36.406 -12.492 14.352 1 78.88 93 LYS B N 1
ATOM 6125 C CA . LYS B 1 93 ? 37.438 -13.547 14.328 1 78.88 93 LYS B CA 1
ATOM 6126 C C . LYS B 1 93 ? 36.875 -14.859 14.875 1 78.88 93 LYS B C 1
ATOM 6128 O O . LYS B 1 93 ? 36.969 -15.898 14.219 1 78.88 93 LYS B O 1
ATOM 6133 N N . GLN B 1 94 ? 36.438 -14.867 16.172 1 76.94 94 GLN B N 1
ATOM 6134 C CA . GLN B 1 94 ? 35.844 -16.016 16.859 1 76.94 94 GLN B CA 1
ATOM 6135 C C . GLN B 1 94 ? 34.562 -15.625 17.578 1 76.94 94 GLN B C 1
ATOM 6137 O O . GLN B 1 94 ? 34.219 -14.445 17.641 1 76.94 94 GLN B O 1
ATOM 6142 N N . ASP B 1 95 ? 33.938 -16.734 18.078 1 73.62 95 ASP B N 1
ATOM 6143 C CA . ASP B 1 95 ? 32.688 -16.484 18.828 1 73.62 95 ASP B CA 1
ATOM 6144 C C . ASP B 1 95 ? 32.969 -15.555 20.016 1 73.62 95 ASP B C 1
ATOM 6146 O O . ASP B 1 95 ? 33.844 -15.836 20.844 1 73.62 95 ASP B O 1
ATOM 6150 N N . ASN B 1 96 ? 32.656 -14.258 20.094 1 79.94 96 ASN B N 1
ATOM 6151 C CA . ASN B 1 96 ? 32.688 -13.258 21.156 1 79.94 96 ASN B CA 1
ATOM 6152 C C . ASN B 1 96 ? 33.938 -12.406 21.094 1 79.94 96 ASN B C 1
ATOM 6154 O O . ASN B 1 96 ? 34.344 -11.812 22.094 1 79.94 96 ASN B O 1
ATOM 6158 N N . LEU B 1 97 ? 34.812 -12.633 20.062 1 88.75 97 LEU B N 1
ATOM 6159 C CA . LEU B 1 97 ? 36 -11.812 19.891 1 88.75 97 LEU B CA 1
ATOM 6160 C C . LEU B 1 97 ? 35.969 -11.055 18.562 1 88.75 97 LEU B C 1
ATOM 6162 O O . LEU B 1 97 ? 35.719 -11.648 17.516 1 88.75 97 LEU B O 1
ATOM 6166 N N . TRP B 1 98 ? 36.281 -9.734 18.672 1 92.31 98 TRP B N 1
ATOM 6167 C CA . TRP B 1 98 ? 36.25 -8.859 17.516 1 92.31 98 TRP B CA 1
ATOM 6168 C C . TRP B 1 98 ? 37.625 -8.227 17.281 1 92.31 98 TRP B C 1
ATOM 6170 O O . TRP B 1 98 ? 38.25 -7.707 18.203 1 92.31 98 TRP B O 1
ATOM 6180 N N . GLU B 1 99 ? 38.188 -8.359 16.141 1 93.62 99 GLU B N 1
ATOM 6181 C CA . GLU B 1 99 ? 39.375 -7.609 15.719 1 93.62 99 GLU B CA 1
ATOM 6182 C C . GLU B 1 99 ? 39 -6.215 15.227 1 93.62 99 GLU B C 1
ATOM 6184 O O . GLU B 1 99 ? 38.156 -6.066 14.328 1 93.62 99 GLU B O 1
ATOM 6189 N N . VAL B 1 100 ? 39.531 -5.168 15.875 1 94.31 100 VAL B N 1
ATOM 6190 C CA . VAL B 1 100 ? 39.188 -3.791 15.539 1 94.31 100 VAL B CA 1
ATOM 6191 C C . VAL B 1 100 ? 40.344 -3.133 14.789 1 94.31 100 VAL B C 1
ATOM 6193 O O . VAL B 1 100 ? 41.5 -3.232 15.211 1 94.31 100 VAL B O 1
ATOM 6196 N N . PHE B 1 101 ? 40.031 -2.551 13.688 1 94.56 101 PHE B N 1
ATOM 6197 C CA . PHE B 1 101 ? 40.969 -1.737 12.906 1 94.56 101 PHE B CA 1
ATOM 6198 C C . PHE B 1 101 ? 40.656 -0.256 13.055 1 94.56 101 PHE B C 1
ATOM 6200 O O . PHE B 1 101 ? 39.688 0.246 12.438 1 94.56 101 PHE B O 1
ATOM 6207 N N . ASP B 1 102 ? 41.375 0.44 13.789 1 93.5 102 ASP B N 1
ATOM 6208 C CA . ASP B 1 102 ? 41.156 1.83 14.164 1 93.5 102 ASP B CA 1
ATOM 6209 C C . ASP B 1 102 ? 42.188 2.756 13.531 1 93.5 102 ASP B C 1
ATOM 6211 O O . ASP B 1 102 ? 43.375 2.646 13.812 1 93.5 102 ASP B O 1
ATOM 6215 N N . PRO B 1 103 ? 41.688 3.676 12.758 1 93.12 103 PRO B N 1
ATOM 6216 C CA . PRO B 1 103 ? 42.656 4.621 12.156 1 93.12 103 PRO B CA 1
ATOM 6217 C C . PRO B 1 103 ? 43.375 5.457 13.203 1 93.12 103 PRO B C 1
ATOM 6219 O O . PRO B 1 103 ? 44.438 6.008 12.914 1 93.12 103 PRO B O 1
ATOM 6222 N N . ALA B 1 104 ? 42.844 5.602 14.328 1 91.44 104 ALA B N 1
ATOM 6223 C CA . ALA B 1 104 ? 43.469 6.41 15.367 1 91.44 104 ALA B CA 1
ATOM 6224 C C . ALA B 1 104 ? 44.406 5.562 16.234 1 91.44 104 ALA B C 1
ATOM 6226 O O . ALA B 1 104 ? 45.5 6.016 16.609 1 91.44 104 ALA B O 1
ATOM 6227 N N . LYS B 1 105 ? 44.031 4.352 16.609 1 91.81 105 LYS B N 1
ATOM 6228 C CA . LYS B 1 105 ? 44.75 3.574 17.625 1 91.81 105 LYS B CA 1
ATOM 6229 C C . LYS B 1 105 ? 45.438 2.354 17 1 91.81 105 LYS B C 1
ATOM 6231 O O . LYS B 1 105 ? 46.25 1.691 17.656 1 91.81 105 LYS B O 1
ATOM 6236 N N . GLY B 1 106 ? 45.156 2.051 15.805 1 92.12 106 GLY B N 1
ATOM 6237 C CA . GLY B 1 106 ? 45.719 0.868 15.188 1 92.12 106 GLY B CA 1
ATOM 6238 C C . GLY B 1 106 ? 44.875 -0.376 15.367 1 92.12 106 GLY B C 1
ATOM 6239 O O . GLY B 1 106 ? 43.656 -0.293 15.43 1 92.12 106 GLY B O 1
ATOM 6240 N N . LYS B 1 107 ? 45.562 -1.546 15.352 1 94.12 107 LYS B N 1
ATOM 6241 C CA . LYS B 1 107 ? 44.875 -2.83 15.43 1 94.12 107 LYS B CA 1
ATOM 6242 C C . LYS B 1 107 ? 44.812 -3.334 16.875 1 94.12 107 LYS B C 1
ATOM 6244 O O . LYS B 1 107 ? 45.844 -3.348 17.562 1 94.12 107 LYS B O 1
ATOM 6249 N N . TYR B 1 108 ? 43.562 -3.596 17.375 1 93.5 108 TYR B N 1
ATOM 6250 C CA . TYR B 1 108 ? 43.438 -4.172 18.703 1 93.5 108 TYR B CA 1
ATOM 6251 C C . TYR B 1 108 ? 42.219 -5.113 18.766 1 93.5 108 TYR B C 1
ATOM 6253 O O . TYR B 1 108 ? 41.438 -5.199 17.828 1 93.5 108 TYR B O 1
ATOM 6261 N N . LEU B 1 109 ? 42.125 -5.891 19.859 1 93.12 109 LEU B N 1
ATOM 6262 C CA . LEU B 1 109 ? 41.031 -6.867 20.031 1 93.12 109 LEU B CA 1
ATOM 6263 C C . LEU B 1 109 ? 40.062 -6.418 21.109 1 93.12 109 LEU B C 1
ATOM 6265 O O . LEU B 1 109 ? 40.469 -5.848 22.125 1 93.12 109 LEU B O 1
ATOM 6269 N N . LEU B 1 110 ? 38.781 -6.539 20.797 1 92.94 110 LEU B N 1
ATOM 6270 C CA . LEU B 1 110 ? 37.719 -6.254 21.766 1 92.94 110 LEU B CA 1
ATOM 6271 C C . LEU B 1 110 ? 36.812 -7.469 21.969 1 92.94 110 LEU B C 1
ATOM 6273 O O . LEU B 1 110 ? 36.594 -8.234 21.031 1 92.94 110 LEU B O 1
ATOM 6277 N N . ASN B 1 111 ? 36.375 -7.688 23.234 1 90.62 111 ASN B N 1
ATOM 6278 C CA . ASN B 1 111 ? 35.344 -8.688 23.484 1 90.62 111 ASN B CA 1
ATOM 6279 C C . ASN B 1 111 ? 33.938 -8.094 23.312 1 90.62 111 ASN B C 1
ATOM 6281 O O . ASN B 1 111 ? 33.781 -6.895 23.094 1 90.62 111 ASN B O 1
ATOM 6285 N N . ASP B 1 112 ? 32.906 -8.938 23.297 1 89.88 112 ASP B N 1
ATOM 6286 C CA . ASP B 1 112 ? 31.531 -8.523 23.078 1 89.88 112 ASP B CA 1
ATOM 6287 C C . ASP B 1 112 ? 31.125 -7.402 24.031 1 89.88 112 ASP B C 1
ATOM 6289 O O . ASP B 1 112 ? 30.516 -6.41 23.625 1 89.88 112 ASP B O 1
ATOM 6293 N N . GLU B 1 113 ? 31.5 -7.504 25.297 1 88.38 113 GLU B N 1
ATOM 6294 C CA . GLU B 1 113 ? 31.125 -6.527 26.312 1 88.38 113 GLU B CA 1
ATOM 6295 C C . GLU B 1 113 ? 31.828 -5.191 26.094 1 88.38 113 GLU B C 1
ATOM 6297 O O . GLU B 1 113 ? 31.219 -4.129 26.25 1 88.38 113 GLU B O 1
ATOM 6302 N N . GLU B 1 114 ? 33.094 -5.305 25.703 1 90.38 114 GLU B N 1
ATOM 6303 C CA . GLU B 1 114 ? 33.844 -4.09 25.453 1 90.38 114 GLU B CA 1
ATOM 6304 C C . GLU B 1 114 ? 33.344 -3.344 24.234 1 90.38 114 GLU B C 1
ATOM 6306 O O . GLU B 1 114 ? 33.25 -2.113 24.219 1 90.38 114 GLU B O 1
ATOM 6311 N N . LEU B 1 115 ? 33.062 -4.082 23.25 1 90.62 115 LEU B N 1
ATOM 6312 C CA . LEU B 1 115 ? 32.5 -3.473 22.031 1 90.62 115 LEU B CA 1
ATOM 6313 C C . LEU B 1 115 ? 31.172 -2.811 22.312 1 90.62 115 LEU B C 1
ATOM 6315 O O . LEU B 1 115 ? 30.906 -1.708 21.828 1 90.62 115 LEU B O 1
ATOM 6319 N N . LYS B 1 116 ? 30.359 -3.441 23.078 1 87.31 116 LYS B N 1
ATOM 6320 C CA . LYS B 1 116 ? 29.047 -2.914 23.406 1 87.31 116 LYS B CA 1
ATOM 6321 C C . LYS B 1 116 ? 29.156 -1.597 24.172 1 87.31 116 LYS B C 1
ATOM 6323 O O . LYS B 1 116 ? 28.328 -0.695 23.984 1 87.31 116 LYS B O 1
ATOM 6328 N N . LYS B 1 117 ? 30.172 -1.432 24.953 1 84.5 117 LYS B N 1
ATOM 6329 C CA . LYS B 1 117 ? 30.359 -0.237 25.781 1 84.5 117 LYS B CA 1
ATOM 6330 C C . LYS B 1 117 ? 30.797 0.95 24.922 1 84.5 117 LYS B C 1
ATOM 6332 O O . LYS B 1 117 ? 30.453 2.096 25.219 1 84.5 117 LYS B O 1
ATOM 6337 N N . GLN B 1 118 ? 31.516 0.635 23.844 1 86.94 118 GLN B N 1
ATOM 6338 C CA . GLN B 1 118 ? 32.094 1.72 23.047 1 86.94 118 GLN B CA 1
ATOM 6339 C C . GLN B 1 118 ? 31.188 2.043 21.859 1 86.94 118 GLN B C 1
ATOM 6341 O O . GLN B 1 118 ? 31.266 3.141 21.297 1 86.94 118 GLN B O 1
ATOM 6346 N N . TRP B 1 119 ? 30.422 1.199 21.547 1 85.31 119 TRP B N 1
ATOM 6347 C CA . TRP B 1 119 ? 29.641 1.248 20.312 1 85.31 119 TRP B CA 1
ATOM 6348 C C . TRP B 1 119 ? 28.375 2.082 20.516 1 85.31 119 TRP B C 1
ATOM 6350 O O . TRP B 1 119 ? 27.719 1.985 21.562 1 85.31 119 TRP B O 1
ATOM 6360 N N . THR B 1 120 ? 28.109 2.975 19.562 1 78.81 120 THR B N 1
ATOM 6361 C CA . THR B 1 120 ? 26.938 3.852 19.656 1 78.81 120 THR B CA 1
ATOM 6362 C C . THR B 1 120 ? 25.688 3.131 19.172 1 78.81 120 THR B C 1
ATOM 6364 O O . THR B 1 120 ? 24.578 3.674 19.25 1 78.81 120 THR B O 1
ATOM 6367 N N . GLY B 1 121 ? 25.844 1.961 18.609 1 79.12 121 GLY B N 1
ATOM 6368 C CA . GLY B 1 121 ? 24.688 1.234 18.109 1 79.12 121 GLY B CA 1
ATOM 6369 C C . GLY B 1 121 ? 24.562 1.305 16.594 1 79.12 121 GLY B C 1
ATOM 6370 O O . GLY B 1 121 ? 23.672 0.683 16.016 1 79.12 121 GLY B O 1
ATOM 6371 N N . TYR B 1 122 ? 25.422 2.057 15.969 1 83.31 122 TYR B N 1
ATOM 6372 C CA . TYR B 1 122 ? 25.375 2.203 14.516 1 83.31 122 TYR B CA 1
ATOM 6373 C C . TYR B 1 122 ? 26.5 1.404 13.859 1 83.31 122 TYR B C 1
ATOM 6375 O O . TYR B 1 122 ? 27.641 1.39 14.352 1 83.31 122 TYR B O 1
ATOM 6383 N N . ALA B 1 123 ? 26.078 0.681 12.898 1 87.62 123 ALA B N 1
ATOM 6384 C CA . ALA B 1 123 ? 27.062 -0.1 12.148 1 87.62 123 ALA B CA 1
ATOM 6385 C C . ALA B 1 123 ? 26.703 -0.142 10.664 1 87.62 123 ALA B C 1
ATOM 6387 O O . ALA B 1 123 ? 25.625 0.282 10.266 1 87.62 123 ALA B O 1
ATOM 6388 N N . ALA B 1 124 ? 27.672 -0.423 9.891 1 87.81 124 ALA B N 1
ATOM 6389 C CA . ALA B 1 124 ? 27.453 -0.521 8.445 1 87.81 124 ALA B CA 1
ATOM 6390 C C . ALA B 1 124 ? 28.109 -1.773 7.871 1 87.81 124 ALA B C 1
ATOM 6392 O O . ALA B 1 124 ? 29.172 -2.184 8.32 1 87.81 124 ALA B O 1
ATOM 6393 N N . THR B 1 125 ? 27.406 -2.389 7.027 1 85.88 125 THR B N 1
ATOM 6394 C CA . THR B 1 125 ? 27.984 -3.484 6.266 1 85.88 125 THR B CA 1
ATOM 6395 C C . THR B 1 125 ? 28.719 -2.953 5.039 1 85.88 125 THR B C 1
ATOM 6397 O O . THR B 1 125 ? 28.391 -1.879 4.527 1 85.88 125 THR B O 1
ATOM 6400 N N . VAL B 1 126 ? 29.766 -3.664 4.711 1 86.44 126 VAL B N 1
ATOM 6401 C CA . VAL B 1 126 ? 30.578 -3.24 3.564 1 86.44 126 VAL B CA 1
ATOM 6402 C C . VAL B 1 126 ? 30.719 -4.402 2.584 1 86.44 126 VAL B C 1
ATOM 6404 O O . VAL B 1 126 ? 31.078 -5.516 2.98 1 86.44 126 VAL B O 1
ATOM 6407 N N . GLN B 1 127 ? 30.203 -4.156 1.437 1 78.5 127 GLN B N 1
ATOM 6408 C CA . GLN B 1 127 ? 30.391 -5.137 0.373 1 78.5 127 GLN B CA 1
ATOM 6409 C C . GLN B 1 127 ? 31 -4.496 -0.87 1 78.5 127 GLN B C 1
ATOM 6411 O O . GLN B 1 127 ? 31.125 -3.271 -0.941 1 78.5 127 GLN B O 1
ATOM 6416 N N . LYS B 1 128 ? 31.516 -5.352 -1.656 1 70.06 128 LYS B N 1
ATOM 6417 C CA . LYS B 1 128 ? 32.062 -4.863 -2.924 1 70.06 128 LYS B CA 1
ATOM 6418 C C . LYS B 1 128 ? 30.938 -4.32 -3.818 1 70.06 128 LYS B C 1
ATOM 6420 O O . LYS B 1 128 ? 29.875 -4.934 -3.943 1 70.06 128 LYS B O 1
ATOM 6425 N N . SER B 1 129 ? 30.938 -2.902 -3.789 1 57.62 129 SER B N 1
ATOM 6426 C CA . SER B 1 129 ? 29.859 -2.26 -4.535 1 57.62 129 SER B CA 1
ATOM 6427 C C . SER B 1 129 ? 30.047 -2.436 -6.039 1 57.62 129 SER B C 1
ATOM 6429 O O . SER B 1 129 ? 31.188 -2.586 -6.516 1 57.62 129 SER B O 1
ATOM 6431 N N . PHE B 1 130 ? 29.031 -2.699 -6.699 1 45.53 130 PHE B N 1
ATOM 6432 C CA . PHE B 1 130 ? 29.016 -2.41 -8.125 1 45.53 130 PHE B CA 1
ATOM 6433 C C . PHE B 1 130 ? 29.203 -0.918 -8.383 1 45.53 130 PHE B C 1
ATOM 6435 O O . PHE B 1 130 ? 28.844 -0.091 -7.539 1 45.53 130 PHE B O 1
ATOM 6442 N N . LYS B 1 131 ? 30.016 -0.394 -9.344 1 45.12 131 LYS B N 1
ATOM 6443 C CA . LYS B 1 131 ? 30.359 0.967 -9.742 1 45.12 131 LYS B CA 1
ATOM 6444 C C . LYS B 1 131 ? 29.172 1.907 -9.586 1 45.12 131 LYS B C 1
ATOM 6446 O O . LYS B 1 131 ? 28.031 1.458 -9.5 1 45.12 131 LYS B O 1
ATOM 6451 N N . GLU B 1 132 ? 29.344 3.301 -9.711 1 49.56 132 GLU B N 1
ATOM 6452 C CA . GLU B 1 132 ? 28.562 4.535 -9.75 1 49.56 132 GLU B CA 1
ATOM 6453 C C . GLU B 1 132 ? 27.234 4.328 -10.492 1 49.56 132 GLU B C 1
ATOM 6455 O O . GLU B 1 132 ? 27.172 3.533 -11.43 1 49.56 132 GLU B O 1
ATOM 6460 N N . ILE B 1 133 ? 26.156 4.727 -9.945 1 54.47 133 ILE B N 1
ATOM 6461 C CA . ILE B 1 133 ? 24.844 4.746 -10.594 1 54.47 133 ILE B CA 1
ATOM 6462 C C . ILE B 1 133 ? 24.953 5.445 -11.945 1 54.47 133 ILE B C 1
ATOM 6464 O O . ILE B 1 133 ? 25.188 6.652 -12.008 1 54.47 133 ILE B O 1
ATOM 6468 N N . PRO B 1 134 ? 25.141 4.773 -12.961 1 58.38 134 PRO B N 1
ATOM 6469 C CA . PRO B 1 134 ? 25.125 5.512 -14.227 1 58.38 134 PRO B CA 1
ATOM 6470 C C . PRO B 1 134 ? 23.766 6.145 -14.516 1 58.38 134 PRO B C 1
ATOM 6472 O O . PRO B 1 134 ? 22.734 5.695 -13.992 1 58.38 134 PRO B O 1
ATOM 6475 N N . PRO B 1 135 ? 23.766 7.348 -15.07 1 64.94 135 PRO B N 1
ATOM 6476 C CA . PRO B 1 135 ? 22.484 7.906 -15.516 1 64.94 135 PRO B CA 1
ATOM 6477 C C . PRO B 1 135 ? 21.656 6.91 -16.328 1 64.94 135 PRO B C 1
ATOM 6479 O O . PRO B 1 135 ? 22.172 6.305 -17.281 1 64.94 135 PRO B O 1
ATOM 6482 N N . ILE B 1 136 ? 20.562 6.574 -15.867 1 76.56 136 ILE B N 1
ATOM 6483 C CA . ILE B 1 136 ? 19.672 5.613 -16.531 1 76.56 136 ILE B CA 1
ATOM 6484 C C . ILE B 1 136 ? 18.641 6.359 -17.359 1 76.56 136 ILE B C 1
ATOM 6486 O O . ILE B 1 136 ? 17.938 7.238 -16.844 1 76.56 136 ILE B O 1
ATOM 6490 N N . ASN B 1 137 ? 18.766 6.273 -18.672 1 75.31 137 ASN B N 1
ATOM 6491 C CA . ASN B 1 137 ? 17.766 6.82 -19.594 1 75.31 137 ASN B CA 1
ATOM 6492 C C . ASN B 1 137 ? 17.031 5.715 -20.344 1 75.31 137 ASN B C 1
ATOM 6494 O O . ASN B 1 137 ? 17.281 4.527 -20.109 1 75.31 137 ASN B O 1
ATOM 6498 N N . LYS B 1 138 ? 16.094 6.125 -21.156 1 76.19 138 LYS B N 1
ATOM 6499 C CA . LYS B 1 138 ? 15.266 5.164 -21.875 1 76.19 138 LYS B CA 1
ATOM 6500 C C . LYS B 1 138 ? 16.125 4.285 -22.781 1 76.19 138 LYS B C 1
ATOM 6502 O O . LYS B 1 138 ? 15.859 3.09 -22.938 1 76.19 138 LYS B O 1
ATOM 6507 N N . ARG B 1 139 ? 17.281 4.742 -23.406 1 76.75 139 ARG B N 1
ATOM 6508 C CA . ARG B 1 139 ? 18.125 4.031 -24.359 1 76.75 139 ARG B CA 1
ATOM 6509 C C . ARG B 1 139 ? 19.062 3.057 -23.672 1 76.75 139 ARG B C 1
ATOM 6511 O O . ARG B 1 139 ? 19.328 1.972 -24.188 1 76.75 139 ARG B O 1
ATOM 6518 N N . ASN B 1 140 ? 19.406 3.363 -22.359 1 81.62 140 ASN B N 1
ATOM 6519 C CA . ASN B 1 140 ? 20.406 2.523 -21.719 1 81.62 140 ASN B CA 1
ATOM 6520 C C . ASN B 1 140 ? 19.812 1.723 -20.562 1 81.62 140 ASN B C 1
ATOM 6522 O O . ASN B 1 140 ? 20.531 1.075 -19.812 1 81.62 140 ASN B O 1
ATOM 6526 N N . PHE B 1 141 ? 18.547 1.808 -20.438 1 84 141 PHE B N 1
ATOM 6527 C CA . PHE B 1 141 ? 17.859 1.12 -19.344 1 84 141 PHE B CA 1
ATOM 6528 C C . PHE B 1 141 ? 18.172 -0.373 -19.375 1 84 141 PHE B C 1
ATOM 6530 O O . PHE B 1 141 ? 18.562 -0.951 -18.359 1 84 141 PHE B O 1
ATOM 6537 N N . PHE B 1 142 ? 18.078 -0.892 -20.562 1 83.06 142 PHE B N 1
ATOM 6538 C CA . PHE B 1 142 ? 18.281 -2.322 -20.75 1 83.06 142 PHE B CA 1
ATOM 6539 C C . PHE B 1 142 ? 19.719 -2.703 -20.406 1 83.06 142 PHE B C 1
ATOM 6541 O O . PHE B 1 142 ? 19.969 -3.717 -19.75 1 83.06 142 PHE B O 1
ATOM 6548 N N . LYS B 1 143 ? 20.609 -1.906 -20.75 1 80.19 143 LYS B N 1
ATOM 6549 C CA . LYS B 1 143 ? 22.031 -2.184 -20.547 1 80.19 143 LYS B CA 1
ATOM 6550 C C . LYS B 1 143 ? 22.375 -2.223 -19.062 1 80.19 143 LYS B C 1
ATOM 6552 O O . LYS B 1 143 ? 23.234 -3.008 -18.641 1 80.19 143 LYS B O 1
ATOM 6557 N N . HIS B 1 144 ? 21.656 -1.571 -18.297 1 78.38 144 HIS B N 1
ATOM 6558 C CA . HIS B 1 144 ? 22.016 -1.449 -16.891 1 78.38 144 HIS B CA 1
ATOM 6559 C C . HIS B 1 144 ? 21.312 -2.516 -16.047 1 78.38 144 HIS B C 1
ATOM 6561 O O . HIS B 1 144 ? 21.844 -2.953 -15.023 1 78.38 144 HIS B O 1
ATOM 6567 N N . PHE B 1 145 ? 20.188 -2.932 -16.531 1 82.38 145 PHE B N 1
ATOM 6568 C CA . PHE B 1 145 ? 19.438 -3.871 -15.719 1 82.38 145 PHE B CA 1
ATOM 6569 C C . PHE B 1 145 ? 19.656 -5.301 -16.188 1 82.38 145 PHE B C 1
ATOM 6571 O O . PHE B 1 145 ? 19.375 -6.254 -15.461 1 82.38 145 PHE B O 1
ATOM 6578 N N . PHE B 1 146 ? 20.141 -5.355 -17.391 1 85.44 146 PHE B N 1
ATOM 6579 C CA . PHE B 1 146 ? 20.359 -6.668 -18 1 85.44 146 PHE B CA 1
ATOM 6580 C C . PHE B 1 146 ? 21.781 -7.156 -17.703 1 85.44 146 PHE B C 1
ATOM 6582 O O . PHE B 1 146 ? 22.75 -6.473 -18.031 1 85.44 146 PHE B O 1
ATOM 6589 N N . ASP B 1 147 ? 21.953 -8.281 -17.047 1 84.75 147 ASP B N 1
ATOM 6590 C CA . ASP B 1 147 ? 23.219 -8.922 -16.75 1 84.75 147 ASP B CA 1
ATOM 6591 C C . ASP B 1 147 ? 23.406 -10.195 -17.578 1 84.75 147 ASP B C 1
ATOM 6593 O O . ASP B 1 147 ? 22.859 -11.242 -17.234 1 84.75 147 ASP B O 1
ATOM 6597 N N . LEU B 1 148 ? 24.188 -10.18 -18.609 1 86.56 148 LEU B N 1
ATOM 6598 C CA . LEU B 1 148 ? 24.375 -11.281 -19.531 1 86.56 148 LEU B CA 1
ATOM 6599 C C . LEU B 1 148 ? 25.047 -12.461 -18.844 1 86.56 148 LEU B C 1
ATOM 6601 O O . LEU B 1 148 ? 24.719 -13.617 -19.109 1 86.56 148 LEU B O 1
ATOM 6605 N N . ASN B 1 149 ? 26 -12.156 -17.953 1 85.12 149 ASN B N 1
ATOM 6606 C CA . ASN B 1 149 ? 26.719 -13.227 -17.266 1 85.12 149 ASN B CA 1
ATOM 6607 C C . ASN B 1 149 ? 25.781 -14.023 -16.375 1 85.12 149 ASN B C 1
ATOM 6609 O O . ASN B 1 149 ? 25.875 -15.258 -16.297 1 85.12 149 ASN B O 1
ATOM 6613 N N . LEU B 1 150 ? 24.953 -13.336 -15.82 1 86.06 150 LEU B N 1
ATOM 6614 C CA . LEU B 1 150 ? 24 -14.008 -14.945 1 86.06 150 LEU B CA 1
ATOM 6615 C C . LEU B 1 150 ? 23.016 -14.844 -15.758 1 86.06 150 LEU B C 1
ATOM 6617 O O . LEU B 1 150 ? 22.672 -15.961 -15.359 1 86.06 150 LEU B O 1
ATOM 6621 N N . ILE B 1 151 ? 22.641 -14.414 -16.875 1 87.69 151 ILE B N 1
ATOM 6622 C CA . ILE B 1 151 ? 21.703 -15.133 -17.734 1 87.69 151 ILE B CA 1
ATOM 6623 C C . ILE B 1 151 ? 22.375 -16.391 -18.297 1 87.69 151 ILE B C 1
ATOM 6625 O O . ILE B 1 151 ? 21.766 -17.453 -18.328 1 87.69 151 ILE B O 1
ATOM 6629 N N . ILE B 1 152 ? 23.594 -16.203 -18.703 1 89.38 152 ILE B N 1
ATOM 6630 C CA . ILE B 1 152 ? 24.328 -17.328 -19.25 1 89.38 152 ILE B CA 1
ATOM 6631 C C . ILE B 1 152 ? 24.484 -18.406 -18.172 1 89.38 152 ILE B C 1
ATOM 6633 O O . ILE B 1 152 ? 24.344 -19.594 -18.438 1 89.38 152 ILE B O 1
ATOM 6637 N N . PHE B 1 153 ? 24.719 -17.922 -16.984 1 88.06 153 PHE B N 1
ATOM 6638 C CA . PHE B 1 153 ? 24.844 -18.859 -15.859 1 88.06 153 PHE B CA 1
ATOM 6639 C C . PHE B 1 153 ? 23.531 -19.594 -15.633 1 88.06 153 PHE B C 1
ATOM 6641 O O . PHE B 1 153 ? 23.531 -20.828 -15.5 1 88.06 153 PHE B O 1
ATOM 6648 N N . TYR B 1 154 ? 22.406 -18.969 -15.672 1 87.5 154 TYR B N 1
ATOM 6649 C CA . TYR B 1 154 ? 21.094 -19.578 -15.484 1 87.5 154 TYR B CA 1
ATOM 6650 C C . TYR B 1 154 ? 20.797 -20.578 -16.594 1 87.5 154 TYR B C 1
ATOM 6652 O O . TYR B 1 154 ? 20.344 -21.703 -16.328 1 87.5 154 TYR B O 1
ATOM 6660 N N . VAL B 1 155 ? 21.109 -20.172 -17.75 1 87 155 VAL B N 1
ATOM 6661 C CA . VAL B 1 155 ? 20.812 -21.016 -18.906 1 87 155 VAL B CA 1
ATOM 6662 C C . VAL B 1 155 ? 21.672 -22.266 -18.891 1 87 155 VAL B C 1
ATOM 6664 O O . VAL B 1 155 ? 21.188 -23.359 -19.172 1 87 155 VAL B O 1
ATOM 6667 N N . PHE B 1 156 ? 22.859 -22.125 -18.438 1 89.06 156 PHE B N 1
ATOM 6668 C CA . PHE B 1 156 ? 23.781 -23.266 -18.391 1 89.06 156 PHE B CA 1
ATOM 6669 C C . PHE B 1 156 ? 23.297 -24.297 -17.391 1 89.06 156 PHE B C 1
ATOM 6671 O O . PHE B 1 156 ? 23.234 -25.484 -17.703 1 89.06 156 PHE B O 1
ATOM 6678 N N . ILE B 1 157 ? 22.969 -23.891 -16.266 1 88.88 157 ILE B N 1
ATOM 6679 C CA . ILE B 1 157 ? 22.531 -24.812 -15.227 1 88.88 157 ILE B CA 1
ATOM 6680 C C . ILE B 1 157 ? 21.203 -25.438 -15.633 1 88.88 157 ILE B C 1
ATOM 6682 O O . ILE B 1 157 ? 20.969 -26.625 -15.406 1 88.88 157 ILE B O 1
ATOM 6686 N N . GLU B 1 158 ? 20.375 -24.719 -16.234 1 87.38 158 GLU B N 1
ATOM 6687 C CA . GLU B 1 158 ? 19.062 -25.234 -16.656 1 87.38 158 GLU B CA 1
ATOM 6688 C C . GLU B 1 158 ? 19.203 -26.234 -17.797 1 87.38 158 GLU B C 1
ATOM 6690 O O . GLU B 1 158 ? 18.406 -27.172 -17.906 1 87.38 158 GLU B O 1
ATOM 6695 N N . LEU B 1 159 ? 20.203 -26.031 -18.625 1 86.75 159 LEU B N 1
ATOM 6696 C CA . LEU B 1 159 ? 20.438 -27 -19.688 1 86.75 159 LEU B CA 1
ATOM 6697 C C . LEU B 1 159 ? 20.844 -28.344 -19.094 1 86.75 159 LEU B C 1
ATOM 6699 O O . LEU B 1 159 ? 20.469 -29.391 -19.625 1 86.75 159 LEU B O 1
ATOM 6703 N N . ILE B 1 160 ? 21.547 -28.281 -18.016 1 89.19 160 ILE B N 1
ATOM 6704 C CA . ILE B 1 160 ? 21.922 -29.516 -17.328 1 89.19 160 ILE B CA 1
ATOM 6705 C C . ILE B 1 160 ? 20.672 -30.172 -16.75 1 89.19 160 ILE B C 1
ATOM 6707 O O . ILE B 1 160 ? 20.484 -31.391 -16.875 1 89.19 160 ILE B O 1
ATOM 6711 N N . ILE B 1 161 ? 19.859 -29.391 -16.219 1 87.69 161 ILE B N 1
ATOM 6712 C CA . ILE B 1 161 ? 18.625 -29.875 -15.617 1 87.69 161 ILE B CA 1
ATOM 6713 C C . ILE B 1 161 ? 17.734 -30.484 -16.703 1 87.69 161 ILE B C 1
ATOM 6715 O O . ILE B 1 161 ? 17.141 -31.547 -16.5 1 87.69 161 ILE B O 1
ATOM 6719 N N . ILE B 1 162 ? 17.719 -29.844 -17.828 1 84.31 162 ILE B N 1
ATOM 6720 C CA . ILE B 1 162 ? 16.922 -30.328 -18.938 1 84.31 162 ILE B CA 1
ATOM 6721 C C . ILE B 1 162 ? 17.5 -31.656 -19.453 1 84.31 162 ILE B C 1
ATOM 6723 O O . ILE B 1 162 ? 16.75 -32.562 -19.812 1 84.31 162 ILE B O 1
ATOM 6727 N N . GLY B 1 163 ? 18.812 -31.688 -19.5 1 83.69 163 GLY B N 1
ATOM 6728 C CA . GLY B 1 163 ? 19.453 -32.938 -19.859 1 83.69 163 GLY B CA 1
ATOM 6729 C C . GLY B 1 163 ? 19.062 -34.094 -18.953 1 83.69 163 GLY B C 1
ATOM 6730 O O . GLY B 1 163 ? 18.719 -35.188 -19.438 1 83.69 163 GLY B O 1
ATOM 6731 N N . ILE B 1 164 ? 18.953 -33.844 -17.734 1 87.5 164 ILE B N 1
ATOM 6732 C CA . ILE B 1 164 ? 18.562 -34.875 -16.75 1 87.5 164 ILE B CA 1
ATOM 6733 C C . ILE B 1 164 ? 17.094 -35.188 -16.906 1 87.5 164 ILE B C 1
ATOM 6735 O O . ILE B 1 164 ? 16.703 -36.375 -16.844 1 87.5 164 ILE B O 1
ATOM 6739 N N . SER B 1 165 ? 16.312 -34.188 -17.156 1 83 165 SER B N 1
ATOM 6740 C CA . SER B 1 165 ? 14.875 -34.406 -17.312 1 83 165 SER B CA 1
ATOM 6741 C C . SER B 1 165 ? 14.578 -35.25 -18.547 1 83 165 SER B C 1
ATOM 6743 O O . SER B 1 165 ? 13.648 -36.062 -18.547 1 83 165 SER B O 1
ATOM 6745 N N . THR B 1 166 ? 15.32 -35.031 -19.594 1 82 166 THR B N 1
ATOM 6746 C CA . THR B 1 166 ? 15.148 -35.812 -20.812 1 82 166 THR B CA 1
ATOM 6747 C C . THR B 1 166 ? 15.523 -37.281 -20.578 1 82 166 THR B C 1
ATOM 6749 O O . THR B 1 166 ? 14.859 -38.188 -21.094 1 82 166 THR B O 1
ATOM 6752 N N . LEU B 1 167 ? 16.5 -37.406 -19.781 1 82.69 167 LEU B N 1
ATOM 6753 C CA . LEU B 1 167 ? 16.891 -38.75 -19.438 1 82.69 167 LEU B CA 1
ATOM 6754 C C . LEU B 1 167 ? 15.812 -39.438 -18.594 1 82.69 167 LEU B C 1
ATOM 6756 O O . LEU B 1 167 ? 15.547 -40.625 -18.766 1 82.69 167 LEU B O 1
ATOM 6760 N N . LEU B 1 168 ? 15.234 -38.656 -17.75 1 83.44 168 LEU B N 1
ATOM 6761 C CA . LEU B 1 168 ? 14.164 -39.188 -16.891 1 83.44 168 LEU B CA 1
ATOM 6762 C C . LEU B 1 168 ? 12.953 -39.562 -17.734 1 83.44 168 LEU B C 1
ATOM 6764 O O . LEU B 1 168 ? 12.234 -40.5 -17.391 1 83.44 168 LEU B O 1
ATOM 6768 N N . ALA B 1 169 ? 12.734 -38.875 -18.812 1 77.38 169 ALA B N 1
ATOM 6769 C CA . ALA B 1 169 ? 11.586 -39.156 -19.672 1 77.38 169 ALA B CA 1
ATOM 6770 C C . ALA B 1 169 ? 11.742 -40.5 -20.391 1 77.38 169 ALA B C 1
ATOM 6772 O O . ALA B 1 169 ? 10.75 -41.062 -20.844 1 77.38 169 ALA B O 1
ATOM 6773 N N . THR B 1 170 ? 13.008 -41.062 -20.453 1 79.06 170 THR B N 1
ATOM 6774 C CA . THR B 1 170 ? 13.234 -42.344 -21.109 1 79.06 170 THR B CA 1
ATOM 6775 C C . THR B 1 170 ? 13.039 -43.5 -20.125 1 79.06 170 THR B C 1
ATOM 6777 O O . THR B 1 170 ? 13.172 -44.656 -20.484 1 79.06 170 THR B O 1
ATOM 6780 N N . ALA B 1 171 ? 12.68 -43.125 -18.922 1 80.81 171 ALA B N 1
ATOM 6781 C CA . ALA B 1 171 ? 12.602 -44.125 -17.875 1 80.81 171 ALA B CA 1
ATOM 6782 C C . ALA B 1 171 ? 11.578 -45.188 -18.219 1 80.81 171 ALA B C 1
ATOM 6784 O O . ALA B 1 171 ? 11.891 -46.406 -18.203 1 80.81 171 ALA B O 1
ATOM 6785 N N . SER B 1 172 ? 10.328 -44.781 -18.578 1 76.5 172 SER B N 1
ATOM 6786 C CA . SER B 1 172 ? 9.273 -45.75 -18.875 1 76.5 172 SER B CA 1
ATOM 6787 C C . SER B 1 172 ? 9.641 -46.625 -20.062 1 76.5 172 SER B C 1
ATOM 6789 O O . SER B 1 172 ? 9.438 -47.844 -20.031 1 76.5 172 SER B O 1
ATOM 6791 N N . LYS B 1 173 ? 10.219 -46.031 -21 1 75.5 173 LYS B N 1
ATOM 6792 C CA . LYS B 1 173 ? 10.633 -46.781 -22.172 1 75.5 173 LYS B CA 1
ATOM 6793 C C . LYS B 1 173 ? 11.695 -47.812 -21.828 1 75.5 173 LYS B C 1
ATOM 6795 O O . LYS B 1 173 ? 11.594 -49 -22.219 1 75.5 173 LYS B O 1
ATOM 6800 N N . THR B 1 174 ? 12.648 -47.344 -21.125 1 79 174 THR B N 1
ATOM 6801 C CA . THR B 1 174 ? 13.766 -48.219 -20.766 1 79 174 THR B CA 1
ATOM 6802 C C . THR B 1 174 ? 13.289 -49.375 -19.891 1 79 174 THR B C 1
ATOM 6804 O O . THR B 1 174 ? 13.719 -50.5 -20.078 1 79 174 THR B O 1
ATOM 6807 N N . MET B 1 175 ? 12.398 -49.125 -19.016 1 79.62 175 MET B N 1
ATOM 6808 C CA . MET B 1 175 ? 11.906 -50.156 -18.109 1 79.62 175 MET B CA 1
ATOM 6809 C C . MET B 1 175 ? 11.047 -51.156 -18.844 1 79.62 175 MET B C 1
ATOM 6811 O O . MET B 1 175 ? 11.203 -52.375 -18.672 1 79.62 175 MET B O 1
ATOM 6815 N N . ILE B 1 176 ? 10.188 -50.656 -19.766 1 76.75 176 ILE B N 1
ATOM 6816 C CA . ILE B 1 176 ? 9.289 -51.531 -20.5 1 76.75 176 ILE B CA 1
ATOM 6817 C C . ILE B 1 176 ? 10.078 -52.375 -21.516 1 76.75 176 ILE B C 1
ATOM 6819 O O . ILE B 1 176 ? 9.891 -53.562 -21.625 1 76.75 176 ILE B O 1
ATOM 6823 N N . ALA B 1 177 ? 10.977 -51.75 -22.188 1 76.12 177 ALA B N 1
ATOM 6824 C CA . ALA B 1 177 ? 11.742 -52.406 -23.25 1 76.12 177 ALA B CA 1
ATOM 6825 C C . ALA B 1 177 ? 12.648 -53.5 -22.672 1 76.12 177 ALA B C 1
ATOM 6827 O O . ALA B 1 177 ? 12.852 -54.531 -23.281 1 76.12 177 ALA B O 1
ATOM 6828 N N . ASN B 1 178 ? 13.133 -53.219 -21.469 1 76.69 178 ASN B N 1
ATOM 6829 C CA . ASN B 1 178 ? 14.117 -54.156 -20.938 1 76.69 178 ASN B CA 1
ATOM 6830 C C . ASN B 1 178 ? 13.469 -55.156 -19.984 1 76.69 178 ASN B C 1
ATOM 6832 O O . ASN B 1 178 ? 14.164 -56 -19.406 1 76.69 178 ASN B O 1
ATOM 6836 N N . THR B 1 179 ? 12.211 -55.125 -19.766 1 75.56 179 THR B N 1
ATOM 6837 C CA . THR B 1 179 ? 11.57 -56.094 -18.891 1 75.56 179 THR B CA 1
ATOM 6838 C C . THR B 1 179 ? 10.469 -56.844 -19.625 1 75.56 179 THR B C 1
ATOM 6840 O O . THR B 1 179 ? 10.555 -58.062 -19.812 1 75.56 179 THR B O 1
ATOM 6843 N N . VAL B 1 180 ? 9.469 -56.062 -20.188 1 66.5 180 VAL B N 1
ATOM 6844 C CA . VAL B 1 180 ? 8.305 -56.688 -20.797 1 66.5 180 VAL B CA 1
ATOM 6845 C C . VAL B 1 180 ? 8.719 -57.438 -22.062 1 66.5 180 VAL B C 1
ATOM 6847 O O . VAL B 1 180 ? 8.312 -58.594 -22.297 1 66.5 180 VAL B O 1
ATOM 6850 N N . ASP B 1 181 ? 9.586 -56.781 -22.734 1 66.06 181 ASP B N 1
ATOM 6851 C CA . ASP B 1 181 ? 9.953 -57.375 -24.016 1 66.06 181 ASP B CA 1
ATOM 6852 C C . ASP B 1 181 ? 10.836 -58.594 -23.812 1 66.06 181 ASP B C 1
ATOM 6854 O O . ASP B 1 181 ? 10.789 -59.531 -24.609 1 66.06 181 ASP B O 1
ATOM 6858 N N . PHE B 1 182 ? 11.523 -58.625 -22.703 1 70.81 182 PHE B N 1
ATOM 6859 C CA . PHE B 1 182 ? 12.406 -59.75 -22.438 1 70.81 182 PHE B CA 1
ATOM 6860 C C . PHE B 1 182 ? 11.734 -60.781 -21.547 1 70.81 182 PHE B C 1
ATOM 6862 O O . PHE B 1 182 ? 12.195 -61.938 -21.438 1 70.81 182 PHE B O 1
ATOM 6869 N N . GLY B 1 183 ? 10.688 -60.438 -20.984 1 68.69 183 GLY B N 1
ATOM 6870 C CA . GLY B 1 183 ? 9.922 -61.375 -20.156 1 68.69 183 GLY B CA 1
ATOM 6871 C C . GLY B 1 183 ? 10.508 -61.562 -18.781 1 68.69 183 GLY B C 1
ATOM 6872 O O . GLY B 1 183 ? 10.273 -62.594 -18.141 1 68.69 183 GLY B O 1
ATOM 6873 N N . THR B 1 184 ? 11.523 -60.688 -18.344 1 77 184 THR B N 1
ATOM 6874 C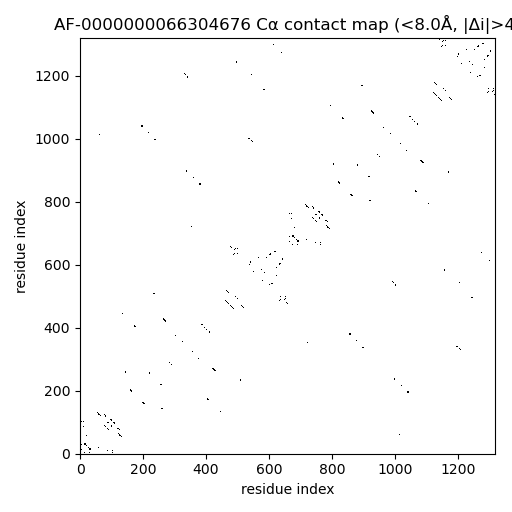 CA . THR B 1 184 ? 12.133 -60.844 -17.031 1 77 184 THR B CA 1
ATOM 6875 C C . THR B 1 184 ? 11.992 -59.531 -16.219 1 77 184 THR B C 1
ATOM 6877 O O . THR B 1 184 ? 12.031 -58.438 -16.766 1 77 184 THR B O 1
ATOM 6880 N N . SER B 1 185 ? 11.656 -59.75 -14.906 1 76.44 185 SER B N 1
ATOM 6881 C CA . SER B 1 185 ? 11.469 -58.625 -14.023 1 76.44 185 SER B CA 1
ATOM 6882 C C . SER B 1 185 ? 12.695 -58.375 -13.156 1 76.44 185 SER B C 1
ATOM 6884 O O . SER B 1 185 ? 12.672 -57.562 -12.242 1 76.44 185 SER B O 1
ATOM 6886 N N . VAL B 1 186 ? 13.781 -59 -13.391 1 75.19 186 VAL B N 1
ATOM 6887 C CA . VAL B 1 186 ? 14.93 -58.969 -12.492 1 75.19 186 VAL B CA 1
ATOM 6888 C C . VAL B 1 186 ? 15.586 -57.594 -12.562 1 75.19 186 VAL B C 1
ATOM 6890 O O . VAL B 1 186 ? 16.016 -57.031 -11.539 1 75.19 186 VAL B O 1
ATOM 6893 N N . ASN B 1 187 ? 15.508 -56.938 -13.664 1 80.31 187 ASN B N 1
ATOM 6894 C CA . ASN B 1 187 ? 16.234 -55.688 -13.844 1 80.31 187 ASN B CA 1
ATOM 6895 C C . ASN B 1 187 ? 15.375 -54.5 -13.477 1 80.31 187 ASN B C 1
ATOM 6897 O O . ASN B 1 187 ? 15.836 -53.344 -13.547 1 80.31 187 ASN B O 1
ATOM 6901 N N . ILE B 1 188 ? 14.281 -54.719 -12.977 1 83.5 188 ILE B N 1
ATOM 6902 C CA . ILE B 1 188 ? 13.367 -53.594 -12.734 1 83.5 188 ILE B CA 1
ATOM 6903 C C . ILE B 1 188 ? 13.867 -52.781 -11.547 1 83.5 188 ILE B C 1
ATOM 6905 O O . ILE B 1 188 ? 13.805 -51.531 -11.578 1 83.5 188 ILE B O 1
ATOM 6909 N N . VAL B 1 189 ? 14.445 -53.438 -10.625 1 81.75 189 VAL B N 1
ATOM 6910 C CA . VAL B 1 189 ? 14.898 -52.781 -9.406 1 81.75 189 VAL B CA 1
ATOM 6911 C C . VAL B 1 189 ? 16.078 -51.875 -9.734 1 81.75 189 VAL B C 1
ATOM 6913 O O . VAL B 1 189 ? 16.172 -50.75 -9.219 1 81.75 189 VAL B O 1
ATOM 6916 N N . VAL B 1 190 ? 16.906 -52.344 -10.609 1 83.06 190 VAL B N 1
ATOM 6917 C CA . VAL B 1 190 ? 18.078 -51.562 -10.961 1 83.06 190 VAL B CA 1
ATOM 6918 C C . VAL B 1 190 ? 17.672 -50.281 -11.703 1 83.06 190 VAL B C 1
ATOM 6920 O O . VAL B 1 190 ? 18.203 -49.219 -11.445 1 83.06 190 VAL B O 1
ATOM 6923 N N . PHE B 1 191 ? 16.719 -50.344 -12.5 1 84.81 191 PHE B N 1
ATOM 6924 C CA . PHE B 1 191 ? 16.266 -49.156 -13.258 1 84.81 191 PHE B CA 1
ATOM 6925 C C . PHE B 1 191 ? 15.516 -48.188 -12.359 1 84.81 191 PHE B C 1
ATOM 6927 O O . PHE B 1 191 ? 15.68 -46.969 -12.484 1 84.81 191 PHE B O 1
ATOM 6934 N N . VAL B 1 192 ? 14.797 -48.75 -11.461 1 86.62 192 VAL B N 1
ATOM 6935 C CA . VAL B 1 192 ? 14.039 -47.906 -10.555 1 86.62 192 VAL B CA 1
ATOM 6936 C C . VAL B 1 192 ? 14.992 -47.094 -9.672 1 86.62 192 VAL B C 1
ATOM 6938 O O . VAL B 1 192 ? 14.828 -45.875 -9.5 1 86.62 192 VAL B O 1
ATOM 6941 N N . VAL B 1 193 ? 16 -47.75 -9.172 1 87 193 VAL B N 1
ATOM 6942 C CA . VAL B 1 193 ? 16.969 -47.062 -8.312 1 87 193 VAL B CA 1
ATOM 6943 C C . VAL B 1 193 ? 17.75 -46.031 -9.117 1 87 193 VAL B C 1
ATOM 6945 O O . VAL B 1 193 ? 17.969 -44.906 -8.648 1 87 193 VAL B O 1
ATOM 6948 N N . PHE B 1 194 ? 18.078 -46.344 -10.352 1 87.31 194 PHE B N 1
ATOM 6949 C CA . PHE B 1 194 ? 18.828 -45.438 -11.219 1 87.31 194 PHE B CA 1
ATOM 6950 C C . PHE B 1 194 ? 18.016 -44.188 -11.508 1 87.31 194 PHE B C 1
ATOM 6952 O O . PHE B 1 194 ? 18.5 -43.062 -11.344 1 87.31 194 PHE B O 1
ATOM 6959 N N . PHE B 1 195 ? 16.812 -44.375 -11.789 1 89 195 PHE B N 1
ATOM 6960 C CA . PHE B 1 195 ? 16 -43.219 -12.18 1 89 195 PHE B CA 1
ATOM 6961 C C . PHE B 1 195 ? 15.562 -42.406 -10.953 1 89 195 PHE B C 1
ATOM 6963 O O . PHE B 1 195 ? 15.344 -41.219 -11.047 1 89 195 PHE B O 1
ATOM 6970 N N . LEU B 1 196 ? 15.539 -43.031 -9.836 1 90.56 196 LEU B N 1
ATOM 6971 C CA . LEU B 1 196 ? 15.242 -42.312 -8.609 1 90.56 196 LEU B CA 1
ATOM 6972 C C . LEU B 1 196 ? 16.422 -41.438 -8.203 1 90.56 196 LEU B C 1
ATOM 6974 O O . LEU B 1 196 ? 16.234 -40.312 -7.711 1 90.56 196 LEU B O 1
ATOM 6978 N N . VAL B 1 197 ? 17.609 -41.969 -8.422 1 90.06 197 VAL B N 1
ATOM 6979 C CA . VAL B 1 197 ? 18.812 -41.156 -8.133 1 90.06 197 VAL B CA 1
ATOM 6980 C C . VAL B 1 197 ? 18.875 -39.969 -9.094 1 90.06 197 VAL B C 1
ATOM 6982 O O . VAL B 1 197 ? 19.219 -38.875 -8.688 1 90.06 197 VAL B O 1
ATOM 6985 N N . LEU B 1 198 ? 18.5 -40.219 -10.305 1 90.38 198 LEU B N 1
ATOM 6986 C CA . LEU B 1 198 ? 18.484 -39.125 -11.281 1 90.38 198 LEU B CA 1
ATOM 6987 C C . LEU B 1 198 ? 17.453 -38.094 -10.922 1 90.38 198 LEU B C 1
ATOM 6989 O O . LEU B 1 198 ? 17.688 -36.875 -11.102 1 90.38 198 LEU B O 1
ATOM 6993 N N . LYS B 1 199 ? 16.328 -38.531 -10.43 1 91.31 199 LYS B N 1
ATOM 6994 C CA . LYS B 1 199 ? 15.305 -37.594 -9.992 1 91.31 199 LYS B CA 1
ATOM 6995 C C . LYS B 1 199 ? 15.773 -36.781 -8.789 1 91.31 199 LYS B C 1
ATOM 6997 O O . LYS B 1 199 ? 15.539 -35.562 -8.719 1 91.31 199 LYS B O 1
ATOM 7002 N N . GLY B 1 200 ? 16.422 -37.469 -7.879 1 90.94 200 GLY B N 1
ATOM 7003 C CA . GLY B 1 200 ? 17 -36.781 -6.742 1 90.94 200 GLY B CA 1
ATOM 7004 C C . GLY B 1 200 ? 18 -35.688 -7.145 1 90.94 200 GLY B C 1
ATOM 7005 O O . GLY B 1 200 ? 17.969 -34.594 -6.613 1 90.94 200 GLY B O 1
ATOM 7006 N N . LEU B 1 201 ? 18.797 -36.031 -8.141 1 91.12 201 LEU B N 1
ATOM 7007 C CA . LEU B 1 201 ? 19.797 -35.094 -8.633 1 91.12 201 LEU B CA 1
ATOM 7008 C C . LEU B 1 201 ? 19.109 -33.906 -9.336 1 91.12 201 LEU B C 1
ATOM 7010 O O . LEU B 1 201 ? 19.547 -32.781 -9.188 1 91.12 201 LEU B O 1
ATOM 7014 N N . TYR B 1 202 ? 18.078 -34.188 -10.047 1 90.75 202 TYR B N 1
ATOM 7015 C CA . TYR B 1 202 ? 17.297 -33.156 -10.719 1 90.75 202 TYR B CA 1
ATOM 7016 C C . TYR B 1 202 ? 16.734 -32.156 -9.703 1 90.75 202 TYR B C 1
ATOM 7018 O O . TYR B 1 202 ? 16.875 -30.938 -9.859 1 90.75 202 TYR B O 1
ATOM 7026 N N . LEU B 1 203 ? 16.172 -32.719 -8.688 1 92.25 203 LEU B N 1
ATOM 7027 C CA . LEU B 1 203 ? 15.508 -31.875 -7.703 1 92.25 203 LEU B CA 1
ATOM 7028 C C . LEU B 1 203 ? 16.516 -31.047 -6.902 1 92.25 203 LEU B C 1
ATOM 7030 O O . LEU B 1 203 ? 16.25 -29.891 -6.559 1 92.25 203 LEU B O 1
ATOM 7034 N N . LEU B 1 204 ? 17.625 -31.641 -6.645 1 91.44 204 LEU B N 1
ATOM 7035 C CA . LEU B 1 204 ? 18.672 -30.938 -5.906 1 91.44 204 LEU B CA 1
ATOM 7036 C C . LEU B 1 204 ? 19.234 -29.781 -6.73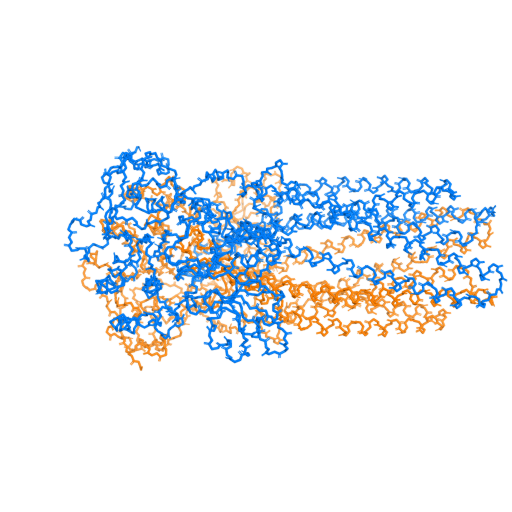 1 91.44 204 LEU B C 1
ATOM 7038 O O . LEU B 1 204 ? 19.391 -28.672 -6.219 1 91.44 204 LEU B O 1
ATOM 7042 N N . LEU B 1 205 ? 19.484 -30.062 -8 1 90.31 205 LEU B N 1
ATOM 7043 C CA . LEU B 1 205 ? 20.016 -29.031 -8.875 1 90.31 205 LEU B CA 1
ATOM 7044 C C . LEU B 1 205 ? 18.984 -27.922 -9.086 1 90.31 205 LEU B C 1
ATOM 7046 O O . LEU B 1 205 ? 19.344 -26.734 -9.141 1 90.31 205 LEU B O 1
ATOM 7050 N N . TYR B 1 206 ? 17.781 -28.297 -9.164 1 90 206 TYR B N 1
ATOM 7051 C CA . TYR B 1 206 ? 16.719 -27.312 -9.336 1 90 206 TYR B CA 1
ATOM 7052 C C . TYR B 1 206 ? 16.578 -26.438 -8.102 1 90 206 TYR B C 1
ATOM 7054 O O . TYR B 1 206 ? 16.453 -25.219 -8.219 1 90 206 TYR B O 1
ATOM 7062 N N . ALA B 1 207 ? 16.641 -27.047 -6.969 1 91.12 207 ALA B N 1
ATOM 7063 C CA . ALA B 1 207 ? 16.531 -26.312 -5.715 1 91.12 207 ALA B CA 1
ATOM 7064 C C . ALA B 1 207 ? 17.719 -25.359 -5.539 1 91.12 207 ALA B C 1
ATOM 7066 O O . ALA B 1 207 ? 17.547 -24.219 -5.125 1 91.12 207 ALA B O 1
ATOM 7067 N N . LEU B 1 208 ? 18.828 -25.828 -5.887 1 89.06 208 LEU B N 1
ATOM 7068 C CA . LEU B 1 208 ? 20.031 -25 -5.754 1 89.06 208 LEU B CA 1
ATOM 7069 C C . LEU B 1 208 ? 19.969 -23.797 -6.695 1 89.06 208 LEU B C 1
ATOM 7071 O O . LEU B 1 208 ? 20.344 -22.688 -6.312 1 89.06 208 LEU B O 1
ATOM 7075 N N . LEU B 1 209 ? 19.531 -24.016 -7.855 1 89.69 209 LEU B N 1
ATOM 7076 C CA . LEU B 1 209 ? 19.422 -22.938 -8.828 1 89.69 209 LEU B CA 1
ATOM 7077 C C . LEU B 1 209 ? 18.422 -21.875 -8.359 1 89.69 209 LEU B C 1
ATOM 7079 O O . LEU B 1 209 ? 18.703 -20.688 -8.445 1 89.69 209 LEU B O 1
ATOM 7083 N N . GLN B 1 210 ? 17.297 -22.359 -7.848 1 90 210 GLN B N 1
ATOM 7084 C CA . GLN B 1 210 ? 16.266 -21.438 -7.398 1 90 210 GLN B CA 1
ATOM 7085 C C . GLN B 1 210 ? 16.734 -20.641 -6.188 1 90 210 GLN B C 1
ATOM 7087 O O . GLN B 1 210 ? 16.422 -19.453 -6.059 1 90 210 GLN B O 1
ATOM 7092 N N . MET B 1 211 ? 17.5 -21.266 -5.355 1 88.38 211 MET B N 1
ATOM 7093 C CA . MET B 1 211 ? 18.031 -20.594 -4.176 1 88.38 211 MET B CA 1
ATOM 7094 C C . MET B 1 211 ? 19.031 -19.5 -4.578 1 88.38 211 MET B C 1
ATOM 7096 O O . MET B 1 211 ? 18.984 -18.391 -4.062 1 88.38 211 MET B O 1
ATOM 7100 N N . VAL B 1 212 ? 19.859 -19.844 -5.473 1 84.94 212 VAL B N 1
ATOM 7101 C CA . VAL B 1 212 ? 20.859 -18.875 -5.941 1 84.94 212 VAL B CA 1
ATOM 7102 C C . VAL B 1 212 ? 20.156 -17.719 -6.645 1 84.94 212 VAL B C 1
ATOM 7104 O O . VAL B 1 212 ? 20.531 -16.562 -6.449 1 84.94 212 VAL B O 1
ATOM 7107 N N . ARG B 1 213 ? 19.156 -18 -7.398 1 88.19 213 ARG B N 1
ATOM 7108 C CA . ARG B 1 213 ? 18.391 -16.969 -8.102 1 88.19 213 ARG B CA 1
ATOM 7109 C C . ARG B 1 213 ? 17.719 -16.016 -7.117 1 88.19 213 ARG B C 1
ATOM 7111 O O . ARG B 1 213 ? 17.703 -14.805 -7.332 1 88.19 213 ARG B O 1
ATOM 7118 N N . ASN B 1 214 ? 17.25 -16.562 -6.082 1 87.88 214 ASN B N 1
ATOM 7119 C CA . ASN B 1 214 ? 16.562 -15.75 -5.086 1 87.88 214 ASN B CA 1
ATOM 7120 C C . ASN B 1 214 ? 17.531 -14.828 -4.352 1 87.88 214 ASN B C 1
ATOM 7122 O O . ASN B 1 214 ? 17.234 -13.648 -4.145 1 87.88 214 ASN B O 1
ATOM 7126 N N . VAL B 1 215 ? 18.672 -15.367 -4.031 1 82.81 215 VAL B N 1
ATOM 7127 C CA . VAL B 1 215 ? 19.672 -14.57 -3.312 1 82.81 215 VAL B CA 1
ATOM 7128 C C . VAL B 1 215 ? 20.172 -13.445 -4.207 1 82.81 215 VAL B C 1
ATOM 7130 O O . VAL B 1 215 ? 20.266 -12.297 -3.771 1 82.81 215 VAL B O 1
ATOM 7133 N N . LEU B 1 216 ? 20.422 -13.742 -5.402 1 83.5 216 LEU B N 1
ATOM 7134 C CA . LEU B 1 216 ? 20.953 -12.742 -6.324 1 83.5 216 LEU B CA 1
ATOM 7135 C C . LEU B 1 216 ? 19.891 -11.703 -6.66 1 83.5 216 LEU B C 1
ATOM 7137 O O . LEU B 1 216 ? 20.203 -10.523 -6.848 1 83.5 216 LEU B O 1
ATOM 7141 N N . PHE B 1 217 ? 18.625 -12.133 -6.715 1 88.38 217 PHE B N 1
ATOM 7142 C CA . PHE B 1 217 ? 17.516 -11.219 -6.969 1 88.38 217 PHE B CA 1
ATOM 7143 C C . PHE B 1 217 ? 17.438 -10.156 -5.879 1 88.38 217 PHE B C 1
ATOM 7145 O O . PHE B 1 217 ? 17.359 -8.961 -6.176 1 88.38 217 PHE B O 1
ATOM 7152 N N . TRP B 1 218 ? 17.562 -10.562 -4.66 1 85.38 218 TRP B N 1
ATOM 7153 C CA . TRP B 1 218 ? 17.406 -9.633 -3.549 1 85.38 218 TRP B CA 1
ATOM 7154 C C . TRP B 1 218 ? 18.625 -8.727 -3.412 1 85.38 218 TRP B C 1
ATOM 7156 O O . TRP B 1 218 ? 18.5 -7.566 -3.018 1 85.38 218 TRP B O 1
ATOM 7166 N N . LYS B 1 219 ? 19.703 -9.297 -3.811 1 80.38 219 LYS B N 1
ATOM 7167 C CA . LYS B 1 219 ? 20.891 -8.469 -3.812 1 80.38 219 LYS B CA 1
ATOM 7168 C C . LYS B 1 219 ? 20.781 -7.336 -4.828 1 80.38 219 LYS B C 1
ATOM 7170 O O . LYS B 1 219 ? 21.078 -6.18 -4.516 1 80.38 219 LYS B O 1
ATOM 7175 N N . GLN B 1 220 ? 20.297 -7.598 -6 1 84.69 220 GLN B N 1
ATOM 7176 C CA . GLN B 1 220 ? 20.094 -6.578 -7.02 1 84.69 220 GLN B CA 1
ATOM 7177 C C . GLN B 1 220 ? 18.984 -5.605 -6.605 1 84.69 220 GLN B C 1
ATOM 7179 O O . GLN B 1 220 ? 19.109 -4.398 -6.82 1 84.69 220 GLN B O 1
ATOM 7184 N N . TYR B 1 221 ? 17.984 -6.152 -6.016 1 89.31 221 TYR B N 1
ATOM 7185 C CA . TYR B 1 221 ? 16.859 -5.34 -5.598 1 89.31 221 TYR B CA 1
ATOM 7186 C C . TYR B 1 221 ? 17.281 -4.262 -4.609 1 89.31 221 TYR B C 1
ATOM 7188 O O . TYR B 1 221 ? 16.922 -3.094 -4.758 1 89.31 221 TYR B O 1
ATOM 7196 N N . ARG B 1 222 ? 18.094 -4.645 -3.646 1 82.38 222 ARG B N 1
ATOM 7197 C CA . ARG B 1 222 ? 18.562 -3.695 -2.641 1 82.38 222 ARG B CA 1
ATOM 7198 C C . ARG B 1 222 ? 19.469 -2.633 -3.264 1 82.38 222 ARG B C 1
ATOM 7200 O O . ARG B 1 222 ? 19.375 -1.454 -2.916 1 82.38 222 ARG B O 1
ATOM 7207 N N . GLY B 1 223 ? 20.219 -3.062 -4.176 1 77.56 223 GLY B N 1
ATOM 7208 C CA . GLY B 1 223 ? 21.109 -2.121 -4.848 1 77.56 223 GLY B CA 1
ATOM 7209 C C . GLY B 1 223 ? 20.359 -1.084 -5.668 1 77.56 223 GLY B C 1
ATOM 7210 O O . GLY B 1 223 ? 20.609 0.116 -5.535 1 77.56 223 GLY B O 1
ATOM 7211 N N . TYR B 1 224 ? 19.422 -1.562 -6.434 1 84.62 224 TYR B N 1
ATOM 7212 C CA . TYR B 1 224 ? 18.688 -0.651 -7.305 1 84.62 224 TYR B CA 1
ATOM 7213 C C . TYR B 1 224 ? 17.703 0.2 -6.504 1 84.62 224 TYR B C 1
ATOM 7215 O O . TYR B 1 224 ? 17.422 1.345 -6.867 1 84.62 224 TYR B O 1
ATOM 7223 N N . LEU B 1 225 ? 17.234 -0.343 -5.418 1 86.62 225 LEU B N 1
ATOM 7224 C CA . LEU B 1 225 ? 16.391 0.466 -4.555 1 86.62 225 LEU B CA 1
ATOM 7225 C C . LEU B 1 225 ? 17.172 1.63 -3.955 1 86.62 225 LEU B C 1
ATOM 7227 O O . LEU B 1 225 ? 16.625 2.729 -3.799 1 86.62 225 LEU B O 1
ATOM 7231 N N . GLY B 1 226 ? 18.406 1.33 -3.646 1 78.69 226 GLY B N 1
ATOM 7232 C CA . GLY B 1 226 ? 19.281 2.406 -3.199 1 78.69 226 GLY B CA 1
ATOM 7233 C C . GLY B 1 226 ? 19.453 3.508 -4.227 1 78.69 226 GLY B C 1
ATOM 7234 O O . GLY B 1 226 ? 19.453 4.691 -3.885 1 78.69 226 GLY B O 1
ATOM 7235 N N . TRP B 1 227 ? 19.406 3.092 -5.48 1 77.31 227 TRP B N 1
ATOM 7236 C CA . TRP B 1 227 ? 19.516 4.059 -6.57 1 77.31 227 TRP B CA 1
ATOM 7237 C C . TRP B 1 227 ? 18.25 4.918 -6.648 1 77.31 227 TRP B C 1
ATOM 7239 O O . TRP B 1 227 ? 18.328 6.125 -6.883 1 77.31 227 TRP B O 1
ATOM 7249 N N . ILE B 1 228 ? 17.219 4.305 -6.465 1 86.06 228 ILE B N 1
ATOM 7250 C CA . ILE B 1 228 ? 15.938 5.008 -6.547 1 86.06 228 ILE B CA 1
ATOM 7251 C C . ILE B 1 228 ? 15.836 6.027 -5.414 1 86.06 228 ILE B C 1
ATOM 7253 O O . ILE B 1 228 ? 15.445 7.172 -5.637 1 86.06 228 ILE B O 1
ATOM 7257 N N . MET B 1 229 ? 16.297 5.648 -4.273 1 83.62 229 MET B N 1
ATOM 7258 C CA . MET B 1 229 ? 16.219 6.539 -3.117 1 83.62 229 MET B CA 1
ATOM 7259 C C . MET B 1 229 ? 17.141 7.734 -3.291 1 83.62 229 MET B C 1
ATOM 7261 O O . MET B 1 229 ? 16.781 8.859 -2.945 1 83.62 229 MET B O 1
ATOM 7265 N N . GLN B 1 230 ? 18.203 7.484 -3.822 1 75.31 230 GLN B N 1
ATOM 7266 C CA . GLN B 1 230 ? 19.156 8.57 -4.066 1 75.31 230 GLN B CA 1
ATOM 7267 C C . GLN B 1 230 ? 18.609 9.539 -5.113 1 75.31 230 GLN B C 1
ATOM 7269 O O . GLN B 1 230 ? 18.781 10.758 -4.98 1 75.31 230 GLN B O 1
ATOM 7274 N N . THR B 1 231 ? 18 8.992 -6.051 1 81.31 231 THR B N 1
ATOM 7275 C CA . THR B 1 231 ? 17.422 9.836 -7.098 1 81.31 231 THR B CA 1
ATOM 7276 C C . THR B 1 231 ? 16.25 10.648 -6.555 1 81.31 231 THR B C 1
ATOM 7278 O O . THR B 1 231 ? 16.094 11.82 -6.902 1 81.31 231 THR B O 1
ATOM 7281 N N . LEU B 1 232 ? 15.555 10.086 -5.727 1 86 232 LEU B N 1
ATOM 7282 C CA . LEU B 1 232 ? 14.398 10.773 -5.164 1 86 232 LEU B CA 1
ATOM 7283 C C . LEU B 1 232 ? 14.828 11.93 -4.266 1 86 232 LEU B C 1
ATOM 7285 O O . LEU B 1 232 ? 14.133 12.938 -4.164 1 86 232 LEU B O 1
ATOM 7289 N N . GLN B 1 233 ? 15.922 11.812 -3.719 1 83.44 233 GLN B N 1
ATOM 7290 C CA . GLN B 1 233 ? 16.438 12.852 -2.842 1 83.44 233 GLN B CA 1
ATOM 7291 C C . GLN B 1 233 ? 16.734 14.133 -3.619 1 83.44 233 GLN B C 1
ATOM 7293 O O . GLN B 1 233 ? 16.719 15.227 -3.049 1 83.44 233 GLN B O 1
ATOM 7298 N N . THR B 1 234 ? 16.906 13.961 -4.836 1 80.38 234 THR B N 1
ATOM 7299 C CA . THR B 1 234 ? 17.312 15.117 -5.629 1 80.38 234 THR B CA 1
ATOM 7300 C C . THR B 1 234 ? 16.094 15.727 -6.336 1 80.38 234 THR B C 1
ATOM 7302 O O . THR B 1 234 ? 16.203 16.812 -6.926 1 80.38 234 THR B O 1
ATOM 7305 N N . LYS B 1 235 ? 15 15.125 -6.207 1 85.88 235 LYS B N 1
ATOM 7306 C CA . LYS B 1 235 ? 13.828 15.617 -6.926 1 85.88 235 LYS B CA 1
ATOM 7307 C C . LYS B 1 235 ? 13.211 16.812 -6.219 1 85.88 235 LYS B C 1
ATOM 7309 O O . LYS B 1 235 ? 13.32 16.953 -4.996 1 85.88 235 LYS B O 1
ATOM 7314 N N . SER B 1 236 ? 12.586 17.609 -7.004 1 87.19 236 SER B N 1
ATOM 7315 C CA . SER B 1 236 ? 12 18.844 -6.5 1 87.19 236 SER B CA 1
ATOM 7316 C C . SER B 1 236 ? 10.734 18.562 -5.699 1 87.19 236 SER B C 1
ATOM 7318 O O . SER B 1 236 ? 10.125 17.5 -5.836 1 87.19 236 SER B O 1
ATOM 7320 N N . PHE B 1 237 ? 10.383 19.547 -4.863 1 86.69 237 PHE B N 1
ATOM 7321 C CA . PHE B 1 237 ? 9.133 19.469 -4.109 1 86.69 237 PHE B CA 1
ATOM 7322 C C . PHE B 1 237 ? 7.938 19.391 -5.047 1 86.69 237 PHE B C 1
ATOM 7324 O O . PHE B 1 237 ? 6.938 18.75 -4.73 1 86.69 237 PHE B O 1
ATOM 7331 N N . VAL B 1 238 ? 8.078 19.969 -6.195 1 78.31 238 VAL B N 1
ATOM 7332 C CA . VAL B 1 238 ? 7.004 19.984 -7.176 1 78.31 238 VAL B CA 1
ATOM 7333 C C . VAL B 1 238 ? 6.781 18.578 -7.723 1 78.31 238 VAL B C 1
ATOM 7335 O O . VAL B 1 238 ? 5.645 18.172 -7.973 1 78.31 238 VAL B O 1
ATOM 7338 N N . TYR B 1 239 ? 7.824 17.906 -7.859 1 82.56 239 TYR B N 1
ATOM 7339 C CA . TYR B 1 239 ? 7.734 16.516 -8.312 1 82.56 239 TYR B CA 1
ATOM 7340 C C . TYR B 1 239 ? 6.875 15.688 -7.363 1 82.56 239 TYR B C 1
ATOM 7342 O O . TYR B 1 239 ? 5.996 14.945 -7.805 1 82.56 239 TYR B O 1
ATOM 7350 N N . PHE B 1 240 ? 7.055 15.859 -6.125 1 82.12 240 PHE B N 1
ATOM 7351 C CA . PHE B 1 240 ? 6.371 15.047 -5.125 1 82.12 240 PHE B CA 1
ATOM 7352 C C . PHE B 1 240 ? 4.918 15.484 -4.98 1 82.12 240 PHE B C 1
ATOM 7354 O O . PHE B 1 240 ? 4.051 14.664 -4.656 1 82.12 240 PHE B O 1
ATOM 7361 N N . SER B 1 241 ? 4.73 16.719 -5.215 1 75.56 241 SER B N 1
ATOM 7362 C CA . SER B 1 241 ? 3.369 17.234 -5.078 1 75.56 241 SER B CA 1
ATOM 7363 C C . SER B 1 241 ? 2.447 16.641 -6.137 1 75.56 241 SER B C 1
ATOM 7365 O O . SER B 1 241 ? 1.24 16.516 -5.914 1 75.56 241 SER B O 1
ATOM 7367 N N . ASN B 1 242 ? 3.016 16.172 -7.215 1 70.81 242 ASN B N 1
ATOM 7368 C CA . ASN B 1 242 ? 2.229 15.625 -8.312 1 70.81 242 ASN B CA 1
ATOM 7369 C C . ASN B 1 242 ? 2.135 14.102 -8.234 1 70.81 242 ASN B C 1
ATOM 7371 O O . ASN B 1 242 ? 1.455 13.477 -9.055 1 70.81 242 ASN B O 1
ATOM 7375 N N . LYS B 1 243 ? 2.76 13.648 -7.254 1 77.62 243 LYS B N 1
ATOM 7376 C CA . LYS B 1 243 ? 2.773 12.195 -7.145 1 77.62 243 LYS B CA 1
ATOM 7377 C C . LYS B 1 243 ? 1.989 11.727 -5.922 1 77.62 243 LYS B C 1
ATOM 7379 O O . LYS B 1 243 ? 1.752 12.508 -4.996 1 77.62 243 LYS B O 1
ATOM 7384 N N . SER B 1 244 ? 1.609 10.469 -5.969 1 75.56 244 SER B N 1
ATOM 7385 C CA . SER B 1 244 ? 0.903 9.875 -4.84 1 75.56 244 SER B CA 1
ATOM 7386 C C . SER B 1 244 ? 1.832 9.68 -3.646 1 75.56 244 SER B C 1
ATOM 7388 O O . SER B 1 244 ? 3.035 9.469 -3.818 1 75.56 244 SER B O 1
ATOM 7390 N N . PRO B 1 245 ? 1.248 9.766 -2.506 1 78.62 245 PRO B N 1
ATOM 7391 C CA . PRO B 1 245 ? 2.076 9.555 -1.317 1 78.62 245 PRO B CA 1
ATOM 7392 C C . PRO B 1 245 ? 2.623 8.133 -1.228 1 78.62 245 PRO B C 1
ATOM 7394 O O . PRO B 1 245 ? 3.594 7.883 -0.508 1 78.62 245 PRO B O 1
ATOM 7397 N N . ASN B 1 246 ? 2.098 7.285 -1.975 1 80.5 246 ASN B N 1
ATOM 7398 C CA . ASN B 1 246 ? 2.57 5.906 -1.973 1 80.5 246 ASN B CA 1
ATOM 7399 C C . ASN B 1 246 ? 3.52 5.637 -3.137 1 80.5 246 ASN B C 1
ATOM 7401 O O . ASN B 1 246 ? 3.701 4.484 -3.541 1 80.5 246 ASN B O 1
ATOM 7405 N N . GLN B 1 247 ? 4.102 6.594 -3.629 1 85.5 247 GLN B N 1
ATOM 7406 C CA . GLN B 1 247 ? 4.898 6.438 -4.84 1 85.5 247 GLN B CA 1
ATOM 7407 C C . GLN B 1 247 ? 6.098 5.523 -4.598 1 85.5 247 GLN B C 1
ATOM 7409 O O . GLN B 1 247 ? 6.48 4.75 -5.477 1 85.5 247 GLN B O 1
ATOM 7414 N N . LEU B 1 248 ? 6.648 5.648 -3.396 1 88.06 248 LEU B N 1
ATOM 7415 C CA . LEU B 1 248 ? 7.812 4.805 -3.133 1 88.06 248 LEU B CA 1
ATOM 7416 C C . LEU B 1 248 ? 7.418 3.332 -3.104 1 88.06 248 LEU B C 1
ATOM 7418 O O . LEU B 1 248 ? 8.148 2.48 -3.621 1 88.06 248 LEU B O 1
ATOM 7422 N N . THR B 1 249 ? 6.297 3.027 -2.512 1 86.25 249 THR B N 1
ATOM 7423 C CA . THR B 1 249 ? 5.809 1.654 -2.506 1 86.25 249 THR B CA 1
ATOM 7424 C C . THR B 1 249 ? 5.496 1.186 -3.926 1 86.25 249 THR B C 1
ATOM 7426 O O . THR B 1 249 ? 5.773 0.038 -4.281 1 86.25 249 THR B O 1
ATOM 7429 N N . GLU B 1 250 ? 4.965 2.045 -4.734 1 87.62 250 GLU B N 1
ATOM 7430 C CA . GLU B 1 250 ? 4.676 1.715 -6.129 1 87.62 250 GLU B CA 1
ATOM 7431 C C . GLU B 1 250 ? 5.961 1.454 -6.91 1 87.62 250 GLU B C 1
ATOM 7433 O O . GLU B 1 250 ? 6.027 0.516 -7.707 1 87.62 250 GLU B O 1
ATOM 7438 N N . ARG B 1 251 ? 6.93 2.213 -6.648 1 90.5 251 ARG B N 1
ATOM 7439 C CA . ARG B 1 251 ? 8.195 2.062 -7.359 1 90.5 251 ARG B CA 1
ATOM 7440 C C . ARG B 1 251 ? 8.906 0.778 -6.945 1 90.5 251 ARG B C 1
ATOM 7442 O O . ARG B 1 251 ? 9.602 0.16 -7.754 1 90.5 251 ARG B O 1
ATOM 7449 N N . GLN B 1 252 ? 8.703 0.42 -5.684 1 90.44 252 GLN B N 1
ATOM 7450 C CA . GLN B 1 252 ? 9.242 -0.867 -5.254 1 90.44 252 GLN B CA 1
ATOM 7451 C C . GLN B 1 252 ? 8.602 -2.016 -6.031 1 90.44 252 GLN B C 1
ATOM 7453 O O . GLN B 1 252 ? 9.289 -2.963 -6.422 1 90.44 252 GLN B O 1
ATOM 7458 N N . PHE B 1 253 ? 7.34 -1.831 -6.297 1 90.19 253 PHE B N 1
ATOM 7459 C CA . PHE B 1 253 ? 6.645 -2.826 -7.105 1 90.19 253 PHE B CA 1
ATOM 7460 C C . PHE B 1 253 ? 7.176 -2.83 -8.531 1 90.19 253 PHE B C 1
ATOM 7462 O O . PHE B 1 253 ? 7.438 -3.893 -9.102 1 90.19 253 PHE B O 1
ATOM 7469 N N . TYR B 1 254 ? 7.371 -1.7 -9.18 1 92.06 254 TYR B N 1
ATOM 7470 C CA . TYR B 1 254 ? 7.887 -1.612 -10.539 1 92.06 254 TYR B CA 1
ATOM 7471 C C . TYR B 1 254 ? 9.273 -2.232 -10.633 1 92.06 254 TYR B C 1
ATOM 7473 O O . TYR B 1 254 ? 9.57 -2.967 -11.578 1 92.06 254 TYR B O 1
ATOM 7481 N N . LEU B 1 255 ? 10.062 -1.927 -9.641 1 93.5 255 LEU B N 1
ATOM 7482 C CA . LEU B 1 255 ? 11.43 -2.434 -9.633 1 93.5 255 LEU B CA 1
ATOM 7483 C C . LEU B 1 255 ? 11.445 -3.957 -9.539 1 93.5 255 LEU B C 1
ATOM 7485 O O . LEU B 1 255 ? 12.203 -4.621 -10.242 1 93.5 255 LEU B O 1
ATOM 7489 N N . LYS B 1 256 ? 10.57 -4.488 -8.688 1 93.5 256 LYS B N 1
ATOM 7490 C CA . LYS B 1 256 ? 10.492 -5.941 -8.539 1 93.5 256 LYS B CA 1
ATOM 7491 C C . LYS B 1 256 ? 10.078 -6.602 -9.852 1 93.5 256 LYS B C 1
ATOM 7493 O O . LYS B 1 256 ? 10.641 -7.637 -10.234 1 93.5 256 LYS B O 1
ATOM 7498 N N . GLU B 1 257 ? 9.18 -6.031 -10.555 1 92.62 257 GLU B N 1
ATOM 7499 C CA . GLU B 1 257 ? 8.695 -6.59 -11.82 1 92.62 257 GLU B CA 1
ATOM 7500 C C . GLU B 1 257 ? 9.758 -6.504 -12.906 1 92.62 257 GLU B C 1
ATOM 7502 O O . GLU B 1 257 ? 9.914 -7.426 -13.711 1 92.62 257 GLU B O 1
ATOM 7507 N N . VAL B 1 258 ? 10.492 -5.434 -12.953 1 94 258 VAL B N 1
ATOM 7508 C CA . VAL B 1 258 ? 11.555 -5.266 -13.945 1 94 258 VAL B CA 1
ATOM 7509 C C . VAL B 1 258 ? 12.664 -6.285 -13.695 1 94 258 VAL B C 1
ATOM 7511 O O . VAL B 1 258 ? 13.133 -6.949 -14.625 1 94 258 VAL B O 1
ATOM 7514 N N . LEU B 1 259 ? 13.016 -6.414 -12.438 1 92.62 259 LEU B N 1
ATOM 7515 C CA . LEU B 1 259 ? 14.07 -7.367 -12.102 1 92.62 259 LEU B CA 1
ATOM 7516 C C . LEU B 1 259 ? 13.609 -8.797 -12.344 1 92.62 259 LEU B C 1
ATOM 7518 O O . LEU B 1 259 ? 14.391 -9.641 -12.781 1 92.62 259 LEU B O 1
ATOM 7522 N N . SER B 1 260 ? 12.312 -9.055 -12.031 1 92.5 260 SER B N 1
ATOM 7523 C CA . SER B 1 260 ? 11.766 -10.383 -12.297 1 92.5 260 SER B CA 1
ATOM 7524 C C . SER B 1 260 ? 11.781 -10.688 -13.789 1 92.5 260 SER B C 1
ATOM 7526 O O . SER B 1 260 ? 12.008 -11.828 -14.195 1 92.5 260 SER B O 1
ATOM 7528 N N . PHE B 1 261 ? 11.555 -9.727 -14.641 1 92.81 261 PHE B N 1
ATOM 7529 C CA . PHE B 1 261 ? 11.57 -9.906 -16.094 1 92.81 261 PHE B CA 1
ATOM 7530 C C . PHE B 1 261 ? 12.945 -10.367 -16.562 1 92.81 261 PHE B C 1
ATOM 7532 O O . PHE B 1 261 ? 13.055 -11.328 -17.328 1 92.81 261 PHE B O 1
ATOM 7539 N N . PHE B 1 262 ? 13.992 -9.836 -16.109 1 90.5 262 PHE B N 1
ATOM 7540 C CA . PHE B 1 262 ? 15.344 -10.133 -16.562 1 90.5 262 PHE B CA 1
ATOM 7541 C C . PHE B 1 262 ? 15.875 -11.398 -15.914 1 90.5 262 PHE B C 1
ATOM 7543 O O . PHE B 1 262 ? 16.594 -12.18 -16.547 1 90.5 262 PHE B O 1
ATOM 7550 N N . ASN B 1 263 ? 15.5 -11.594 -14.633 1 88.56 263 ASN B N 1
ATOM 7551 C CA . ASN B 1 263 ? 16.078 -12.711 -13.891 1 88.56 263 ASN B CA 1
ATOM 7552 C C . ASN B 1 263 ? 15.289 -14 -14.117 1 88.56 263 ASN B C 1
ATOM 7554 O O . ASN B 1 263 ? 15.836 -15.094 -13.984 1 88.56 263 ASN B O 1
ATOM 7558 N N . VAL B 1 264 ? 13.992 -13.852 -14.438 1 88.75 264 VAL B N 1
ATOM 7559 C CA . VAL B 1 264 ? 13.164 -15.055 -14.492 1 88.75 264 VAL B CA 1
ATOM 7560 C C . VAL B 1 264 ? 12.609 -15.234 -15.906 1 88.75 264 VAL B C 1
ATOM 7562 O O . VAL B 1 264 ? 12.852 -16.25 -16.547 1 88.75 264 VAL B O 1
ATOM 7565 N N . HIS B 1 265 ? 12 -14.258 -16.516 1 89.81 265 HIS B N 1
ATOM 7566 C CA . HIS B 1 265 ? 11.227 -14.438 -17.75 1 89.81 265 HIS B CA 1
ATOM 7567 C C . HIS B 1 265 ? 12.141 -14.531 -18.969 1 89.81 265 HIS B C 1
ATOM 7569 O O . HIS B 1 265 ? 11.891 -15.336 -19.875 1 89.81 265 HIS B O 1
ATOM 7575 N N . ILE B 1 266 ? 13.234 -13.773 -18.984 1 90.75 266 ILE B N 1
ATOM 7576 C CA . ILE B 1 266 ? 14.141 -13.812 -20.141 1 90.75 266 ILE B CA 1
ATOM 7577 C C . ILE B 1 266 ? 14.867 -15.156 -20.172 1 90.75 266 ILE B C 1
ATOM 7579 O O . ILE B 1 266 ? 14.859 -15.852 -21.188 1 90.75 266 ILE B O 1
ATOM 7583 N N . PRO B 1 267 ? 15.508 -15.516 -19.047 1 88.38 267 PRO B N 1
ATOM 7584 C CA . PRO B 1 267 ? 16.141 -16.844 -19.062 1 88.38 267 PRO B CA 1
ATOM 7585 C C . PRO B 1 267 ? 15.141 -17.953 -19.375 1 88.38 267 PRO B C 1
ATOM 7587 O O . PRO B 1 267 ? 15.469 -18.891 -20.109 1 88.38 267 PRO B O 1
ATOM 7590 N N . ASN B 1 268 ? 13.898 -17.844 -18.844 1 87.69 268 ASN B N 1
ATOM 7591 C CA . ASN B 1 268 ? 12.891 -18.859 -19.109 1 87.69 268 ASN B CA 1
ATOM 7592 C C . ASN B 1 268 ? 12.539 -18.938 -20.594 1 87.69 268 ASN B C 1
ATOM 7594 O O . ASN B 1 268 ? 12.273 -20.016 -21.125 1 87.69 268 ASN B O 1
ATOM 7598 N N . LEU B 1 269 ? 12.5 -17.812 -21.25 1 88.38 269 LEU B N 1
ATOM 7599 C CA . LEU B 1 269 ? 12.234 -17.781 -22.688 1 88.38 269 LEU B CA 1
ATOM 7600 C C . LEU B 1 269 ? 13.352 -18.469 -23.469 1 88.38 269 LEU B C 1
ATOM 7602 O O . LEU B 1 269 ? 13.094 -19.297 -24.344 1 88.38 269 LEU B O 1
ATOM 7606 N N . ILE B 1 270 ? 14.578 -18.156 -23.109 1 88.62 270 ILE B N 1
ATOM 7607 C CA . ILE B 1 270 ? 15.742 -18.719 -23.797 1 88.62 270 ILE B CA 1
ATOM 7608 C C . ILE B 1 270 ? 15.766 -20.234 -23.594 1 88.62 270 ILE B C 1
ATOM 7610 O O . ILE B 1 270 ? 15.953 -21 -24.547 1 88.62 270 ILE B O 1
ATOM 7614 N N . ILE B 1 271 ? 15.484 -20.609 -22.406 1 87.12 271 ILE B N 1
ATOM 7615 C CA . ILE B 1 271 ? 15.492 -22.031 -22.062 1 87.12 271 ILE B CA 1
ATOM 7616 C C . ILE B 1 271 ? 14.359 -22.734 -22.812 1 87.12 271 ILE B C 1
ATOM 7618 O O . ILE B 1 271 ? 14.57 -23.812 -23.391 1 87.12 271 ILE B O 1
ATOM 7622 N N . SER B 1 272 ? 13.156 -22.156 -22.766 1 86.25 272 SER B N 1
ATOM 7623 C CA . SER B 1 272 ? 12 -22.766 -23.406 1 86.25 272 SER B CA 1
ATOM 7624 C C . SER B 1 272 ? 12.227 -22.906 -24.906 1 86.25 272 SER B C 1
ATOM 7626 O O . SER B 1 272 ? 11.852 -23.922 -25.5 1 86.25 272 SER B O 1
ATOM 7628 N N . CYS B 1 273 ? 12.844 -22 -25.547 1 84.56 273 CYS B N 1
ATOM 7629 C CA . CYS B 1 273 ? 13.141 -22.062 -26.984 1 84.56 273 CYS B CA 1
ATOM 7630 C C . CYS B 1 273 ? 14.195 -23.125 -27.266 1 84.56 273 CYS B C 1
ATOM 7632 O O . CYS B 1 273 ? 14.07 -23.875 -28.25 1 84.56 273 CYS B O 1
ATOM 7634 N N . THR B 1 274 ? 15.188 -23.203 -26.438 1 83.38 274 THR B N 1
ATOM 7635 C CA . THR B 1 274 ? 16.25 -24.203 -26.625 1 83.38 274 THR B CA 1
ATOM 7636 C C . THR B 1 274 ? 15.695 -25.609 -26.453 1 83.38 274 THR B C 1
ATOM 7638 O O . THR B 1 274 ? 16.031 -26.516 -27.234 1 83.38 274 THR B O 1
ATOM 7641 N N . VAL B 1 275 ? 14.859 -25.75 -25.438 1 81.94 275 VAL B N 1
ATOM 7642 C CA . VAL B 1 275 ? 14.258 -27.062 -25.188 1 81.94 275 VAL B CA 1
ATOM 7643 C C . VAL B 1 275 ? 13.344 -27.438 -26.344 1 81.94 275 VAL B C 1
ATOM 7645 O O . VAL B 1 275 ? 13.312 -28.609 -26.766 1 81.94 275 VAL B O 1
ATOM 7648 N N . ALA B 1 276 ? 12.539 -26.516 -26.812 1 79.88 276 ALA B N 1
ATOM 7649 C CA . ALA B 1 276 ? 11.664 -26.781 -27.953 1 79.88 276 ALA B CA 1
ATOM 7650 C C . ALA B 1 276 ? 12.469 -27.25 -29.172 1 79.88 276 ALA B C 1
ATOM 7652 O O . ALA B 1 276 ? 12.055 -28.172 -29.875 1 79.88 276 ALA B O 1
ATOM 7653 N N . LEU B 1 277 ? 13.648 -26.688 -29.328 1 81.25 277 LEU B N 1
ATOM 7654 C CA . LEU B 1 277 ? 14.508 -27.062 -30.438 1 81.25 277 LEU B CA 1
ATOM 7655 C C . LEU B 1 277 ? 15.094 -28.453 -30.234 1 81.25 277 LEU B C 1
ATOM 7657 O O . LEU B 1 277 ? 15.109 -29.266 -31.156 1 81.25 277 LEU B O 1
ATOM 7661 N N . ILE B 1 278 ? 15.492 -28.734 -29.031 1 80.88 278 ILE B N 1
ATOM 7662 C CA . ILE B 1 278 ? 16.109 -30.016 -28.734 1 80.88 278 ILE B CA 1
ATOM 7663 C C . ILE B 1 278 ? 15.062 -31.125 -28.844 1 80.88 278 ILE B C 1
ATOM 7665 O O . ILE B 1 278 ? 15.305 -32.156 -29.484 1 80.88 278 ILE B O 1
ATOM 7669 N N . ILE B 1 279 ? 13.961 -30.875 -28.25 1 78.62 279 ILE B N 1
ATOM 7670 C CA . ILE B 1 279 ? 12.914 -31.891 -28.25 1 78.62 279 ILE B CA 1
ATOM 7671 C C . ILE B 1 279 ? 12.359 -32.062 -29.672 1 78.62 279 ILE B C 1
ATOM 7673 O O . ILE B 1 279 ? 12.062 -33.188 -30.094 1 78.62 279 ILE B O 1
ATOM 7677 N N . GLY B 1 280 ? 12.25 -30.922 -30.391 1 76 280 GLY B N 1
ATOM 7678 C CA . GLY B 1 280 ? 11.836 -31.016 -31.781 1 76 280 GLY B CA 1
ATOM 7679 C C . GLY B 1 280 ? 12.766 -31.875 -32.625 1 76 280 GLY B C 1
ATOM 7680 O O . GLY B 1 280 ? 12.305 -32.688 -33.438 1 76 280 GLY B O 1
ATOM 7681 N N . THR B 1 281 ? 14.016 -31.781 -32.344 1 79.12 281 THR B N 1
ATOM 7682 C CA . THR B 1 281 ? 15 -32.562 -33.094 1 79.12 281 THR B CA 1
ATOM 7683 C C . THR B 1 281 ? 14.953 -34.031 -32.688 1 79.12 281 THR B C 1
ATOM 7685 O O . THR B 1 281 ? 15.055 -34.906 -33.531 1 79.12 281 THR B O 1
ATOM 7688 N N . LEU B 1 282 ? 14.727 -34.281 -31.406 1 79.44 282 LEU B N 1
ATOM 7689 C CA . LEU B 1 282 ? 14.672 -35.656 -30.922 1 79.44 282 LEU B CA 1
ATOM 7690 C C . LEU B 1 282 ? 13.453 -36.375 -31.469 1 79.44 282 LEU B C 1
ATOM 7692 O O . LEU B 1 282 ? 13.531 -37.562 -31.797 1 79.44 282 LEU B O 1
ATOM 7696 N N . ILE B 1 283 ? 12.359 -35.688 -31.516 1 79.12 283 ILE B N 1
ATOM 7697 C CA . ILE B 1 283 ? 11.133 -36.281 -32.062 1 79.12 283 ILE B CA 1
ATOM 7698 C C . ILE B 1 283 ? 11.289 -36.469 -33.562 1 79.12 283 ILE B C 1
ATOM 7700 O O . ILE B 1 283 ? 10.867 -37.5 -34.094 1 79.12 283 ILE B O 1
ATOM 7704 N N . GLY B 1 284 ? 11.945 -35.531 -34.25 1 76.56 284 GLY B N 1
ATOM 7705 C CA . GLY B 1 284 ? 12.117 -35.594 -35.688 1 76.56 284 GLY B CA 1
ATOM 7706 C C . GLY B 1 284 ? 13 -36.719 -36.156 1 76.56 284 GLY B C 1
ATOM 7707 O O . GLY B 1 284 ? 12.742 -37.344 -37.188 1 76.56 284 GLY B O 1
ATOM 7708 N N . ILE B 1 285 ? 13.938 -37.094 -35.344 1 76.62 285 ILE B N 1
ATOM 7709 C CA . ILE B 1 285 ? 14.852 -38.188 -35.688 1 76.62 285 ILE B CA 1
ATOM 7710 C C . ILE B 1 285 ? 14.117 -39.531 -35.625 1 76.62 285 ILE B C 1
ATOM 7712 O O . ILE B 1 285 ? 14.391 -40.406 -36.438 1 76.62 285 ILE B O 1
ATOM 7716 N N . ASN B 1 286 ? 13.141 -39.562 -34.844 1 70.88 286 ASN B N 1
ATOM 7717 C CA . ASN B 1 286 ? 12.469 -40.844 -34.688 1 70.88 286 ASN B CA 1
ATOM 7718 C C . ASN B 1 286 ? 11.367 -41.031 -35.719 1 70.88 286 ASN B C 1
ATOM 7720 O O . ASN B 1 286 ? 11.289 -42.094 -36.344 1 70.88 286 ASN B O 1
ATOM 7724 N N . GLN B 1 287 ? 10.438 -40.125 -35.75 1 79.19 287 GLN B N 1
ATOM 7725 C CA . GLN B 1 287 ? 9.375 -40.281 -36.75 1 79.19 287 GLN B CA 1
ATOM 7726 C C . GLN B 1 287 ? 8.82 -38.906 -37.156 1 79.19 287 GLN B C 1
ATOM 7728 O O . GLN B 1 287 ? 8.461 -38.094 -36.312 1 79.19 287 GLN B O 1
ATOM 7733 N N . MET B 1 288 ? 8.656 -38.812 -38.438 1 81.69 288 MET B N 1
ATOM 7734 C CA . MET B 1 288 ? 8.266 -37.531 -39.062 1 81.69 288 MET B CA 1
ATOM 7735 C C . MET B 1 288 ? 6.82 -37.188 -38.719 1 81.69 288 MET B C 1
ATOM 7737 O O . MET B 1 288 ? 6.457 -36.031 -38.656 1 81.69 288 MET B O 1
ATOM 7741 N N . GLU B 1 289 ? 6.023 -38.156 -38.438 1 85.69 289 GLU B N 1
ATOM 7742 C CA . GLU B 1 289 ? 4.605 -37.906 -38.188 1 85.69 289 GLU B CA 1
ATOM 7743 C C . GLU B 1 289 ? 4.406 -37.156 -36.875 1 85.69 289 GLU B C 1
ATOM 7745 O O . GLU B 1 289 ? 3.576 -36.25 -36.781 1 85.69 289 GLU B O 1
ATOM 7750 N N . PHE B 1 290 ? 5.262 -37.438 -35.969 1 86.25 290 PHE B N 1
ATOM 7751 C CA . PHE B 1 290 ? 5.125 -36.812 -34.688 1 86.25 290 PHE B CA 1
ATOM 7752 C C . PHE B 1 290 ? 5.746 -35.406 -34.688 1 86.25 290 PHE B C 1
ATOM 7754 O O . PHE B 1 290 ? 5.367 -34.562 -33.906 1 86.25 290 PHE B O 1
ATOM 7761 N N . LEU B 1 291 ? 6.605 -35.156 -35.656 1 84.25 291 LEU B N 1
ATOM 7762 C CA . LEU B 1 291 ? 7.191 -33.844 -35.812 1 84.25 291 LEU B CA 1
ATOM 7763 C C . LEU B 1 291 ? 6.156 -32.844 -36.312 1 84.25 291 LEU B C 1
ATOM 7765 O O . LEU B 1 291 ? 6.156 -31.688 -35.938 1 84.25 291 LEU B O 1
ATOM 7769 N N . TRP B 1 292 ? 5.324 -33.312 -37.156 1 86.75 292 TRP B N 1
ATOM 7770 C CA . TRP B 1 292 ? 4.277 -32.469 -37.688 1 86.75 292 TRP B CA 1
ATOM 7771 C C . TRP B 1 292 ? 3.314 -32.031 -36.562 1 86.75 292 TRP B C 1
ATOM 7773 O O . TRP B 1 292 ? 2.844 -30.891 -36.562 1 86.75 292 TRP B O 1
ATOM 7783 N N . ILE B 1 293 ? 3.039 -32.906 -35.656 1 87.38 293 ILE B N 1
ATOM 7784 C CA . ILE B 1 293 ? 2.164 -32.594 -34.531 1 87.38 293 ILE B CA 1
ATOM 7785 C C . ILE B 1 293 ? 2.834 -31.531 -33.656 1 87.38 293 ILE B C 1
ATOM 7787 O O . ILE B 1 293 ? 2.184 -30.594 -33.188 1 87.38 293 ILE B O 1
ATOM 7791 N N . ALA B 1 294 ? 4.129 -31.672 -33.5 1 83.62 294 ALA B N 1
ATOM 7792 C CA . ALA B 1 294 ? 4.875 -30.719 -32.656 1 83.62 294 ALA B CA 1
ATOM 7793 C C . ALA B 1 294 ? 4.891 -29.344 -33.312 1 83.62 294 ALA B C 1
ATOM 7795 O O . ALA B 1 294 ? 4.762 -28.328 -32.625 1 83.62 294 ALA B O 1
ATOM 7796 N N . ILE B 1 295 ? 4.973 -29.312 -34.625 1 84 295 ILE B N 1
ATOM 7797 C CA . ILE B 1 295 ? 4.992 -28.047 -35.344 1 84 295 ILE B CA 1
ATOM 7798 C C . ILE B 1 295 ? 3.629 -27.359 -35.219 1 84 295 ILE B C 1
ATOM 7800 O O . ILE B 1 295 ? 3.545 -26.156 -35 1 84 295 ILE B O 1
ATOM 7804 N N . VAL B 1 296 ? 2.611 -28.156 -35.344 1 87.25 296 VAL B N 1
ATOM 7805 C CA . VAL B 1 296 ? 1.267 -27.594 -35.25 1 87.25 296 VAL B CA 1
ATOM 7806 C C . VAL B 1 296 ? 1.035 -27.094 -33.812 1 87.25 296 VAL B C 1
ATOM 7808 O O . VAL B 1 296 ? 0.371 -26.062 -33.625 1 87.25 296 VAL B O 1
ATOM 7811 N N . GLN B 1 297 ? 1.611 -27.828 -32.875 1 86.19 297 GLN B N 1
ATOM 7812 C CA . GLN B 1 297 ? 1.495 -27.406 -31.484 1 86.19 297 GLN B CA 1
ATOM 7813 C C . GLN B 1 297 ? 2.188 -26.062 -31.25 1 86.19 297 GLN B C 1
ATOM 7815 O O . GLN B 1 297 ? 1.682 -25.219 -30.516 1 86.19 297 GLN B O 1
ATOM 7820 N N . ILE B 1 298 ? 3.262 -25.859 -31.906 1 83.31 298 ILE B N 1
ATOM 7821 C CA . ILE B 1 298 ? 3.996 -24.594 -31.781 1 83.31 298 ILE B CA 1
ATOM 7822 C C . ILE B 1 298 ? 3.172 -23.453 -32.375 1 83.31 298 ILE B C 1
ATOM 7824 O O . ILE B 1 298 ? 3.104 -22.375 -31.812 1 83.31 298 ILE B O 1
ATOM 7828 N N . VAL B 1 299 ? 2.514 -23.781 -33.438 1 86.12 299 VAL B N 1
ATOM 7829 C CA . VAL B 1 299 ? 1.716 -22.766 -34.125 1 86.12 299 VAL B CA 1
ATOM 7830 C C . VAL B 1 299 ? 0.521 -22.375 -33.25 1 86.12 299 VAL B C 1
ATOM 7832 O O . VAL B 1 299 ? 0.204 -21.188 -33.125 1 86.12 299 VAL B O 1
ATOM 7835 N N . VAL B 1 300 ? -0.062 -23.344 -32.656 1 88.5 300 VAL B N 1
ATOM 7836 C CA . VAL B 1 300 ? -1.22 -23.078 -31.797 1 88.5 300 VAL B CA 1
ATOM 7837 C C . VAL B 1 300 ? -0.79 -22.281 -30.562 1 88.5 300 VAL B C 1
ATOM 7839 O O . VAL B 1 300 ? -1.454 -21.328 -30.172 1 88.5 300 VAL B O 1
ATOM 7842 N N . ASN B 1 301 ? 0.315 -22.672 -29.969 1 86.19 301 ASN B N 1
ATOM 7843 C CA . ASN B 1 301 ? 0.808 -21.953 -28.797 1 86.19 301 ASN B CA 1
ATOM 7844 C C . ASN B 1 301 ? 1.216 -20.516 -29.141 1 86.19 301 ASN B C 1
ATOM 7846 O O . ASN B 1 301 ? 1.063 -19.609 -28.312 1 86.19 301 ASN B O 1
ATOM 7850 N N . CYS B 1 302 ? 1.685 -20.328 -30.344 1 85.69 302 CYS B N 1
ATOM 7851 C CA . CYS B 1 302 ? 2.027 -18.984 -30.812 1 85.69 302 CYS B CA 1
ATOM 7852 C C . CYS B 1 302 ? 0.778 -18.125 -30.984 1 85.69 302 CYS B C 1
ATOM 7854 O O . CYS B 1 302 ? 0.791 -16.938 -30.672 1 85.69 302 CYS B O 1
ATOM 7856 N N . ALA B 1 303 ? -0.26 -18.766 -31.438 1 89.56 303 ALA B N 1
ATOM 7857 C CA . ALA B 1 303 ? -1.519 -18.047 -31.578 1 89.56 303 ALA B CA 1
ATOM 7858 C C . ALA B 1 303 ? -2.082 -17.625 -30.234 1 89.56 303 ALA B C 1
ATOM 7860 O O . ALA B 1 303 ? -2.578 -16.516 -30.078 1 89.56 303 ALA B O 1
ATOM 7861 N N . ILE B 1 304 ? -1.956 -18.531 -29.297 1 89.62 304 ILE B N 1
ATOM 7862 C CA . ILE B 1 304 ? -2.438 -18.219 -27.953 1 89.62 304 ILE B CA 1
ATOM 7863 C C . ILE B 1 304 ? -1.571 -17.125 -27.328 1 89.62 304 ILE B C 1
ATOM 7865 O O . ILE B 1 304 ? -2.08 -16.25 -26.641 1 89.62 304 ILE B O 1
ATOM 7869 N N . PHE B 1 305 ? -0.287 -17.234 -27.625 1 87.38 305 PHE B N 1
ATOM 7870 C CA . PHE B 1 305 ? 0.653 -16.219 -27.156 1 87.38 305 PHE B CA 1
ATOM 7871 C C . PHE B 1 305 ? 0.279 -14.844 -27.703 1 87.38 305 PHE B C 1
ATOM 7873 O O . PHE B 1 305 ? 0.242 -13.867 -26.953 1 87.38 305 PHE B O 1
ATOM 7880 N N . LEU B 1 306 ? -0.026 -14.758 -28.938 1 88.94 306 LEU B N 1
ATOM 7881 C CA . LEU B 1 306 ? -0.365 -13.484 -29.562 1 88.94 306 LEU B CA 1
ATOM 7882 C C . LEU B 1 306 ? -1.677 -12.938 -29 1 88.94 306 LEU B C 1
ATOM 7884 O O . LEU B 1 306 ? -1.793 -11.742 -28.734 1 88.94 306 LEU B O 1
ATOM 7888 N N . TYR B 1 307 ? -2.564 -13.82 -28.797 1 89.25 307 TYR B N 1
ATOM 7889 C CA . TYR B 1 307 ? -3.842 -13.422 -28.203 1 89.25 307 TYR B CA 1
ATOM 7890 C C . TYR B 1 307 ? -3.65 -12.852 -26.812 1 89.25 307 TYR B C 1
ATOM 7892 O O . TYR B 1 307 ? -4.164 -11.773 -26.5 1 89.25 307 TYR B O 1
ATOM 7900 N N . ASP B 1 308 ? -2.893 -13.539 -26.016 1 87.5 308 ASP B N 1
ATOM 7901 C CA . ASP B 1 308 ? -2.662 -13.109 -24.641 1 87.5 308 ASP B CA 1
ATOM 7902 C C . ASP B 1 308 ? -1.833 -11.828 -24.594 1 87.5 308 ASP B C 1
ATOM 7904 O O . ASP B 1 308 ? -2.047 -10.969 -23.734 1 87.5 308 ASP B O 1
ATOM 7908 N N . PHE B 1 309 ? -0.966 -11.703 -25.562 1 88.06 309 PHE B N 1
ATOM 7909 C CA . PHE B 1 309 ? -0.101 -10.539 -25.625 1 88.06 309 PHE B CA 1
ATOM 7910 C C . PHE B 1 309 ? -0.918 -9.273 -25.875 1 88.06 309 PHE B C 1
ATOM 7912 O O . PHE B 1 309 ? -0.751 -8.273 -25.172 1 88.06 309 PHE B O 1
ATOM 7919 N N . PHE B 1 310 ? -1.837 -9.336 -26.766 1 89.88 310 PHE B N 1
ATOM 7920 C CA . PHE B 1 310 ? -2.607 -8.148 -27.109 1 89.88 310 PHE B CA 1
ATOM 7921 C C . PHE B 1 310 ? -3.637 -7.84 -26.031 1 89.88 310 PHE B C 1
ATOM 7923 O O . PHE B 1 310 ? -3.922 -6.672 -25.75 1 89.88 310 PHE B O 1
ATOM 7930 N N . PHE B 1 311 ? -4.098 -8.844 -25.406 1 90.25 311 PHE B N 1
ATOM 7931 C CA . PHE B 1 311 ? -5.035 -8.617 -24.312 1 90.25 311 PHE B CA 1
ATOM 7932 C C . PHE B 1 311 ? -4.336 -7.961 -23.125 1 90.25 311 PHE B C 1
ATOM 7934 O O . PHE B 1 311 ? -4.836 -6.984 -22.562 1 90.25 311 PHE B O 1
ATOM 7941 N N . THR B 1 312 ? -3.201 -8.508 -22.797 1 89.56 312 THR B N 1
ATOM 7942 C CA . THR B 1 312 ? -2.492 -8.008 -21.625 1 89.56 312 THR B CA 1
ATOM 7943 C C . THR B 1 312 ? -1.974 -6.59 -21.859 1 89.56 312 THR B C 1
ATOM 7945 O O . THR B 1 312 ? -1.866 -5.793 -20.922 1 89.56 312 THR B O 1
ATOM 7948 N N . LYS B 1 313 ? -1.723 -6.309 -23.125 1 88.94 313 LYS B N 1
ATOM 7949 C CA . LYS B 1 313 ? -1.283 -4.961 -23.469 1 88.94 313 LYS B CA 1
ATOM 7950 C C . LYS B 1 313 ? -2.371 -3.934 -23.172 1 88.94 313 LYS B C 1
ATOM 7952 O O . LYS B 1 313 ? -2.096 -2.883 -22.594 1 88.94 313 LYS B O 1
ATOM 7957 N N . ARG B 1 314 ? -3.535 -4.289 -23.375 1 88.38 314 ARG B N 1
ATOM 7958 C CA . ARG B 1 314 ? -4.66 -3.385 -23.156 1 88.38 314 ARG B CA 1
ATOM 7959 C C . ARG B 1 314 ? -5.031 -3.309 -21.688 1 88.38 314 ARG B C 1
ATOM 7961 O O . ARG B 1 314 ? -5.234 -2.219 -21.141 1 88.38 314 ARG B O 1
ATOM 7968 N N . ILE B 1 315 ? -4.992 -4.426 -21.016 1 90.81 315 ILE B N 1
ATOM 7969 C CA . ILE B 1 315 ? -5.527 -4.492 -19.656 1 90.81 315 ILE B CA 1
ATOM 7970 C C . ILE B 1 315 ? -4.516 -3.912 -18.672 1 90.81 315 ILE B C 1
ATOM 7972 O O . ILE B 1 315 ? -4.895 -3.299 -17.672 1 90.81 315 ILE B O 1
ATOM 7976 N N . THR B 1 316 ? -3.229 -4.051 -18.969 1 89.5 316 THR B N 1
ATOM 7977 C CA . THR B 1 316 ? -2.191 -3.555 -18.078 1 89.5 316 THR B CA 1
ATOM 7978 C C . THR B 1 316 ? -2.213 -2.029 -18.016 1 89.5 316 THR B C 1
ATOM 7980 O O . THR B 1 316 ? -1.986 -1.44 -16.953 1 89.5 316 THR B O 1
ATOM 7983 N N . LYS B 1 317 ? -2.584 -1.414 -19.062 1 85.62 317 LYS B N 1
ATOM 7984 C CA . LYS B 1 317 ? -2.625 0.043 -19.125 1 85.62 317 LYS B CA 1
ATOM 7985 C C . LYS B 1 317 ? -3.762 0.604 -18.281 1 85.62 317 LYS B C 1
ATOM 7987 O O . LYS B 1 317 ? -3.703 1.754 -17.844 1 85.62 317 LYS B O 1
ATOM 7992 N N . GLN B 1 318 ? -4.68 -0.305 -17.953 1 88.19 318 GLN B N 1
ATOM 7993 C CA . GLN B 1 318 ? -5.828 0.149 -17.188 1 88.19 318 GLN B CA 1
ATOM 7994 C C . GLN B 1 318 ? -5.738 -0.336 -15.742 1 88.19 318 GLN B C 1
ATOM 7996 O O . GLN B 1 318 ? -6.078 0.399 -14.812 1 88.19 318 GLN B O 1
ATOM 8001 N N . ALA B 1 319 ? -5.195 -1.449 -15.531 1 89.81 319 ALA B N 1
ATOM 8002 C CA . ALA B 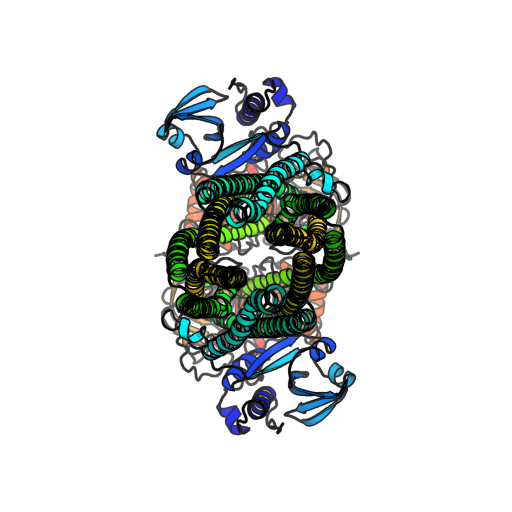1 319 ? -5.25 -2.121 -14.234 1 89.81 319 ALA B CA 1
ATOM 8003 C C . ALA B 1 319 ? -4.371 -1.413 -13.211 1 89.81 319 ALA B C 1
ATOM 8005 O O . ALA B 1 319 ? -4.801 -1.151 -12.086 1 89.81 319 ALA B O 1
ATOM 8006 N N . ILE B 1 320 ? -3.193 -0.989 -13.578 1 86.75 320 ILE B N 1
ATOM 8007 C CA . ILE B 1 320 ? -2.232 -0.46 -12.617 1 86.75 320 ILE B CA 1
ATOM 8008 C C . ILE B 1 320 ? -2.662 0.938 -12.172 1 86.75 320 ILE B C 1
ATOM 8010 O O . ILE B 1 320 ? -2.775 1.209 -10.977 1 86.75 320 ILE B O 1
ATOM 8014 N N . PRO B 1 321 ? -3.041 1.798 -13.172 1 84.62 321 PRO B N 1
ATOM 8015 C CA . PRO B 1 321 ? -3.477 3.125 -12.727 1 84.62 321 PRO B CA 1
ATOM 8016 C C . PRO B 1 321 ? -4.734 3.074 -11.859 1 84.62 321 PRO B C 1
ATOM 8018 O O . PRO B 1 321 ? -4.879 3.873 -10.93 1 84.62 321 PRO B O 1
ATOM 8021 N N . GLN B 1 322 ? -5.578 2.135 -12.141 1 86.12 322 GLN B N 1
ATOM 8022 C CA . GLN B 1 322 ? -6.805 2.043 -11.359 1 86.12 322 GLN B CA 1
ATOM 8023 C C . GLN B 1 322 ? -6.52 1.552 -9.938 1 86.12 322 GLN B C 1
ATOM 8025 O O . GLN B 1 322 ? -7.172 1.98 -8.984 1 86.12 322 GLN B O 1
ATOM 8030 N N . MET B 1 323 ? -5.613 0.687 -9.852 1 88.19 323 MET B N 1
ATOM 8031 C CA . MET B 1 323 ? -5.207 0.226 -8.531 1 88.19 323 MET B CA 1
ATOM 8032 C C . MET B 1 323 ? -4.559 1.355 -7.734 1 88.19 323 MET B C 1
ATOM 8034 O O . MET B 1 323 ? -4.805 1.493 -6.535 1 88.19 323 MET B O 1
ATOM 8038 N N . GLU B 1 324 ? -3.818 2.166 -8.43 1 85.56 324 GLU B N 1
ATOM 8039 C CA . GLU B 1 324 ? -3.199 3.314 -7.781 1 85.56 324 GLU B CA 1
ATOM 8040 C C . GLU B 1 324 ? -4.25 4.32 -7.312 1 85.56 324 GLU B C 1
ATOM 8042 O O . GLU B 1 324 ? -4.125 4.898 -6.23 1 85.56 324 GLU B O 1
ATOM 8047 N N . LEU B 1 325 ? -5.25 4.441 -8.133 1 85.25 325 LEU B N 1
ATOM 8048 C CA . LEU B 1 325 ? -6.332 5.359 -7.781 1 85.25 325 LEU B CA 1
ATOM 8049 C C . LEU B 1 325 ? -7.094 4.859 -6.559 1 85.25 325 LEU B C 1
ATOM 8051 O O . LEU B 1 325 ? -7.422 5.641 -5.664 1 85.25 325 LEU B O 1
ATOM 8055 N N . GLN B 1 326 ? -7.363 3.607 -6.523 1 88.12 326 GLN B N 1
ATOM 8056 C CA . GLN B 1 326 ? -8.047 3.02 -5.375 1 88.12 326 GLN B CA 1
ATOM 8057 C C . GLN B 1 326 ? -7.238 3.203 -4.098 1 88.12 326 GLN B C 1
ATOM 8059 O O . GLN B 1 326 ? -7.793 3.531 -3.045 1 88.12 326 GLN B O 1
ATOM 8064 N N . ASN B 1 327 ? -5.969 3.029 -4.184 1 86.12 327 ASN B N 1
ATOM 8065 C CA . ASN B 1 327 ? -5.098 3.193 -3.025 1 86.12 327 ASN B CA 1
ATOM 8066 C C . ASN B 1 327 ? -5.043 4.648 -2.568 1 86.12 327 ASN B C 1
ATOM 8068 O O . ASN B 1 327 ? -5.023 4.926 -1.368 1 86.12 327 ASN B O 1
ATOM 8072 N N . LYS B 1 328 ? -5.047 5.492 -3.559 1 85.62 328 LYS B N 1
ATOM 8073 C CA . LYS B 1 328 ? -5.023 6.918 -3.24 1 85.62 328 LYS B CA 1
ATOM 8074 C C . LYS B 1 328 ? -6.285 7.332 -2.49 1 85.62 328 LYS B C 1
ATOM 8076 O O . LYS B 1 328 ? -6.207 8.023 -1.471 1 85.62 328 LYS B O 1
ATOM 8081 N N . VAL B 1 329 ? -7.418 6.879 -2.957 1 87.25 329 VAL B N 1
ATOM 8082 C CA . VAL B 1 329 ? -8.688 7.23 -2.336 1 87.25 329 VAL B CA 1
ATOM 8083 C C . VAL B 1 329 ? -8.781 6.598 -0.949 1 87.25 329 VAL B C 1
ATOM 8085 O O . VAL B 1 329 ? -9.305 7.207 -0.015 1 87.25 329 VAL B O 1
ATOM 8088 N N . SER B 1 330 ? -8.242 5.422 -0.816 1 89.19 330 SER B N 1
ATOM 8089 C CA . SER B 1 330 ? -8.242 4.746 0.477 1 89.19 330 SER B CA 1
ATOM 8090 C C . SER B 1 330 ? -7.414 5.508 1.502 1 89.19 330 SER B C 1
ATOM 8092 O O . SER B 1 330 ? -7.801 5.621 2.666 1 89.19 330 SER B O 1
ATOM 8094 N N . LEU B 1 331 ? -6.379 6.047 1.071 1 86.5 331 LEU B N 1
ATOM 8095 C CA . LEU B 1 331 ? -5.527 6.832 1.959 1 86.5 331 LEU B CA 1
ATOM 8096 C C . LEU B 1 331 ? -6.223 8.117 2.385 1 86.5 331 LEU B C 1
ATOM 8098 O O . LEU B 1 331 ? -6.129 8.523 3.545 1 86.5 331 LEU B O 1
ATOM 8102 N N . GLN B 1 332 ? -6.898 8.719 1.477 1 86.5 332 GLN B N 1
ATOM 8103 C CA . GLN B 1 332 ? -7.617 9.953 1.777 1 86.5 332 GLN B CA 1
ATOM 8104 C C . GLN B 1 332 ? -8.766 9.695 2.748 1 86.5 332 GLN B C 1
ATOM 8106 O O . GLN B 1 332 ? -9.039 10.516 3.627 1 86.5 332 GLN B O 1
ATOM 8111 N N . LEU B 1 333 ? -9.422 8.594 2.535 1 88.69 333 LEU B N 1
ATOM 8112 C CA . LEU B 1 333 ? -10.508 8.219 3.434 1 88.69 333 LEU B CA 1
ATOM 8113 C C . LEU B 1 333 ? -9.992 7.984 4.848 1 88.69 333 LEU B C 1
ATOM 8115 O O . LEU B 1 333 ? -10.609 8.414 5.82 1 88.69 333 LEU B O 1
ATOM 8119 N N . ASP B 1 334 ? -8.875 7.293 4.914 1 87.5 334 ASP B N 1
ATOM 8120 C CA . ASP B 1 334 ? -8.258 7.062 6.219 1 87.5 334 ASP B CA 1
ATOM 8121 C C . ASP B 1 334 ? -7.848 8.375 6.875 1 87.5 334 ASP B C 1
ATOM 8123 O O . ASP B 1 334 ? -7.977 8.539 8.086 1 87.5 334 ASP B O 1
ATOM 8127 N N . GLY B 1 335 ? -7.395 9.266 6.066 1 84.38 335 GLY B N 1
ATOM 8128 C CA . GLY B 1 335 ? -7.043 10.578 6.582 1 84.38 335 GLY B CA 1
ATOM 8129 C C . GLY B 1 335 ? -8.234 11.336 7.145 1 84.38 335 GLY B C 1
ATOM 8130 O O . GLY B 1 335 ? -8.125 11.977 8.188 1 84.38 335 GLY B O 1
ATOM 8131 N N . ASN B 1 336 ? -9.344 11.234 6.512 1 86.25 336 ASN B N 1
ATOM 8132 C CA . ASN B 1 336 ? -10.562 11.898 6.965 1 86.25 336 ASN B CA 1
ATOM 8133 C C . ASN B 1 336 ? -11.055 11.312 8.281 1 86.25 336 ASN B C 1
ATOM 8135 O O . ASN B 1 336 ? -11.633 12.023 9.109 1 86.25 336 ASN B O 1
ATOM 8139 N N . LEU B 1 337 ? -10.812 10.109 8.5 1 89.06 337 LEU B N 1
ATOM 8140 C CA . LEU B 1 337 ? -11.266 9.453 9.719 1 89.06 337 LEU B CA 1
ATOM 8141 C C . LEU B 1 337 ? -10.273 9.68 10.852 1 89.06 337 LEU B C 1
ATOM 8143 O O . LEU B 1 337 ? -10.664 9.719 12.023 1 89.06 337 LEU B O 1
ATOM 8147 N N . ARG B 1 338 ? -9.102 9.898 10.523 1 87.62 338 ARG B N 1
ATOM 8148 C CA . ARG B 1 338 ? -8.031 10.008 11.508 1 87.62 338 ARG B CA 1
ATOM 8149 C C . ARG B 1 338 ? -7.945 11.414 12.078 1 87.62 338 ARG B C 1
ATOM 8151 O O . ARG B 1 338 ? -7.785 11.594 13.281 1 87.62 338 ARG B O 1
ATOM 8158 N N . ASP B 1 339 ? -8.125 12.344 11.188 1 85.31 339 ASP B N 1
ATOM 8159 C CA . ASP B 1 339 ? -7.785 13.703 11.609 1 85.31 339 ASP B CA 1
ATOM 8160 C C . ASP B 1 339 ? -9.031 14.578 11.688 1 85.31 339 ASP B C 1
ATOM 8162 O O . ASP B 1 339 ? -9.039 15.594 12.391 1 85.31 339 ASP B O 1
ATOM 8166 N N . GLU B 1 340 ? -10.008 14.227 10.953 1 90.31 340 GLU B N 1
ATOM 8167 C CA . GLU B 1 340 ? -11.195 15.07 10.875 1 90.31 340 GLU B CA 1
ATOM 8168 C C . GLU B 1 340 ? -12.469 14.227 10.891 1 90.31 340 GLU B C 1
ATOM 8170 O O . GLU B 1 340 ? -12.406 13 10.906 1 90.31 340 GLU B O 1
ATOM 8175 N N . GLN B 1 341 ? -13.469 14.914 11.109 1 91.88 341 GLN B N 1
ATOM 8176 C CA . GLN B 1 341 ? -14.812 14.375 10.93 1 91.88 341 GLN B CA 1
ATOM 8177 C C . GLN B 1 341 ? -15.648 15.266 10.008 1 91.88 341 GLN B C 1
ATOM 8179 O O . GLN B 1 341 ? -16.234 16.25 10.461 1 91.88 341 GLN B O 1
ATOM 8184 N N . ASN B 1 342 ? -15.594 14.938 8.789 1 88.19 342 ASN B N 1
ATOM 8185 C CA . ASN B 1 342 ? -16.312 15.641 7.73 1 88.19 342 ASN B CA 1
ATOM 8186 C C . ASN B 1 342 ? -17.188 14.68 6.922 1 88.19 342 ASN B C 1
ATOM 8188 O O . ASN B 1 342 ? -16.703 14.031 5.988 1 88.19 342 ASN B O 1
ATOM 8192 N N . GLY B 1 343 ? -18.375 14.68 7.289 1 81.56 343 GLY B N 1
ATOM 8193 C CA . GLY B 1 343 ? -19.297 13.758 6.652 1 81.56 343 GLY B CA 1
ATOM 8194 C C . GLY B 1 343 ? -19.438 13.984 5.16 1 81.56 343 GLY B C 1
ATOM 8195 O O . GLY B 1 343 ? -19.547 13.031 4.387 1 81.56 343 GLY B O 1
ATOM 8196 N N . LYS B 1 344 ? -19.406 15.203 4.766 1 77.5 344 LYS B N 1
ATOM 8197 C CA . LYS B 1 344 ? -19.531 15.531 3.352 1 77.5 344 LYS B CA 1
ATOM 8198 C C . LYS B 1 344 ? -18.328 15.023 2.559 1 77.5 344 LYS B C 1
ATOM 8200 O O . LYS B 1 344 ? -18.484 14.414 1.501 1 77.5 344 LYS B O 1
ATOM 8205 N N . ARG B 1 345 ? -17.234 15.25 3.043 1 82.25 345 ARG B N 1
ATOM 8206 C CA . ARG B 1 345 ? -16.016 14.781 2.383 1 82.25 345 ARG B CA 1
ATOM 8207 C C . ARG B 1 345 ? -15.93 13.258 2.408 1 82.25 345 ARG B C 1
ATOM 8209 O O . ARG B 1 345 ? -15.523 12.633 1.424 1 82.25 345 ARG B O 1
ATOM 8216 N N . PHE B 1 346 ? -16.312 12.688 3.521 1 84.38 346 PHE B N 1
ATOM 8217 C CA . PHE B 1 346 ? -16.297 11.234 3.648 1 84.38 346 PHE B CA 1
ATOM 8218 C C . PHE B 1 346 ? -17.188 10.594 2.59 1 84.38 346 PHE B C 1
ATOM 8220 O O . PHE B 1 346 ? -16.781 9.641 1.927 1 84.38 346 PHE B O 1
ATOM 8227 N N . ASN B 1 347 ? -18.297 11.211 2.414 1 75.62 347 ASN B N 1
ATOM 8228 C CA . ASN B 1 347 ? -19.234 10.664 1.443 1 75.62 347 ASN B CA 1
ATOM 8229 C C . ASN B 1 347 ? -18.719 10.82 0.015 1 75.62 347 ASN B C 1
ATOM 8231 O O . ASN B 1 347 ? -18.922 9.93 -0.818 1 75.62 347 ASN B O 1
ATOM 8235 N N . TYR B 1 348 ? -18.109 11.875 -0.204 1 75.38 348 TYR B N 1
ATOM 8236 C CA . TYR B 1 348 ? -17.516 12.078 -1.52 1 75.38 348 TYR B CA 1
ATOM 8237 C C . TYR B 1 348 ? -16.422 11.055 -1.793 1 75.38 348 TYR B C 1
ATOM 8239 O O . TYR B 1 348 ? -16.391 10.445 -2.867 1 75.38 348 TYR B O 1
ATOM 8247 N N . LEU B 1 349 ? -15.609 10.898 -0.84 1 82.38 349 LEU B N 1
ATOM 8248 C CA . LEU B 1 349 ? -14.508 9.953 -0.991 1 82.38 349 LEU B CA 1
ATOM 8249 C C . LEU B 1 349 ? -15.031 8.523 -1.077 1 82.38 349 LEU B C 1
ATOM 8251 O O . LEU B 1 349 ? -14.477 7.695 -1.798 1 82.38 349 LEU B O 1
ATOM 8255 N N . MET B 1 350 ? -16.094 8.273 -0.391 1 81.06 350 MET B N 1
ATOM 8256 C CA . MET B 1 350 ? -16.719 6.953 -0.446 1 81.06 350 MET B CA 1
ATOM 8257 C C . MET B 1 350 ? -17.266 6.668 -1.836 1 81.06 350 MET B C 1
ATOM 8259 O O . MET B 1 350 ? -17.172 5.547 -2.334 1 81.06 350 MET B O 1
ATOM 8263 N N . MET B 1 351 ? -17.812 7.633 -2.406 1 75.5 351 MET B N 1
ATOM 8264 C CA . MET B 1 351 ? -18.328 7.477 -3.766 1 75.5 351 MET B CA 1
ATOM 8265 C C . MET B 1 351 ? -17.188 7.211 -4.746 1 75.5 351 MET B C 1
ATOM 8267 O O . MET B 1 351 ? -17.312 6.379 -5.645 1 75.5 351 MET B O 1
ATOM 8271 N N . GLN B 1 352 ? -16.094 7.898 -4.547 1 78.38 352 GLN B N 1
ATOM 8272 C CA . GLN B 1 352 ? -14.93 7.684 -5.402 1 78.38 352 GLN B CA 1
ATOM 8273 C C . GLN B 1 352 ? -14.359 6.285 -5.207 1 78.38 352 GLN B C 1
ATOM 8275 O O . GLN B 1 352 ? -13.922 5.645 -6.168 1 78.38 352 GLN B O 1
ATOM 8280 N N . LEU B 1 353 ? -14.406 5.828 -3.973 1 84.25 353 LEU B N 1
ATOM 8281 C CA . LEU B 1 353 ? -13.906 4.488 -3.682 1 84.25 353 LEU B CA 1
ATOM 8282 C C . LEU B 1 353 ? -14.797 3.428 -4.328 1 84.25 353 LEU B C 1
ATOM 8284 O O . LEU B 1 353 ? -14.289 2.463 -4.91 1 84.25 353 LEU B O 1
ATOM 8288 N N . ARG B 1 354 ? -16.031 3.631 -4.289 1 79.75 354 ARG B N 1
ATOM 8289 C CA . ARG B 1 354 ? -16.969 2.688 -4.898 1 79.75 354 ARG B CA 1
ATOM 8290 C C . ARG B 1 354 ? -16.781 2.639 -6.41 1 79.75 354 ARG B C 1
ATOM 8292 O O . ARG B 1 354 ? -16.781 1.56 -7.008 1 79.75 354 ARG B O 1
ATOM 8299 N N . LYS B 1 355 ? -16.609 3.773 -6.969 1 77.25 355 LYS B N 1
ATOM 8300 C CA . LYS B 1 355 ? -16.375 3.84 -8.406 1 77.25 355 LYS B CA 1
ATOM 8301 C C . LYS B 1 355 ? -15.086 3.107 -8.781 1 77.25 355 LYS B C 1
ATOM 8303 O O . LYS B 1 355 ? -15.062 2.338 -9.75 1 77.25 355 LYS B O 1
ATOM 8308 N N . ALA B 1 356 ? -14.094 3.361 -8.008 1 83.31 356 ALA B N 1
ATOM 8309 C CA . ALA B 1 356 ? -12.82 2.699 -8.266 1 83.31 356 ALA B CA 1
ATOM 8310 C C . ALA B 1 356 ? -12.938 1.19 -8.07 1 83.31 356 ALA B C 1
ATOM 8312 O O . ALA B 1 356 ? -12.352 0.415 -8.836 1 83.31 356 ALA B O 1
ATOM 8313 N N . LEU B 1 357 ? -13.734 0.739 -7.133 1 84.06 357 LEU B N 1
ATOM 8314 C CA . LEU B 1 357 ? -13.914 -0.681 -6.848 1 84.06 357 LEU B CA 1
ATOM 8315 C C . LEU B 1 357 ? -14.664 -1.373 -7.98 1 84.06 357 LEU B C 1
ATOM 8317 O O . LEU B 1 357 ? -14.305 -2.486 -8.375 1 84.06 357 LEU B O 1
ATOM 8321 N N . ILE B 1 358 ? -15.586 -0.745 -8.508 1 79.69 358 ILE B N 1
ATOM 8322 C CA . ILE B 1 358 ? -16.359 -1.324 -9.602 1 79.69 358 ILE B CA 1
ATOM 8323 C C . ILE B 1 358 ? -15.492 -1.444 -10.844 1 79.69 358 ILE B C 1
ATOM 8325 O O . ILE B 1 358 ? -15.508 -2.473 -11.523 1 79.69 358 ILE B O 1
ATOM 8329 N N . LYS B 1 359 ? -14.766 -0.447 -11.125 1 82.38 359 LYS B N 1
ATOM 8330 C CA . LYS B 1 359 ? -13.867 -0.501 -12.281 1 82.38 359 LYS B CA 1
ATOM 8331 C C . LYS B 1 359 ? -12.812 -1.59 -12.109 1 82.38 359 LYS B C 1
ATOM 8333 O O . LYS B 1 359 ? -12.508 -2.32 -13.055 1 82.38 359 LYS B O 1
ATOM 8338 N N . ASN B 1 360 ? -12.32 -1.736 -10.922 1 86.62 360 ASN B N 1
ATOM 8339 C CA . ASN B 1 360 ? -11.336 -2.781 -10.648 1 86.62 360 ASN B CA 1
ATOM 8340 C C . ASN B 1 360 ? -11.961 -4.172 -10.734 1 86.62 360 ASN B C 1
ATOM 8342 O O . ASN B 1 360 ? -11.312 -5.125 -11.164 1 86.62 360 ASN B O 1
ATOM 8346 N N . GLN B 1 361 ? -13.172 -4.254 -10.281 1 85 361 GLN B N 1
ATOM 8347 C CA . GLN B 1 361 ? -13.891 -5.52 -10.398 1 85 361 GLN B CA 1
ATOM 8348 C C . GLN B 1 361 ? -14.094 -5.902 -11.867 1 85 361 GLN B C 1
ATOM 8350 O O . GLN B 1 361 ? -13.914 -7.062 -12.234 1 85 361 GLN B O 1
ATOM 8355 N N . ASN B 1 362 ? -14.406 -4.957 -12.617 1 84.12 362 ASN B N 1
ATOM 8356 C CA . ASN B 1 362 ? -14.586 -5.223 -14.047 1 84.12 362 ASN B CA 1
ATOM 8357 C C . ASN B 1 362 ? -13.273 -5.648 -14.703 1 84.12 362 ASN B C 1
ATOM 8359 O O . ASN B 1 362 ? -13.258 -6.566 -15.523 1 84.12 362 ASN B O 1
ATOM 8363 N N . ILE B 1 363 ? -12.258 -5.02 -14.367 1 89.81 363 ILE B N 1
ATOM 8364 C CA . ILE B 1 363 ? -10.945 -5.371 -14.891 1 89.81 363 ILE B CA 1
ATOM 8365 C C . ILE B 1 363 ? -10.57 -6.781 -14.445 1 89.81 363 ILE B C 1
ATOM 8367 O O . ILE B 1 363 ? -10.078 -7.582 -15.242 1 89.81 363 ILE B O 1
ATOM 8371 N N . SER B 1 364 ? -10.867 -7.074 -13.195 1 86.69 364 SER B N 1
ATOM 8372 C CA . SER B 1 364 ? -10.578 -8.406 -12.68 1 86.69 364 SER B CA 1
ATOM 8373 C C . SER B 1 364 ? -11.398 -9.469 -13.398 1 86.69 364 SER B C 1
ATOM 8375 O O . SER B 1 364 ? -10.898 -10.547 -13.703 1 86.69 364 SER B O 1
ATOM 8377 N N . ASN B 1 365 ? -12.625 -9.141 -13.695 1 86.94 365 ASN B N 1
ATOM 8378 C CA . ASN B 1 365 ? -13.484 -10.07 -14.438 1 86.94 365 ASN B CA 1
ATOM 8379 C C . ASN B 1 365 ? -12.961 -10.297 -15.852 1 86.94 365 ASN B C 1
ATOM 8381 O O . ASN B 1 365 ? -12.953 -11.43 -16.344 1 86.94 365 ASN B O 1
ATOM 8385 N N . GLN B 1 366 ? -12.508 -9.273 -16.422 1 89.06 366 GLN B N 1
ATOM 8386 C CA . GLN B 1 366 ? -11.953 -9.406 -17.766 1 89.06 366 GLN B CA 1
ATOM 8387 C C . GLN B 1 366 ? -10.68 -10.25 -17.75 1 89.06 366 GLN B C 1
ATOM 8389 O O . GLN B 1 366 ? -10.461 -11.07 -18.641 1 89.06 366 GLN B O 1
ATOM 8394 N N . LYS B 1 367 ? -9.883 -10.055 -16.766 1 88.62 367 LYS B N 1
ATOM 8395 C CA . LYS B 1 367 ? -8.664 -10.836 -16.625 1 88.62 367 LYS B CA 1
ATOM 8396 C C . LYS B 1 367 ? -8.977 -12.312 -16.422 1 88.62 367 LYS B C 1
ATOM 8398 O O . LYS B 1 367 ? -8.328 -13.188 -17 1 88.62 367 LYS B O 1
ATOM 8403 N N . GLU B 1 368 ? -9.977 -12.5 -15.609 1 88.69 368 GLU B N 1
ATOM 8404 C CA . GLU B 1 368 ? -10.359 -13.883 -15.336 1 88.69 368 GLU B CA 1
ATOM 8405 C C . GLU B 1 368 ? -10.938 -14.555 -16.578 1 88.69 368 GLU B C 1
ATOM 8407 O O . GLU B 1 368 ? -10.625 -15.703 -16.875 1 88.69 368 GLU B O 1
ATOM 8412 N N . VAL B 1 369 ? -11.727 -13.844 -17.312 1 88.44 369 VAL B N 1
ATOM 8413 C CA . VAL B 1 369 ? -12.312 -14.383 -18.531 1 88.44 369 VAL B CA 1
ATOM 8414 C C . VAL B 1 369 ? -11.211 -14.703 -19.531 1 88.44 369 VAL B C 1
ATOM 8416 O O . VAL B 1 369 ? -11.219 -15.766 -20.156 1 88.44 369 VAL B O 1
ATOM 8419 N N . ASN B 1 370 ? -10.266 -13.859 -19.625 1 88.44 370 ASN B N 1
ATOM 8420 C CA . ASN B 1 370 ? -9.156 -14.102 -20.531 1 88.44 370 ASN B CA 1
ATOM 8421 C C . ASN B 1 370 ? -8.328 -15.305 -20.094 1 88.44 370 ASN B C 1
ATOM 8423 O O . ASN B 1 370 ? -7.91 -16.109 -20.922 1 88.44 370 ASN B O 1
ATOM 8427 N N . HIS B 1 371 ? -8.094 -15.328 -18.797 1 87.81 371 HIS B N 1
ATOM 8428 C CA . HIS B 1 371 ? -7.324 -16.453 -18.266 1 87.81 371 HIS B CA 1
ATOM 8429 C C . HIS B 1 371 ? -8.031 -17.781 -18.531 1 87.81 371 HIS B C 1
ATOM 8431 O O . HIS B 1 371 ? -7.406 -18.734 -18.984 1 87.81 371 HIS B O 1
ATOM 8437 N N . LEU B 1 372 ? -9.312 -17.812 -18.328 1 89.5 372 LEU B N 1
ATOM 8438 C CA . 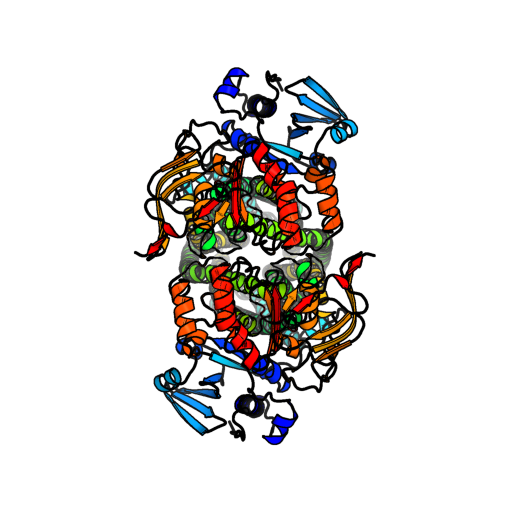LEU B 1 372 ? -10.102 -19.016 -18.547 1 89.5 372 LEU B CA 1
ATOM 8439 C C . LEU B 1 372 ? -10.172 -19.359 -20.031 1 89.5 372 LEU B C 1
ATOM 8441 O O . LEU B 1 372 ? -10.07 -20.531 -20.391 1 89.5 372 LEU B O 1
ATOM 8445 N N . ALA B 1 373 ? -10.266 -18.359 -20.828 1 87.94 373 ALA B N 1
ATOM 8446 C CA . ALA B 1 373 ? -10.32 -18.594 -22.266 1 87.94 373 ALA B CA 1
ATOM 8447 C C . ALA B 1 373 ? -8.984 -19.109 -22.797 1 87.94 373 ALA B C 1
ATOM 8449 O O . ALA B 1 373 ? -8.938 -20.109 -23.516 1 87.94 373 ALA B O 1
ATOM 8450 N N . SER B 1 374 ? -7.922 -18.516 -22.406 1 87.94 374 SER B N 1
ATOM 8451 C CA . SER B 1 374 ? -6.602 -18.906 -22.875 1 87.94 374 SER B CA 1
ATOM 8452 C C . SER B 1 374 ? -6.223 -20.297 -22.344 1 87.94 374 SER B C 1
ATOM 8454 O O . SER B 1 374 ? -5.758 -21.141 -23.109 1 87.94 374 SER B O 1
ATOM 8456 N N . ASP B 1 375 ? -6.473 -20.5 -21.031 1 86.88 375 ASP B N 1
ATOM 8457 C CA . ASP B 1 375 ? -6.16 -21.812 -20.438 1 86.88 375 ASP B CA 1
ATOM 8458 C C . ASP B 1 375 ? -7.07 -22.891 -21.016 1 86.88 375 ASP B C 1
ATOM 8460 O O . ASP B 1 375 ? -6.645 -24.047 -21.172 1 86.88 375 ASP B O 1
ATOM 8464 N N . GLY B 1 376 ? -8.359 -22.484 -21.25 1 88.12 376 GLY B N 1
ATOM 8465 C CA . GLY B 1 376 ? -9.289 -23.438 -21.844 1 88.12 376 GLY B CA 1
ATOM 8466 C C . GLY B 1 376 ? -8.898 -23.859 -23.25 1 88.12 376 GLY B C 1
ATOM 8467 O O . GLY B 1 376 ? -8.859 -25.047 -23.547 1 88.12 376 GLY B O 1
ATOM 8468 N N . VAL B 1 377 ? -8.531 -22.922 -24.078 1 88.5 377 VAL B N 1
ATOM 8469 C CA . VAL B 1 377 ? -8.141 -23.219 -25.453 1 88.5 377 VAL B CA 1
ATOM 8470 C C . VAL B 1 377 ? -6.84 -24.016 -25.453 1 88.5 377 VAL B C 1
ATOM 8472 O O . VAL B 1 377 ? -6.68 -24.953 -26.234 1 88.5 377 VAL B O 1
ATOM 8475 N N . LYS B 1 378 ? -5.953 -23.656 -24.562 1 87.88 378 LYS B N 1
ATOM 8476 C CA . LYS B 1 378 ? -4.688 -24.391 -24.453 1 87.88 378 LYS B CA 1
ATOM 8477 C C . LYS B 1 378 ? -4.922 -25.844 -24.031 1 87.88 378 LYS B C 1
ATOM 8479 O O . LYS B 1 378 ? -4.371 -26.766 -24.641 1 87.88 378 LYS B O 1
ATOM 8484 N N . SER B 1 379 ? -5.703 -25.953 -23 1 88.19 379 SER B N 1
ATOM 8485 C CA . SER B 1 379 ? -5.977 -27.297 -22.484 1 88.19 379 SER B CA 1
ATOM 8486 C C . SER B 1 379 ? -6.711 -28.141 -23.516 1 88.19 379 SER B C 1
ATOM 8488 O O . SER B 1 379 ? -6.422 -29.328 -23.672 1 88.19 379 SER B O 1
ATOM 8490 N N . PHE B 1 380 ? -7.617 -27.562 -24.219 1 90.5 380 PHE B N 1
ATOM 8491 C CA . PHE B 1 380 ? -8.359 -28.266 -25.25 1 90.5 380 PHE B CA 1
ATOM 8492 C C . PHE B 1 380 ? -7.438 -28.672 -26.391 1 90.5 380 PHE B C 1
ATOM 8494 O O . PHE B 1 380 ? -7.477 -29.812 -26.859 1 90.5 380 PHE B O 1
ATOM 8501 N N . ALA B 1 381 ? -6.676 -27.719 -26.859 1 89.12 381 ALA B N 1
ATOM 8502 C CA . ALA B 1 381 ? -5.734 -28.016 -27.938 1 89.12 381 ALA B CA 1
ATOM 8503 C C . ALA B 1 381 ? -4.762 -29.125 -27.531 1 89.12 381 ALA B C 1
ATOM 8505 O O . ALA B 1 381 ? -4.461 -30 -28.328 1 89.12 381 ALA B O 1
ATOM 8506 N N . GLN B 1 382 ? -4.285 -29.047 -26.297 1 87.81 382 GLN B N 1
ATOM 8507 C CA . GLN B 1 382 ? -3.371 -30.078 -25.812 1 87.81 382 GLN B CA 1
ATOM 8508 C C . GLN B 1 382 ? -4.031 -31.453 -25.828 1 87.81 382 GLN B C 1
ATOM 8510 O O . GLN B 1 382 ? -3.395 -32.438 -26.172 1 87.81 382 GLN B O 1
ATOM 8515 N N . GLN B 1 383 ? -5.301 -31.484 -25.453 1 88.31 383 GLN B N 1
ATOM 8516 C CA . GLN B 1 383 ? -6.023 -32.75 -25.469 1 88.31 383 GLN B CA 1
ATOM 8517 C C . GLN B 1 383 ? -6.168 -33.281 -26.891 1 88.31 383 GLN B C 1
ATOM 8519 O O . GLN B 1 383 ? -6.082 -34.5 -27.125 1 88.31 383 GLN B O 1
ATOM 8524 N N . VAL B 1 384 ? -6.426 -32.406 -27.812 1 88.94 384 VAL B N 1
ATOM 8525 C CA . VAL B 1 384 ? -6.523 -32.781 -29.219 1 88.94 384 VAL B CA 1
ATOM 8526 C C . VAL B 1 384 ? -5.203 -33.406 -29.688 1 88.94 384 VAL B C 1
ATOM 8528 O O . VAL B 1 384 ? -5.188 -34.438 -30.328 1 88.94 384 VAL B O 1
ATOM 8531 N N . PHE B 1 385 ? -4.102 -32.812 -29.297 1 88.31 385 PHE B N 1
ATOM 8532 C CA . PHE B 1 385 ? -2.795 -33.312 -29.688 1 88.31 385 PHE B CA 1
ATOM 8533 C C . PHE B 1 385 ? -2.518 -34.656 -29.031 1 88.31 385 PHE B C 1
ATOM 8535 O O . PHE B 1 385 ? -1.962 -35.562 -29.656 1 88.31 385 PHE B O 1
ATOM 8542 N N . ASP B 1 386 ? -2.875 -34.781 -27.734 1 86.75 386 ASP B N 1
ATOM 8543 C CA . ASP B 1 386 ? -2.684 -36.062 -27.031 1 86.75 386 ASP B CA 1
ATOM 8544 C C . ASP B 1 386 ? -3.438 -37.188 -27.719 1 86.75 386 ASP B C 1
ATOM 8546 O O . ASP B 1 386 ? -2.906 -38.281 -27.875 1 86.75 386 ASP B O 1
ATOM 8550 N N . PHE B 1 387 ? -4.652 -36.938 -28.156 1 88.12 387 PHE B N 1
ATOM 8551 C CA . PHE B 1 387 ? -5.465 -37.969 -28.812 1 88.12 387 PHE B CA 1
ATOM 8552 C C . PHE B 1 387 ? -4.922 -38.281 -30.203 1 88.12 387 PHE B C 1
ATOM 8554 O O . PHE B 1 387 ? -4.996 -39.406 -30.656 1 88.12 387 PHE B O 1
ATOM 8561 N N . LEU B 1 388 ? -4.418 -37.25 -30.859 1 87.31 388 LEU B N 1
ATOM 8562 C CA . LEU B 1 388 ? -3.809 -37.469 -32.156 1 87.31 388 LEU B CA 1
ATOM 8563 C C . LEU B 1 388 ? -2.572 -38.344 -32.031 1 87.31 388 LEU B C 1
ATOM 8565 O O . LEU B 1 388 ? -2.361 -39.25 -32.844 1 87.31 388 LEU B O 1
ATOM 8569 N N . ILE B 1 389 ? -1.779 -38.094 -31 1 87.12 389 ILE B N 1
ATOM 8570 C CA . ILE B 1 389 ? -0.58 -38.906 -30.766 1 87.12 389 ILE B CA 1
ATOM 8571 C C . ILE B 1 389 ? -0.972 -40.344 -30.422 1 87.12 389 ILE B C 1
ATOM 8573 O O . ILE B 1 389 ? -0.37 -41.281 -30.906 1 87.12 389 ILE B O 1
ATOM 8577 N N . LEU B 1 390 ? -1.979 -40.406 -29.578 1 84.31 390 LEU B N 1
ATOM 8578 C CA . LEU B 1 390 ? -2.449 -41.75 -29.188 1 84.31 390 LEU B CA 1
ATOM 8579 C C . LEU B 1 390 ? -2.992 -42.5 -30.391 1 84.31 390 LEU B C 1
ATOM 8581 O O . LEU B 1 390 ? -2.699 -43.688 -30.578 1 84.31 390 LEU B O 1
ATOM 8585 N N . ALA B 1 391 ? -3.787 -41.844 -31.203 1 84.81 391 ALA B N 1
ATOM 8586 C CA . ALA B 1 391 ? -4.367 -42.469 -32.375 1 84.81 391 ALA B CA 1
ATOM 8587 C C . ALA B 1 391 ? -3.279 -42.906 -33.375 1 84.81 391 ALA B C 1
ATOM 8589 O O . ALA B 1 391 ? -3.283 -44.062 -33.812 1 84.81 391 ALA B O 1
ATOM 8590 N N . LEU B 1 392 ? -2.373 -42.031 -33.625 1 85.56 392 LEU B N 1
ATOM 8591 C CA . LEU B 1 392 ? -1.293 -42.344 -34.531 1 85.56 392 LEU B CA 1
ATOM 8592 C C . LEU B 1 392 ? -0.4 -43.438 -33.969 1 85.56 392 LEU B C 1
ATOM 8594 O O . LEU B 1 392 ? 0.107 -44.312 -34.719 1 85.56 392 LEU B O 1
ATOM 8598 N N . GLY B 1 393 ? -0.145 -43.344 -32.625 1 83.5 393 GLY B N 1
ATOM 8599 C CA . GLY B 1 393 ? 0.627 -44.406 -31.969 1 83.5 393 GLY B CA 1
ATOM 8600 C C . GLY B 1 393 ? -0.018 -45.75 -32.062 1 83.5 393 GLY B C 1
ATOM 8601 O O . GLY B 1 393 ? 0.655 -46.75 -32.344 1 83.5 393 GLY B O 1
ATOM 8602 N N . ILE B 1 394 ? -1.339 -45.875 -31.875 1 83 394 ILE B N 1
ATOM 8603 C CA . ILE B 1 394 ? -2.074 -47.125 -31.938 1 83 394 ILE B CA 1
ATOM 8604 C C . ILE B 1 394 ? -2.062 -47.688 -33.344 1 83 394 ILE B C 1
ATOM 8606 O O . ILE B 1 394 ? -1.83 -48.875 -33.562 1 83 394 ILE B O 1
ATOM 8610 N N . ILE B 1 395 ? -2.33 -46.781 -34.312 1 85.31 395 ILE B N 1
ATOM 8611 C CA . ILE B 1 395 ? -2.299 -47.188 -35.688 1 85.31 395 ILE B CA 1
ATOM 8612 C C . ILE B 1 395 ? -0.918 -47.75 -36.031 1 85.31 395 ILE B C 1
ATOM 8614 O O . ILE B 1 395 ? -0.805 -48.781 -36.719 1 85.31 395 ILE B O 1
ATOM 8618 N N . GLY B 1 396 ? 0.115 -47.094 -35.531 1 85.62 396 GLY B N 1
ATOM 8619 C CA . GLY B 1 396 ? 1.473 -47.531 -35.781 1 85.62 396 GLY B CA 1
ATOM 8620 C C . GLY B 1 396 ? 1.773 -48.875 -35.156 1 85.62 396 GLY B C 1
ATOM 8621 O O . GLY B 1 396 ? 2.529 -49.688 -35.688 1 85.62 396 GLY B O 1
ATOM 8622 N N . ILE B 1 397 ? 1.209 -49.188 -34.031 1 82.88 397 ILE B N 1
ATOM 8623 C CA . ILE B 1 397 ? 1.418 -50.438 -33.312 1 82.88 397 ILE B CA 1
ATOM 8624 C C . ILE B 1 397 ? 0.701 -51.562 -34.062 1 82.88 397 ILE B C 1
ATOM 8626 O O . ILE B 1 397 ? 1.242 -52.656 -34.219 1 82.88 397 ILE B O 1
ATOM 8630 N N . ILE B 1 398 ? -0.526 -51.281 -34.562 1 83.44 398 ILE B N 1
ATOM 8631 C CA . ILE B 1 398 ? -1.287 -52.281 -35.312 1 83.44 398 ILE B CA 1
ATOM 8632 C C . ILE B 1 398 ? -0.542 -52.656 -36.594 1 83.44 398 ILE B C 1
ATOM 8634 O O . ILE B 1 398 ? -0.496 -53.812 -37 1 83.44 398 ILE B O 1
ATOM 8638 N N . GLU B 1 399 ? 0.039 -51.688 -37.188 1 86 399 GLU B N 1
ATOM 8639 C CA . GLU B 1 399 ? 0.784 -51.906 -38.406 1 86 399 GLU B CA 1
ATOM 8640 C C . GLU B 1 399 ? 2.191 -52.406 -38.125 1 86 399 GLU B C 1
ATOM 8642 O O . GLU B 1 399 ? 2.992 -52.594 -39.031 1 86 399 GLU B O 1
ATOM 8647 N N . GLN B 1 400 ? 2.68 -52.625 -36.844 1 83.38 400 GLN B N 1
ATOM 8648 C CA . GLN B 1 400 ? 3.951 -53.188 -36.406 1 83.38 400 GLN B CA 1
ATOM 8649 C C . GLN B 1 400 ? 5.105 -52.25 -36.75 1 83.38 400 GLN B C 1
ATOM 8651 O O . GLN B 1 400 ? 6.219 -52.688 -37.031 1 83.38 400 GLN B O 1
ATOM 8656 N N . ARG B 1 401 ? 4.801 -50.969 -36.719 1 86.31 401 ARG B N 1
ATOM 8657 C CA . ARG B 1 401 ? 5.836 -49.969 -36.969 1 86.31 401 ARG B CA 1
ATOM 8658 C C . ARG B 1 401 ? 6.457 -49.469 -35.688 1 86.31 401 ARG B C 1
ATOM 8660 O O . ARG B 1 401 ? 7.633 -49.094 -35.656 1 86.31 401 ARG B O 1
ATOM 8667 N N . TYR B 1 402 ? 5.578 -49.406 -34.625 1 83.44 402 TYR B N 1
ATOM 8668 C CA . TYR B 1 402 ? 6.012 -48.875 -33.344 1 83.44 402 TYR B CA 1
ATOM 8669 C C . TYR B 1 402 ? 5.766 -49.875 -32.219 1 83.44 402 TYR B C 1
ATOM 8671 O O . TYR B 1 402 ? 4.906 -50.781 -32.344 1 83.44 402 TYR B O 1
ATOM 8679 N N . THR B 1 403 ? 6.707 -49.75 -31.234 1 78.12 403 THR B N 1
ATOM 8680 C CA . THR B 1 403 ? 6.5 -50.562 -30.031 1 78.12 403 THR B CA 1
ATOM 8681 C C . THR B 1 403 ? 5.75 -49.75 -28.969 1 78.12 403 THR B C 1
ATOM 8683 O O . THR B 1 403 ? 5.59 -48.531 -29.109 1 78.12 403 THR B O 1
ATOM 8686 N N . LEU B 1 404 ? 5.273 -50.469 -28.016 1 73.88 404 LEU B N 1
ATOM 8687 C CA . LEU B 1 404 ? 4.586 -49.812 -26.906 1 73.88 404 LEU B CA 1
ATOM 8688 C C . LEU B 1 404 ? 5.531 -48.875 -26.141 1 73.88 404 LEU B C 1
ATOM 8690 O O . LEU B 1 404 ? 5.129 -47.812 -25.688 1 73.88 404 LEU B O 1
ATOM 8694 N N . ALA B 1 405 ? 6.762 -49.312 -25.984 1 74.88 405 ALA B N 1
ATOM 8695 C CA . ALA B 1 405 ? 7.777 -48.5 -25.312 1 74.88 405 ALA B CA 1
ATOM 8696 C C . ALA B 1 405 ? 8 -47.188 -26.031 1 74.88 405 ALA B C 1
ATOM 8698 O O . ALA B 1 405 ? 8.188 -46.125 -25.391 1 74.88 405 ALA B O 1
ATOM 8699 N N . PHE B 1 406 ? 7.855 -47.25 -27.25 1 79.5 406 PHE B N 1
ATOM 8700 C CA . PHE B 1 406 ? 8.047 -46.031 -28.062 1 79.5 406 PHE B CA 1
ATOM 8701 C C . PHE B 1 406 ? 6.898 -45.062 -27.844 1 79.5 406 PHE B C 1
ATOM 8703 O O . PHE B 1 406 ? 7.117 -43.844 -27.797 1 79.5 406 PHE B O 1
ATOM 8710 N N . LEU B 1 407 ? 5.738 -45.594 -27.719 1 78.25 407 LEU B N 1
ATOM 8711 C CA . LEU B 1 407 ? 4.578 -44.75 -27.5 1 78.25 407 LEU B CA 1
ATOM 8712 C C . LEU B 1 407 ? 4.68 -44 -26.156 1 78.25 407 LEU B C 1
ATOM 8714 O O . LEU B 1 407 ? 4.387 -42.812 -26.078 1 78.25 407 LEU B O 1
ATOM 8718 N N . PHE B 1 408 ? 5.148 -44.656 -25.141 1 75.19 408 PHE B N 1
ATOM 8719 C CA . PHE B 1 408 ? 5.332 -44.062 -23.828 1 75.19 408 PHE B CA 1
ATOM 8720 C C . PHE B 1 408 ? 6.406 -42.969 -23.875 1 75.19 408 PHE B C 1
ATOM 8722 O O . PHE B 1 408 ? 6.281 -41.938 -23.219 1 75.19 408 PHE B O 1
ATOM 8729 N N . TYR B 1 409 ? 7.379 -43.25 -24.656 1 78.31 409 TYR B N 1
ATOM 8730 C CA . TYR B 1 409 ? 8.461 -42.281 -24.812 1 78.31 409 TYR B CA 1
ATOM 8731 C C . TYR B 1 409 ? 7.965 -41 -25.484 1 78.31 409 TYR B C 1
ATOM 8733 O O . TYR B 1 409 ? 8.281 -39.906 -25.031 1 78.31 409 TYR B O 1
ATOM 8741 N N . ILE B 1 410 ? 7.148 -41.125 -26.484 1 80.31 410 ILE B N 1
ATOM 8742 C CA . ILE B 1 410 ? 6.645 -39.969 -27.219 1 80.31 410 ILE B CA 1
ATOM 8743 C C . ILE B 1 410 ? 5.715 -39.156 -26.312 1 80.31 410 ILE B C 1
ATOM 8745 O O . ILE B 1 410 ? 5.738 -37.906 -26.344 1 80.31 410 ILE B O 1
ATOM 8749 N N . PHE B 1 411 ? 4.984 -39.844 -25.469 1 77.75 411 PHE B N 1
ATOM 8750 C CA . PHE B 1 411 ? 4.09 -39.125 -24.547 1 77.75 411 PHE B CA 1
ATOM 8751 C C . PHE B 1 411 ? 4.879 -38.312 -23.547 1 77.75 411 PHE B C 1
ATOM 8753 O O . PHE B 1 411 ? 4.508 -37.188 -23.219 1 77.75 411 PHE B O 1
ATOM 8760 N N . SER B 1 412 ? 5.938 -38.906 -23.078 1 78.62 412 SER B N 1
ATOM 8761 C CA . SER B 1 412 ? 6.738 -38.219 -22.062 1 78.62 412 SER B CA 1
ATOM 8762 C C . SER B 1 412 ? 7.453 -37 -22.656 1 78.62 412 SER B C 1
ATOM 8764 O O . SER B 1 412 ? 7.527 -35.938 -22.031 1 78.62 412 SER B O 1
ATOM 8766 N N . ILE B 1 413 ? 7.945 -37.156 -23.859 1 79.69 413 ILE B N 1
ATOM 8767 C CA . ILE B 1 413 ? 8.656 -36.062 -24.516 1 79.69 413 ILE B CA 1
ATOM 8768 C C . ILE B 1 413 ? 7.668 -34.938 -24.875 1 79.69 413 ILE B C 1
ATOM 8770 O O . ILE B 1 413 ? 7.996 -33.75 -24.797 1 79.69 413 ILE B O 1
ATOM 8774 N N . GLN B 1 414 ? 6.547 -35.406 -25.281 1 77.38 414 GLN B N 1
ATOM 8775 C CA . GLN B 1 414 ? 5.523 -34.406 -25.625 1 77.38 414 GLN B CA 1
ATOM 8776 C C . GLN B 1 414 ? 5.066 -33.625 -24.391 1 77.38 414 GLN B C 1
ATOM 8778 O O . GLN B 1 414 ? 4.758 -32.438 -24.5 1 77.38 414 GLN B O 1
ATOM 8783 N N . ALA B 1 415 ? 4.969 -34.312 -23.281 1 75.94 415 ALA B N 1
ATOM 8784 C CA . ALA B 1 415 ? 4.602 -33.656 -22.047 1 75.94 415 ALA B CA 1
ATOM 8785 C C . ALA B 1 415 ? 5.645 -32.594 -21.656 1 75.94 415 ALA B C 1
ATOM 8787 O O . ALA B 1 415 ? 5.301 -31.516 -21.203 1 75.94 415 ALA B O 1
ATOM 8788 N N . LEU B 1 416 ? 6.883 -32.938 -21.844 1 77.81 416 LEU B N 1
ATOM 8789 C CA . LEU B 1 416 ? 7.973 -32 -21.578 1 77.81 416 LEU B CA 1
ATOM 8790 C C . LEU B 1 416 ? 7.906 -30.797 -22.516 1 77.81 416 LEU B C 1
ATOM 8792 O O . LEU B 1 416 ? 8.07 -29.656 -22.078 1 77.81 416 LEU B O 1
ATOM 8796 N N . PHE B 1 417 ? 7.578 -31.109 -23.734 1 78.19 417 PHE B N 1
ATOM 8797 C CA . PHE B 1 417 ? 7.457 -30.062 -24.734 1 78.19 417 PHE B CA 1
ATOM 8798 C C . PHE B 1 417 ? 6.332 -29.094 -24.375 1 78.19 417 PHE B C 1
ATOM 8800 O O . PHE B 1 417 ? 6.488 -27.875 -24.484 1 78.19 417 PHE B O 1
ATOM 8807 N N . SER B 1 418 ? 5.266 -29.625 -23.953 1 77.44 418 SER B N 1
ATOM 8808 C CA . SER B 1 418 ? 4.102 -28.797 -23.625 1 77.44 418 SER B CA 1
ATOM 8809 C C . SER B 1 418 ? 4.383 -27.906 -22.422 1 77.44 418 SER B C 1
ATOM 8811 O O . SER B 1 418 ? 3.941 -26.75 -22.391 1 77.44 418 SER B O 1
ATOM 8813 N N . ALA B 1 419 ? 5.109 -28.406 -21.484 1 76.75 419 ALA B N 1
ATOM 8814 C CA . ALA B 1 419 ? 5.441 -27.641 -20.281 1 76.75 419 ALA B CA 1
ATOM 8815 C C . ALA B 1 419 ? 6.301 -26.422 -20.641 1 76.75 419 ALA B C 1
ATOM 8817 O O . ALA B 1 419 ? 6.082 -25.328 -20.125 1 76.75 419 ALA B O 1
ATOM 8818 N N . TYR B 1 420 ? 7.191 -26.547 -21.516 1 79.56 420 TYR B N 1
ATOM 8819 C CA . TYR B 1 420 ? 8.086 -25.453 -21.891 1 79.56 420 TYR B CA 1
ATOM 8820 C C . TYR B 1 420 ? 7.395 -24.484 -22.828 1 79.56 420 TYR B C 1
ATOM 8822 O O . TYR B 1 420 ? 7.691 -23.281 -22.828 1 79.56 420 TYR B O 1
ATOM 8830 N N . ALA B 1 421 ? 6.434 -25.031 -23.625 1 75.88 421 ALA B N 1
ATOM 8831 C CA . ALA B 1 421 ? 5.66 -24.141 -24.5 1 75.88 421 ALA B CA 1
ATOM 8832 C C . ALA B 1 421 ? 4.82 -23.172 -23.672 1 75.88 421 ALA B C 1
ATOM 8834 O O . ALA B 1 421 ? 4.648 -22.016 -24.047 1 75.88 421 ALA B O 1
ATOM 8835 N N . THR B 1 422 ? 4.391 -23.656 -22.531 1 77.44 422 THR B N 1
ATOM 8836 C CA . THR B 1 422 ? 3.598 -22.812 -21.641 1 77.44 422 THR B CA 1
ATOM 8837 C C . THR B 1 422 ? 4.426 -21.641 -21.125 1 77.44 422 THR B C 1
ATOM 8839 O O . THR B 1 422 ? 3.908 -20.531 -20.984 1 77.44 422 THR B O 1
ATOM 8842 N N . ARG B 1 423 ? 5.652 -21.859 -20.922 1 81.31 423 ARG B N 1
ATOM 8843 C CA . ARG B 1 423 ? 6.535 -20.812 -20.438 1 81.31 423 ARG B CA 1
ATOM 8844 C C . ARG B 1 423 ? 6.707 -19.719 -21.484 1 81.31 423 ARG B C 1
ATOM 8846 O O . ARG B 1 423 ? 6.887 -18.547 -21.141 1 81.31 423 ARG B O 1
ATOM 8853 N N . ILE B 1 424 ? 6.57 -20.078 -22.719 1 79.81 424 ILE B N 1
ATOM 8854 C CA . ILE B 1 424 ? 6.695 -19.109 -23.797 1 79.81 424 ILE B CA 1
ATOM 8855 C C . ILE B 1 424 ? 5.477 -18.188 -23.812 1 79.81 424 ILE B C 1
ATOM 8857 O O . ILE B 1 424 ? 5.605 -16.969 -24 1 79.81 424 ILE B O 1
ATOM 8861 N N . ILE B 1 425 ? 4.328 -18.75 -23.5 1 80 425 ILE B N 1
ATOM 8862 C CA . ILE B 1 425 ? 3.094 -17.969 -23.469 1 80 425 ILE B CA 1
ATOM 8863 C C . ILE B 1 425 ? 3.141 -16.969 -22.312 1 80 425 ILE B C 1
ATOM 8865 O O . ILE B 1 425 ? 2.75 -15.812 -22.469 1 80 425 ILE B O 1
ATOM 8869 N N . GLN B 1 426 ? 3.678 -17.422 -21.219 1 82.62 426 GLN B N 1
ATOM 8870 C CA . GLN B 1 426 ? 3.744 -16.547 -20.047 1 82.62 426 GLN B CA 1
ATOM 8871 C C . GLN B 1 426 ? 4.684 -15.375 -20.297 1 82.62 426 GLN B C 1
ATOM 8873 O O . GLN B 1 426 ? 4.539 -14.32 -19.672 1 82.62 426 GLN B O 1
ATOM 8878 N N . PHE B 1 427 ? 5.613 -15.547 -21.188 1 86 427 PHE B N 1
ATOM 8879 C CA . PHE B 1 427 ? 6.562 -14.492 -21.516 1 86 427 PHE B CA 1
ATOM 8880 C C . PHE B 1 427 ? 5.852 -13.32 -22.188 1 86 427 PHE B C 1
ATOM 8882 O O . PHE B 1 427 ? 6.203 -12.156 -21.953 1 86 427 PHE B O 1
ATOM 8889 N N . GLY B 1 428 ? 4.855 -13.586 -22.969 1 80.62 428 GLY B N 1
ATOM 8890 C CA . GLY B 1 428 ? 4.113 -12.516 -23.625 1 80.62 428 GLY B CA 1
ATOM 8891 C C . GLY B 1 428 ? 3.441 -11.57 -22.656 1 80.62 428 GLY B C 1
ATOM 8892 O O . GLY B 1 428 ? 3.525 -10.352 -22.812 1 80.62 428 GLY B O 1
ATOM 8893 N N . ALA B 1 429 ? 2.877 -12.125 -21.594 1 82.5 429 ALA B N 1
ATOM 8894 C CA . ALA B 1 429 ? 2.23 -11.312 -20.578 1 82.5 429 ALA B CA 1
ATOM 8895 C C . ALA B 1 429 ? 3.262 -10.531 -19.766 1 82.5 429 ALA B C 1
ATOM 8897 O O . ALA B 1 429 ? 3.035 -9.375 -19.406 1 82.5 429 ALA B O 1
ATOM 8898 N N . ALA B 1 430 ? 4.41 -11.117 -19.562 1 90.19 430 ALA B N 1
ATOM 8899 C CA . ALA B 1 430 ? 5.449 -10.508 -18.734 1 90.19 430 ALA B CA 1
ATOM 8900 C C . ALA B 1 430 ? 6.102 -9.328 -19.453 1 90.19 430 ALA B C 1
ATOM 8902 O O . ALA B 1 430 ? 6.527 -8.367 -18.812 1 90.19 430 ALA B O 1
ATOM 8903 N N . VAL B 1 431 ? 6.062 -9.359 -20.797 1 91.44 431 VAL B N 1
ATOM 8904 C CA . VAL B 1 431 ? 6.699 -8.297 -21.578 1 91.44 431 VAL B CA 1
ATOM 8905 C C . VAL B 1 431 ? 5.898 -7.004 -21.438 1 91.44 431 VAL B C 1
ATOM 8907 O O . VAL B 1 431 ? 6.473 -5.926 -21.281 1 91.44 431 VAL B O 1
ATOM 8910 N N . ASN B 1 432 ? 4.617 -7.09 -21.453 1 90.25 432 ASN B N 1
ATOM 8911 C CA . ASN B 1 432 ? 3.775 -5.902 -21.328 1 90.25 432 ASN B CA 1
ATOM 8912 C C . ASN B 1 432 ? 3.869 -5.285 -19.938 1 90.25 432 ASN B C 1
ATOM 8914 O O . ASN B 1 432 ? 3.924 -4.062 -19.812 1 90.25 432 ASN B O 1
ATOM 8918 N N . LEU B 1 433 ? 3.918 -6.184 -18.984 1 91.75 433 LEU B N 1
ATOM 8919 C CA . LEU B 1 433 ? 4.078 -5.684 -17.609 1 91.75 433 LEU B CA 1
ATOM 8920 C C . LEU B 1 433 ? 5.438 -5.02 -17.438 1 91.75 433 LEU B C 1
ATOM 8922 O O . LEU B 1 433 ? 5.539 -3.955 -16.812 1 91.75 433 LEU B O 1
ATOM 8926 N N . TYR B 1 434 ? 6.406 -5.578 -18.031 1 93.44 434 TYR B N 1
ATOM 8927 C CA . TYR B 1 434 ? 7.754 -5.023 -17.984 1 93.44 434 TYR B CA 1
ATOM 8928 C C . TYR B 1 434 ? 7.805 -3.658 -18.656 1 93.44 434 TYR B C 1
ATOM 8930 O O . TYR B 1 434 ? 8.359 -2.707 -18.109 1 93.44 434 TYR B O 1
ATOM 8938 N N . GLN B 1 435 ? 7.23 -3.537 -19.781 1 90.75 435 GLN B N 1
ATOM 8939 C CA . GLN B 1 435 ? 7.277 -2.279 -20.516 1 90.75 435 GLN B CA 1
ATOM 8940 C C . GLN B 1 435 ? 6.594 -1.159 -19.734 1 90.75 435 GLN B C 1
ATOM 8942 O O . GLN B 1 435 ? 7.098 -0.035 -19.672 1 90.75 435 GLN B O 1
ATOM 8947 N N . PHE B 1 436 ? 5.555 -1.485 -19.156 1 89.69 436 PHE B N 1
ATOM 8948 C CA . PHE B 1 436 ? 4.844 -0.488 -18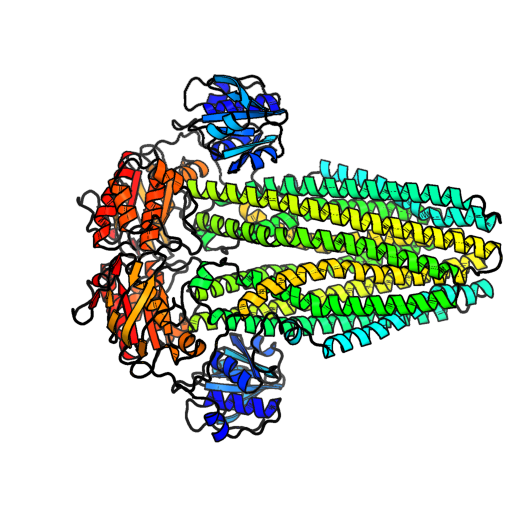.359 1 89.69 436 PHE B CA 1
ATOM 8949 C C . PHE B 1 436 ? 5.68 -0.045 -17.172 1 89.69 436 PHE B C 1
ATOM 8951 O O . PHE B 1 436 ? 5.824 1.153 -16.906 1 89.69 436 PHE B O 1
ATOM 8958 N N . CYS B 1 437 ? 6.215 -0.989 -16.422 1 91.81 437 CYS B N 1
ATOM 8959 C CA . CYS B 1 437 ? 6.996 -0.692 -15.227 1 91.81 437 CYS B CA 1
ATOM 8960 C C . CYS B 1 437 ? 8.289 0.033 -15.594 1 91.81 437 CYS B C 1
ATOM 8962 O O . CYS B 1 437 ? 8.719 0.932 -14.867 1 91.81 437 CYS B O 1
ATOM 8964 N N . LYS B 1 438 ? 8.844 -0.423 -16.703 1 92.06 438 LYS B N 1
ATOM 8965 C CA . LYS B 1 438 ? 10.039 0.247 -17.203 1 92.06 438 LYS B CA 1
ATOM 8966 C C . LYS B 1 438 ? 9.766 1.724 -17.484 1 92.06 438 LYS B C 1
ATOM 8968 O O . LYS B 1 438 ? 10.547 2.588 -17.062 1 92.06 438 LYS B O 1
ATOM 8973 N N . ASP B 1 439 ? 8.688 2.025 -18.062 1 86.38 439 ASP B N 1
ATOM 8974 C CA . ASP B 1 439 ? 8.352 3.402 -18.406 1 86.38 439 ASP B CA 1
ATOM 8975 C C . ASP B 1 439 ? 8.133 4.246 -17.156 1 86.38 439 ASP B C 1
ATOM 8977 O O . ASP B 1 439 ? 8.484 5.43 -17.125 1 86.38 439 ASP B O 1
ATOM 8981 N N . LYS B 1 440 ? 7.641 3.633 -16.141 1 86.75 440 LYS B N 1
ATOM 8982 C CA . LYS B 1 440 ? 7.398 4.344 -14.891 1 86.75 440 LYS B CA 1
ATOM 8983 C C . LYS B 1 440 ? 8.703 4.598 -14.141 1 86.75 440 LYS B C 1
ATOM 8985 O O . LYS B 1 440 ? 8.867 5.641 -13.5 1 86.75 440 LYS B O 1
ATOM 8990 N N . LEU B 1 441 ? 9.625 3.725 -14.305 1 88.62 441 LEU B N 1
ATOM 8991 C CA . LEU B 1 441 ? 10.891 3.852 -13.586 1 88.62 441 LEU B CA 1
ATOM 8992 C C . LEU B 1 441 ? 11.836 4.793 -14.312 1 88.62 441 LEU B C 1
ATOM 8994 O O . LEU B 1 441 ? 12.578 5.551 -13.68 1 88.62 441 LEU B O 1
ATOM 8998 N N . VAL B 1 442 ? 11.773 4.703 -15.609 1 85.12 442 VAL B N 1
ATOM 8999 C CA . VAL B 1 442 ? 12.703 5.488 -16.406 1 85.12 442 VAL B CA 1
ATOM 9000 C C . VAL B 1 442 ? 12.43 6.98 -16.203 1 85.12 442 VAL B C 1
ATOM 9002 O O . VAL B 1 442 ? 13.359 7.793 -16.219 1 85.12 442 VAL B O 1
ATOM 9005 N N . THR B 1 443 ? 11.195 7.371 -15.969 1 79.38 443 THR B N 1
ATOM 9006 C CA . THR B 1 443 ? 10.836 8.773 -15.766 1 79.38 443 THR B CA 1
ATOM 9007 C C . THR B 1 443 ? 11.484 9.32 -14.5 1 79.38 443 THR B C 1
ATOM 9009 O O . THR B 1 443 ? 11.734 10.523 -14.391 1 79.38 443 THR B O 1
ATOM 9012 N N . LEU B 1 444 ? 11.797 8.461 -13.672 1 81.69 444 LEU B N 1
ATOM 9013 C CA . LEU B 1 444 ? 12.453 8.875 -12.438 1 81.69 444 LEU B CA 1
ATOM 9014 C C . LEU B 1 444 ? 13.914 9.227 -12.688 1 81.69 444 LEU B C 1
ATOM 9016 O O . LEU B 1 444 ? 14.43 10.188 -12.109 1 81.69 444 LEU B O 1
ATOM 9020 N N . PHE B 1 445 ? 14.508 8.531 -13.586 1 73.75 445 PHE B N 1
ATOM 9021 C CA . PHE B 1 445 ? 15.945 8.656 -13.789 1 73.75 445 PHE B CA 1
ATOM 9022 C C . PHE B 1 445 ? 16.25 9.742 -14.812 1 73.75 445 PHE B C 1
ATOM 9024 O O . PHE B 1 445 ? 17.375 10.242 -14.883 1 73.75 445 PHE B O 1
ATOM 9031 N N . GLU B 1 446 ? 15.422 10.133 -15.75 1 64.06 446 GLU B N 1
ATOM 9032 C CA . GLU B 1 446 ? 15.664 11.039 -16.859 1 64.06 446 GLU B CA 1
ATOM 9033 C C . GLU B 1 446 ? 16.156 12.398 -16.375 1 64.06 446 GLU B C 1
ATOM 9035 O O . GLU B 1 446 ? 16.859 13.109 -17.094 1 64.06 446 GLU B O 1
ATOM 9040 N N . ASP B 1 447 ? 15.906 12.719 -15.242 1 58.16 447 ASP B N 1
ATOM 9041 C CA . ASP B 1 447 ? 16.281 14.102 -14.953 1 58.16 447 ASP B CA 1
ATOM 9042 C C . ASP B 1 447 ? 17.797 14.219 -14.742 1 58.16 447 ASP B C 1
ATOM 9044 O O . ASP B 1 447 ? 18.375 13.453 -13.977 1 58.16 447 ASP B O 1
ATOM 9048 N N . LYS B 1 448 ? 18.5 14.492 -16.016 1 51.69 448 LYS B N 1
ATOM 9049 C CA . LYS B 1 448 ? 19.938 14.695 -16.172 1 51.69 448 LYS B CA 1
ATOM 9050 C C . LYS B 1 448 ? 20.5 15.547 -15.031 1 51.69 448 LYS B C 1
ATOM 9052 O O . LYS B 1 448 ? 20.266 16.766 -14.984 1 51.69 448 LYS B O 1
ATOM 9057 N N . VAL B 1 449 ? 20.406 15.094 -13.844 1 48.38 449 VAL B N 1
ATOM 9058 C CA . VAL B 1 449 ? 21.172 16 -13 1 48.38 449 VAL B CA 1
ATOM 9059 C C . VAL B 1 449 ? 22.594 16.156 -13.555 1 48.38 449 VAL B C 1
ATOM 9061 O O . VAL B 1 449 ? 23.297 15.172 -13.75 1 48.38 449 VAL B O 1
ATOM 9064 N N . ASN B 1 450 ? 22.781 16.938 -14.43 1 43.72 450 ASN B N 1
ATOM 9065 C CA . ASN B 1 450 ? 24.141 17.375 -14.695 1 43.72 450 ASN B CA 1
ATOM 9066 C C . ASN B 1 450 ? 24.969 17.438 -13.414 1 43.72 450 ASN B C 1
ATOM 9068 O O . ASN B 1 450 ? 24.875 18.422 -12.664 1 43.72 450 ASN B O 1
ATOM 9072 N N . ASP B 1 451 ? 24.953 16.516 -12.703 1 46.5 451 ASP B N 1
ATOM 9073 C CA . ASP B 1 451 ? 25.875 16.688 -11.594 1 46.5 451 ASP B CA 1
ATOM 9074 C C . ASP B 1 451 ? 27.25 17.156 -12.086 1 46.5 451 ASP B C 1
ATOM 9076 O O . ASP B 1 451 ? 27.969 16.391 -12.727 1 46.5 451 ASP B O 1
ATOM 9080 N N . CYS B 1 452 ? 27.359 18.25 -12.617 1 42.06 452 CYS B N 1
ATOM 9081 C CA . CYS B 1 452 ? 28.688 18.797 -12.844 1 42.06 452 CYS B CA 1
ATOM 9082 C C . CYS B 1 452 ? 29.625 18.469 -11.68 1 42.06 452 CYS B C 1
ATOM 9084 O O . CYS B 1 452 ? 29.172 18.234 -10.562 1 42.06 452 CYS B O 1
ATOM 9086 N N . ASN B 1 453 ? 30.781 18.062 -11.984 1 46.31 453 ASN B N 1
ATOM 9087 C CA . ASN B 1 453 ? 31.984 17.969 -11.156 1 46.31 453 ASN B CA 1
ATOM 9088 C C . ASN B 1 453 ? 32 19.062 -10.094 1 46.31 453 ASN B C 1
ATOM 9090 O O . ASN B 1 453 ? 32.469 20.172 -10.359 1 46.31 453 ASN B O 1
ATOM 9094 N N . PHE B 1 454 ? 31.062 19.125 -9.25 1 51.56 454 PHE B N 1
ATOM 9095 C CA . PHE B 1 454 ? 30.984 20.219 -8.289 1 51.56 454 PHE B CA 1
ATOM 9096 C C . PHE B 1 454 ? 32.125 20.141 -7.293 1 51.56 454 PHE B C 1
ATOM 9098 O O . PHE B 1 454 ? 32.375 19.094 -6.68 1 51.56 454 PHE B O 1
ATOM 9105 N N . LYS B 1 455 ? 33.188 20.906 -7.582 1 56.88 455 LYS B N 1
ATOM 9106 C CA . LYS B 1 455 ? 34.469 21.062 -6.91 1 56.88 455 LYS B CA 1
ATOM 9107 C C . LYS B 1 455 ? 34.344 21.922 -5.652 1 56.88 455 LYS B C 1
ATOM 9109 O O . LYS B 1 455 ? 35.344 22.328 -5.066 1 56.88 455 LYS B O 1
ATOM 9114 N N . VAL B 1 456 ? 32.938 22.266 -5.074 1 66.81 456 VAL B N 1
ATOM 9115 C CA . VAL B 1 456 ? 33 23.25 -3.99 1 66.81 456 VAL B CA 1
ATOM 9116 C C . VAL B 1 456 ? 32.75 22.547 -2.652 1 66.81 456 VAL B C 1
ATOM 9118 O O . VAL B 1 456 ? 32 21.578 -2.584 1 66.81 456 VAL B O 1
ATOM 9121 N N . SER B 1 457 ? 33.5 22.969 -1.685 1 75.31 457 SER B N 1
ATOM 9122 C CA . SER B 1 457 ? 33.344 22.484 -0.319 1 75.31 457 SER B CA 1
ATOM 9123 C C . SER B 1 457 ? 32.25 23.266 0.434 1 75.31 457 SER B C 1
ATOM 9125 O O . SER B 1 457 ? 32.094 24.469 0.222 1 75.31 457 SER B O 1
ATOM 9127 N N . TRP B 1 458 ? 31.547 22.609 1.247 1 82.56 458 TRP B N 1
ATOM 9128 C CA . TRP B 1 458 ? 30.469 23.25 1.997 1 82.56 458 TRP B CA 1
ATOM 9129 C C . TRP B 1 458 ? 31.016 24.078 3.15 1 82.56 458 TRP B C 1
ATOM 9131 O O . TRP B 1 458 ? 31.922 23.625 3.871 1 82.56 458 TRP B O 1
ATOM 9141 N N . LYS B 1 459 ? 30.578 25.25 3.242 1 85.19 459 LYS B N 1
ATOM 9142 C CA . LYS B 1 459 ? 30.781 26.125 4.387 1 85.19 459 LYS B CA 1
ATOM 9143 C C . LYS B 1 459 ? 29.5 26.875 4.734 1 85.19 459 LYS B C 1
ATOM 9145 O O . LYS B 1 459 ? 28.812 27.375 3.848 1 85.19 459 LYS B O 1
ATOM 9150 N N . CYS B 1 460 ? 29.188 26.859 6.02 1 92.31 460 CYS B N 1
ATOM 9151 C CA . CYS B 1 460 ? 28 27.578 6.449 1 92.31 460 CYS B CA 1
ATOM 9152 C C . CYS B 1 460 ? 28.109 29.062 6.09 1 92.31 460 CYS B C 1
ATOM 9154 O O . CYS B 1 460 ? 29.094 29.719 6.43 1 92.31 460 CYS B O 1
ATOM 9156 N N . PRO B 1 461 ? 27.188 29.516 5.402 1 95.56 461 PRO B N 1
ATOM 9157 C CA . PRO B 1 461 ? 27.297 30.906 4.957 1 95.56 461 PRO B CA 1
ATOM 9158 C C . PRO B 1 461 ? 27.031 31.906 6.082 1 95.56 461 PRO B C 1
ATOM 9160 O O . PRO B 1 461 ? 26.344 31.578 7.059 1 95.56 461 PRO B O 1
ATOM 9163 N N . LYS B 1 462 ? 27.516 33.094 5.859 1 94.69 462 LYS B N 1
ATOM 9164 C CA . LYS B 1 462 ? 27.234 34.219 6.77 1 94.69 462 LYS B CA 1
ATOM 9165 C C . LYS B 1 462 ? 26.094 35.094 6.242 1 94.69 462 LYS B C 1
ATOM 9167 O O . LYS B 1 462 ? 25.375 35.719 7.02 1 94.69 462 LYS B O 1
ATOM 9172 N N . VAL B 1 463 ? 26.078 35.062 4.965 1 96 463 VAL B N 1
ATOM 9173 C CA . VAL B 1 463 ? 25.047 35.875 4.309 1 96 463 VAL B CA 1
ATOM 9174 C C . VAL B 1 463 ? 24.547 35.125 3.057 1 96 463 VAL B C 1
ATOM 9176 O O . VAL B 1 463 ? 25.312 34.406 2.408 1 96 463 VAL B O 1
ATOM 9179 N N . ILE B 1 464 ? 23.266 35.312 2.758 1 97 464 ILE B N 1
ATOM 9180 C CA . ILE B 1 464 ? 22.672 34.844 1.513 1 97 464 ILE B CA 1
ATOM 9181 C C . ILE B 1 464 ? 22.156 36.031 0.703 1 97 464 ILE B C 1
ATOM 9183 O O . ILE B 1 464 ? 21.281 36.75 1.168 1 97 464 ILE B O 1
ATOM 9187 N N . ASN B 1 465 ? 22.688 36.125 -0.469 1 96.25 465 ASN B N 1
ATOM 9188 C CA . ASN B 1 465 ? 22.344 37.281 -1.308 1 96.25 465 ASN B CA 1
ATOM 9189 C C . ASN B 1 465 ? 21.531 36.844 -2.523 1 96.25 465 ASN B C 1
ATOM 9191 O O . ASN B 1 465 ? 21.906 35.906 -3.232 1 96.25 465 ASN B O 1
ATOM 9195 N N . LEU B 1 466 ? 20.391 37.469 -2.697 1 95.56 466 LEU B N 1
ATOM 9196 C CA . LEU B 1 466 ? 19.609 37.312 -3.916 1 95.56 466 LEU B CA 1
ATOM 9197 C C . LEU B 1 466 ? 19.828 38.5 -4.848 1 95.56 466 LEU B C 1
ATOM 9199 O O . LEU B 1 466 ? 19.625 39.656 -4.449 1 95.56 466 LEU B O 1
ATOM 9203 N N . ASN B 1 467 ? 20.312 38.219 -6.031 1 94.81 467 ASN B N 1
ATOM 9204 C CA . ASN B 1 467 ? 20.578 39.281 -7.02 1 94.81 467 ASN B CA 1
ATOM 9205 C C . ASN B 1 467 ? 19.688 39.125 -8.25 1 94.81 467 ASN B C 1
ATOM 9207 O O . ASN B 1 467 ? 19.859 38.219 -9.047 1 94.81 467 ASN B O 1
ATOM 9211 N N . ASN B 1 468 ? 18.703 40.062 -8.453 1 92.56 468 ASN B N 1
ATOM 9212 C CA . ASN B 1 468 ? 17.781 40.062 -9.578 1 92.56 468 ASN B CA 1
ATOM 9213 C C . ASN B 1 468 ? 17.094 38.719 -9.766 1 92.56 468 ASN B C 1
ATOM 9215 O O . ASN B 1 468 ? 17.094 38.156 -10.859 1 92.56 468 ASN B O 1
ATOM 9219 N N . CYS B 1 469 ? 16.641 38.25 -8.68 1 91.56 469 CYS B N 1
ATOM 9220 C CA . CYS B 1 469 ? 16 36.938 -8.703 1 91.56 469 CYS B CA 1
ATOM 9221 C C . CYS B 1 469 ? 14.516 37.062 -9.016 1 91.56 469 CYS B C 1
ATOM 9223 O O . CYS B 1 469 ? 13.836 37.938 -8.461 1 91.56 469 CYS B O 1
ATOM 9225 N N . SER B 1 470 ? 14.078 36.281 -9.977 1 88.88 470 SER B N 1
ATOM 9226 C CA . SER B 1 470 ? 12.656 36.25 -10.328 1 88.88 470 SER B CA 1
ATOM 9227 C C . SER B 1 470 ? 12.133 34.812 -10.297 1 88.88 470 SER B C 1
ATOM 9229 O O . SER B 1 470 ? 12.797 33.875 -10.766 1 88.88 470 SER B O 1
ATOM 9231 N N . ILE B 1 471 ? 11.055 34.688 -9.609 1 87.44 471 ILE B N 1
ATOM 9232 C CA . ILE B 1 471 ? 10.438 33.375 -9.461 1 87.44 471 ILE B CA 1
ATOM 9233 C C . ILE B 1 471 ? 9.008 33.406 -9.984 1 87.44 471 ILE B C 1
ATOM 9235 O O . ILE B 1 471 ? 8.227 34.281 -9.617 1 87.44 471 ILE B O 1
ATOM 9239 N N . THR B 1 472 ? 8.688 32.469 -10.781 1 78.31 472 THR B N 1
ATOM 9240 C CA . THR B 1 472 ? 7.316 32.375 -11.273 1 78.31 472 THR B CA 1
ATOM 9241 C C . THR B 1 472 ? 6.496 31.406 -10.398 1 78.31 472 THR B C 1
ATOM 9243 O O . THR B 1 472 ? 6.789 30.219 -10.336 1 78.31 472 THR B O 1
ATOM 9246 N N . LEU B 1 473 ? 5.652 31.844 -9.617 1 70.62 473 LEU B N 1
ATOM 9247 C CA . LEU B 1 473 ? 4.836 31.031 -8.719 1 70.62 473 LEU B CA 1
ATOM 9248 C C . LEU B 1 473 ? 3.701 30.359 -9.484 1 70.62 473 LEU B C 1
ATOM 9250 O O . LEU B 1 473 ? 3.508 29.141 -9.375 1 70.62 473 LEU B O 1
ATOM 9254 N N . ASN B 1 474 ? 2.836 31.156 -10.094 1 63.41 474 ASN B N 1
ATOM 9255 C CA . ASN B 1 474 ? 1.734 30.688 -10.922 1 63.41 474 ASN B CA 1
ATOM 9256 C C . ASN B 1 474 ? 1.596 31.516 -12.188 1 63.41 474 ASN B C 1
ATOM 9258 O O . ASN B 1 474 ? 2.436 32.375 -12.469 1 63.41 474 ASN B O 1
ATOM 9262 N N . GLN B 1 475 ? 0.644 31.219 -12.992 1 56.59 475 GLN B N 1
ATOM 9263 C CA . GLN B 1 475 ? 0.47 31.875 -14.281 1 56.59 475 GLN B CA 1
ATOM 9264 C C . GLN B 1 475 ? 0.326 33.406 -14.109 1 56.59 475 GLN B C 1
ATOM 9266 O O . GLN B 1 475 ? 0.685 34.156 -15.008 1 56.59 475 GLN B O 1
ATOM 9271 N N . ASN B 1 476 ? -0.018 33.812 -12.891 1 58 476 ASN B N 1
ATOM 9272 C CA . ASN B 1 476 ? -0.346 35.219 -12.844 1 58 476 ASN B CA 1
ATOM 9273 C C . ASN B 1 476 ? 0.47 35.969 -11.773 1 58 476 ASN B C 1
ATOM 9275 O O . ASN B 1 476 ? 0.293 37.156 -11.562 1 58 476 ASN B O 1
ATOM 9279 N N . LEU B 1 477 ? 1.213 35.188 -11.047 1 64.81 477 LEU B N 1
ATOM 9280 C CA . LEU B 1 477 ? 1.901 35.844 -9.938 1 64.81 477 LEU B CA 1
ATOM 9281 C C . LEU B 1 477 ? 3.379 35.469 -9.914 1 64.81 477 LEU B C 1
ATOM 9283 O O . LEU B 1 477 ? 3.723 34.281 -10.008 1 64.81 477 LEU B O 1
ATOM 9287 N N . ASP B 1 478 ? 4.215 36.562 -10.023 1 72.25 478 ASP B N 1
ATOM 9288 C CA . ASP B 1 478 ? 5.656 36.375 -10.008 1 72.25 478 ASP B CA 1
ATOM 9289 C C . ASP B 1 478 ? 6.312 37.125 -8.867 1 72.25 478 ASP B C 1
ATOM 9291 O O . ASP B 1 478 ? 5.844 38.219 -8.477 1 72.25 478 ASP B O 1
ATOM 9295 N N . LEU B 1 479 ? 7.195 36.5 -8.141 1 83.56 479 LEU B N 1
ATOM 9296 C CA . LEU B 1 479 ? 8.195 37.25 -7.387 1 83.56 479 LEU B CA 1
ATOM 9297 C C . LEU B 1 479 ? 9.297 37.75 -8.305 1 83.56 479 LEU B C 1
ATOM 9299 O O . LEU B 1 479 ? 10.109 36.969 -8.805 1 83.56 479 LEU B O 1
ATOM 9303 N N . ALA B 1 480 ? 9.211 39.156 -8.594 1 82.81 480 ALA B N 1
ATOM 9304 C CA . ALA B 1 480 ? 10.086 39.688 -9.641 1 82.81 480 ALA B CA 1
ATOM 9305 C C . ALA B 1 480 ? 11.172 40.562 -9.055 1 82.81 480 ALA B C 1
ATOM 9307 O O . ALA B 1 480 ? 10.93 41.344 -8.109 1 82.81 480 ALA B O 1
ATOM 9308 N N . ASN B 1 481 ? 12.336 40.469 -9.656 1 85.12 481 ASN B N 1
ATOM 9309 C CA . ASN B 1 481 ? 13.492 41.312 -9.43 1 85.12 481 ASN B CA 1
ATOM 9310 C C . ASN B 1 481 ? 13.828 41.438 -7.945 1 85.12 481 ASN B C 1
ATOM 9312 O O . ASN B 1 481 ? 13.922 42.531 -7.406 1 85.12 481 ASN B O 1
ATOM 9316 N N . LEU B 1 482 ? 13.922 40.312 -7.246 1 89.75 482 LEU B N 1
ATOM 9317 C CA . LEU B 1 482 ? 14.258 40.281 -5.828 1 89.75 482 LEU B CA 1
ATOM 9318 C C . LEU B 1 482 ? 15.742 40.562 -5.609 1 89.75 482 LEU B C 1
ATOM 9320 O O . LEU B 1 482 ? 16.594 39.875 -6.148 1 89.75 482 LEU B O 1
ATOM 9324 N N . ASN B 1 483 ? 16.031 41.656 -5.043 1 93 483 ASN B N 1
ATOM 9325 C CA . ASN B 1 483 ? 17.359 42 -4.555 1 93 483 ASN B CA 1
ATOM 9326 C C . ASN B 1 483 ? 17.391 42.094 -3.033 1 93 483 ASN B C 1
ATOM 9328 O O . ASN B 1 483 ? 17.078 43.125 -2.467 1 93 483 ASN B O 1
ATOM 9332 N N . LEU B 1 484 ? 17.75 41 -2.402 1 92.69 484 LEU B N 1
ATOM 9333 C CA . LEU B 1 484 ? 17.672 40.906 -0.949 1 92.69 484 LEU B CA 1
ATOM 9334 C C . LEU B 1 484 ? 18.984 40.406 -0.367 1 92.69 484 LEU B C 1
ATOM 9336 O O . LEU B 1 484 ? 19.688 39.594 -0.994 1 92.69 484 LEU B O 1
ATOM 9340 N N . ASN B 1 485 ? 19.344 40.906 0.783 1 93.88 485 ASN B N 1
ATOM 9341 C CA . ASN B 1 485 ? 20.438 40.406 1.606 1 93.88 485 ASN B CA 1
ATOM 9342 C C . ASN B 1 485 ? 19.938 39.781 2.896 1 93.88 485 ASN B C 1
ATOM 9344 O O . ASN B 1 485 ? 19.594 40.469 3.852 1 93.88 485 ASN B O 1
ATOM 9348 N N . LEU B 1 486 ? 19.953 38.438 2.9 1 95.19 486 LEU B N 1
ATOM 9349 C CA . LEU B 1 486 ? 19.469 37.719 4.059 1 95.19 486 LEU B CA 1
ATOM 9350 C C . LEU B 1 486 ? 20.609 37.406 5.027 1 95.19 486 LEU B C 1
ATOM 9352 O O . LEU B 1 486 ? 21.609 36.781 4.648 1 95.19 486 LEU B O 1
ATOM 9356 N N . THR B 1 487 ? 20.438 37.812 6.254 1 94.69 487 THR B N 1
ATOM 9357 C CA . THR B 1 487 ? 21.438 37.594 7.285 1 94.69 487 THR B CA 1
ATOM 9358 C C . THR B 1 487 ? 20.953 36.531 8.281 1 94.69 487 THR B C 1
ATOM 9360 O O . THR B 1 487 ? 19.766 36.188 8.289 1 94.69 487 THR B O 1
ATOM 9363 N N . ASN B 1 488 ? 21.875 36.031 9.039 1 94.94 488 ASN B N 1
ATOM 9364 C CA . ASN B 1 488 ? 21.578 35 10.016 1 94.94 488 ASN B CA 1
ATOM 9365 C C . ASN B 1 488 ? 20.562 35.469 11.055 1 94.94 488 ASN B C 1
ATOM 9367 O O . ASN B 1 488 ? 20.719 36.531 11.641 1 94.94 488 ASN B O 1
ATOM 9371 N N . GLY B 1 489 ? 19.516 34.688 11.188 1 92.81 489 GLY B N 1
ATOM 9372 C CA . GLY B 1 489 ? 18.5 34.969 12.188 1 92.81 489 GLY B CA 1
ATOM 9373 C C . GLY B 1 489 ? 17.375 35.844 11.664 1 92.81 489 GLY B C 1
ATOM 9374 O O . GLY B 1 489 ? 16.453 36.219 12.414 1 92.81 489 GLY B O 1
ATOM 9375 N N . MET B 1 490 ? 17.391 36.125 10.453 1 93.69 490 MET B N 1
ATOM 9376 C CA . MET B 1 490 ? 16.406 37.031 9.859 1 93.69 490 MET B CA 1
ATOM 9377 C C . MET B 1 490 ? 15.047 36.344 9.773 1 93.69 490 MET B C 1
ATOM 9379 O O . MET B 1 490 ? 14.961 35.125 9.586 1 93.69 490 MET B O 1
ATOM 9383 N N . VAL B 1 491 ? 13.969 37.125 9.883 1 93.44 491 VAL B N 1
ATOM 9384 C CA . VAL B 1 491 ? 12.586 36.656 9.805 1 93.44 491 VAL B CA 1
ATOM 9385 C C . VAL B 1 491 ? 11.922 37.219 8.547 1 93.44 491 VAL B C 1
ATOM 9387 O O . VAL B 1 491 ? 12 38.406 8.289 1 93.44 491 VAL B O 1
ATOM 9390 N N . ILE B 1 492 ? 11.359 36.344 7.816 1 92.94 492 ILE B N 1
ATOM 9391 C CA . ILE B 1 492 ? 10.664 36.719 6.594 1 92.94 492 ILE B CA 1
ATOM 9392 C C . ILE B 1 492 ? 9.156 36.75 6.844 1 92.94 492 ILE B C 1
ATOM 9394 O O . ILE B 1 492 ? 8.586 35.812 7.387 1 92.94 492 ILE B O 1
ATOM 9398 N N . SER B 1 493 ? 8.508 37.812 6.508 1 89.69 493 SER B N 1
ATOM 9399 C CA . SER B 1 493 ? 7.062 37.969 6.629 1 89.69 493 SER B CA 1
ATOM 9400 C C . SER B 1 493 ? 6.434 38.312 5.289 1 89.69 493 SER B C 1
ATOM 9402 O O . SER B 1 493 ? 7.141 38.594 4.312 1 89.69 493 SER B O 1
ATOM 9404 N N . GLY B 1 494 ? 5.129 38.25 5.203 1 85.94 494 GLY B N 1
ATOM 9405 C CA . GLY B 1 494 ? 4.383 38.562 3.992 1 85.94 494 GLY B CA 1
ATOM 9406 C C . GLY B 1 494 ? 2.988 37.969 3.982 1 85.94 494 GLY B C 1
ATOM 9407 O O . GLY B 1 494 ? 2.66 37.125 4.824 1 85.94 494 GLY B O 1
ATOM 9408 N N . GLU B 1 495 ? 2.27 38.344 2.969 1 82.75 495 GLU B N 1
ATOM 9409 C CA . GLU B 1 495 ? 0.9 37.875 2.836 1 82.75 495 GLU B CA 1
ATOM 9410 C C . GLU B 1 495 ? 0.871 36.406 2.391 1 82.75 495 GLU B C 1
ATOM 9412 O O . GLU B 1 495 ? 1.888 35.875 1.952 1 82.75 495 GLU B O 1
ATOM 9417 N N . ASN B 1 496 ? -0.304 35.844 2.525 1 82 496 ASN B N 1
ATOM 9418 C CA . ASN B 1 496 ? -0.458 34.469 2.051 1 82 496 ASN B CA 1
ATOM 9419 C C . ASN B 1 496 ? -0.277 34.375 0.539 1 82 496 ASN B C 1
ATOM 9421 O O . ASN B 1 496 ? -0.832 35.156 -0.209 1 82 496 ASN B O 1
ATOM 9425 N N . GLY B 1 497 ? 0.53 33.469 0.146 1 78.44 497 GLY B N 1
ATOM 9426 C CA . GLY B 1 497 ? 0.76 33.281 -1.278 1 78.44 497 GLY B CA 1
ATOM 9427 C C . GLY B 1 497 ? 1.818 34.219 -1.837 1 78.44 497 GLY B C 1
ATOM 9428 O O . GLY B 1 497 ? 1.992 34.312 -3.055 1 78.44 497 GLY B O 1
ATOM 9429 N N . SER B 1 498 ? 2.51 34.844 -0.962 1 81.5 498 SER B N 1
ATOM 9430 C CA . SER B 1 498 ? 3.498 35.812 -1.417 1 81.5 498 SER B CA 1
ATOM 9431 C C . SER B 1 498 ? 4.789 35.156 -1.858 1 81.5 498 SER B C 1
ATOM 9433 O O . SER B 1 498 ? 5.707 35.812 -2.352 1 81.5 498 SER B O 1
ATOM 9435 N N . GLY B 1 499 ? 4.898 33.844 -1.612 1 85.81 499 GLY B N 1
ATOM 9436 C CA . GLY B 1 499 ? 6.059 33.125 -2.09 1 85.81 499 GLY B CA 1
ATOM 9437 C C . GLY B 1 499 ? 7.078 32.844 -1.002 1 85.81 499 GLY B C 1
ATOM 9438 O O . GLY B 1 499 ? 8.195 32.406 -1.286 1 85.81 499 GLY B O 1
ATOM 9439 N N . LYS B 1 500 ? 6.77 33.094 0.237 1 90.06 500 LYS B N 1
ATOM 9440 C CA . LYS B 1 500 ? 7.684 32.875 1.356 1 90.06 500 LYS B CA 1
ATOM 9441 C C . LYS B 1 500 ? 8.203 31.453 1.382 1 90.06 500 LYS B C 1
ATOM 9443 O O . LYS B 1 500 ? 9.422 31.234 1.404 1 90.06 500 LYS B O 1
ATOM 9448 N N . SER B 1 501 ? 7.25 30.484 1.337 1 89.62 501 SER B N 1
ATOM 9449 C CA . SER B 1 501 ? 7.637 29.078 1.36 1 89.62 501 SER B CA 1
ATOM 9450 C C . SER B 1 501 ? 8.375 28.688 0.087 1 89.62 501 SER B C 1
ATOM 9452 O O . SER B 1 501 ? 9.289 27.844 0.124 1 89.62 501 SER B O 1
ATOM 9454 N N . THR B 1 502 ? 7.98 29.281 -0.99 1 89.19 502 THR B N 1
ATOM 9455 C CA . THR B 1 502 ? 8.641 29 -2.262 1 89.19 502 THR B CA 1
ATOM 9456 C C . THR B 1 502 ? 10.102 29.438 -2.225 1 89.19 502 THR B C 1
ATOM 9458 O O . THR B 1 502 ? 10.977 28.719 -2.717 1 89.19 502 THR B O 1
ATOM 9461 N N . LEU B 1 503 ? 10.312 30.594 -1.664 1 92.81 503 LEU B N 1
ATOM 9462 C CA . LEU B 1 503 ? 11.68 31.094 -1.552 1 92.81 503 LEU B CA 1
ATOM 9463 C C . LEU B 1 503 ? 12.531 30.172 -0.696 1 92.81 503 LEU B C 1
ATOM 9465 O O . LEU B 1 503 ? 13.664 29.844 -1.064 1 92.81 503 LEU B O 1
ATOM 9469 N N . LEU B 1 504 ? 12.008 29.719 0.455 1 94.94 504 LEU B N 1
ATOM 9470 C CA . LEU B 1 504 ? 12.742 28.797 1.318 1 94.94 504 LEU B CA 1
ATOM 9471 C C . LEU B 1 504 ? 13.039 27.484 0.59 1 94.94 504 LEU B C 1
ATOM 9473 O O . LEU B 1 504 ? 14.148 26.953 0.69 1 94.94 504 LEU B O 1
ATOM 9477 N N . LYS B 1 505 ? 12.086 27.047 -0.119 1 93.44 505 LYS B N 1
ATOM 9478 C CA . LYS B 1 505 ? 12.258 25.797 -0.837 1 93.44 505 LYS B CA 1
ATOM 9479 C C . LYS B 1 505 ? 13.328 25.922 -1.923 1 93.44 505 LYS B C 1
ATOM 9481 O O . LYS B 1 505 ? 14.055 24.969 -2.203 1 93.44 505 LYS B O 1
ATOM 9486 N N . ILE B 1 506 ? 13.398 27.047 -2.553 1 93.94 506 ILE B N 1
ATOM 9487 C CA . ILE B 1 506 ? 14.422 27.297 -3.566 1 93.94 506 ILE B CA 1
ATOM 9488 C C . ILE B 1 506 ? 15.805 27.188 -2.936 1 93.94 506 ILE B C 1
ATOM 9490 O O . ILE B 1 506 ? 16.734 26.641 -3.543 1 93.94 506 ILE B O 1
ATOM 9494 N N . LEU B 1 507 ? 15.922 27.625 -1.71 1 95.62 507 LEU B N 1
ATOM 9495 C CA . LEU B 1 507 ? 17.203 27.625 -1.019 1 95.62 507 LEU B CA 1
ATOM 9496 C C . LEU B 1 507 ? 17.656 26.203 -0.719 1 95.62 507 LEU B C 1
ATOM 9498 O O . LEU B 1 507 ? 18.844 25.953 -0.459 1 95.62 507 LEU B O 1
ATOM 9502 N N . THR B 1 508 ? 16.766 25.281 -0.721 1 95.31 508 THR B N 1
ATOM 9503 C CA . THR B 1 508 ? 17.125 23.891 -0.479 1 95.31 508 THR B CA 1
ATOM 9504 C C . THR B 1 508 ? 17.75 23.266 -1.727 1 95.31 508 THR B C 1
ATOM 9506 O O . THR B 1 508 ? 18.344 22.188 -1.656 1 95.31 508 THR B O 1
ATOM 9509 N N . GLY B 1 509 ? 17.5 23.906 -2.809 1 92.88 509 GLY B N 1
ATOM 9510 C CA . GLY B 1 509 ? 17.922 23.344 -4.082 1 92.88 509 GLY B CA 1
ATOM 9511 C C . GLY B 1 509 ? 16.875 22.469 -4.738 1 92.88 509 GLY B C 1
ATOM 9512 O O . GLY B 1 509 ? 17.062 22 -5.859 1 92.88 509 GLY B O 1
ATOM 9513 N N . ARG B 1 510 ? 15.773 22.328 -4.094 1 92.31 510 ARG B N 1
ATOM 9514 C CA . ARG B 1 510 ? 14.719 21.453 -4.598 1 92.31 510 ARG B CA 1
ATOM 9515 C C . ARG B 1 510 ? 13.461 22.25 -4.926 1 92.31 510 ARG B C 1
ATOM 9517 O O . ARG B 1 510 ? 12.375 21.688 -5.074 1 92.31 510 ARG B O 1
ATOM 9524 N N . GLY B 1 511 ? 13.641 23.516 -4.961 1 90.44 511 GLY B N 1
ATOM 9525 C CA . GLY B 1 511 ? 12.5 24.391 -5.234 1 90.44 511 GLY B CA 1
ATOM 9526 C C . GLY B 1 511 ? 12.289 24.641 -6.715 1 90.44 511 GLY B C 1
ATOM 9527 O O . GLY B 1 511 ? 12.859 23.938 -7.555 1 90.44 511 GLY B O 1
ATOM 9528 N N . LEU B 1 512 ? 11.461 25.609 -6.992 1 83.19 512 LEU B N 1
ATOM 9529 C CA . LEU B 1 512 ? 11.156 26.016 -8.359 1 83.19 512 LEU B CA 1
ATOM 9530 C C . LEU B 1 512 ? 12.383 26.625 -9.023 1 83.19 512 LEU B C 1
ATOM 9532 O O . LEU B 1 512 ? 13.297 27.094 -8.344 1 83.19 512 LEU B O 1
ATOM 9536 N N . SER B 1 513 ? 12.289 26.562 -10.305 1 84.69 513 SER B N 1
ATOM 9537 C CA . SER B 1 513 ? 13.344 27.25 -11.055 1 84.69 513 SER B CA 1
ATOM 9538 C C . SER B 1 513 ? 13.242 28.75 -10.898 1 84.69 513 SER B C 1
ATOM 9540 O O . SER B 1 513 ? 12.156 29.297 -10.672 1 84.69 513 SER B O 1
ATOM 9542 N N . TYR B 1 514 ? 14.375 29.359 -10.898 1 88.38 514 TYR B N 1
ATOM 9543 C CA . TYR B 1 514 ? 14.406 30.812 -10.742 1 88.38 514 TYR B CA 1
ATOM 9544 C C . TYR B 1 514 ? 15.406 31.438 -11.711 1 88.38 514 TYR B C 1
ATOM 9546 O O . TYR B 1 514 ? 16.297 30.75 -12.219 1 88.38 514 TYR B O 1
ATOM 9554 N N . GLN B 1 515 ? 15.109 32.688 -12.031 1 87.56 515 GLN B N 1
ATOM 9555 C CA . GLN B 1 515 ? 16.031 33.5 -12.805 1 87.56 515 GLN B CA 1
ATOM 9556 C C . GLN B 1 515 ? 16.875 34.406 -11.898 1 87.56 515 GLN B C 1
ATOM 9558 O O . GLN B 1 515 ? 16.453 34.75 -10.797 1 87.56 515 GLN B O 1
ATOM 9563 N N . GLY B 1 516 ? 18.062 34.625 -12.289 1 92.88 516 GLY B N 1
ATOM 9564 C CA . GLY B 1 516 ? 18.969 35.406 -11.461 1 92.88 516 GLY B CA 1
ATOM 9565 C C . GLY B 1 516 ? 19.984 34.594 -10.711 1 92.88 516 GLY B C 1
ATOM 9566 O O . GLY B 1 516 ? 20.391 33.531 -11.195 1 92.88 516 GLY B O 1
ATOM 9567 N N . GLN B 1 517 ? 20.484 35.281 -9.562 1 94.06 517 GLN B N 1
ATOM 9568 C CA . GLN B 1 517 ? 21.531 34.562 -8.828 1 94.06 517 GLN B CA 1
ATOM 9569 C C . GLN B 1 517 ? 21.25 34.594 -7.328 1 94.06 517 GLN B C 1
ATOM 9571 O O . GLN B 1 517 ? 20.781 35.594 -6.781 1 94.06 517 GLN B O 1
ATOM 9576 N N . ILE B 1 518 ? 21.453 33.5 -6.75 1 95.69 518 ILE B N 1
ATOM 9577 C CA . ILE B 1 518 ? 21.422 33.344 -5.297 1 95.69 518 ILE B CA 1
ATOM 9578 C C . ILE B 1 518 ? 22.797 32.906 -4.801 1 95.69 518 ILE B C 1
ATOM 9580 O O . ILE B 1 518 ? 23.297 31.844 -5.176 1 95.69 518 ILE B O 1
ATOM 9584 N N . LYS B 1 519 ? 23.375 33.719 -3.973 1 95.81 519 LYS B N 1
ATOM 9585 C CA . LYS B 1 519 ? 24.734 33.469 -3.525 1 95.81 519 LYS B CA 1
ATOM 9586 C C . LYS B 1 519 ? 24.781 33.188 -2.025 1 95.81 519 LYS B C 1
ATOM 9588 O O . LYS B 1 519 ? 24.172 33.938 -1.237 1 95.81 519 LYS B O 1
ATOM 9593 N N . LEU B 1 520 ? 25.391 32.125 -1.648 1 95.88 520 LEU B N 1
ATOM 9594 C CA . LEU B 1 520 ? 25.797 31.875 -0.272 1 95.88 520 LEU B CA 1
ATOM 9595 C C . LEU B 1 520 ? 27.219 32.375 -0.027 1 95.88 520 LEU B C 1
ATOM 9597 O O . LEU B 1 520 ? 28.188 31.703 -0.35 1 95.88 520 LEU B O 1
ATOM 9601 N N . ASP B 1 521 ? 27.234 33.5 0.578 1 94.62 521 ASP B N 1
ATOM 9602 C CA . ASP B 1 521 ? 28.484 34.25 0.612 1 94.62 521 ASP B CA 1
ATOM 9603 C C . ASP B 1 521 ? 29.016 34.5 -0.799 1 94.62 521 ASP B C 1
ATOM 9605 O O . ASP B 1 521 ? 28.391 35.219 -1.581 1 94.62 521 ASP B O 1
ATOM 9609 N N . GLU B 1 522 ? 30.062 33.656 -1.19 1 90.38 522 GLU B N 1
ATOM 9610 C CA . GLU B 1 522 ? 30.672 33.938 -2.496 1 90.38 522 GLU B CA 1
ATOM 9611 C C . GLU B 1 522 ? 30.281 32.875 -3.51 1 90.38 522 GLU B C 1
ATOM 9613 O O . GLU B 1 522 ? 30.531 33.031 -4.707 1 90.38 522 GLU B O 1
ATOM 9618 N N . LEU B 1 523 ? 29.641 31.984 -3.02 1 91.31 523 LEU B N 1
ATOM 9619 C CA . LEU B 1 523 ? 29.359 30.844 -3.889 1 91.31 523 LEU B CA 1
ATOM 9620 C C . LEU B 1 523 ? 27.891 30.844 -4.32 1 91.31 523 LEU B C 1
ATOM 9622 O O . LEU B 1 523 ? 27 31.125 -3.512 1 91.31 523 LEU B O 1
ATOM 9626 N N . ASP B 1 524 ? 27.672 30.531 -5.559 1 92.31 524 ASP B N 1
ATOM 9627 C CA . ASP B 1 524 ? 26.312 30.438 -6.07 1 92.31 524 ASP B CA 1
ATOM 9628 C C . ASP B 1 524 ? 25.625 29.156 -5.609 1 92.31 524 ASP B C 1
ATOM 9630 O O . ASP B 1 524 ? 26.266 28.109 -5.527 1 92.31 524 ASP B O 1
ATOM 9634 N N . LEU B 1 525 ? 24.344 29.203 -5.41 1 93.12 525 LEU B N 1
ATOM 9635 C CA . LEU B 1 525 ? 23.562 28.062 -4.98 1 93.12 525 LEU B CA 1
ATOM 9636 C C . LEU B 1 525 ? 23.641 26.922 -6.004 1 93.12 525 LEU B C 1
ATOM 9638 O O . LEU B 1 525 ? 23.672 25.75 -5.633 1 93.12 525 LEU B O 1
ATOM 9642 N N . LYS B 1 526 ? 23.734 27.266 -7.23 1 87.75 526 LYS B N 1
ATOM 9643 C CA . LYS B 1 526 ? 23.75 26.297 -8.328 1 87.75 526 LYS B CA 1
ATOM 9644 C C . LYS B 1 526 ? 25.078 25.578 -8.406 1 87.75 526 LYS B C 1
ATOM 9646 O O . LYS B 1 526 ? 25.203 24.547 -9.078 1 87.75 526 LYS B O 1
ATOM 9651 N N . ASP B 1 527 ? 26.047 26.078 -7.66 1 85.94 527 ASP B N 1
ATOM 9652 C CA . ASP B 1 527 ? 27.375 25.453 -7.68 1 85.94 527 ASP B CA 1
ATOM 9653 C C . ASP B 1 527 ? 27.438 24.25 -6.754 1 85.94 527 ASP B C 1
ATOM 9655 O O . ASP B 1 527 ? 28.344 23.422 -6.852 1 85.94 527 ASP B O 1
ATOM 9659 N N . PHE B 1 528 ? 26.484 24.141 -5.852 1 84.94 528 PHE B N 1
ATOM 9660 C CA . PHE B 1 528 ? 26.453 23.016 -4.93 1 84.94 528 PHE B CA 1
ATOM 9661 C C . PHE B 1 528 ? 25.75 21.828 -5.559 1 84.94 528 PHE B C 1
ATOM 9663 O O . PHE B 1 528 ? 24.812 22 -6.336 1 84.94 528 PHE B O 1
ATOM 9670 N N . SER B 1 529 ? 26.219 20.688 -5.219 1 77 529 SER B N 1
ATOM 9671 C CA . SER B 1 529 ? 25.516 19.484 -5.66 1 77 529 SER B CA 1
ATOM 9672 C C . SER B 1 529 ? 24.219 19.297 -4.891 1 77 529 SER B C 1
ATOM 9674 O O . SER B 1 529 ? 24.062 19.797 -3.779 1 77 529 SER B O 1
ATOM 9676 N N . ALA B 1 530 ? 23.328 18.562 -5.473 1 80.06 530 ALA B N 1
ATOM 9677 C CA . ALA B 1 530 ? 22.047 18.281 -4.828 1 80.06 530 ALA B CA 1
ATOM 9678 C C . ALA B 1 530 ? 22.25 17.531 -3.514 1 80.06 530 ALA B C 1
ATOM 9680 O O . ALA B 1 530 ? 21.531 17.766 -2.539 1 80.06 530 ALA B O 1
ATOM 9681 N N . SER B 1 531 ? 23.234 16.719 -3.52 1 75.44 531 SER B N 1
ATOM 9682 C CA . SER B 1 531 ? 23.516 15.953 -2.318 1 75.44 531 SER B CA 1
ATOM 9683 C C . SER B 1 531 ? 24.047 16.844 -1.201 1 75.44 531 SER B C 1
ATOM 9685 O O . SER B 1 531 ? 23.672 16.672 -0.038 1 75.44 531 SER B O 1
ATOM 9687 N N . GLN B 1 532 ? 24.875 17.781 -1.505 1 79.5 532 GLN B N 1
ATOM 9688 C CA . GLN B 1 532 ? 25.406 18.719 -0.521 1 79.5 532 GLN B CA 1
ATOM 9689 C C . GLN B 1 532 ? 24.281 19.562 0.091 1 79.5 532 GLN B C 1
ATOM 9691 O O . GLN B 1 532 ? 24.234 19.734 1.309 1 79.5 532 GLN B O 1
ATOM 9696 N N . LEU B 1 533 ? 23.484 19.984 -0.791 1 89.12 533 LEU B N 1
ATOM 9697 C CA . LEU B 1 533 ? 22.375 20.812 -0.308 1 89.12 533 LEU B CA 1
ATOM 9698 C C . LEU B 1 533 ? 21.406 19.984 0.54 1 89.12 533 LEU B C 1
ATOM 9700 O O . LEU B 1 533 ? 20.922 20.469 1.562 1 89.12 533 LEU B O 1
ATOM 9704 N N . PHE B 1 534 ? 21.234 18.828 0.139 1 87.5 534 PHE B N 1
ATOM 9705 C CA . PHE B 1 534 ? 20.297 17.969 0.858 1 87.5 534 PHE B CA 1
ATOM 9706 C C . PHE B 1 534 ? 20.781 17.703 2.279 1 87.5 534 PHE B C 1
ATOM 9708 O O . PHE B 1 534 ? 19.969 17.641 3.211 1 87.5 534 PHE B O 1
ATOM 9715 N N . HIS B 1 535 ? 22.016 17.609 2.479 1 81.25 535 HIS B N 1
ATOM 9716 C CA . HIS B 1 535 ? 22.547 17.234 3.781 1 81.25 535 HIS B CA 1
ATOM 9717 C C . HIS B 1 535 ? 22.891 18.453 4.617 1 81.25 535 HIS B C 1
ATOM 9719 O O . HIS B 1 535 ? 23.062 18.359 5.832 1 81.25 535 HIS B O 1
ATOM 9725 N N . ASN B 1 536 ? 22.938 19.594 3.953 1 89.69 536 ASN B N 1
ATOM 9726 C CA . ASN B 1 536 ? 23.422 20.766 4.695 1 89.69 536 ASN B CA 1
ATOM 9727 C C . ASN B 1 536 ? 22.344 21.828 4.824 1 89.69 536 ASN B C 1
ATOM 9729 O O . ASN B 1 536 ? 22.469 22.75 5.633 1 89.69 536 ASN B O 1
ATOM 9733 N N . VAL B 1 537 ? 21.344 21.719 4.074 1 95.31 537 VAL B N 1
ATOM 9734 C CA . VAL B 1 537 ? 20.234 22.672 4.172 1 95.31 537 VAL B CA 1
ATOM 9735 C C . VAL B 1 537 ? 18.984 21.953 4.699 1 95.31 537 VAL B C 1
ATOM 9737 O O . VAL B 1 537 ? 18.469 21.031 4.051 1 95.31 537 VAL B O 1
ATOM 9740 N N . TYR B 1 538 ? 18.531 22.375 5.867 1 94.75 538 TYR B N 1
ATOM 9741 C CA . TYR B 1 538 ? 17.359 21.797 6.508 1 94.75 538 TYR B CA 1
ATOM 9742 C C . TYR B 1 538 ? 16.125 22.672 6.297 1 94.75 538 TYR B C 1
ATOM 9744 O O . TYR B 1 538 ? 16.203 23.891 6.414 1 94.75 538 TYR B O 1
ATOM 9752 N N . TYR B 1 539 ? 15.133 22.078 5.832 1 95.56 539 TYR B N 1
ATOM 9753 C CA . TYR B 1 539 ? 13.852 22.75 5.66 1 95.56 539 TYR B CA 1
ATOM 9754 C C . TYR B 1 539 ? 12.758 22.062 6.457 1 95.56 539 TYR B C 1
ATOM 9756 O O . TYR B 1 539 ? 12.445 20.891 6.203 1 95.56 539 TYR B O 1
ATOM 9764 N N . LEU B 1 540 ? 12.164 22.766 7.426 1 91.81 540 LEU B N 1
ATOM 9765 C CA . LEU B 1 540 ? 11.094 22.234 8.273 1 91.81 540 LEU B CA 1
ATOM 9766 C C . LEU B 1 540 ? 9.828 23.078 8.141 1 91.81 540 LEU B C 1
ATOM 9768 O O . LEU B 1 540 ? 9.891 24.297 8.047 1 91.81 540 LEU B O 1
ATOM 9772 N N . THR B 1 541 ? 8.742 22.344 8.086 1 88.31 541 THR B N 1
ATOM 9773 C CA . THR B 1 541 ? 7.453 23.031 8.039 1 88.31 541 THR B CA 1
ATOM 9774 C C . THR B 1 541 ? 6.629 22.719 9.289 1 88.31 541 THR B C 1
ATOM 9776 O O . THR B 1 541 ? 6.863 21.719 9.961 1 88.31 541 THR B O 1
ATOM 9779 N N . GLY B 1 542 ? 5.816 23.641 9.625 1 75.44 542 GLY B N 1
ATOM 9780 C CA . GLY B 1 542 ? 4.953 23.469 10.773 1 75.44 542 GLY B CA 1
ATOM 9781 C C . GLY B 1 542 ? 3.855 22.438 10.539 1 75.44 542 GLY B C 1
ATOM 9782 O O . GLY B 1 542 ? 3.176 22.031 11.484 1 75.44 542 GLY B O 1
ATOM 9783 N N . GLN B 1 543 ? 3.656 22.094 9.398 1 64 543 GLN B N 1
ATOM 9784 C CA . GLN B 1 543 ? 2.557 21.172 9.094 1 64 543 GLN B CA 1
ATOM 9785 C C . GLN B 1 543 ? 2.963 19.719 9.336 1 64 543 GLN B C 1
ATOM 9787 O O . GLN B 1 543 ? 3.926 19.234 8.734 1 64 543 GLN B O 1
ATOM 9792 N N . LEU B 1 544 ? 2.875 19.359 10.656 1 57.53 544 LEU B N 1
ATOM 9793 C CA . LEU B 1 544 ? 3.309 18 10.953 1 57.53 544 LEU B CA 1
ATOM 9794 C C . LEU B 1 544 ? 2.381 16.969 10.305 1 57.53 544 LEU B C 1
ATOM 9796 O O . LEU B 1 544 ? 1.162 17.047 10.469 1 57.53 544 LEU B O 1
ATOM 9800 N N . THR B 1 545 ? 2.867 16.375 9.289 1 54.5 545 THR B N 1
ATOM 9801 C CA . THR B 1 545 ? 2.102 15.344 8.594 1 54.5 545 THR B CA 1
ATOM 9802 C C . THR B 1 545 ? 1.873 14.141 9.508 1 54.5 545 THR B C 1
ATOM 9804 O O . THR B 1 545 ? 2.631 13.922 10.453 1 54.5 545 THR B O 1
ATOM 9807 N N . ALA B 1 546 ? 0.707 13.562 9.5 1 50.12 546 ALA B N 1
ATOM 9808 C CA . ALA B 1 546 ? 0.142 12.414 10.203 1 50.12 546 ALA B CA 1
ATOM 9809 C C . ALA B 1 546 ? 1.205 11.352 10.453 1 50.12 546 ALA B C 1
ATOM 9811 O O . ALA B 1 546 ? 1.116 10.594 11.422 1 50.12 546 ALA B O 1
ATOM 9812 N N . TYR B 1 547 ? 2.291 11.336 9.609 1 52.38 547 TYR B N 1
ATOM 9813 C CA . TYR B 1 547 ? 3.145 10.156 9.656 1 52.38 547 TYR B CA 1
ATOM 9814 C C . TYR B 1 547 ? 4.262 10.328 10.68 1 52.38 547 TYR B C 1
ATOM 9816 O O . TYR B 1 547 ? 5.133 9.469 10.812 1 52.38 547 TYR B O 1
ATOM 9824 N N . ASN B 1 548 ? 4.258 11.508 11.375 1 53.34 548 ASN B N 1
ATOM 9825 C CA . ASN B 1 548 ? 5.5 11.773 12.094 1 53.34 548 ASN B CA 1
ATOM 9826 C C . ASN B 1 548 ? 5.434 11.258 13.531 1 53.34 548 ASN B C 1
ATOM 9828 O O . ASN B 1 548 ? 4.773 11.859 14.383 1 53.34 548 ASN B O 1
ATOM 9832 N N . ASP B 1 549 ? 5.469 9.891 13.617 1 52.88 549 ASP B N 1
ATOM 9833 C CA . ASP B 1 549 ? 5.816 9.43 14.953 1 52.88 549 ASP B CA 1
ATOM 9834 C C . ASP B 1 549 ? 7.18 9.961 15.383 1 52.88 549 ASP B C 1
ATOM 9836 O O . ASP B 1 549 ? 8.219 9.461 14.945 1 52.88 549 ASP B O 1
ATOM 9840 N N . ILE B 1 550 ? 7.262 11.18 15.773 1 53.59 550 ILE B N 1
ATOM 9841 C CA . ILE B 1 550 ? 8.484 11.898 16.109 1 53.59 550 ILE B CA 1
ATOM 9842 C C . ILE B 1 550 ? 9.227 11.156 17.234 1 53.59 550 ILE B C 1
ATOM 9844 O O . ILE B 1 550 ? 10.438 11.297 17.375 1 53.59 550 ILE B O 1
ATOM 9848 N N . THR B 1 551 ? 8.469 10.406 18.094 1 51.09 551 THR B N 1
ATOM 9849 C CA . THR B 1 551 ? 9.086 10.031 19.359 1 51.09 551 THR B CA 1
ATOM 9850 C C . THR B 1 551 ? 10.391 9.273 19.125 1 51.09 551 THR B C 1
ATOM 9852 O O . THR B 1 551 ? 11.305 9.336 19.953 1 51.09 551 THR B O 1
ATOM 9855 N N . ASP B 1 552 ? 10.477 8.57 18.156 1 53.5 552 ASP B N 1
ATOM 9856 C CA . ASP B 1 552 ? 11.617 7.676 18.328 1 53.5 552 ASP B CA 1
ATOM 9857 C C . ASP B 1 552 ? 12.883 8.266 17.703 1 53.5 552 ASP B C 1
ATOM 9859 O O . ASP B 1 552 ? 13.992 7.938 18.109 1 53.5 552 ASP B O 1
ATOM 9863 N N . PHE B 1 553 ? 12.703 9.484 17.016 1 61.03 553 PHE B N 1
ATOM 9864 C CA . PHE B 1 553 ? 13.906 9.828 16.266 1 61.03 553 PHE B CA 1
ATOM 9865 C C . PHE B 1 553 ? 14.773 10.805 17.062 1 61.03 553 PHE B C 1
ATOM 9867 O O . PHE B 1 553 ? 14.359 11.938 17.312 1 61.03 553 PHE B O 1
ATOM 9874 N N . GLY B 1 554 ? 15.906 10.398 17.703 1 62 554 GLY B N 1
ATOM 9875 C CA . GLY B 1 554 ? 16.984 11.258 18.172 1 62 554 GLY B CA 1
ATOM 9876 C C . GLY B 1 554 ? 16.688 11.93 19.5 1 62 554 GLY B C 1
ATOM 9877 O O . GLY B 1 554 ? 17.453 12.797 19.938 1 62 554 GLY B O 1
ATOM 9878 N N . TYR B 1 555 ? 15.414 11.625 20 1 69.31 555 TYR B N 1
ATOM 9879 C CA . TYR B 1 555 ? 15.031 12.312 21.234 1 69.31 555 TYR B CA 1
ATOM 9880 C C . TYR B 1 555 ? 16.047 12.031 22.344 1 69.31 555 TYR B C 1
ATOM 9882 O O . TYR B 1 555 ? 16.516 12.953 23 1 69.31 555 TYR B O 1
ATOM 9890 N N . SER B 1 556 ? 16.406 10.766 22.406 1 63.97 556 SER B N 1
ATOM 9891 C CA . SER B 1 556 ? 17.344 10.383 23.453 1 63.97 556 SER B CA 1
ATOM 9892 C C . SER B 1 556 ? 18.719 11.023 23.219 1 63.97 556 SER B C 1
ATOM 9894 O O . SER B 1 556 ? 19.359 11.477 24.172 1 63.97 556 SER B O 1
ATOM 9896 N N . GLU B 1 557 ? 19.062 11.117 22.062 1 64.38 557 GLU B N 1
ATOM 9897 C CA . GLU B 1 557 ? 20.344 11.734 21.734 1 64.38 557 GLU B CA 1
ATOM 9898 C C . GLU B 1 557 ? 20.312 13.234 21.984 1 64.38 557 GLU B C 1
ATOM 9900 O O . GLU B 1 557 ? 21.281 13.805 22.5 1 64.38 557 GLU B O 1
ATOM 9905 N N . ALA B 1 558 ? 19.219 13.844 21.625 1 71.81 558 ALA B N 1
ATOM 9906 C CA . ALA B 1 558 ? 19.078 15.281 21.844 1 71.81 558 ALA B CA 1
ATOM 9907 C C . ALA B 1 558 ? 19.062 15.625 23.328 1 71.81 558 ALA B C 1
ATOM 9909 O O . ALA B 1 558 ? 19.656 16.625 23.734 1 71.81 558 ALA B O 1
ATOM 9910 N N . LEU B 1 559 ? 18.5 14.719 24.062 1 71.38 559 LEU B N 1
ATOM 9911 C CA . LEU B 1 559 ? 18.422 14.93 25.5 1 71.38 559 LEU B CA 1
ATOM 9912 C C . LEU B 1 559 ? 19.812 14.812 26.141 1 71.38 559 LEU B C 1
ATOM 9914 O O . LEU B 1 559 ? 20.156 15.586 27.031 1 71.38 559 LEU B O 1
ATOM 9918 N N . LEU B 1 560 ? 20.531 13.914 25.703 1 65.12 560 LEU B N 1
ATOM 9919 C CA . LEU B 1 560 ? 21.859 13.672 26.25 1 65.12 560 LEU B CA 1
ATOM 9920 C C . LEU B 1 560 ? 22.797 14.828 25.906 1 65.12 560 LEU B C 1
ATOM 9922 O O . LEU B 1 560 ? 23.672 15.188 26.719 1 65.12 560 LEU B O 1
ATOM 9926 N N . ASN B 1 561 ? 22.562 15.398 24.797 1 68.25 561 ASN B N 1
ATOM 9927 C CA . ASN B 1 561 ? 23.453 16.453 24.328 1 68.25 561 ASN B CA 1
ATOM 9928 C C . ASN B 1 561 ? 23.016 17.828 24.844 1 68.25 561 ASN B C 1
ATOM 9930 O O . ASN B 1 561 ? 23.797 18.781 24.828 1 68.25 561 ASN B O 1
ATOM 9934 N N . CYS B 1 562 ? 21.781 17.844 25.266 1 76 562 CYS B N 1
ATOM 9935 C CA . CYS B 1 562 ? 21.281 19.125 25.734 1 76 562 CYS B CA 1
ATOM 9936 C C . CYS B 1 562 ? 21.875 19.484 27.094 1 76 562 CYS B C 1
ATOM 9938 O O . CYS B 1 562 ? 21.703 18.734 28.062 1 76 562 CYS B O 1
ATOM 9940 N N . LYS B 1 563 ? 22.688 20.5 27.188 1 76 563 LYS B N 1
ATOM 9941 C CA . LYS B 1 563 ? 23.359 20.906 28.406 1 76 563 LYS B CA 1
ATOM 9942 C C . LYS B 1 563 ? 22.641 22.078 29.078 1 76 563 LYS B C 1
ATOM 9944 O O . LYS B 1 563 ? 22.984 22.469 30.203 1 76 563 LYS B O 1
ATOM 9949 N N . ASN B 1 564 ? 21.625 22.594 28.5 1 86.69 564 ASN B N 1
ATOM 9950 C CA . ASN B 1 564 ? 20.922 23.766 29.031 1 86.69 564 ASN B CA 1
ATOM 9951 C C . ASN B 1 564 ? 19.734 23.359 29.891 1 86.69 564 ASN B C 1
ATOM 9953 O O . ASN B 1 564 ? 18.719 22.891 29.359 1 86.69 564 ASN B O 1
ATOM 9957 N N . PRO B 1 565 ? 19.734 23.578 31.078 1 88.5 565 PRO B N 1
ATOM 9958 C CA . PRO B 1 565 ? 18.641 23.188 31.969 1 88.5 565 PRO B CA 1
ATOM 9959 C C . PRO B 1 565 ? 17.328 23.891 31.641 1 88.5 565 PRO B C 1
ATOM 9961 O O . PRO B 1 565 ? 16.25 23.344 31.906 1 88.5 565 PRO B O 1
ATOM 9964 N N . GLN B 1 566 ? 17.406 25.062 31.078 1 91.06 566 GLN B N 1
ATOM 9965 C CA . GLN B 1 566 ? 16.188 25.797 30.734 1 91.06 566 GLN B CA 1
ATOM 9966 C C . GLN B 1 566 ? 15.406 25.062 29.641 1 91.06 566 GLN B C 1
ATOM 9968 O O . GLN B 1 566 ? 14.18 25.156 29.594 1 91.06 566 GLN B O 1
ATOM 9973 N N . VAL B 1 567 ? 16.109 24.469 28.828 1 91.5 567 VAL B N 1
ATOM 9974 C CA . VAL B 1 567 ? 15.461 23.703 27.781 1 91.5 567 VAL B CA 1
ATOM 9975 C C . VAL B 1 567 ? 14.742 22.5 28.391 1 91.5 567 VAL B C 1
ATOM 9977 O O . VAL B 1 567 ? 13.625 22.172 27.969 1 91.5 567 VAL B O 1
ATOM 9980 N N . TYR B 1 568 ? 15.336 21.906 29.359 1 86.62 568 TYR B N 1
ATOM 9981 C CA . TYR B 1 568 ? 14.703 20.797 30.062 1 86.62 568 TYR B CA 1
ATOM 9982 C C . TYR B 1 568 ? 13.414 21.234 30.734 1 86.62 568 TYR B C 1
ATOM 9984 O O . TYR B 1 568 ? 12.414 20.516 30.703 1 86.62 568 TYR B O 1
ATOM 9992 N N . GLN B 1 569 ? 13.531 22.328 31.25 1 89.25 569 GLN B N 1
ATOM 9993 C CA . GLN B 1 569 ? 12.352 22.859 31.938 1 89.25 569 GLN B CA 1
ATOM 9994 C C . GLN B 1 569 ? 11.242 23.156 30.938 1 89.25 569 GLN B C 1
ATOM 9996 O O . GLN B 1 569 ? 10.062 22.938 31.234 1 89.25 569 GLN B O 1
ATOM 10001 N N . LEU B 1 570 ? 11.609 23.672 29.828 1 90.19 570 LEU B N 1
ATOM 10002 C CA . LEU B 1 570 ? 10.625 23.953 28.781 1 90.19 570 LEU B CA 1
ATOM 10003 C C . LEU B 1 570 ? 9.922 22.672 28.344 1 90.19 570 LEU B C 1
ATOM 10005 O O . LEU B 1 570 ? 8.695 22.641 28.203 1 90.19 570 LEU B O 1
ATOM 10009 N N . LEU B 1 571 ? 10.703 21.625 28.172 1 87.62 571 LEU B N 1
ATOM 10010 C CA . LEU B 1 571 ? 10.148 20.344 27.75 1 87.62 571 LEU B CA 1
ATOM 10011 C C . LEU B 1 571 ? 9.25 19.766 28.844 1 87.62 571 LEU B C 1
ATOM 10013 O O . LEU B 1 571 ? 8.211 19.172 28.547 1 87.62 571 LEU B O 1
ATOM 10017 N N . ALA B 1 572 ? 9.656 19.953 30.031 1 82.69 572 ALA B N 1
ATOM 10018 C CA . ALA B 1 572 ? 8.852 19.469 31.156 1 82.69 572 ALA B CA 1
ATOM 10019 C C . ALA B 1 572 ? 7.562 20.266 31.281 1 82.69 572 ALA B C 1
ATOM 10021 O O . ALA B 1 572 ? 6.484 19.703 31.469 1 82.69 572 ALA B O 1
ATOM 10022 N N . ASP B 1 573 ? 7.723 21.594 31.125 1 84.12 573 ASP B N 1
ATOM 10023 C CA . ASP B 1 573 ? 6.574 22.484 31.266 1 84.12 573 ASP B CA 1
ATOM 10024 C C . ASP B 1 573 ? 5.52 22.188 30.203 1 84.12 573 ASP B C 1
ATOM 10026 O O . ASP B 1 573 ? 4.32 22.328 30.453 1 84.12 573 ASP B O 1
ATOM 10030 N N . THR B 1 574 ? 5.965 21.844 29.047 1 84.75 574 THR B N 1
ATOM 10031 C CA . THR B 1 574 ? 5.043 21.625 27.938 1 84.75 574 THR B CA 1
ATOM 10032 C C . THR B 1 574 ? 4.586 20.172 27.906 1 84.75 574 THR B C 1
ATOM 10034 O O . THR B 1 574 ? 3.76 19.797 27.078 1 84.75 574 THR B O 1
ATOM 10037 N N . GLY B 1 575 ? 5.117 19.297 28.719 1 76.94 575 GLY B N 1
ATOM 10038 C CA . GLY B 1 575 ? 4.688 17.906 28.812 1 76.94 575 GLY B CA 1
ATOM 10039 C C . GLY B 1 575 ? 5.211 17.031 27.688 1 76.94 575 GLY B C 1
ATOM 10040 O O . GLY B 1 575 ? 4.582 16.031 27.328 1 76.94 575 GLY B O 1
ATOM 10041 N N . ILE B 1 576 ? 6.25 17.328 27.031 1 78.38 576 ILE B N 1
ATOM 10042 C CA . ILE B 1 576 ? 6.785 16.594 25.891 1 78.38 576 ILE B CA 1
ATOM 10043 C C . ILE B 1 576 ? 7.523 15.344 26.391 1 78.38 576 ILE B C 1
ATOM 10045 O O . ILE B 1 576 ? 7.562 14.32 25.688 1 78.38 576 ILE B O 1
ATOM 10049 N N . HIS B 1 577 ? 8.109 15.258 27.562 1 64.19 577 HIS B N 1
ATOM 10050 C CA . HIS B 1 577 ? 8.969 14.195 28.078 1 64.19 577 HIS B CA 1
ATOM 10051 C C . HIS B 1 577 ? 8.227 12.867 28.156 1 64.19 577 HIS B C 1
ATOM 10053 O O . HIS B 1 577 ? 8.82 11.805 27.953 1 64.19 577 HIS B O 1
ATOM 10059 N N . ASN B 1 578 ? 6.945 12.82 28.609 1 56.75 578 ASN B N 1
ATOM 10060 C CA . ASN B 1 578 ? 6.309 11.562 28.969 1 56.75 578 ASN B CA 1
ATOM 10061 C C . ASN B 1 578 ? 5.164 11.219 28.016 1 56.75 578 ASN B C 1
ATOM 10063 O O . ASN B 1 578 ? 4.293 10.414 28.359 1 56.75 578 ASN B O 1
ATOM 10067 N N . GLN B 1 579 ? 5.211 11.797 26.781 1 59.25 579 GLN B N 1
ATOM 10068 C CA . GLN B 1 579 ? 3.895 11.609 26.172 1 59.25 579 GLN B CA 1
ATOM 10069 C C . GLN B 1 579 ? 4.004 10.891 24.828 1 59.25 579 GLN B C 1
ATOM 10071 O O . GLN B 1 579 ? 4.969 11.086 24.094 1 59.25 579 GLN B O 1
ATOM 10076 N N . ILE B 1 580 ? 3.1 9.992 24.812 1 58.59 580 ILE B N 1
ATOM 10077 C CA . ILE B 1 580 ? 2.93 9.188 23.609 1 58.59 580 ILE B CA 1
ATOM 10078 C C . ILE B 1 580 ? 2.234 10.016 22.531 1 58.59 580 ILE B C 1
ATOM 10080 O O . ILE B 1 580 ? 2.627 9.984 21.359 1 58.59 580 ILE B O 1
ATOM 10084 N N . LYS B 1 581 ? 1.239 10.867 22.969 1 68.25 581 LYS B N 1
ATOM 10085 C CA . LYS B 1 581 ? 0.496 11.656 21.984 1 68.25 581 LYS B CA 1
ATOM 10086 C C . LYS B 1 581 ? 0.664 13.148 22.234 1 68.25 581 LYS B C 1
ATOM 10088 O O . LYS B 1 581 ? 0.323 13.648 23.312 1 68.25 581 LYS B O 1
ATOM 10093 N N . LEU B 1 582 ? 1.293 13.773 21.281 1 76.81 582 LEU B N 1
ATOM 10094 C CA . LEU B 1 582 ? 1.615 15.188 21.422 1 76.81 582 LEU B CA 1
ATOM 10095 C C . LEU B 1 582 ? 0.648 16.047 20.625 1 76.81 582 LEU B C 1
ATOM 10097 O O . LEU B 1 582 ? 0.187 15.648 19.547 1 76.81 582 LEU B O 1
ATOM 10101 N N . SER B 1 583 ? 0.283 17.156 21.188 1 78.31 583 SER B N 1
ATOM 10102 C CA . SER B 1 583 ? -0.464 18.156 20.438 1 78.31 583 SER B CA 1
ATOM 10103 C C . SER B 1 583 ? 0.384 18.75 19.312 1 78.31 583 SER B C 1
ATOM 10105 O O . SER B 1 583 ? 1.586 18.5 19.234 1 78.31 583 SER B O 1
ATOM 10107 N N . SER B 1 584 ? -0.219 19.5 18.484 1 79.75 584 SER B N 1
ATOM 10108 C CA . SER B 1 584 ? 0.497 20.109 17.375 1 79.75 584 SER B CA 1
ATOM 10109 C C . SER B 1 584 ? 1.602 21.031 17.875 1 79.75 584 SER B C 1
ATOM 10111 O O . SER B 1 584 ? 2.699 21.062 17.312 1 79.75 584 SER B O 1
ATOM 10113 N N . GLY B 1 585 ? 1.289 21.812 18.906 1 84 585 GLY B N 1
ATOM 10114 C CA . GLY B 1 585 ? 2.293 22.688 19.484 1 84 585 GLY B CA 1
ATOM 10115 C C . GLY B 1 585 ? 3.447 21.938 20.125 1 84 585 GLY B C 1
ATOM 10116 O O . GLY B 1 585 ? 4.605 22.328 19.969 1 84 585 GLY B O 1
ATOM 10117 N N . GLN B 1 586 ? 3.123 20.922 20.797 1 82.81 586 GLN B N 1
ATOM 10118 C CA . GLN B 1 586 ? 4.152 20.109 21.422 1 82.81 586 GLN B CA 1
ATOM 10119 C C . GLN B 1 586 ? 5.043 19.453 20.375 1 82.81 586 GLN B C 1
ATOM 10121 O O . GLN B 1 586 ? 6.258 19.344 20.562 1 82.81 586 GLN B O 1
ATOM 10126 N N . LYS B 1 587 ? 4.422 19.125 19.375 1 83.56 587 LYS B N 1
ATOM 10127 C CA . LYS B 1 587 ? 5.18 18.516 18.281 1 83.56 587 LYS B CA 1
ATOM 10128 C C . LYS B 1 587 ? 6.16 19.516 17.672 1 83.56 587 LYS B C 1
ATOM 10130 O O . LYS B 1 587 ? 7.285 19.141 17.312 1 83.56 587 LYS B O 1
ATOM 10135 N N . GLN B 1 588 ? 5.723 20.672 17.484 1 87.69 588 GLN B N 1
ATOM 10136 C CA . GLN B 1 588 ? 6.586 21.703 16.922 1 87.69 588 GLN B CA 1
ATOM 10137 C C . GLN B 1 588 ? 7.777 21.984 17.844 1 87.69 588 GLN B C 1
ATOM 10139 O O . GLN B 1 588 ? 8.906 22.156 17.375 1 87.69 588 GLN B O 1
ATOM 10144 N N . ILE B 1 589 ? 7.531 22.016 19.109 1 89 589 ILE B N 1
ATOM 10145 C CA . ILE B 1 589 ? 8.609 22.234 20.078 1 89 589 ILE B CA 1
ATOM 10146 C C . ILE B 1 589 ? 9.602 21.078 20 1 89 589 ILE B C 1
ATOM 10148 O O . ILE B 1 589 ? 10.82 21.297 20 1 89 589 ILE B O 1
ATOM 10152 N N . LEU B 1 590 ? 9.086 19.938 19.953 1 85.75 590 LEU B N 1
ATOM 10153 C CA . LEU B 1 590 ? 9.938 18.766 19.875 1 85.75 590 LEU B CA 1
ATOM 10154 C C . LEU B 1 590 ? 10.781 18.797 18.609 1 85.75 590 LEU B C 1
ATOM 10156 O O . LEU B 1 590 ? 11.961 18.438 18.641 1 85.75 590 LEU B O 1
ATOM 10160 N N . GLN B 1 591 ? 10.219 19.156 17.5 1 86.38 591 GLN B N 1
ATOM 10161 C CA . GLN B 1 591 ? 10.938 19.219 16.234 1 86.38 591 GLN B CA 1
ATOM 10162 C C . GLN B 1 591 ? 12.109 20.188 16.328 1 86.38 591 GLN B C 1
ATOM 10164 O O . GLN B 1 591 ? 13.188 19.922 15.797 1 86.38 591 GLN B O 1
ATOM 10169 N N . LEU B 1 592 ? 11.844 21.266 16.922 1 89.69 592 LEU B N 1
ATOM 10170 C CA . LEU B 1 592 ? 12.898 22.266 17.078 1 89.69 592 LEU B CA 1
ATOM 10171 C C . LEU B 1 592 ? 13.984 21.75 18.031 1 89.69 592 LEU B C 1
ATOM 10173 O O . LEU B 1 592 ? 15.172 22 17.797 1 89.69 592 LEU B O 1
ATOM 10177 N N . PHE B 1 593 ? 13.547 21.062 19.031 1 88.81 593 PHE B N 1
ATOM 10178 C CA . PHE B 1 593 ? 14.484 20.484 20 1 88.81 593 PHE B CA 1
ATOM 10179 C C . PHE B 1 593 ? 15.422 19.5 19.312 1 88.81 593 PHE B C 1
ATOM 10181 O O . PHE B 1 593 ? 16.609 19.453 19.625 1 88.81 593 PHE B O 1
ATOM 10188 N N . LEU B 1 594 ? 14.914 18.781 18.438 1 84.38 594 LEU B N 1
ATOM 10189 C CA . LEU B 1 594 ? 15.672 17.734 17.781 1 84.38 594 LEU B CA 1
ATOM 10190 C C . LEU B 1 594 ? 16.734 18.312 16.844 1 84.38 594 LEU B C 1
ATOM 10192 O O . LEU B 1 594 ? 17.641 17.609 16.406 1 84.38 594 LEU B O 1
ATOM 10196 N N . LEU B 1 595 ? 16.719 19.609 16.578 1 87.88 595 LEU B N 1
ATOM 10197 C CA . LEU B 1 595 ? 17.688 20.266 15.68 1 87.88 595 LEU B CA 1
ATOM 10198 C C . LEU B 1 595 ? 18.891 20.781 16.469 1 87.88 595 LEU B C 1
ATOM 10200 O O . LEU B 1 595 ? 19.875 21.203 15.875 1 87.88 595 LEU B O 1
ATOM 10204 N N . GLN B 1 596 ? 18.828 20.781 17.719 1 83.81 596 GLN B N 1
ATOM 10205 C CA . GLN B 1 596 ? 19.781 21.5 18.562 1 83.81 596 GLN B CA 1
ATOM 10206 C C . GLN B 1 596 ? 21.203 21.016 18.312 1 83.81 596 GLN B C 1
ATOM 10208 O O . GLN B 1 596 ? 22.156 21.766 18.5 1 83.81 596 GLN B O 1
ATOM 10213 N N . ASN B 1 597 ? 21.438 19.875 17.844 1 77.69 597 ASN B N 1
ATOM 10214 C CA . ASN B 1 597 ? 22.797 19.344 17.703 1 77.69 597 ASN B CA 1
ATOM 10215 C C . ASN B 1 597 ? 23.344 19.578 16.297 1 77.69 597 ASN B C 1
ATOM 10217 O O . ASN B 1 597 ? 24.469 19.203 16 1 77.69 597 ASN B O 1
ATOM 10221 N N . LEU B 1 598 ? 22.641 20.375 15.547 1 85.19 598 LEU B N 1
ATOM 10222 C CA . LEU B 1 598 ? 23.125 20.672 14.203 1 85.19 598 LEU B CA 1
ATOM 10223 C C . LEU B 1 598 ? 24.156 21.781 14.219 1 85.19 598 LEU B C 1
ATOM 10225 O O . LEU B 1 598 ? 24.031 22.734 14.992 1 85.19 598 LEU B O 1
ATOM 10229 N N . LYS B 1 599 ? 25.203 21.578 13.453 1 85.81 599 LYS B N 1
ATOM 10230 C CA . LYS B 1 599 ? 26.266 22.594 13.32 1 85.81 599 LYS B CA 1
ATOM 10231 C C . LYS B 1 599 ? 26.641 22.812 11.859 1 85.81 599 LYS B C 1
ATOM 10233 O O . LYS B 1 599 ? 26.688 21.859 11.078 1 85.81 599 LYS B O 1
ATOM 10238 N N . ASP B 1 600 ? 26.859 24.078 11.547 1 91.44 600 ASP B N 1
ATOM 10239 C CA . ASP B 1 600 ? 27.344 24.469 10.234 1 91.44 600 ASP B CA 1
ATOM 10240 C C . ASP B 1 600 ? 26.344 24.125 9.141 1 91.44 600 ASP B C 1
ATOM 10242 O O . ASP B 1 600 ? 26.719 23.547 8.109 1 91.44 600 ASP B O 1
ATOM 10246 N N . LYS B 1 601 ? 25.094 24.344 9.453 1 94.69 601 LYS B N 1
ATOM 10247 C CA . LYS B 1 601 ? 24 24.078 8.516 1 94.69 601 LYS B CA 1
ATOM 10248 C C . LYS B 1 601 ? 23.188 25.344 8.234 1 94.69 601 LYS B C 1
ATOM 10250 O O . LYS B 1 601 ? 23.328 26.344 8.93 1 94.69 601 LYS B O 1
ATOM 10255 N N . VAL B 1 602 ? 22.484 25.266 7.168 1 97.19 602 VAL B N 1
ATOM 10256 C CA . VAL B 1 602 ? 21.422 26.234 6.918 1 97.19 602 VAL B CA 1
ATOM 10257 C C . VAL B 1 602 ? 20.078 25.672 7.352 1 97.19 602 VAL B C 1
ATOM 10259 O O . VAL B 1 602 ? 19.688 24.594 6.906 1 97.19 602 VAL B O 1
ATOM 10262 N N . ILE B 1 603 ? 19.438 26.328 8.25 1 97.25 603 ILE B N 1
ATOM 10263 C CA . ILE B 1 603 ? 18.172 25.844 8.797 1 97.25 603 ILE B CA 1
ATOM 10264 C C . ILE B 1 603 ? 17.047 26.812 8.398 1 97.25 603 ILE B C 1
ATOM 10266 O O . ILE B 1 603 ? 17.062 27.984 8.766 1 97.25 603 ILE B O 1
ATOM 10270 N N . LEU B 1 604 ? 16.172 26.297 7.613 1 97.69 604 LEU B N 1
ATOM 10271 C CA . LEU B 1 604 ? 15.016 27.062 7.148 1 97.69 604 LEU B CA 1
ATOM 10272 C C . LEU B 1 604 ? 13.75 26.641 7.879 1 97.69 604 LEU B C 1
ATOM 10274 O O . LEU B 1 604 ? 13.305 25.484 7.742 1 97.69 604 LEU B O 1
ATOM 10278 N N . LEU B 1 605 ? 13.18 27.5 8.617 1 95.56 605 LEU B N 1
ATOM 10279 C CA . LEU B 1 605 ? 11.984 27.219 9.406 1 95.56 605 LEU B CA 1
ATOM 10280 C C . LEU B 1 605 ? 10.758 27.906 8.812 1 95.56 605 LEU B C 1
ATOM 10282 O O . LEU B 1 605 ? 10.703 29.125 8.75 1 95.56 605 LEU B O 1
ATOM 10286 N N . ASP B 1 606 ? 9.859 27.094 8.336 1 93.19 606 ASP B N 1
ATOM 10287 C CA . ASP B 1 606 ? 8.648 27.594 7.691 1 93.19 606 ASP B CA 1
ATOM 10288 C C . ASP B 1 606 ? 7.438 27.469 8.617 1 93.19 606 ASP B C 1
ATOM 10290 O O . ASP B 1 606 ? 6.77 26.422 8.633 1 93.19 606 ASP B O 1
ATOM 10294 N N . GLU B 1 607 ? 7.121 28.453 9.305 1 89.12 607 GLU B N 1
ATOM 10295 C CA . GLU B 1 607 ? 5.969 28.547 10.195 1 89.12 607 GLU B CA 1
ATOM 10296 C C . GLU B 1 607 ? 5.996 27.453 11.258 1 89.12 607 GLU B C 1
ATOM 10298 O O . GLU B 1 607 ? 5.004 26.75 11.453 1 89.12 607 GLU B O 1
ATOM 10303 N N . THR B 1 608 ? 7.07 27.344 11.914 1 90.06 608 THR B N 1
ATOM 10304 C CA . THR B 1 608 ? 7.277 26.266 12.875 1 90.06 608 THR B CA 1
ATOM 10305 C C . THR B 1 608 ? 6.809 26.688 14.266 1 90.06 608 THR B C 1
ATOM 10307 O O . THR B 1 608 ? 6.855 25.891 15.211 1 90.06 608 THR B O 1
ATOM 10310 N N . LEU B 1 609 ? 6.312 27.891 14.406 1 88.5 609 LEU B N 1
ATOM 10311 C CA . LEU B 1 609 ? 5.832 28.359 15.703 1 88.5 609 LEU B CA 1
ATOM 10312 C C . LEU B 1 609 ? 4.32 28.562 15.68 1 88.5 609 LEU B C 1
ATOM 10314 O O . LEU B 1 609 ? 3.732 29 16.672 1 88.5 609 LEU B O 1
ATOM 10318 N N . ASN B 1 610 ? 3.719 28.234 14.594 1 82.38 610 ASN B N 1
ATOM 10319 C CA . ASN B 1 610 ? 2.32 28.594 14.367 1 82.38 610 ASN B CA 1
ATOM 10320 C C . ASN B 1 610 ? 1.4 27.906 15.375 1 82.38 610 ASN B C 1
ATOM 10322 O O . ASN B 1 610 ? 0.395 28.484 15.797 1 82.38 610 ASN B O 1
ATOM 10326 N N . ALA B 1 611 ? 1.711 26.703 15.742 1 81.38 611 ALA B N 1
ATOM 10327 C CA . ALA B 1 611 ? 0.817 25.938 16.609 1 81.38 611 ALA B CA 1
ATOM 10328 C C . ALA B 1 611 ? 1.181 26.141 18.078 1 81.38 611 ALA B C 1
ATOM 10330 O O . ALA B 1 611 ? 0.497 25.625 18.969 1 81.38 611 ALA B O 1
ATOM 10331 N N . ILE B 1 612 ? 2.195 26.891 18.344 1 86.5 612 ILE B N 1
ATOM 10332 C CA . ILE B 1 612 ? 2.646 27.125 19.703 1 86.5 612 ILE B CA 1
ATOM 10333 C C . ILE B 1 612 ? 1.845 28.266 20.328 1 86.5 612 ILE B C 1
ATOM 10335 O O . ILE B 1 612 ? 1.563 29.266 19.672 1 86.5 612 ILE B O 1
ATOM 10339 N N . ALA B 1 613 ? 1.515 28.125 21.547 1 83.44 613 ALA B N 1
ATOM 10340 C CA . ALA B 1 613 ? 0.771 29.156 22.266 1 83.44 613 ALA B CA 1
ATOM 10341 C C . ALA B 1 613 ? 1.512 30.484 22.25 1 83.44 613 ALA B C 1
ATOM 10343 O O . ALA B 1 613 ? 2.74 30.531 22.359 1 83.44 613 ALA B O 1
ATOM 10344 N N . THR B 1 614 ? 0.774 31.531 22.188 1 81.75 614 THR B N 1
ATOM 10345 C CA . THR B 1 614 ? 1.321 32.875 22.016 1 81.75 614 THR B CA 1
ATOM 10346 C C . THR B 1 614 ? 2.25 33.219 23.172 1 81.75 614 THR B C 1
ATOM 10348 O O . THR B 1 614 ? 3.299 33.844 22.969 1 81.75 614 THR B O 1
ATOM 10351 N N . GLU B 1 615 ? 1.891 32.812 24.297 1 82.19 615 GLU B N 1
ATOM 10352 C CA . GLU B 1 615 ? 2.658 33.188 25.484 1 82.19 615 GLU B CA 1
ATOM 10353 C C . GLU B 1 615 ? 3.982 32.406 25.531 1 82.19 615 GLU B C 1
ATOM 10355 O O . GLU B 1 615 ? 4.949 32.875 26.141 1 82.19 615 GLU B O 1
ATOM 10360 N N . LEU B 1 616 ? 4.07 31.328 24.875 1 88.19 616 LEU B N 1
ATOM 10361 C CA . LEU B 1 616 ? 5.242 30.453 24.953 1 88.19 616 LEU B CA 1
ATOM 10362 C C . LEU B 1 616 ? 6.207 30.766 23.797 1 88.19 616 LEU B C 1
ATOM 10364 O O . LEU B 1 616 ? 7.371 30.359 23.844 1 88.19 616 LEU B O 1
ATOM 10368 N N . LYS B 1 617 ? 5.773 31.391 22.797 1 89.19 617 LYS B N 1
ATOM 10369 C CA . LYS B 1 617 ? 6.535 31.594 21.578 1 89.19 617 LYS B CA 1
ATOM 10370 C C . LYS B 1 617 ? 7.871 32.281 21.859 1 89.19 617 LYS B C 1
ATOM 10372 O O . LYS B 1 617 ? 8.914 31.828 21.391 1 89.19 617 LYS B O 1
ATOM 10377 N N . PRO B 1 618 ? 7.852 33.344 22.703 1 89.44 618 PRO B N 1
ATOM 10378 C CA . PRO B 1 618 ? 9.133 34 22.984 1 89.44 618 PRO B CA 1
ATOM 10379 C C . PRO B 1 618 ? 10.125 33.062 23.703 1 89.44 618 PRO B C 1
ATOM 10381 O O . PRO B 1 618 ? 11.32 33.094 23.406 1 89.44 618 PRO B O 1
ATOM 10384 N N . ARG B 1 619 ? 9.617 32.312 24.547 1 91.38 619 ARG B N 1
ATOM 10385 C CA . ARG B 1 619 ? 10.461 31.375 25.281 1 91.38 619 ARG B CA 1
ATOM 10386 C C . ARG B 1 619 ? 11.055 30.328 24.344 1 91.38 619 ARG B C 1
ATOM 10388 O O . ARG B 1 619 ? 12.234 30.016 24.438 1 91.38 619 ARG B O 1
ATOM 10395 N N . VAL B 1 620 ? 10.266 29.781 23.547 1 92.62 620 VAL B N 1
ATOM 10396 C CA . VAL B 1 620 ? 10.703 28.781 22.578 1 92.62 620 VAL B CA 1
ATOM 10397 C C . VAL B 1 620 ? 11.742 29.391 21.641 1 92.62 620 VAL B C 1
ATOM 10399 O O . VAL B 1 620 ? 12.75 28.75 21.312 1 92.62 620 VAL B O 1
ATOM 10402 N N . TYR B 1 621 ? 11.531 30.594 21.203 1 92.38 621 TYR B N 1
ATOM 10403 C CA . TYR B 1 621 ? 12.484 31.281 20.328 1 92.38 621 TYR B CA 1
ATOM 10404 C C . TYR B 1 621 ? 13.836 31.438 21.016 1 92.38 621 TYR B C 1
ATOM 10406 O O . TYR B 1 621 ? 14.875 31.109 20.422 1 92.38 621 TYR B O 1
ATOM 10414 N N . GLN B 1 622 ? 13.812 31.859 22.219 1 92.06 622 GLN B N 1
ATOM 10415 C CA . GLN B 1 622 ? 15.039 32.156 22.969 1 92.06 622 GLN B CA 1
ATOM 10416 C C . GLN B 1 622 ? 15.812 30.875 23.266 1 92.06 622 GLN B C 1
ATOM 10418 O O . GLN B 1 622 ? 17.047 30.859 23.234 1 92.06 622 GLN B O 1
ATOM 10423 N N . LEU B 1 623 ? 15.086 29.875 23.531 1 93.19 623 LEU B N 1
ATOM 10424 C CA . LEU B 1 623 ? 15.742 28.672 24.031 1 93.19 623 LEU B CA 1
ATOM 10425 C C . LEU B 1 623 ? 16.062 27.703 22.906 1 93.19 623 LEU B C 1
ATOM 10427 O O . LEU B 1 623 ? 17.016 26.922 23 1 93.19 623 LEU B O 1
ATOM 10431 N N . LEU B 1 624 ? 15.273 27.703 21.906 1 93.12 624 LEU B N 1
ATOM 10432 C CA . LEU B 1 624 ? 15.438 26.641 20.906 1 93.12 624 LEU B CA 1
ATOM 10433 C C . LEU B 1 624 ? 15.867 27.234 19.562 1 93.12 624 LEU B C 1
ATOM 10435 O O . LEU B 1 624 ? 16.641 26.609 18.828 1 93.12 624 LEU B O 1
ATOM 10439 N N . ILE B 1 625 ? 15.453 28.344 19.156 1 93.19 625 ILE B N 1
ATOM 10440 C CA . ILE B 1 625 ? 15.734 28.875 17.828 1 93.19 625 ILE B CA 1
ATOM 10441 C C . ILE B 1 625 ? 17 29.734 17.859 1 93.19 625 ILE B C 1
ATOM 10443 O O . ILE B 1 625 ? 17.906 29.562 17.047 1 93.19 625 ILE B O 1
ATOM 10447 N N . LYS B 1 626 ? 17.094 30.672 18.797 1 91.88 626 LYS B N 1
ATOM 10448 C CA . LYS B 1 626 ? 18.234 31.578 18.906 1 91.88 626 LYS B CA 1
ATOM 10449 C C . LYS B 1 626 ? 19.547 30.812 19 1 91.88 626 LYS B C 1
ATOM 10451 O O . LYS B 1 626 ? 20.516 31.125 18.312 1 91.88 626 LYS B O 1
ATOM 10456 N N . PRO B 1 627 ? 19.578 29.797 19.844 1 91.75 627 PRO B N 1
ATOM 10457 C CA . PRO B 1 627 ? 20.828 29.047 19.938 1 91.75 627 PRO B CA 1
ATOM 10458 C C . PRO B 1 627 ? 21.234 28.422 18.609 1 91.75 627 PRO B C 1
ATOM 10460 O O . PRO B 1 627 ? 22.422 28.219 18.344 1 91.75 627 PRO B O 1
ATOM 10463 N N . LEU B 1 628 ? 20.312 28.094 17.797 1 93.19 628 LEU B N 1
ATOM 10464 C CA . LEU B 1 628 ? 20.625 27.531 16.484 1 93.19 628 LEU B CA 1
ATOM 10465 C C . LEU B 1 628 ? 21.406 28.531 15.641 1 93.19 628 LEU B C 1
ATOM 10467 O O . LEU B 1 628 ? 22.188 28.125 14.773 1 93.19 628 LEU B O 1
ATOM 10471 N N . THR B 1 629 ? 21.219 29.797 15.875 1 93.56 629 THR B N 1
ATOM 10472 C CA . THR B 1 629 ? 21.844 30.844 15.078 1 93.56 629 THR B CA 1
ATOM 10473 C C . THR B 1 629 ? 23.328 30.969 15.422 1 93.56 629 THR B C 1
ATOM 10475 O O . THR B 1 629 ? 24.094 31.562 14.664 1 93.56 629 THR B O 1
ATOM 10478 N N . TYR B 1 630 ? 23.703 30.438 16.516 1 92.5 630 TYR B N 1
ATOM 10479 C CA . TYR B 1 630 ? 25.094 30.578 16.953 1 92.5 630 TYR B CA 1
ATOM 10480 C C . TYR B 1 630 ? 26.016 29.703 16.094 1 92.5 630 TYR B C 1
ATOM 10482 O O . TYR B 1 630 ? 27.156 30.094 15.828 1 92.5 630 TYR B O 1
ATOM 10490 N N . ASN B 1 631 ? 25.438 28.547 15.719 1 91.31 631 ASN B N 1
ATOM 10491 C CA . ASN B 1 631 ? 26.297 27.594 15.023 1 91.31 631 ASN B CA 1
ATOM 10492 C C . ASN B 1 631 ? 25.797 27.312 13.609 1 91.31 631 ASN B C 1
ATOM 10494 O O . ASN B 1 631 ? 26.359 26.469 12.906 1 91.31 631 ASN B O 1
ATOM 10498 N N . ASN B 1 632 ? 24.734 27.953 13.242 1 95.94 632 ASN B N 1
ATOM 10499 C CA . ASN B 1 632 ? 24.109 27.719 11.945 1 95.94 632 ASN B CA 1
ATOM 10500 C C . ASN B 1 632 ? 23.609 29.016 11.32 1 95.94 632 ASN B C 1
ATOM 10502 O O . ASN B 1 632 ? 23.688 30.078 11.938 1 95.94 632 ASN B O 1
ATOM 10506 N N . PHE B 1 633 ? 23.25 28.953 10.078 1 97.19 633 PHE B N 1
ATOM 10507 C CA . PHE B 1 633 ? 22.516 30.016 9.422 1 97.19 633 PHE B CA 1
ATOM 10508 C C . PHE B 1 633 ? 21.016 29.75 9.445 1 97.19 633 PHE B C 1
ATOM 10510 O O . PHE B 1 633 ? 20.547 28.766 8.852 1 97.19 633 PHE B O 1
ATOM 10517 N N . VAL B 1 634 ? 20.25 30.578 10.141 1 96.75 634 VAL B N 1
ATOM 10518 C CA . VAL B 1 634 ? 18.844 30.281 10.359 1 96.75 634 VAL B CA 1
ATOM 10519 C C . VAL B 1 634 ? 17.984 31.359 9.711 1 96.75 634 VAL B C 1
ATOM 10521 O O . VAL B 1 634 ? 18.25 32.562 9.875 1 96.75 634 VAL B O 1
ATOM 10524 N N . LEU B 1 635 ? 17.078 30.938 8.867 1 96.38 635 LEU B N 1
ATOM 10525 C CA . LEU B 1 635 ? 16.016 31.797 8.336 1 96.38 635 LEU B CA 1
ATOM 10526 C C . LEU B 1 635 ? 14.641 31.297 8.773 1 96.38 635 LEU B C 1
ATOM 10528 O O . LEU B 1 635 ? 14.391 30.094 8.781 1 96.38 635 LEU B O 1
ATOM 10532 N N . MET B 1 636 ? 13.789 32.125 9.086 1 94.56 636 MET B N 1
ATOM 10533 C CA . MET B 1 636 ? 12.469 31.688 9.547 1 94.56 636 MET B CA 1
ATOM 10534 C C . MET B 1 636 ? 11.367 32.5 8.875 1 94.56 636 MET B C 1
ATOM 10536 O O . MET B 1 636 ? 11.562 33.688 8.555 1 94.56 636 MET B O 1
ATOM 10540 N N . VAL B 1 637 ? 10.297 31.875 8.57 1 92.75 637 VAL B N 1
ATOM 10541 C CA . VAL B 1 637 ? 9.07 32.5 8.094 1 92.75 637 VAL B CA 1
ATOM 10542 C C . VAL B 1 637 ? 8 32.438 9.18 1 92.75 637 VAL B C 1
ATOM 10544 O O . VAL B 1 637 ? 7.684 31.344 9.68 1 92.75 637 VAL B O 1
ATOM 10547 N N . GLU B 1 638 ? 7.52 33.531 9.602 1 88.19 638 GLU B N 1
ATOM 10548 C CA . GLU B 1 638 ? 6.488 33.594 10.633 1 88.19 638 GLU B CA 1
ATOM 10549 C C . GLU B 1 638 ? 5.48 34.688 10.359 1 88.19 638 GLU B C 1
ATOM 10551 O O . GLU B 1 638 ? 5.816 35.719 9.742 1 88.19 638 GLU B O 1
ATOM 10556 N N . HIS B 1 639 ? 4.301 34.531 10.766 1 79.88 639 HIS B N 1
ATOM 10557 C CA . HIS B 1 639 ? 3.27 35.562 10.664 1 79.88 639 HIS B CA 1
ATOM 10558 C C . HIS B 1 639 ? 3.207 36.406 11.93 1 79.88 639 HIS B C 1
ATOM 10560 O O . HIS B 1 639 ? 2.852 37.594 11.875 1 79.88 639 HIS B O 1
ATOM 10566 N N . ASP B 1 640 ? 3.465 35.781 13 1 78.38 640 ASP B N 1
ATOM 10567 C CA . ASP B 1 640 ? 3.51 36.5 14.273 1 78.38 640 ASP B CA 1
ATOM 10568 C C . ASP B 1 640 ? 4.91 37.031 14.562 1 78.38 640 ASP B C 1
ATOM 10570 O O . ASP B 1 640 ? 5.84 36.25 14.805 1 78.38 640 ASP B O 1
ATOM 10574 N N . LEU B 1 641 ? 4.977 38.344 14.602 1 77.38 641 LEU B N 1
ATOM 10575 C CA . LEU B 1 641 ? 6.293 38.969 14.656 1 77.38 641 LEU B CA 1
ATOM 10576 C C . LEU B 1 641 ? 6.566 39.531 16.047 1 77.38 641 LEU B C 1
ATOM 10578 O O . LEU B 1 641 ? 7.527 40.281 16.234 1 77.38 641 LEU B O 1
ATOM 10582 N N . ARG B 1 642 ? 5.902 39.125 17.031 1 73.81 642 ARG B N 1
ATOM 10583 C CA . ARG B 1 642 ? 6.016 39.75 18.344 1 73.81 642 ARG B CA 1
ATOM 10584 C C . ARG B 1 642 ? 7.367 39.438 18.984 1 73.81 642 ARG B C 1
ATOM 10586 O O . ARG B 1 642 ? 7.844 40.156 19.844 1 73.81 642 ARG B O 1
ATOM 10593 N N . PHE B 1 643 ? 7.988 38.375 18.547 1 75.62 643 PHE B N 1
ATOM 10594 C CA . PHE B 1 643 ? 9.242 37.969 19.172 1 75.62 643 PHE B CA 1
ATOM 10595 C C . PHE B 1 643 ? 10.43 38.625 18.469 1 75.62 643 PHE B C 1
ATOM 10597 O O . PHE B 1 643 ? 11.562 38.531 18.938 1 75.62 643 PHE B O 1
ATOM 10604 N N . VAL B 1 644 ? 10.148 39.25 17.359 1 77.44 644 VAL B N 1
ATOM 10605 C CA . VAL B 1 644 ? 11.227 39.875 16.609 1 77.44 644 VAL B CA 1
ATOM 10606 C C . VAL B 1 644 ? 11.578 41.219 17.234 1 77.44 644 VAL B C 1
ATOM 10608 O O . VAL B 1 644 ? 10.719 42.094 17.359 1 77.44 644 VAL B O 1
ATOM 10611 N N . ASN B 1 645 ? 12.703 41.375 17.781 1 70.75 645 ASN B N 1
ATOM 10612 C CA . ASN B 1 645 ? 13.086 42.531 18.547 1 70.75 645 ASN B CA 1
ATOM 10613 C C . ASN B 1 645 ? 13.555 43.688 17.656 1 70.75 645 ASN B C 1
ATOM 10615 O O . ASN B 1 645 ? 13.391 44.844 18 1 70.75 645 ASN B O 1
ATOM 10619 N N . SER B 1 646 ? 14.227 43.344 16.594 1 76.56 646 SER B N 1
ATOM 10620 C CA . SER B 1 646 ? 14.789 44.375 15.75 1 76.56 646 SER B CA 1
ATOM 10621 C C . SER B 1 646 ? 14.18 44.375 14.352 1 76.56 646 SER B C 1
ATOM 10623 O O . SER B 1 646 ? 14.047 43.312 13.742 1 76.56 646 SER B O 1
ATOM 10625 N N . GLU B 1 647 ? 13.797 45.5 13.953 1 75.56 647 GLU B N 1
ATOM 10626 C CA . GLU B 1 647 ? 13.266 45.656 12.609 1 75.56 647 GLU B CA 1
ATOM 10627 C C . GLU B 1 647 ? 14.289 45.25 11.555 1 75.56 647 GLU B C 1
ATOM 10629 O O . GLU B 1 647 ? 13.922 44.844 10.453 1 75.56 647 GLU B O 1
ATOM 10634 N N . GLN B 1 648 ? 15.492 45.344 11.891 1 72.5 648 GLN B N 1
ATOM 10635 C CA . GLN B 1 648 ? 16.562 45 10.961 1 72.5 648 GLN B CA 1
ATOM 10636 C C . GLN B 1 648 ? 16.578 43.5 10.664 1 72.5 648 GLN B C 1
ATOM 10638 O O . GLN B 1 648 ? 17.109 43.094 9.641 1 72.5 648 GLN B O 1
ATOM 10643 N N . ASP B 1 649 ? 15.93 42.875 11.461 1 86 649 ASP B N 1
ATOM 10644 C CA . ASP B 1 649 ? 15.922 41.438 11.312 1 86 649 ASP B CA 1
ATOM 10645 C C . ASP B 1 649 ? 14.656 40.938 10.609 1 86 649 ASP B C 1
ATOM 10647 O O . ASP B 1 649 ? 14.398 39.75 10.539 1 86 649 ASP B O 1
ATOM 10651 N N . LEU B 1 650 ? 13.961 41.906 10.008 1 90.25 650 LEU B N 1
ATOM 10652 C CA . LEU B 1 650 ? 12.695 41.562 9.375 1 90.25 650 LEU B CA 1
ATOM 10653 C C . LEU B 1 650 ? 12.688 41.969 7.906 1 90.25 650 LEU B C 1
ATOM 10655 O O . LEU B 1 650 ? 13.141 43.062 7.559 1 90.25 650 LEU B O 1
ATOM 10659 N N . ILE B 1 651 ? 12.242 41.031 7.07 1 89.19 651 ILE B N 1
ATOM 10660 C CA . ILE B 1 651 ? 12.047 41.312 5.652 1 89.19 651 ILE B CA 1
ATOM 10661 C C . ILE B 1 651 ? 10.609 41 5.25 1 89.19 651 ILE B C 1
ATOM 10663 O O . ILE B 1 651 ? 10.102 39.906 5.59 1 89.19 651 ILE B O 1
ATOM 10667 N N . ASN B 1 652 ? 9.969 41.875 4.582 1 89.38 652 ASN B N 1
ATOM 10668 C CA . ASN B 1 652 ? 8.633 41.656 4.039 1 89.38 652 ASN B CA 1
ATOM 10669 C C . ASN B 1 652 ? 8.672 41.406 2.537 1 89.38 652 ASN B C 1
ATOM 10671 O O . ASN B 1 652 ? 9.133 42.25 1.768 1 89.38 652 ASN B O 1
ATOM 10675 N N . LEU B 1 653 ? 8.102 40.312 2.111 1 89.5 653 LEU B N 1
ATOM 10676 C CA . LEU B 1 653 ? 8.188 39.906 0.711 1 89.5 653 LEU B CA 1
ATOM 10677 C C . LEU B 1 653 ? 6.98 40.406 -0.073 1 89.5 653 LEU B C 1
ATOM 10679 O O . LEU B 1 653 ? 6.98 40.375 -1.307 1 89.5 653 LEU B O 1
ATOM 10683 N N . SER B 1 654 ? 5.969 40.938 0.497 1 85.5 654 SER B N 1
ATOM 10684 C CA . SER B 1 654 ? 4.707 41.281 -0.137 1 85.5 654 SER B CA 1
ATOM 10685 C C . SER B 1 654 ? 4.922 42.344 -1.218 1 85.5 654 SER B C 1
ATOM 10687 O O . SER B 1 654 ? 4.297 42.281 -2.279 1 85.5 654 SER B O 1
ATOM 10689 N N . PRO B 1 655 ? 5.832 43.25 -0.996 1 83.56 655 PRO B N 1
ATOM 10690 C CA . PRO B 1 655 ? 6.012 44.312 -1.998 1 83.56 655 PRO B CA 1
ATOM 10691 C C . PRO B 1 655 ? 6.625 43.781 -3.297 1 83.56 655 PRO B C 1
ATOM 10693 O O . PRO B 1 655 ? 6.531 44.438 -4.336 1 83.56 655 PRO B O 1
ATOM 10696 N N . TYR B 1 656 ? 7.188 42.719 -3.225 1 84.88 656 TYR B N 1
ATOM 10697 C CA . TYR B 1 656 ? 7.871 42.188 -4.402 1 84.88 656 TYR B CA 1
ATOM 10698 C C . TYR B 1 656 ? 6.918 41.375 -5.262 1 84.88 656 TYR B C 1
ATOM 10700 O O . TYR B 1 656 ? 7.297 40.875 -6.336 1 84.88 656 TYR B O 1
ATOM 10708 N N . LEU B 1 657 ? 5.719 41.094 -4.781 1 81.62 657 LEU B N 1
ATOM 10709 C CA . LEU B 1 657 ? 4.723 40.312 -5.527 1 81.62 657 LEU B CA 1
ATOM 10710 C C . LEU B 1 657 ? 4.133 41.156 -6.656 1 81.62 657 LEU B C 1
ATOM 10712 O O . LEU B 1 657 ? 3.639 42.281 -6.426 1 81.62 657 LEU B O 1
ATOM 10716 N N . GLN B 1 658 ? 4.387 40.719 -7.844 1 77 658 GLN B N 1
ATOM 10717 C CA . GLN B 1 658 ? 3.844 41.438 -8.992 1 77 658 GLN B CA 1
ATOM 10718 C C . GLN B 1 658 ? 2.82 40.562 -9.734 1 77 658 GLN B C 1
ATOM 10720 O O . GLN B 1 658 ? 3.018 39.375 -9.906 1 77 658 GLN B O 1
ATOM 10725 N N . GLN B 1 659 ? 1.59 40.906 -9.898 1 62.06 659 GLN B N 1
ATOM 10726 C CA . GLN B 1 659 ? 0.586 40.219 -10.711 1 62.06 659 GLN B CA 1
ATOM 10727 C C . GLN B 1 659 ? 0.913 40.344 -12.195 1 62.06 659 GLN B C 1
ATOM 10729 O O . GLN B 1 659 ? 1.198 41.438 -12.688 1 62.06 659 GLN B O 1
ATOM 10734 N N . THR B 1 660 ? 1.268 39.312 -12.898 1 52.5 660 THR B N 1
ATOM 10735 C CA . THR B 1 660 ? 1.446 39.438 -14.336 1 52.5 660 THR B CA 1
ATOM 10736 C C . THR B 1 660 ? 0.097 39.438 -15.055 1 52.5 660 THR B C 1
ATOM 10738 O O . THR B 1 660 ? -0.84 38.781 -14.633 1 52.5 660 THR B O 1
#

Organism: Mycoplasma pneumoniae (strain ATCC 29342 / M129 / Subtype 1) (NCBI:txid272634)

Solvent-accessible surface area (backbone atoms only — not comparable to full-atom values): 69846 Å² total; per-residue (Å²): 127,72,84,39,67,45,92,50,84,40,32,30,43,60,29,48,48,40,31,48,27,27,61,74,69,67,46,86,70,47,68,69,59,52,56,71,72,43,85,74,49,85,83,28,62,49,68,65,51,43,27,57,53,22,31,79,56,34,27,34,44,47,57,37,74,45,52,74,71,53,56,70,67,50,81,64,69,44,31,39,35,31,34,86,91,39,46,31,36,35,29,77,77,52,96,62,34,31,42,34,45,28,31,83,82,40,78,50,78,38,42,57,69,55,44,58,72,50,41,71,40,37,33,24,40,54,40,83,26,72,71,70,86,66,88,40,35,83,88,46,40,59,67,72,70,50,56,66,68,59,41,52,50,52,42,51,56,46,51,52,45,49,54,49,50,56,54,56,39,41,45,64,20,54,54,40,54,64,17,65,74,66,70,42,71,77,60,50,61,58,52,49,54,51,52,49,52,51,48,52,50,43,46,49,53,51,44,49,51,53,51,52,50,52,53,53,48,53,53,50,48,54,55,52,49,51,52,51,53,57,50,54,68,57,47,32,38,67,58,42,70,76,43,61,72,55,45,61,62,51,47,52,51,30,50,50,48,43,51,43,39,56,70,44,44,48,40,44,38,56,45,27,52,51,48,48,51,51,51,48,50,58,40,42,72,71,38,63,71,60,32,52,53,52,52,51,49,50,51,52,49,49,51,52,22,51,51,46,27,56,49,40,49,57,47,53,71,50,51,55,60,46,52,50,48,39,51,51,41,44,41,39,48,43,46,41,57,45,67,30,34,45,44,68,59,49,50,51,43,48,21,52,39,49,52,37,48,51,54,49,48,50,51,50,49,51,51,48,51,48,48,44,49,53,52,41,53,48,52,50,51,49,49,54,49,52,49,5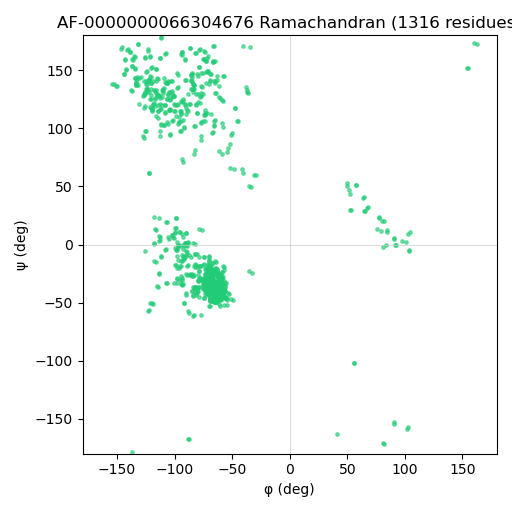0,50,50,50,53,43,50,54,29,38,73,71,68,74,42,55,71,36,52,47,51,30,52,52,39,52,47,52,54,47,53,57,32,52,50,46,48,36,54,36,37,45,49,50,44,54,28,53,53,30,47,56,62,52,35,65,66,42,52,66,74,68,73,68,63,87,55,85,70,76,90,67,56,48,70,35,38,36,33,46,53,23,28,34,74,41,79,97,45,48,27,40,52,62,38,69,46,78,45,47,63,58,25,35,40,33,57,51,65,79,44,43,66,69,52,54,55,36,35,72,38,71,28,34,70,74,66,44,67,43,47,22,47,57,88,40,48,61,83,54,54,46,60,66,56,29,39,66,35,27,33,36,46,52,47,65,72,47,91,67,64,74,59,75,75,65,52,46,70,57,38,55,71,67,54,82,54,66,67,52,54,47,50,38,55,74,59,49,57,81,81,48,91,77,69,49,71,26,46,45,36,52,49,58,47,49,60,48,65,84,63,64,55,24,37,37,37,35,42,36,51,58,58,61,39,32,72,86,48,46,52,56,48,39,59,62,47,50,51,59,44,41,76,45,27,27,28,39,35,36,45,81,74,60,84,69,59,84,50,73,88,37,53,44,70,44,45,83,41,46,42,83,102,127,73,83,38,66,42,89,50,83,41,34,30,43,60,29,48,48,42,32,48,27,28,60,73,70,66,47,84,68,46,70,70,58,53,57,71,73,43,84,76,48,86,83,29,63,51,69,64,51,44,28,58,53,22,28,80,56,35,26,34,42,47,57,36,75,46,52,74,71,52,55,70,66,48,82,63,69,44,32,40,36,31,34,86,92,39,45,32,37,35,28,78,76,50,98,62,34,33,42,34,45,28,30,84,81,40,78,49,78,38,42,57,70,56,45,58,72,49,42,70,39,38,35,24,40,54,40,82,28,72,71,72,85,66,88,39,34,84,90,45,40,59,67,72,69,51,56,65,69,59,40,52,51,51,43,51,55,48,50,53,45,48,54,48,50,55,54,55,38,42,44,65,20,53,52,39,54,65,18,67,72,66,71,42,72,78,60,51,61,59,52,50,53,51,51,48,51,50,50,52,50,42,45,50,54,50,44,51,50,53,52,52,51,51,54,53,48,53,54,50,48,55,53,51,49,51,49,51,52,56,50,55,67,56,46,34,37,67,59,43,72,76,44,62,73,55,45,63,61,51,47,52,51,30,50,51,48,44,51,43,37,54,71,45,44,47,40,44,38,55,46,27,53,51,47,48,50,52,51,48,49,58,42,40,72,72,38,63,72,60,33,54,53,52,52,51,48,51,51,51,49,49,51,51,22,52,52,45,27,59,49,39,48,57,48,54,71,48,50,54,59,46,51,51,49,39,52,51,41,42,41,39,50,44,47,41,57,44,68,29,34,46,43,69,59,49,50,50,43,47,22,53,39,49,53,38,48,51,53,50,49,50,52,50,49,51,51,49,51,48,50,44,50,54,52,41,52,47,52,50,51,50,50,52,50,51,49,49,50,48,50,53,42,50,52,30,39,74,72,67,74,43,55,72,36,53,48,50,28,52,51,39,51,48,51,53,46,52,57,32,51,51,45,49,35,54,38,36,45,48,49,43,54,28,52,54,29,46,56,62,51,34,65,68,40,50,66,73,68,73,70,61,88,54,85,68,76,91,68,57,48,70,36,38,38,34,46,53,24,29,34,72,76,52,96,41,37,27,40,50,64,38,69,47,79,47,46,65,60,25,36,39,34,56,51,66,80,42,43,67,69,54,54,55,36,35,73,38,69,27,35,70,75,66,46,66,44,46,23,46,58,89,41,48,60,84,51,52,46,60,66,57,30,40,66,35,26,33,37,45,52,46,65,72,49,90,67,63,73,58,73,75,66,52,46,69,57,39,56,73,66,54,81,55,66,68,55,53,47,51,37,56,72,58,52,57,81,83,50,91,77,69,48,70,25,46,45,37,52,50,57,46,51,62,49,67,82,62,64,54,26,38,40,36,35,42,36,51,58,60,61,39,33,73,86,48,44,53,56,48,39,61,62,46,50,51,58,45,41,76,44,26,27,27,41,35,35,48,80,76,60,83,70,60,84,49,71,87,39,53,45,68,44,45,82,41,52,40,77,99

Nearest PDB structures (foldseek):
  7sgr-assembly1_E  TM=6.930E-01  e=4.938E-22  Escherichia coli CFT073
  8dck-assembly1_E  TM=6.839E-01  e=8.948E-21  Escherichia coli CFT073
  8dck-assembly1_B  TM=7.889E-01  e=2.644E-14  Escherichia coli CFT073
  9baa-assembly1_B  TM=5.692E-01  e=2.617E-11  Acetivibrio thermocellus ATCC 27405
  9baa-assembly1_A  TM=7.435E-01  e=5.390E-07  Acetivibrio thermocellus ATCC 27405

Secondary structure (DSSP, 8-state):
------SSGGGHHHHHHHHHHHHHS-----HHHHHHHS---TT---HHHHHHHHHHTTEEEEEEE--HHHHHHS--SEEEEEETTEEEEEEEEETTEEEEEETTTEEEEEEHHHHHHH--SEEEEEEE--S------TTTHHHHH--HHHHHHHHHHHHHHHHHHHHHHTHHHHHHHTTTTTT--TTHHHHHHHHHHHHHHHHHHHHHHHHHHHHHHHHHHHHHHHHHHHHHHHS-HHHHHTS-TTHHHHHHHHHHHHHHIIIIIHHHHHHHHHHHHHHHHHHHHH-HHHHHHHHHHHHHHHHHHHHHHHHHHHHHHHHHHHHHHHHHHHHHHHHHHHH-B-HHHHHHHHHHHHHHHHHHHHHHHHHHHHHHHHHHHHHHHHHHHHHHHHHHHHHHHHTTSS-HHHHHHHHHHHHHHHHHHHHHHHHHHHHHHHHHHHHHHHHHH-S--------------SEEEEEEEEEEETTTEEEEEEEEEEETTEEEE--TTSSHHHHHHHHTT-S--EEEEEEETTEEGGGS-HHHHHHHEEEEES---TT---TTSSHHHHHHH---HHHHHHHHHTT-TT-SS--HHHHHHHHHHTTTT--S-EEEEESTTTTS-TTTHHHHIIIIIHHHHHHSEEEEE-S--TT---GGGEEE-GGGEEE-/------SSGGGHHHHHHHHHHHHHS-----HHHHHHHS---TT---HHHHHHHHHHTTEEEEEEE--HHHHHHS--SEEEEEETTEEEEEEEEETTEEEEEETTTEEEEEEHHHHHHH--SEEEEEEE--S------TTTHHHHH--HHHHHHHHHHHHHHHHHHHHHHTHHHHHHHHHTTTT--TTHHHHHHHHHHHHHHHHHHHHHHHHHHHHHHHHHHHHHHHHHHHHHHHS-HHHHHTS-TTHHHHHHHHHHHHHHIIIIIHHHHHHHHHHHHHHHHHHHHH-HHHHHHHHHHHHHHHHHHHHHHHHHHHHHHHHHHHHHHHHHHHHHHHHHHHH-B-HHHHHHHHHHHHHHHHHHHHHHHHHHHHHHHHHHHHHHHHHHHHHHHHHHHHHHHHTTSS-HHHHHHHHHHHHHHHHHHHHHHHHHHHHHHHHHHHHHHHHHH-S--------------SEEEEEEEEEEEETTEEEEEEEEEEETTEEEE--TTSSHHHHHHHHTT-S--EEEEEEETTEEGGGS-HHHHHHHEEEEES---TT---TTSSHHHHHHH---HHHHHHHHHTT-TT-SS--HHHHHHHHHHTTTT--S-EEEEESTTTTS-TTTHHHHIIIIIHHHHHHSEEEEE-S--TT---GGGEEE-GGGEEE-

Foldseek 3Di:
DDFAADPDLQCQLLRQLVVVLCVAVVDDDHPVNSCVVDPADPLHADQVSSCVVSQVSQKHKAKDQADLVVVVVDDAQWKWFDFDSHIWIWGDDDDQKIWIAGNHPGIDIDGSVRCNVGTPRMMMHIDRHDHDDPQFAPVCVCVVLADPVLLVVLLVLVVVLVVLLLVLLLLLLVLCCVDVVVVHNPCNVVSVVVSVVSVVVSVVSVVVSVVVLVVVLVVVLVVVLVVLVVLVLLAFPVVVVPDFPCVSVVLSVLSSLLNCLNSPLVSLQVNLVVLLVVLLVVVVVVDPVLNVLSVVLLVLLVVLLVVLLVLLLVLVVPQSVLVVQLVRLVVVLVVCVPPHPDPVVNVVSVVSNVVSVVSNVVSVVSVVVSVCVSVVSLVVSVVVSVVVLVVVQVVCVVVVNDDPSVSSSSVSSVVVSSVSSVSNSVSSSSVSSNVVSSVVSNVSSPPPQPQPPLPDDAFFFQKKWFAQKKADDPPWKILGGDTDIAGFLFEEEEDPPLCLVQVLSVLLVNHGDMDGFMDRHPHTSSSDHNVVSSVFEAEDELPDDPVCQVVPPCLVVLVVPDPDVLLVVVLVVLVVVDDSDHDSQNVLLSVLSSCLPDARGEYEAEASRVRPDPVCSLVSCVPRVVSCSVGHRYYYYHHDCPNPDDPVRYDYSHVSIDGD/DDFAADPDLQCQLLRQLVVVLCVAVVDDDHPVNSCVVDPADPLHDDQVSSCVVSQVSQKHKDKDQADLVVVVVDDAQWKWFDFDSHIWIWGDDDDQKIWIAGNHPGIDIDGSVRCNVGTPRMMMHIDRHDHDDPQFAPVCVCVVLADPVLLVVLLVLVVVLLVLLLVLLLLLLVLCCVDVVVVHNPCNVVSVVVSVVSVVVSVVSVVVSVVVLVVVLVVVLVNVLVVLVVLVLLAFPVVVVPDFPCVSVVLSVLSSLLNCLNSPLVSLQVNLVVLLVVLLVVVVVVDPVLNVLSVVLLVLLVVLLVVLLVLLLVLVVPQSVLVVQLVRLVVVLVVCVVPHPDPVVNVVSVVSNVVSVVSNVVSVVSVVVSVCVSVVSLVVSLVVSVVVLVVVQVVCVVVVNDDPSVSSSSVSSVVVSSVSSVSNSVSSSSVSSNVVSSVVSNVSSPPPPPQDPLPDDAFFFQKKWFAQKKADQDPWKILGGDTDIAGFLFEEEEDPPLCLVQVLSVLLVNHGDMDGFMDRHPHTSSSDGNVVSSVFEAEDELPDPPVCQVVPPCLVVLVVPDPDVLLVVVLVVLVVVDDSDHDSQNVLLSVLSSCLPDARGEYEAEASRVRPDPVCSLVSCVPRVVSCSVGHRYYYYHHDCPNPDDPVRYDYSHVSMDTD

InterPro domains:
  IPR003439 ABC transporter-like, ATP-binding domain [PF00005] (480-609)
  IPR003439 ABC transporter-like, ATP-binding domain [PS50893] (464-660)
  IPR005074 Peptidase C39, bacteriocin processing [PF03412] (2-129)
  IPR005074 Peptidase C39, bacteriocin processing [PS50990] (6-126)
  IPR027417 P-loop containing nucleoside triphosphate hydrolase [G3DSA:3.40.50.300] (462-653)
  IPR027417 P-loop containing nucleoside triphosphate hydrolase [SSF52540] (453-649)
  IPR036640 ABC transporter type 1, transmembrane domain superfamily [SSF90123] (147-431)
  IPR050095 Energy-coupling factor transporter ATP-binding [PTHR43553] (466-646)

Radius of gyration: 36.38 Å; Cα contacts (8 Å, |Δi|>4): 1945; chains: 2; bounding box: 95×108×78 Å

pLDDT: mean 83.09, std 9.79, range [41.91, 97.69]

Sequence (1320 aa):
MKIIYQEQPNECGICVLGMLANELHEDKYAHDELLEQINLPASGLSFFELETYGKKFGLEIASYQLTLEELKQLEGKYFIVHFPKHFVVVHKKQDNLWEVFDPAKGKYLLNDEELKKQWTGYAATVQKSFKEIPPINKRNFFKHFFDLNLIIFYVFIELIIIGISTLLATASKTMIANTVDFGTSVNIVVFVVFFLVLKGLYLLLYALLQMVRNVLFWKQYRGYLGWIMQTLQTKSFVYFSNKSPNQLTERQFYLKEVLSFFNVHIPNLIISCTVALIIGTLIGINQMEFLWIAIVQIVVNCAIFLYDFFFTKRITKQAIPQMELQNKVSLQLDGNLRDEQNGKRFNYLMMQLRKALIKNQNISNQKEVNHLASDGVKSFAQQVFDFLILALGIIGIIEQRYTLAFLFYIFSIQALFSAYATRIIQFGAAVNLYQFCKDKLVTLFEDKVNDCNFKVSWKCPKVINLNNCSITLNQNLDLANLNLNLTNGMVISGENGSGKSTLLKILTGRGLSYQGQIKLDELDLKDFSASQLFHNVYYLTGQLTAYNDITDFGYSEALLNCKNPQVYQLLADTGIHNQIKLSSGQKQILQLFLLQNLKDKVILLDETLNAIATELKPRVYQLLIKPLTYNNFVLMVEHDLRFVNSEQDLINLSPYLQQTMKIIYQEQPNECGICVLGMLANELHEDKYAHDELLEQINLPASGLSFFELETYGKKFGLEIASYQLTLEELKQLEGKYFIVHFPKHFVVVHKKQDNLWEVFDPAKGKYLLNDEELKKQWTGYAATVQKSFKEIPPINKRNFFKHFFDLNLIIFYVFIELIIIGISTLLATASKTMIANTVDFGTSVNIVVFVVFFLVLKGLYLLLYALLQMVRNVLFWKQYRGYLGWIMQTLQTKSFVYFSNKSPNQLTERQFYLKEVLSFFNVHIPNLIISCTVALIIGTLIGINQMEFLWIAIVQIVVNCAIFLYDFFFTKRITKQAIPQMELQNKVSLQLDGNLRDEQNGKRFNYLMMQLRKALIKNQNISNQKEVNHLASDGVKSFAQQVFDFLILALGIIGIIEQRYTLAFLFYIFSIQALFSAYATRIIQFGAAVNLYQFCKDKLVTLFEDKVNDCNFKVSWKCPKVINLNNCSITLNQNLDLANLNLNLTNGMVISGENGSGKSTLLKILTGRGLSYQGQIKLDELDLKDFSASQLFHNVYYLTGQLTAYNDITDFGYSEALLNCKNPQVYQLLADTGIHNQIKLSSGQKQILQLFLLQNLKDKVILLDETLNAIATELKPRVYQLLIKPLTYNNFVLMVEHDLRFVNSEQDLINLSPYLQQT